Protein AF-0000000086680669 (afdb_homodimer)

Foldseek 3Di:
DPPDPDDPPPPPLDFPFQWEKFWEFDQFKIKIKIWHDDVPDPDTDIDIDMFTLDLVRLVVVLVVSVVRVHAEYEYEDDPCSCPSNCVSNVVPHNYFYFYPVQLVPDDDDDPPDDPGRSRRVCVRSVVTHGDDDDDDLLQVLLVLLVVLVVLVVVLVVLQVVLCVLCVVFQQQVVVLDVDLVPPLNVQLLVCLLVPDQQQQVSLVSDDDPSVVCSVVSSNNSHGRRDNVSSVSNVVSVVSSVVSVVVSVVSVVVSVVSCVVVVLLLVQLCLDQLQHSSLSSLLCSVQNLDLVSAVALVSVCLQQQLDQPPPDDPNDRPDSDTDDHDPSNVVSLLSSLVRNLPDPFFPSVLQQVVCCVPPRNVNSSSVSSSVSSNQSSCCSVVVDHDDTCTNCNVVVVVCVVVVVVVVCVVCVVVVDNDDDDDDPDD/DPPDPDDPPPPPLDFPFQWEKFWEFDQFKIKIKIWHDDPPDPDIDIDIDMFTLDLVRLVVVLVVSVVRVHAEYEYEDDPCSCVSNCVSNVVPHNYFYFYPVQLVPDDDDDPPDDPGRSRRVCVRSVVTHGDDDDDDLLQVLLVLLVVLVVLVVVLVVLQVVLCVLCVVFQQQVVVLDVDLVPPLNVQLLVCLLVPDQQQQVSLVSDDDPSVVCSVVSSNNSHGRRDNVSSVSNVVSVVSSVVSVVVSVVSVVVSVVSCVVVVLLLVQLCLDQLQDSSLSSLLCSVQNLDLVSAVALVSVCLQQQLDQPCPDDPNDSPDSDTDDHDPSNVVSLLRSLVRNLPDPFFPSVLQLVVCCVPPRNVNSSSVSSSVSSNQSSCCSVVVDHDDTCTNCNVVVVVCVVVVVVVVCVVVVVVVDNDDDDDDPDD

Sequence (850 aa):
MAACPRPREASRVDVIHERCAGIDIGKADLKACIRVPTASSRRRRKEVRTFATTTNALLQLRDWLMAEGITVVGMEATGSYWKPVFYLLEDAFDVQLLNARHMHAVPGRKTDVTDAAWIAELVEHGLVRPSFVPPPPIRRLRDLTRYRSELVHERTREAQRLEKLLEDAGIKLSVVASDILGVSGRAMLEALIAGERDPHQLADLAKRRMRVKIPQLVEALTGRFGDHHAFLARAMLNRIDAANATINDLSSRIEAECTPFRRQLERLHTIPGVSQRTAEVIIAETGVDPSQFTTAAHLASWAGVCPGNNESAGRHMSGRTRPGDTWLKAALGEAAMAASRTKNTYLAARYRRVAARRGNKRALVAVAHTILIATWHMLTHDLTYHDLGGDYFIQRQDHTRQTRRLTARLNQLGYQVILNPIPAAMAACPRPREASRVDVIHERCAGIDIGKADLKACIRVPTASSRRRRKEVRTFATTTNALLQLRDWLMAEGITVVGMEATGSYWKPVFYLLEDAFDVQLLNARHMHAVPGRKTDVTDAAWIAELVEHGLVRPSFVPPPPIRRLRDLTRYRSELVHERTREAQRLEKLLEDAGIKLSVVASDILGVSGRAMLEALIAGERDPHQLADLAKRRMRVKIPQLVEALTGRFGDHHAFLARAMLNRIDAANATINDLSSRIEAECTPFRRQLERLHTIPGVSQRTAEVIIAETGVDPSQFTTAAHLASWAGVCPGNNESAGRHMSGRTRPGDTWLKAALGEAAMAASRTKNTYLAARYRRVAARRGNKRALVAVAHTILIATWHMLTHDLTYHDLGGDYFIQRQDHTRQTRRLTARLNQLGYQVILNPIPAA

Solvent-accessible surface area (backbone atoms only — not comparable to full-atom values): 45223 Å² total; per-residue (Å²): 133,82,76,71,74,73,76,75,71,75,77,75,76,63,78,72,39,69,31,21,24,2,34,37,70,44,84,59,35,31,35,38,16,38,39,32,73,46,93,82,61,101,50,68,47,71,52,75,50,75,40,47,61,28,41,68,41,42,51,51,51,50,49,52,41,55,75,70,58,42,47,36,37,25,31,49,60,48,86,55,56,40,42,38,58,48,68,73,37,48,88,78,31,51,64,33,43,28,50,56,72,63,58,70,66,51,80,83,75,57,90,85,56,52,69,15,48,47,38,18,52,36,50,20,46,62,73,64,75,60,54,91,75,70,57,70,73,35,46,53,42,30,56,45,47,52,51,38,51,52,43,52,52,51,35,51,50,43,51,50,49,46,52,44,53,30,26,63,22,24,33,40,49,67,74,74,35,94,48,51,78,39,77,35,34,40,49,34,50,52,38,43,52,73,63,56,75,54,24,64,65,43,25,64,48,36,49,78,82,48,45,82,43,29,73,59,35,27,45,15,47,33,53,67,75,46,70,70,52,25,55,53,46,50,54,42,49,51,50,39,52,52,39,51,53,51,42,51,53,46,50,53,52,46,52,62,72,36,58,91,42,46,70,62,40,57,34,46,42,59,35,76,35,33,42,70,68,39,32,52,41,46,39,29,72,64,46,78,58,48,81,79,41,87,38,47,65,50,45,38,51,56,39,21,49,38,83,35,76,33,65,56,95,82,47,74,45,80,61,60,56,49,87,42,42,66,68,50,44,52,40,32,46,51,20,20,56,46,16,47,68,46,79,69,30,33,56,17,39,49,22,54,57,37,24,74,74,68,32,61,72,55,13,34,41,52,37,26,34,51,53,51,38,51,47,43,51,24,58,61,66,74,43,68,64,78,80,72,28,38,54,44,64,57,53,47,45,47,46,47,48,47,47,47,50,50,41,48,54,39,38,70,73,70,41,87,76,78,85,70,82,72,74,81,127,132,83,77,71,75,73,76,75,71,77,76,76,77,62,78,72,40,69,31,20,25,2,34,34,70,46,84,58,34,31,35,38,16,38,38,32,74,45,92,85,55,102,49,68,46,71,52,74,51,76,40,46,62,29,42,70,40,42,51,51,50,50,50,53,41,56,74,70,57,41,48,37,36,24,31,49,60,48,85,56,56,40,42,38,58,49,68,72,37,48,88,78,30,51,64,33,42,29,50,55,72,63,60,69,67,51,80,84,75,58,91,86,56,51,69,16,49,48,37,18,50,35,50,20,48,61,72,64,74,59,54,93,74,71,59,70,73,33,45,53,43,30,56,48,48,53,51,38,51,52,45,53,50,51,33,52,51,42,50,50,50,47,53,45,53,30,26,62,22,24,33,40,49,66,74,75,34,95,48,54,78,37,76,36,35,40,50,33,51,52,39,42,51,74,63,57,75,52,23,63,66,43,26,64,49,37,49,78,81,49,46,81,42,30,73,58,34,28,46,14,48,33,53,66,74,44,70,71,52,25,56,54,48,50,56,41,49,51,50,39,51,50,39,50,53,52,43,50,53,44,50,53,50,49,54,60,71,37,57,91,43,45,69,60,39,58,33,46,42,60,35,75,36,32,42,70,68,39,33,52,42,47,39,28,73,65,46,77,57,48,80,78,41,88,38,48,64,51,46,35,50,55,39,21,47,36,85,34,77,32,65,56,95,82,47,75,44,78,60,60,55,47,85,42,40,65,67,51,45,52,41,32,45,52,20,20,56,46,16,47,71,48,78,70,30,34,55,18,40,48,22,53,57,37,24,76,75,68,31,60,71,56,12,34,40,52,36,24,33,52,52,51,38,50,47,43,51,23,60,61,67,72,43,68,66,78,79,72,28,38,53,43,64,56,53,48,46,47,46,48,49,46,48,47,50,50,41,49,53,39,38,70,73,70,42,88,77,78,88,70,81,72,73,81,128

InterPro domains:
  IPR002525 Transposase IS110-like, N-terminal [PF01548] (21-168)
  IPR003346 Transposase IS116/IS110/IS902, C-terminal [PF02371] (266-351)
  IPR047650 Transposase IS110-like [NF033542] (20-382)
  IPR047650 Transposase IS110-like [PTHR33055] (17-387)

Organism: NCBI:txid175570

Nearest PDB structures (foldseek):
  7mq9-assembly1_SB  TM=3.312E-01  e=7.574E-03  Homo sapiens
  3vq6-assembly1_A  TM=3.584E-01  e=1.450E-01  Human immunodeficiency virus 1
  8fnm-assembly1_G  TM=3.221E-01  e=1.669E-01  Homo sapiens
  6puw-assembly1_A-2  TM=3.132E-01  e=1.749E-01  Saccharolobus solfataricus P2
  8fnd-assembly1_G  TM=3.115E-01  e=1.669E-01  Homo sapiens

Radius of gyration: 34.38 Å; Cα contacts (8 Å, |Δi|>4): 1251; chains: 2; bounding box: 107×89×101 Å

pLDDT: mean 89.44, std 15.27, range [24.66, 98.88]

Structure (mmCIF, N/CA/C/O backbone):
data_AF-0000000086680669-model_v1
#
loop_
_entity.id
_entity.type
_entity.pdbx_description
1 polymer 'IS110 family transposase'
#
loop_
_atom_site.group_PDB
_atom_site.id
_atom_site.type_symbol
_atom_site.label_atom_id
_atom_site.label_alt_id
_atom_site.label_comp_id
_atom_site.label_asym_id
_atom_site.label_entity_id
_atom_site.label_seq_id
_atom_site.pdbx_PDB_ins_code
_atom_site.Cartn_x
_atom_site.Cartn_y
_atom_site.Cartn_z
_atom_site.occupancy
_atom_site.B_iso_or_equiv
_atom_site.auth_seq_id
_atom_site.auth_comp_id
_atom_site.auth_asym_id
_atom_site.auth_atom_id
_atom_site.pdbx_PDB_model_num
ATOM 1 N N . MET A 1 1 ? 25.234 -54.719 36.531 1 24.66 1 MET A N 1
ATOM 2 C CA . MET A 1 1 ? 25.672 -53.906 35.375 1 24.66 1 MET A CA 1
ATOM 3 C C . MET A 1 1 ? 24.547 -53.781 34.375 1 24.66 1 MET A C 1
ATOM 5 O O . MET A 1 1 ? 24.266 -54.719 33.625 1 24.66 1 MET A O 1
ATOM 9 N N . ALA A 1 2 ? 23.422 -53.031 34.75 1 35.19 2 ALA A N 1
ATOM 10 C CA . ALA A 1 2 ? 22.156 -52.844 34.062 1 35.19 2 ALA A CA 1
ATOM 11 C C . ALA A 1 2 ? 22.391 -52.344 32.625 1 35.19 2 ALA A C 1
ATOM 13 O O . ALA A 1 2 ? 23.109 -51.344 32.438 1 35.19 2 ALA A O 1
ATOM 14 N N . ALA A 1 3 ? 22.328 -53.375 31.719 1 33.84 3 ALA A N 1
ATOM 15 C CA . ALA A 1 3 ? 22.531 -53.156 30.281 1 33.84 3 ALA A CA 1
ATOM 16 C C . ALA A 1 3 ? 21.766 -51.938 29.797 1 33.84 3 ALA A C 1
ATOM 18 O O . ALA A 1 3 ? 20.578 -51.781 30.078 1 33.84 3 ALA A O 1
ATOM 19 N N . CYS A 1 4 ? 22.438 -50.812 29.656 1 35.72 4 CYS A N 1
ATOM 20 C CA . CYS A 1 4 ? 21.906 -49.562 29.109 1 35.72 4 CYS A CA 1
ATOM 21 C C . CYS A 1 4 ? 21.172 -49.781 27.797 1 35.72 4 CYS A C 1
ATOM 23 O O . CYS A 1 4 ? 21.703 -50.469 26.906 1 35.72 4 CYS A O 1
ATOM 25 N N . PRO A 1 5 ? 19.828 -49.688 27.797 1 37.34 5 PRO A N 1
ATOM 26 C CA . PRO A 1 5 ? 19.094 -49.906 26.562 1 37.34 5 PRO A CA 1
ATOM 27 C C . PRO A 1 5 ? 19.734 -49.219 25.359 1 37.34 5 PRO A C 1
ATOM 29 O O . PRO A 1 5 ? 20.406 -48.188 25.531 1 37.34 5 PRO A O 1
ATOM 32 N N . ARG A 1 6 ? 20.094 -50.062 24.312 1 35.91 6 ARG A N 1
ATOM 33 C CA . ARG A 1 6 ? 20.641 -49.562 23.047 1 35.91 6 ARG A CA 1
ATOM 34 C C . ARG A 1 6 ? 19.891 -48.344 22.547 1 35.91 6 ARG A C 1
ATOM 36 O O . ARG A 1 6 ? 18.688 -48.219 22.812 1 35.91 6 ARG A O 1
ATOM 43 N N . PRO A 1 7 ? 20.594 -47.188 22.422 1 33.91 7 PRO A N 1
ATOM 44 C CA . PRO A 1 7 ? 19.938 -46 21.859 1 33.91 7 PRO A CA 1
ATOM 45 C C . PRO A 1 7 ? 18.922 -46.375 20.781 1 33.91 7 PRO A C 1
ATOM 47 O O . PRO A 1 7 ? 19.094 -47.344 20.062 1 33.91 7 PRO A O 1
ATOM 50 N N . ARG A 1 8 ? 17.641 -46.062 20.859 1 32.94 8 ARG A N 1
ATOM 51 C CA . ARG A 1 8 ? 16.594 -46.219 19.859 1 32.94 8 ARG A CA 1
ATOM 52 C C . ARG A 1 8 ? 17.141 -45.969 18.453 1 32.94 8 ARG A C 1
ATOM 54 O O . ARG A 1 8 ? 17.891 -45.031 18.234 1 32.94 8 ARG A O 1
ATOM 61 N N . GLU A 1 9 ? 17.406 -47.031 17.734 1 29.22 9 GLU A N 1
ATOM 62 C CA . GLU A 1 9 ? 17.719 -46.875 16.328 1 29.22 9 GLU A CA 1
ATOM 63 C C . GLU A 1 9 ? 17.062 -45.625 15.727 1 29.22 9 GLU A C 1
ATOM 65 O O . GLU A 1 9 ? 15.906 -45.344 16.031 1 29.22 9 GLU A O 1
ATOM 70 N N . ALA A 1 10 ? 17.734 -44.656 15.523 1 40.09 10 ALA A N 1
ATOM 71 C CA . ALA A 1 10 ? 17.234 -43.562 14.672 1 40.09 10 ALA A CA 1
ATOM 72 C C . ALA A 1 10 ? 16.203 -44.062 13.68 1 40.09 10 ALA A C 1
ATOM 74 O O . ALA A 1 10 ? 16.469 -45.031 12.93 1 40.09 10 ALA A O 1
ATOM 75 N N . SER A 1 11 ? 14.945 -44.094 13.898 1 41.5 11 SER A N 1
ATOM 76 C CA . SER A 1 11 ? 13.805 -44.406 13.047 1 41.5 11 SER A CA 1
ATOM 77 C C . SER A 1 11 ? 14.125 -44.156 11.578 1 41.5 11 SER A C 1
ATOM 79 O O . SER A 1 11 ? 14.477 -43.031 11.195 1 41.5 11 SER A O 1
ATOM 81 N N . ARG A 1 12 ? 14.719 -45 10.75 1 47.69 12 ARG A N 1
ATOM 82 C CA . ARG A 1 12 ? 15.016 -44.938 9.328 1 47.69 12 ARG A CA 1
ATOM 83 C C . ARG A 1 12 ? 13.859 -44.344 8.539 1 47.69 12 ARG A C 1
ATOM 85 O O . ARG A 1 12 ? 12.773 -44.938 8.484 1 47.69 12 ARG A O 1
ATOM 92 N N . VAL A 1 13 ? 13.672 -43.031 8.5 1 63.16 13 VAL A N 1
ATOM 93 C CA . VAL A 1 13 ? 12.648 -42.406 7.68 1 63.16 13 VAL A CA 1
ATOM 94 C C . VAL A 1 13 ? 12.586 -43.062 6.309 1 63.16 13 VAL A C 1
ATOM 96 O O . VAL A 1 13 ? 13.617 -43.219 5.637 1 63.16 13 VAL A O 1
ATOM 99 N N . ASP A 1 14 ? 11.555 -43.938 6.02 1 79.94 14 ASP A N 1
ATOM 100 C CA . ASP A 1 14 ? 11.297 -44.656 4.789 1 79.94 14 ASP A CA 1
ATOM 101 C C . ASP A 1 14 ? 11.445 -43.75 3.566 1 79.94 14 ASP A C 1
ATOM 103 O O . ASP A 1 14 ? 11.016 -42.594 3.582 1 79.94 14 ASP A O 1
ATOM 107 N N . VAL A 1 15 ? 12.258 -44.219 2.576 1 86.69 15 VAL A N 1
ATOM 108 C CA . VAL A 1 15 ? 12.422 -43.562 1.293 1 86.69 15 VAL A CA 1
ATOM 109 C C . VAL A 1 15 ? 11.133 -43.688 0.478 1 86.69 15 VAL A C 1
ATOM 111 O O . VAL A 1 15 ? 10.664 -44.781 0.21 1 86.69 15 VAL A O 1
ATOM 114 N N . ILE A 1 16 ? 10.539 -42.562 0.153 1 89.75 16 ILE A N 1
ATOM 115 C CA . ILE A 1 16 ? 9.305 -42.531 -0.616 1 89.75 16 ILE A CA 1
ATOM 116 C C . ILE A 1 16 ? 9.617 -42.344 -2.1 1 89.75 16 ILE A C 1
ATOM 118 O O . ILE A 1 16 ? 8.969 -42.969 -2.953 1 89.75 16 ILE A O 1
ATOM 122 N N . HIS A 1 17 ? 10.664 -41.625 -2.434 1 93.88 17 HIS A N 1
ATOM 123 C CA . HIS A 1 17 ? 11.08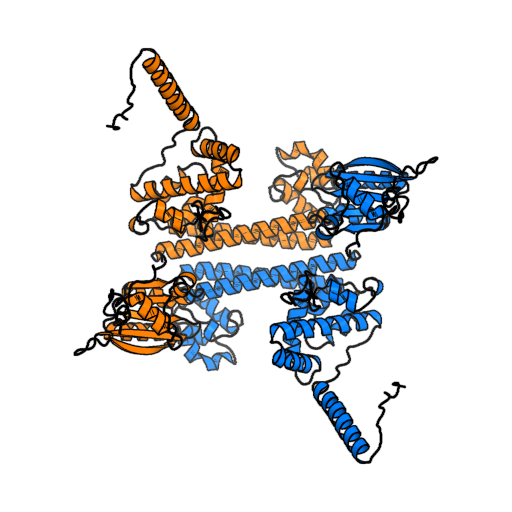6 -41.375 -3.811 1 93.88 17 HIS A CA 1
ATOM 124 C C . HIS A 1 17 ? 12.539 -41.812 -4.02 1 93.88 17 HIS A C 1
ATOM 126 O O . HIS A 1 17 ? 13.461 -41.219 -3.473 1 93.88 17 HIS A O 1
ATOM 132 N N . GLU A 1 18 ? 12.75 -42.75 -4.801 1 92.94 18 GLU A N 1
ATOM 133 C CA . GLU A 1 18 ? 14.062 -43.344 -4.996 1 92.94 18 GLU A CA 1
ATOM 134 C C . GLU A 1 18 ? 14.992 -42.406 -5.762 1 92.94 18 GLU A C 1
ATOM 136 O O . GLU A 1 18 ? 16.203 -42.375 -5.512 1 92.94 18 GLU A O 1
ATOM 141 N N . ARG A 1 19 ? 14.398 -41.719 -6.754 1 96.94 19 ARG A N 1
ATOM 142 C CA . ARG A 1 19 ? 15.164 -40.781 -7.574 1 96.94 19 ARG A CA 1
ATOM 143 C C . ARG A 1 19 ? 14.547 -39.375 -7.531 1 96.94 19 ARG A C 1
ATOM 145 O O . ARG A 1 19 ? 13.523 -39.125 -8.172 1 96.94 19 ARG A O 1
ATOM 152 N N . CYS A 1 20 ? 15.242 -38.5 -6.773 1 97.94 20 CYS A N 1
ATOM 153 C CA . CYS A 1 20 ? 14.664 -37.188 -6.543 1 97.94 20 CYS A CA 1
ATOM 154 C C . CYS A 1 20 ? 15.727 -36.094 -6.637 1 97.94 20 CYS A C 1
ATOM 156 O O . CYS A 1 20 ? 16.922 -36.406 -6.695 1 97.94 20 CYS A O 1
ATOM 158 N N . ALA A 1 21 ? 15.266 -34.875 -6.734 1 98.5 21 ALA A N 1
ATOM 159 C CA . ALA A 1 21 ? 16.141 -33.719 -6.77 1 98.5 21 ALA A CA 1
ATOM 160 C C . ALA A 1 21 ? 15.562 -32.562 -5.941 1 98.5 21 ALA A C 1
ATOM 162 O O . ALA A 1 21 ? 14.344 -32.438 -5.793 1 98.5 21 ALA A O 1
ATOM 163 N N . GLY A 1 22 ? 16.406 -31.859 -5.289 1 98.19 22 GLY A N 1
ATOM 164 C CA . GLY A 1 22 ? 16.078 -30.609 -4.621 1 98.19 22 GLY A CA 1
ATOM 165 C C . GLY A 1 22 ? 16.719 -29.391 -5.281 1 98.19 22 GLY A C 1
ATOM 166 O O . GLY A 1 22 ? 17.891 -29.438 -5.676 1 98.19 22 GLY A O 1
ATOM 167 N N . ILE A 1 23 ? 15.938 -28.312 -5.445 1 98 23 ILE A N 1
ATOM 168 C CA . ILE A 1 23 ? 16.438 -27.125 -6.109 1 98 23 ILE A CA 1
ATOM 169 C C . ILE A 1 23 ? 16.297 -25.922 -5.18 1 98 23 ILE A C 1
ATOM 171 O O . ILE A 1 23 ? 15.211 -25.625 -4.684 1 98 23 ILE A O 1
ATOM 175 N N . ASP A 1 24 ? 17.375 -25.25 -4.926 1 96.31 24 ASP A N 1
ATOM 176 C CA . ASP A 1 24 ? 17.438 -23.953 -4.246 1 96.31 24 ASP A CA 1
ATOM 177 C C . ASP A 1 24 ? 17.609 -22.812 -5.246 1 96.31 24 ASP A C 1
ATOM 179 O O . ASP A 1 24 ? 18.641 -22.703 -5.906 1 96.31 24 ASP A O 1
ATOM 183 N N . ILE A 1 25 ? 16.594 -21.969 -5.281 1 96.44 25 ILE A N 1
ATOM 184 C CA . ILE A 1 25 ? 16.5 -21.047 -6.41 1 96.44 25 ILE A CA 1
ATOM 185 C C . ILE A 1 25 ? 16.875 -19.625 -5.961 1 96.44 25 ILE A C 1
ATOM 187 O O . ILE A 1 25 ? 16.344 -19.125 -4.961 1 96.44 25 ILE A O 1
ATOM 191 N N . GLY A 1 26 ? 17.781 -18.969 -6.66 1 94.38 26 GLY A N 1
ATOM 192 C CA . GLY A 1 26 ? 18.062 -17.531 -6.582 1 94.38 26 GLY A CA 1
ATOM 193 C C . GLY A 1 26 ? 17.594 -16.766 -7.809 1 94.38 26 GLY A C 1
ATOM 194 O O . GLY A 1 26 ? 16.969 -17.344 -8.703 1 94.38 26 GLY A O 1
ATOM 195 N N . LYS A 1 27 ? 17.891 -15.531 -7.832 1 93.5 27 LYS A N 1
ATOM 196 C CA . LYS A 1 27 ? 17.484 -14.68 -8.953 1 93.5 27 LYS A CA 1
ATOM 197 C C . LYS A 1 27 ? 18.234 -15.055 -10.227 1 93.5 27 LYS A C 1
ATOM 199 O O . LYS A 1 27 ? 17.625 -15.281 -11.273 1 93.5 27 LYS A O 1
ATOM 204 N N . ALA A 1 28 ? 19.547 -15.227 -10.094 1 96.19 28 ALA A N 1
ATOM 205 C CA . ALA A 1 28 ? 20.391 -15.375 -11.281 1 96.19 28 ALA A CA 1
ATOM 206 C C . ALA A 1 28 ? 20.844 -16.828 -11.453 1 96.19 28 ALA A C 1
ATOM 208 O O . ALA A 1 28 ? 21.219 -17.234 -12.547 1 96.19 28 ALA A O 1
ATOM 209 N N . ASP A 1 29 ? 20.828 -17.531 -10.32 1 96.62 29 ASP A N 1
ATOM 210 C CA . ASP A 1 29 ? 21.281 -18.922 -10.398 1 96.62 29 ASP A CA 1
ATOM 211 C C . ASP A 1 29 ? 20.531 -19.797 -9.398 1 96.62 29 ASP A C 1
ATOM 213 O O . ASP A 1 29 ? 19.781 -19.297 -8.562 1 96.62 29 ASP A O 1
ATOM 217 N N . LEU A 1 30 ? 20.641 -21.094 -9.656 1 97.62 30 LEU A N 1
ATOM 218 C CA . LEU A 1 30 ? 20.047 -22.078 -8.75 1 97.62 30 LEU A CA 1
ATOM 219 C C . LEU A 1 30 ? 21 -23.25 -8.516 1 97.62 30 LEU A C 1
ATOM 221 O O . LEU A 1 30 ? 21.891 -23.5 -9.328 1 97.62 30 LEU A O 1
ATOM 225 N N . LYS A 1 31 ? 20.844 -23.859 -7.383 1 97.94 31 LYS A N 1
ATOM 226 C CA . LYS A 1 31 ? 21.578 -25.078 -7.047 1 97.94 31 LYS A CA 1
ATOM 227 C C . LYS A 1 31 ? 20.641 -26.281 -7.012 1 97.94 31 LYS A C 1
ATOM 229 O O . LYS A 1 31 ? 19.578 -26.25 -6.379 1 97.94 31 LYS A O 1
ATOM 234 N N . ALA A 1 32 ? 21.062 -27.312 -7.758 1 98.5 32 ALA A N 1
ATOM 235 C CA . ALA A 1 32 ? 20.266 -28.531 -7.809 1 98.5 32 ALA A CA 1
ATOM 236 C C . ALA A 1 32 ? 21.047 -29.703 -7.215 1 98.5 32 ALA A C 1
ATOM 238 O O . ALA A 1 32 ? 22.234 -29.906 -7.52 1 98.5 32 ALA A O 1
ATOM 239 N N . CYS A 1 33 ? 20.391 -30.438 -6.383 1 98.31 33 CYS A N 1
ATOM 240 C CA . CYS A 1 33 ? 20.969 -31.641 -5.789 1 98.31 33 CYS A CA 1
ATOM 241 C C . CYS A 1 33 ? 20.141 -32.875 -6.156 1 98.31 33 CYS A C 1
ATOM 243 O O . CYS A 1 33 ? 18.938 -32.906 -5.922 1 98.31 33 CYS A O 1
ATOM 245 N N . ILE A 1 34 ? 20.797 -33.906 -6.668 1 98 34 ILE A N 1
ATOM 246 C CA . ILE A 1 34 ? 20.094 -35.125 -6.957 1 98 34 ILE A CA 1
ATOM 247 C C . ILE A 1 34 ? 20.469 -36.188 -5.914 1 98 34 ILE A C 1
ATOM 249 O O . ILE A 1 34 ? 21.562 -36.156 -5.352 1 98 34 ILE A O 1
ATOM 253 N N . ARG A 1 35 ? 19.547 -37.031 -5.668 1 95.81 35 ARG A N 1
ATOM 254 C CA . ARG A 1 35 ? 19.734 -38.219 -4.855 1 95.81 35 ARG A CA 1
ATOM 255 C C . ARG A 1 35 ? 19.219 -39.469 -5.574 1 95.81 35 ARG A C 1
ATOM 257 O O . ARG A 1 35 ? 18.031 -39.562 -5.855 1 95.81 35 ARG A O 1
ATOM 264 N N . VAL A 1 36 ? 20.109 -40.344 -5.875 1 95.44 36 VAL A N 1
ATOM 265 C CA . VAL A 1 36 ? 19.766 -41.531 -6.637 1 95.44 36 VAL A CA 1
ATOM 266 C C . VAL A 1 36 ? 20.406 -42.75 -5.988 1 95.44 36 VAL A C 1
ATOM 268 O O . VAL A 1 36 ? 21.422 -42.656 -5.281 1 95.44 36 VAL A O 1
ATOM 271 N N . PRO A 1 37 ? 19.797 -43.938 -6.223 1 91.88 37 PRO A N 1
ATOM 272 C CA . PRO A 1 37 ? 20.391 -45.156 -5.664 1 91.88 37 PRO A CA 1
ATOM 273 C C . PRO A 1 37 ? 21.703 -45.531 -6.344 1 91.88 37 PRO A C 1
ATOM 275 O O . PRO A 1 37 ? 21.922 -45.156 -7.496 1 91.88 37 PRO A O 1
ATOM 278 N N . THR A 1 38 ? 22.562 -46.188 -5.617 1 85.81 38 THR A N 1
ATOM 279 C CA . THR A 1 38 ? 23.797 -46.75 -6.18 1 85.81 38 THR A CA 1
ATOM 280 C C . THR A 1 38 ? 23.625 -48.25 -6.43 1 85.81 38 THR A C 1
ATOM 282 O O . THR A 1 38 ? 22.672 -48.844 -5.934 1 85.81 38 THR A O 1
ATOM 285 N N . ALA A 1 39 ? 24.391 -48.875 -7.559 1 74.75 39 ALA A N 1
ATOM 286 C CA . ALA A 1 39 ? 24.328 -50.312 -7.895 1 74.75 39 ALA A CA 1
ATOM 287 C C . ALA A 1 39 ? 24.453 -51.156 -6.645 1 74.75 39 ALA A C 1
ATOM 289 O O . ALA A 1 39 ? 23.875 -52.25 -6.574 1 74.75 39 ALA A O 1
ATOM 290 N N . SER A 1 40 ? 25.453 -50.969 -6.008 1 63.22 40 SER A N 1
ATOM 291 C CA . SER A 1 40 ? 25.656 -51.875 -4.887 1 63.22 40 SER A CA 1
ATOM 292 C C . SER A 1 40 ? 24.703 -51.562 -3.736 1 63.22 40 SER A C 1
ATOM 294 O O . SER A 1 40 ? 23.922 -52.406 -3.322 1 63.22 40 SER A O 1
ATOM 296 N N . SER A 1 41 ? 25.203 -50.75 -2.623 1 55.53 41 SER A N 1
ATOM 297 C CA . SER A 1 41 ? 24.984 -50.625 -1.188 1 55.53 41 SER A CA 1
ATOM 298 C C . SER A 1 41 ? 23.781 -49.719 -0.903 1 55.53 41 SER A C 1
ATOM 300 O O . SER A 1 41 ? 23.266 -49.062 -1.808 1 55.53 41 SER A O 1
ATOM 302 N N . ARG A 1 42 ? 23.312 -49.719 0.36 1 63.94 42 ARG A N 1
ATOM 303 C CA . ARG A 1 42 ? 22.438 -48.938 1.23 1 63.94 42 ARG A CA 1
ATOM 304 C C . ARG A 1 42 ? 22.734 -47.438 1.113 1 63.94 42 ARG A C 1
ATOM 306 O O . ARG A 1 42 ? 22 -46.625 1.656 1 63.94 42 ARG A O 1
ATOM 313 N N . ARG A 1 43 ? 23.719 -47.125 0.117 1 74.44 43 ARG A N 1
ATOM 314 C CA . ARG A 1 43 ? 24.125 -45.719 0.124 1 74.44 43 ARG A CA 1
ATOM 315 C C . ARG A 1 43 ? 23.516 -44.969 -1.045 1 74.44 43 ARG A C 1
ATOM 317 O O . ARG A 1 43 ? 23.188 -45.562 -2.074 1 74.44 43 ARG A O 1
ATOM 324 N N . ARG A 1 44 ? 23.141 -43.75 -0.941 1 85 44 ARG A N 1
ATOM 325 C CA . ARG A 1 44 ? 22.594 -42.844 -1.944 1 85 44 ARG A CA 1
ATOM 326 C C . ARG A 1 44 ? 23.703 -41.969 -2.559 1 85 44 ARG A C 1
ATOM 328 O O . ARG A 1 44 ? 24.578 -41.5 -1.851 1 85 44 ARG A O 1
ATOM 335 N N . ARG A 1 45 ? 23.734 -41.938 -3.918 1 91.31 45 ARG A N 1
ATOM 336 C CA . ARG A 1 45 ? 24.609 -41 -4.594 1 91.31 45 ARG A CA 1
ATOM 337 C C . ARG A 1 45 ? 23.984 -39.594 -4.605 1 91.31 45 ARG A C 1
ATOM 339 O O . ARG A 1 45 ? 22.812 -39.438 -4.93 1 91.31 45 ARG A O 1
ATOM 346 N N . LYS A 1 46 ? 24.797 -38.656 -4.141 1 93.75 46 LYS A N 1
ATOM 347 C CA . LYS A 1 46 ? 24.422 -37.25 -4.145 1 93.75 46 LYS A CA 1
ATOM 348 C C . LYS A 1 46 ? 25.328 -36.438 -5.066 1 93.75 46 LYS A C 1
ATOM 350 O O . LYS A 1 46 ? 26.547 -36.656 -5.098 1 93.75 46 LYS A O 1
ATOM 355 N N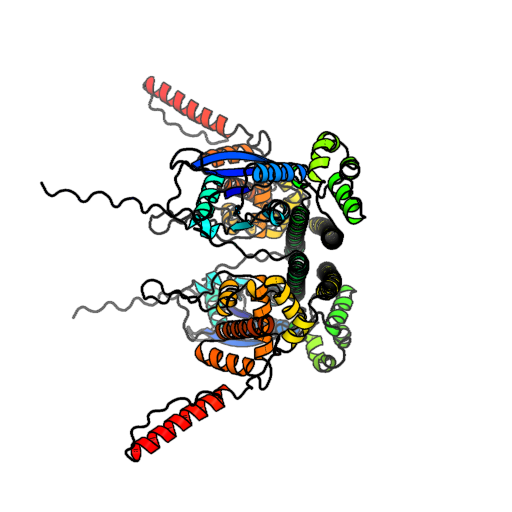 . GLU A 1 47 ? 24.766 -35.594 -5.922 1 96.5 47 GLU A N 1
ATOM 356 C CA . GLU A 1 47 ? 25.5 -34.656 -6.781 1 96.5 47 GLU A CA 1
ATOM 357 C C . GLU A 1 47 ? 24.828 -33.281 -6.832 1 96.5 47 GLU A C 1
ATOM 359 O O . GLU A 1 47 ? 23.609 -33.188 -6.93 1 96.5 47 GLU A O 1
ATOM 364 N N . VAL A 1 48 ? 25.609 -32.25 -6.672 1 97.31 48 VAL A N 1
ATOM 365 C CA . VAL A 1 48 ? 25.094 -30.891 -6.703 1 97.31 48 VAL A CA 1
ATOM 366 C C . VAL A 1 48 ? 25.688 -30.156 -7.902 1 97.31 48 VAL A C 1
ATOM 368 O O . VAL A 1 48 ? 26.891 -30.219 -8.164 1 97.31 48 VAL A O 1
ATOM 371 N N . ARG A 1 49 ? 24.859 -29.516 -8.695 1 98.06 49 ARG A N 1
ATOM 372 C CA . ARG A 1 49 ? 25.281 -28.672 -9.805 1 98.06 49 ARG A CA 1
ATOM 373 C C . ARG A 1 49 ? 24.609 -27.297 -9.727 1 98.06 49 ARG A C 1
ATOM 375 O O . ARG A 1 49 ? 23.531 -27.172 -9.141 1 98.06 49 ARG A O 1
ATOM 382 N N . THR A 1 50 ? 25.266 -26.312 -10.242 1 98.25 50 THR A N 1
ATOM 383 C CA . THR A 1 50 ? 24.734 -24.953 -10.305 1 98.25 50 THR A CA 1
ATOM 384 C C . THR A 1 50 ? 24.391 -24.578 -11.75 1 98.25 50 THR A C 1
ATOM 386 O O . THR A 1 50 ? 25.141 -24.891 -12.672 1 98.25 50 THR A O 1
ATOM 389 N N . PHE A 1 51 ? 23.25 -24.016 -11.953 1 98.38 51 PHE A N 1
ATOM 390 C CA . PHE A 1 51 ? 22.797 -23.562 -13.258 1 98.38 51 PHE A CA 1
ATOM 391 C C . PHE A 1 51 ? 22.344 -22.109 -13.203 1 98.38 51 PHE A C 1
ATOM 393 O O . PHE A 1 51 ? 21.906 -21.641 -12.148 1 98.38 51 PHE A O 1
ATOM 400 N N . ALA A 1 52 ? 22.453 -21.391 -14.344 1 97.94 52 ALA A N 1
ATOM 401 C CA . ALA A 1 52 ? 21.766 -20.094 -14.469 1 97.94 52 ALA A CA 1
ATOM 402 C C . ALA A 1 52 ? 20.266 -20.281 -14.57 1 97.94 52 ALA A C 1
ATOM 404 O O . ALA A 1 52 ? 19.781 -21.406 -14.773 1 97.94 52 ALA A O 1
ATOM 405 N N . THR A 1 53 ? 19.5 -19.203 -14.383 1 97.31 53 THR A N 1
ATOM 406 C CA . THR A 1 53 ? 18.047 -19.312 -14.367 1 97.31 53 THR A CA 1
ATOM 407 C C . THR A 1 53 ? 17.469 -18.938 -15.727 1 97.31 53 THR A C 1
ATOM 409 O O . THR A 1 53 ? 16.25 -18.766 -15.859 1 97.31 53 THR A O 1
ATOM 412 N N . THR A 1 54 ? 18.328 -18.766 -16.734 1 98.19 54 THR A N 1
ATOM 413 C CA . THR A 1 54 ? 17.859 -18.5 -18.078 1 98.19 54 THR A CA 1
ATOM 414 C C . THR A 1 54 ? 17.297 -19.766 -18.719 1 98.19 54 THR A C 1
ATOM 416 O O . THR A 1 54 ? 17.609 -20.891 -18.297 1 98.19 54 THR A O 1
ATOM 419 N N . THR A 1 55 ? 16.469 -19.578 -19.703 1 98.38 55 THR A N 1
ATOM 420 C CA . THR A 1 55 ? 15.742 -20.688 -20.328 1 98.38 55 THR A CA 1
ATOM 421 C C . THR A 1 55 ? 16.703 -21.766 -20.828 1 98.38 55 THR A C 1
ATOM 423 O O . THR A 1 55 ? 16.516 -22.938 -20.547 1 98.38 55 THR A O 1
ATOM 426 N N . ASN A 1 56 ? 17.734 -21.359 -21.516 1 98.31 56 ASN A N 1
ATOM 427 C CA . ASN A 1 56 ? 18.672 -22.328 -22.062 1 98.31 56 ASN A CA 1
ATOM 428 C C . ASN A 1 56 ? 19.375 -23.125 -20.953 1 98.31 56 ASN A C 1
ATOM 430 O O . ASN A 1 56 ? 19.531 -24.344 -21.062 1 98.31 56 ASN A O 1
ATOM 434 N N . ALA A 1 57 ? 19.75 -22.438 -19.953 1 98.5 57 ALA A N 1
ATOM 435 C CA . ALA A 1 57 ? 20.391 -23.094 -18.812 1 98.5 57 ALA A CA 1
ATOM 436 C C . ALA A 1 57 ? 19.438 -24.047 -18.125 1 98.5 57 ALA A C 1
ATOM 438 O O . ALA A 1 57 ? 19.828 -25.141 -17.688 1 98.5 57 ALA A O 1
ATOM 439 N N . LEU A 1 58 ? 18.234 -23.688 -18.016 1 98.5 58 LEU A N 1
ATOM 440 C CA . LEU A 1 58 ? 17.234 -24.516 -17.359 1 98.5 58 LEU A CA 1
ATOM 441 C C . LEU A 1 58 ? 16.938 -25.766 -18.203 1 98.5 58 LEU A C 1
ATOM 443 O O . LEU A 1 58 ? 16.641 -26.828 -17.656 1 98.5 58 LEU A O 1
ATOM 447 N N . LEU A 1 59 ? 17 -25.594 -19.484 1 98.5 59 LEU A N 1
ATOM 448 C CA . LEU A 1 59 ? 16.828 -26.75 -20.344 1 98.5 59 LEU A CA 1
ATOM 449 C C . LEU A 1 59 ? 17.984 -27.734 -20.172 1 98.5 59 LEU A C 1
ATOM 451 O O . LEU A 1 59 ? 17.797 -28.953 -20.234 1 98.5 59 LEU A O 1
ATOM 455 N N . GLN A 1 60 ? 19.188 -27.203 -19.922 1 98.69 60 GLN A N 1
ATOM 456 C CA . GLN A 1 60 ? 20.312 -28.062 -19.594 1 98.69 60 GLN A CA 1
ATOM 457 C C . GLN A 1 60 ? 20.094 -28.797 -18.281 1 98.69 60 GLN A C 1
ATOM 459 O O . GLN A 1 60 ? 20.438 -29.969 -18.156 1 98.69 60 GLN A O 1
ATOM 464 N N . LEU A 1 61 ? 19.609 -28.062 -17.344 1 98.69 61 LEU A N 1
ATOM 465 C CA . LEU A 1 61 ? 19.219 -28.688 -16.078 1 98.69 61 LEU A CA 1
ATOM 466 C C . LEU A 1 61 ? 18.234 -29.828 -16.312 1 98.69 61 LEU A C 1
ATOM 468 O O . LEU A 1 61 ? 18.422 -30.922 -15.766 1 98.69 61 LEU A O 1
ATOM 472 N N . ARG A 1 62 ? 17.172 -29.562 -17.062 1 98.69 62 ARG A N 1
ATOM 473 C CA . ARG A 1 62 ? 16.156 -30.547 -17.391 1 98.69 62 ARG A CA 1
ATOM 474 C C . ARG A 1 62 ? 16.781 -31.797 -18 1 98.69 62 ARG A C 1
ATOM 476 O O . ARG A 1 62 ? 16.453 -32.938 -17.609 1 98.69 62 ARG A O 1
ATOM 483 N N . ASP A 1 63 ? 17.734 -31.609 -18.922 1 98.56 63 ASP A N 1
ATOM 484 C CA . ASP A 1 63 ? 18.422 -32.719 -19.578 1 98.56 63 ASP A CA 1
ATOM 485 C C . ASP A 1 63 ? 19.203 -33.562 -18.578 1 98.56 63 ASP A C 1
ATOM 487 O O . ASP A 1 63 ? 19.188 -34.781 -18.641 1 98.56 63 ASP A O 1
ATOM 491 N N . TRP A 1 64 ? 19.875 -32.875 -17.719 1 98.69 64 TRP A N 1
ATOM 492 C CA . TRP A 1 64 ? 20.656 -33.562 -16.703 1 98.69 64 TRP A CA 1
ATOM 493 C C . TRP A 1 64 ? 19.75 -34.406 -15.805 1 98.69 64 TRP A C 1
ATOM 495 O O . TRP A 1 64 ? 20.047 -35.562 -15.539 1 98.69 64 TRP A O 1
ATOM 505 N N . LEU A 1 65 ? 18.672 -33.844 -15.344 1 98.69 65 LEU A N 1
ATOM 506 C CA . LEU A 1 65 ? 17.734 -34.562 -14.477 1 98.69 65 LEU A CA 1
ATOM 507 C C . LEU A 1 65 ? 17.141 -35.781 -15.188 1 98.69 65 LEU A C 1
ATOM 509 O O . LEU A 1 65 ? 16.984 -36.844 -14.594 1 98.69 65 LEU A O 1
ATOM 513 N N . MET A 1 66 ? 16.812 -35.594 -16.469 1 98.5 66 MET A N 1
ATOM 514 C CA . MET A 1 66 ? 16.281 -36.688 -17.266 1 98.5 66 MET A CA 1
ATOM 515 C C . MET A 1 66 ? 17.312 -37.812 -17.406 1 98.5 66 MET A C 1
ATOM 517 O O . MET A 1 66 ? 16.969 -38.969 -17.281 1 98.5 66 MET A O 1
ATOM 521 N N . ALA A 1 67 ? 18.547 -37.438 -17.641 1 98.19 67 ALA A N 1
ATOM 522 C CA . ALA A 1 67 ? 19.625 -38.406 -17.812 1 98.19 67 ALA A CA 1
ATOM 523 C C . ALA A 1 67 ? 19.828 -39.219 -16.547 1 98.19 67 ALA A C 1
ATOM 525 O O . ALA A 1 67 ? 20.172 -40.406 -16.609 1 98.19 67 ALA A O 1
ATOM 526 N N . GLU A 1 68 ? 19.594 -38.594 -15.438 1 97.5 68 GLU A N 1
ATOM 527 C CA . GLU A 1 68 ? 19.797 -39.25 -14.156 1 97.5 68 GLU A CA 1
ATOM 528 C C . GLU A 1 68 ? 18.547 -40 -13.719 1 97.5 68 GLU A C 1
ATOM 530 O O . GLU A 1 68 ? 18.516 -40.594 -12.641 1 97.5 68 GLU A O 1
ATOM 535 N N . GLY A 1 69 ? 17.453 -39.938 -14.484 1 97.44 69 GLY A N 1
ATOM 536 C CA . GLY A 1 69 ? 16.219 -40.688 -14.227 1 97.44 69 GLY A CA 1
ATOM 537 C C . GLY A 1 69 ? 15.414 -40.125 -13.078 1 97.44 69 GLY A C 1
ATOM 538 O O . GLY A 1 69 ? 14.672 -40.844 -12.414 1 97.44 69 GLY A O 1
ATOM 539 N N . ILE A 1 70 ? 15.57 -38.875 -12.828 1 98.25 70 ILE A N 1
ATOM 540 C CA . ILE A 1 70 ? 14.844 -38.219 -11.742 1 98.25 70 ILE A CA 1
ATOM 541 C C . ILE A 1 70 ? 13.344 -38.25 -12.047 1 98.25 70 ILE A C 1
ATOM 543 O O . ILE A 1 70 ? 12.93 -37.969 -13.18 1 98.25 70 ILE A O 1
ATOM 547 N N . THR A 1 71 ? 12.555 -38.469 -10.977 1 97.5 71 THR A N 1
ATOM 548 C CA . THR A 1 71 ? 11.117 -38.531 -11.164 1 97.5 71 THR A CA 1
ATOM 549 C C . THR A 1 71 ? 10.414 -37.406 -10.43 1 97.5 71 THR A C 1
ATOM 551 O O . THR A 1 71 ? 9.352 -36.938 -10.859 1 97.5 71 THR A O 1
ATOM 554 N N . VAL A 1 72 ? 10.992 -37 -9.297 1 98.19 72 VAL A N 1
ATOM 555 C CA . VAL A 1 72 ? 10.375 -35.938 -8.484 1 98.19 72 VAL A CA 1
ATOM 556 C C . VAL A 1 72 ? 11.398 -34.844 -8.203 1 98.19 72 VAL A C 1
ATOM 558 O O . VAL A 1 72 ? 12.555 -35.125 -7.879 1 98.19 72 VAL A O 1
ATOM 561 N N . VAL A 1 73 ? 10.977 -33.594 -8.398 1 98.56 73 VAL A N 1
ATOM 562 C CA . VAL A 1 73 ? 11.82 -32.438 -8.148 1 98.56 73 VAL A CA 1
ATOM 563 C C . VAL A 1 73 ? 11.141 -31.516 -7.145 1 98.56 73 VAL A C 1
ATOM 565 O O . VAL A 1 73 ? 10.008 -31.078 -7.359 1 98.56 73 VAL A O 1
ATOM 568 N N . GLY A 1 74 ? 11.812 -31.234 -6.023 1 98 74 GLY A N 1
ATOM 569 C CA . GLY A 1 74 ? 11.32 -30.266 -5.059 1 98 74 GLY A CA 1
ATOM 570 C C . GLY A 1 74 ? 12.016 -28.922 -5.156 1 98 74 GLY A C 1
ATOM 571 O O . GLY A 1 74 ? 13.227 -28.859 -5.395 1 98 74 GLY A O 1
ATOM 572 N N . MET A 1 75 ? 11.289 -27.844 -4.957 1 97.25 75 MET A N 1
ATOM 573 C CA . MET A 1 75 ? 11.898 -26.516 -4.922 1 97.25 75 MET A CA 1
ATOM 574 C C . MET A 1 75 ? 11.18 -25.609 -3.926 1 97.25 75 MET A C 1
ATOM 576 O O . MET A 1 75 ? 9.977 -25.75 -3.709 1 97.25 75 MET A O 1
ATOM 580 N N . GLU A 1 76 ? 11.906 -24.672 -3.416 1 93.12 76 GLU A N 1
ATOM 581 C CA . GLU A 1 76 ? 11.344 -23.703 -2.477 1 93.12 76 GLU A CA 1
ATOM 582 C C . GLU A 1 76 ? 10.727 -22.516 -3.209 1 93.12 76 GLU A C 1
ATOM 584 O O . GLU A 1 76 ? 11.297 -22.016 -4.176 1 93.12 76 GLU A O 1
ATOM 589 N N . ALA A 1 77 ? 9.531 -22.156 -2.705 1 87.88 77 ALA A N 1
ATOM 590 C CA . ALA A 1 77 ? 8.836 -21 -3.279 1 87.88 77 ALA A CA 1
ATOM 591 C C . ALA A 1 77 ? 9.477 -19.688 -2.834 1 87.88 77 ALA A C 1
ATOM 593 O O . ALA A 1 77 ? 9.195 -19.203 -1.739 1 87.88 77 ALA A O 1
ATOM 594 N N . THR A 1 78 ? 10.398 -19.125 -3.455 1 79.56 78 THR A N 1
ATOM 595 C CA . THR A 1 78 ? 11.039 -17.844 -3.18 1 79.56 78 THR A CA 1
ATOM 596 C C . THR A 1 78 ? 10.57 -16.781 -4.172 1 79.56 78 THR A C 1
ATOM 598 O O . THR A 1 78 ? 11 -16.781 -5.328 1 79.56 78 THR A O 1
ATOM 601 N N . GLY A 1 79 ? 9.758 -15.906 -3.693 1 82.88 79 GLY A N 1
ATOM 602 C CA . GLY A 1 79 ? 9.242 -14.898 -4.605 1 82.88 79 GLY A CA 1
ATOM 603 C C . GLY A 1 79 ? 8.648 -15.484 -5.875 1 82.88 79 GLY A C 1
ATOM 604 O O . GLY A 1 79 ? 7.871 -16.438 -5.82 1 82.88 79 GLY A O 1
ATOM 605 N N . SER A 1 80 ? 8.977 -14.859 -7.055 1 91.69 80 SER A N 1
ATOM 606 C CA . SER A 1 80 ? 8.492 -15.352 -8.344 1 91.69 80 SER A CA 1
ATOM 607 C C . SER A 1 80 ? 9.594 -16.078 -9.109 1 91.69 80 SER A C 1
ATOM 609 O O . SER A 1 80 ? 9.383 -16.5 -10.25 1 91.69 80 SER A O 1
ATOM 611 N N . TYR A 1 81 ? 10.688 -16.344 -8.461 1 94.38 81 TYR A N 1
ATOM 612 C CA . TYR A 1 81 ? 11.852 -16.875 -9.156 1 94.38 81 TYR A CA 1
ATOM 613 C C . TYR A 1 81 ? 11.672 -18.359 -9.438 1 94.38 81 TYR A C 1
ATOM 615 O O . TYR A 1 81 ? 12.383 -18.938 -10.266 1 94.38 81 TYR A O 1
ATOM 623 N N . TRP A 1 82 ? 10.719 -18.969 -8.781 1 96 82 TRP A N 1
ATOM 624 C CA . TRP A 1 82 ? 10.492 -20.391 -8.969 1 96 82 TRP A CA 1
ATOM 625 C C . TRP A 1 82 ? 9.766 -20.656 -10.289 1 96 82 TRP A C 1
ATOM 627 O O . TRP A 1 82 ? 9.852 -21.766 -10.836 1 96 82 TRP A O 1
ATOM 637 N N . LYS A 1 83 ? 9.047 -19.719 -10.867 1 96.75 83 LYS A N 1
ATOM 638 C CA . LYS A 1 83 ? 8.102 -19.922 -11.961 1 96.75 83 LYS A CA 1
ATOM 639 C C . LYS A 1 83 ? 8.805 -20.422 -13.211 1 96.75 83 LYS A C 1
ATOM 641 O O . LYS A 1 83 ? 8.422 -21.453 -13.773 1 96.75 83 LYS A O 1
ATOM 646 N N . PRO A 1 84 ? 9.914 -19.766 -13.594 1 96.62 84 PRO A N 1
ATOM 647 C CA . PRO A 1 84 ? 10.562 -20.281 -14.805 1 96.62 84 PRO A CA 1
ATOM 648 C C . PRO A 1 84 ? 11.055 -21.719 -14.641 1 96.62 84 PRO A C 1
ATOM 650 O O . PRO A 1 84 ? 10.953 -22.516 -15.578 1 96.62 84 PRO A O 1
ATOM 653 N N . VAL A 1 85 ? 11.547 -22.047 -13.484 1 97.81 85 VAL A N 1
ATOM 654 C CA . VAL A 1 85 ? 12.078 -23.391 -13.227 1 97.81 85 VAL A CA 1
ATOM 655 C C . VAL A 1 85 ? 10.938 -24.406 -13.234 1 97.81 85 VAL A C 1
ATOM 657 O O . VAL A 1 85 ? 10.992 -25.406 -13.945 1 97.81 85 VAL A O 1
ATOM 660 N N . PHE A 1 86 ? 9.922 -24.109 -12.531 1 98 86 PHE A N 1
ATOM 661 C CA . PHE A 1 86 ? 8.758 -24.984 -12.43 1 98 86 PHE A CA 1
ATOM 662 C C . PHE A 1 86 ? 8.141 -25.219 -13.805 1 98 86 PHE A C 1
ATOM 664 O O . PHE A 1 86 ? 7.871 -26.359 -14.18 1 98 86 PHE A O 1
ATOM 671 N N . TYR A 1 87 ? 7.945 -24.188 -14.586 1 97.5 87 TYR A N 1
ATOM 672 C CA . TYR A 1 87 ? 7.207 -24.234 -15.844 1 97.5 87 TYR A CA 1
ATOM 673 C C . TYR A 1 87 ? 7.973 -25.031 -16.891 1 97.5 87 TYR A C 1
ATOM 675 O O . TYR A 1 87 ? 7.371 -25.672 -17.75 1 97.5 87 TYR A O 1
ATOM 683 N N . LEU A 1 88 ? 9.281 -25.016 -16.812 1 97.62 88 LEU A N 1
ATOM 684 C CA . LEU A 1 88 ? 10.078 -25.734 -17.797 1 97.62 88 LEU A CA 1
ATOM 685 C C . LEU A 1 88 ? 10.234 -27.203 -17.406 1 97.62 88 LEU A C 1
ATOM 687 O O . LEU A 1 88 ? 10.562 -28.047 -18.234 1 97.62 88 LEU A O 1
ATOM 691 N N . LEU A 1 89 ? 9.953 -27.484 -16.125 1 98.25 89 LEU A N 1
ATOM 692 C CA . LEU A 1 89 ? 10.203 -28.844 -15.656 1 98.25 89 LEU A CA 1
ATOM 693 C C . LEU A 1 89 ? 8.898 -29.625 -15.5 1 98.25 89 LEU A C 1
ATOM 695 O O . LEU A 1 89 ? 8.898 -30.859 -15.484 1 98.25 89 LEU A O 1
ATOM 699 N N . GLU A 1 90 ? 7.758 -29 -15.422 1 97.12 90 GLU A N 1
ATOM 700 C CA . GLU A 1 90 ? 6.512 -29.594 -14.953 1 97.12 90 GLU A CA 1
ATOM 701 C C . GLU A 1 90 ? 5.996 -30.641 -15.945 1 97.12 90 GLU A C 1
ATOM 703 O O . GLU A 1 90 ? 5.234 -31.531 -15.57 1 97.12 90 GLU A O 1
ATOM 708 N N . ASP A 1 91 ? 6.363 -30.531 -17.203 1 95.81 91 ASP A N 1
ATOM 709 C CA . ASP A 1 91 ? 5.891 -31.5 -18.188 1 95.81 91 ASP A CA 1
ATOM 710 C C . ASP A 1 91 ? 6.695 -32.781 -18.109 1 95.81 91 ASP A C 1
ATOM 712 O O . ASP A 1 91 ? 6.242 -33.844 -18.578 1 95.81 91 ASP A O 1
ATOM 716 N N . ALA A 1 92 ? 7.891 -32.719 -17.5 1 97.06 92 ALA A N 1
ATOM 717 C CA . ALA A 1 92 ? 8.805 -33.875 -17.531 1 97.06 92 ALA A CA 1
ATOM 718 C C . ALA A 1 92 ? 8.875 -34.562 -16.172 1 97.06 92 ALA A C 1
ATOM 720 O O . ALA A 1 92 ? 9.211 -35.75 -16.078 1 97.06 92 ALA A O 1
ATOM 721 N N . PHE A 1 93 ? 8.609 -33.844 -15.164 1 98.19 93 PHE A N 1
ATOM 722 C CA . PHE A 1 93 ? 8.797 -34.344 -13.812 1 98.19 93 PHE A CA 1
ATOM 723 C C . PHE A 1 93 ? 7.582 -34.031 -12.945 1 98.19 93 PHE A C 1
ATOM 725 O O . PHE A 1 93 ? 6.754 -33.188 -13.305 1 98.19 93 PHE A O 1
ATOM 732 N N . ASP A 1 94 ? 7.465 -34.812 -11.828 1 97.62 94 ASP A N 1
ATOM 733 C CA . ASP A 1 94 ? 6.613 -34.375 -10.734 1 97.62 94 ASP A CA 1
ATOM 734 C C . ASP A 1 94 ? 7.293 -33.281 -9.93 1 97.62 94 ASP A C 1
ATOM 736 O O . ASP A 1 94 ? 8.156 -33.531 -9.094 1 97.62 94 ASP A O 1
ATOM 740 N N . VAL A 1 95 ? 6.895 -32.031 -10.219 1 98.12 95 VAL A N 1
ATOM 741 C CA . VAL A 1 95 ? 7.543 -30.906 -9.586 1 98.12 95 VAL A CA 1
ATOM 742 C C . VAL A 1 95 ? 6.73 -30.438 -8.383 1 98.12 95 VAL A C 1
ATOM 744 O O . VAL A 1 95 ? 5.531 -30.172 -8.5 1 98.12 95 VAL A O 1
ATOM 747 N N . GLN A 1 96 ? 7.402 -30.344 -7.27 1 97.19 96 GLN A N 1
ATOM 748 C CA . GLN A 1 96 ? 6.754 -29.969 -6.016 1 97.19 96 GLN A CA 1
ATOM 749 C C . GLN A 1 96 ? 7.258 -28.625 -5.52 1 97.19 96 GLN A C 1
ATOM 751 O O . GLN A 1 96 ? 8.438 -28.469 -5.191 1 97.19 96 GLN A O 1
ATOM 756 N N . LEU A 1 97 ? 6.363 -27.656 -5.547 1 96.75 97 LEU A N 1
ATOM 757 C CA . LEU A 1 97 ? 6.672 -26.359 -4.953 1 96.75 97 LEU A CA 1
ATOM 758 C C . LEU A 1 97 ? 6.441 -26.391 -3.445 1 96.75 97 LEU A C 1
ATOM 760 O O . LEU A 1 97 ? 5.32 -26.609 -2.988 1 96.75 97 LEU A O 1
ATOM 764 N N . LEU A 1 98 ? 7.5 -26.125 -2.709 1 94.44 98 LEU A N 1
ATOM 765 C CA . LEU A 1 98 ? 7.438 -26.281 -1.259 1 94.44 98 LEU A CA 1
ATOM 766 C C . LEU A 1 98 ? 7.398 -24.906 -0.569 1 94.44 98 LEU A C 1
ATOM 768 O O . LEU A 1 98 ? 8.117 -24 -0.963 1 94.44 98 LEU A O 1
ATOM 772 N N . ASN A 1 99 ? 6.566 -24.812 0.424 1 88.12 99 ASN A N 1
ATOM 773 C CA . ASN A 1 99 ? 6.449 -23.594 1.218 1 88.12 99 ASN A CA 1
ATOM 774 C C . ASN A 1 99 ? 7.625 -23.438 2.176 1 88.12 99 ASN A C 1
ATOM 776 O O . ASN A 1 99 ? 7.949 -24.359 2.926 1 88.12 99 ASN A O 1
ATOM 780 N N . ALA A 1 100 ? 8.172 -22.266 2.188 1 83.56 100 ALA A N 1
ATOM 781 C CA . ALA A 1 100 ? 9.367 -21.984 2.986 1 83.56 100 ALA A CA 1
ATOM 782 C C . ALA A 1 100 ? 9.094 -22.203 4.473 1 83.56 100 ALA A C 1
ATOM 784 O O . ALA A 1 100 ? 9.906 -22.812 5.176 1 83.56 100 ALA A O 1
ATOM 785 N N . ARG A 1 101 ? 8.016 -21.719 4.961 1 81.62 101 ARG A N 1
ATOM 786 C CA . ARG A 1 101 ? 7.676 -21.828 6.375 1 81.62 101 ARG A CA 1
ATOM 787 C C . ARG A 1 101 ? 7.574 -23.297 6.797 1 81.62 101 ARG A C 1
ATOM 789 O O . ARG A 1 101 ? 8.055 -23.672 7.867 1 81.62 101 ARG A O 1
ATOM 796 N N . HIS A 1 102 ? 7.004 -24.125 5.988 1 82.81 102 HIS A N 1
ATOM 797 C CA . HIS A 1 102 ? 6.84 -25.547 6.289 1 82.81 102 HIS A CA 1
ATOM 798 C C . HIS A 1 102 ? 8.18 -26.266 6.266 1 82.81 102 HIS A C 1
ATOM 800 O O . HIS A 1 102 ? 8.445 -27.125 7.109 1 82.81 102 HIS A O 1
ATOM 806 N N . MET A 1 103 ? 8.984 -25.875 5.379 1 86.19 103 MET A N 1
ATOM 807 C CA . MET A 1 103 ? 10.297 -26.5 5.242 1 86.19 103 MET A CA 1
ATOM 808 C C . MET A 1 103 ? 11.148 -26.25 6.484 1 86.19 103 MET A C 1
ATOM 810 O O . MET A 1 103 ? 11.828 -27.156 6.969 1 86.19 103 MET A O 1
ATOM 814 N N . HIS A 1 104 ? 11.023 -25.031 6.953 1 83.31 104 HIS A N 1
ATOM 815 C CA . HIS A 1 104 ? 11.852 -24.656 8.094 1 83.31 104 HIS A CA 1
ATOM 816 C C . HIS A 1 104 ? 11.336 -25.297 9.383 1 83.31 104 HIS A C 1
ATOM 818 O O . HIS A 1 104 ? 12.086 -25.438 10.352 1 83.31 104 HIS A O 1
ATOM 824 N N . ALA A 1 105 ? 10.164 -25.703 9.398 1 81.69 105 ALA A N 1
ATOM 825 C CA . ALA A 1 105 ? 9.555 -26.297 10.586 1 81.69 105 ALA A CA 1
ATOM 826 C C . ALA A 1 105 ? 9.906 -27.766 10.711 1 81.69 105 ALA A C 1
ATOM 828 O O . ALA A 1 105 ? 9.719 -28.375 11.773 1 81.69 105 ALA A O 1
ATOM 829 N N . VAL A 1 106 ? 10.477 -28.359 9.688 1 86 106 VAL A N 1
ATOM 830 C CA . VAL A 1 106 ? 10.82 -29.766 9.711 1 86 106 VAL A CA 1
ATOM 831 C C . VAL A 1 106 ? 12.125 -29.969 10.492 1 86 106 VAL A C 1
ATOM 833 O O . VAL A 1 106 ? 13.148 -29.391 10.148 1 86 106 VAL A O 1
ATOM 836 N N . PRO A 1 107 ? 12.062 -30.75 11.477 1 83.44 107 PRO A N 1
ATOM 837 C CA . PRO A 1 107 ? 13.281 -30.969 12.25 1 83.44 107 PRO A CA 1
ATOM 838 C C . PRO A 1 107 ? 14.281 -31.875 11.539 1 83.44 107 PRO A C 1
ATOM 840 O O . PRO A 1 107 ? 13.93 -32.531 10.547 1 83.44 107 PRO A O 1
ATOM 843 N N . GLY A 1 108 ? 15.578 -31.859 12.031 1 80.25 108 GLY A N 1
ATOM 844 C CA . GLY A 1 108 ? 16.562 -32.844 11.602 1 80.25 108 GLY A CA 1
ATOM 845 C C . GLY A 1 108 ? 17.562 -32.312 10.609 1 80.25 108 GLY A C 1
ATOM 846 O O . GLY A 1 108 ? 18.453 -33.031 10.164 1 80.25 108 GLY A O 1
ATOM 847 N N . ARG A 1 109 ? 17.328 -31.062 10.25 1 80.81 109 ARG A N 1
ATOM 848 C CA . ARG A 1 109 ? 18.281 -30.516 9.289 1 80.81 109 ARG A CA 1
ATOM 849 C C . ARG A 1 109 ? 19.672 -30.422 9.891 1 80.81 109 ARG A C 1
ATOM 851 O O . ARG A 1 109 ? 19.859 -29.781 10.93 1 80.81 109 ARG A O 1
ATOM 858 N N . LYS A 1 110 ? 20.547 -31 9.18 1 75.56 110 LYS A N 1
ATOM 859 C CA . LYS A 1 110 ? 21.938 -30.906 9.633 1 75.56 110 LYS A CA 1
ATOM 860 C C . LYS A 1 110 ? 22.531 -29.562 9.273 1 75.56 110 LYS A C 1
ATOM 862 O O . LYS A 1 110 ? 22.172 -28.953 8.258 1 75.56 110 LYS A O 1
ATOM 867 N N . THR A 1 111 ? 23.5 -29.141 10.031 1 76.25 111 THR A N 1
ATOM 868 C CA . THR A 1 111 ? 24.094 -27.812 9.891 1 76.25 111 THR A CA 1
ATOM 869 C C . THR A 1 111 ? 24.938 -27.719 8.617 1 76.25 111 THR A C 1
ATOM 871 O O . THR A 1 111 ? 25.109 -26.641 8.047 1 76.25 111 THR A O 1
ATOM 874 N N . ASP A 1 112 ? 25.453 -28.859 8.117 1 74.38 112 ASP A N 1
ATOM 875 C CA . ASP A 1 112 ? 26.406 -28.828 7.016 1 74.38 112 ASP A CA 1
ATOM 876 C C . ASP A 1 112 ? 25.719 -29.125 5.688 1 74.38 112 ASP A C 1
ATOM 878 O O . ASP A 1 112 ? 26.375 -29.188 4.641 1 74.38 112 ASP A O 1
ATOM 882 N N . VAL A 1 113 ? 24.484 -29.203 5.75 1 82.25 113 VAL A N 1
ATOM 883 C CA . VAL A 1 113 ? 23.766 -29.578 4.535 1 82.25 113 VAL A CA 1
ATOM 884 C C . VAL A 1 113 ? 23.359 -28.328 3.766 1 82.25 113 VAL A C 1
ATOM 886 O O . VAL A 1 113 ? 22.891 -27.344 4.355 1 82.25 113 VAL A O 1
ATOM 889 N N . THR A 1 114 ? 23.672 -28.359 2.441 1 88.69 114 THR A N 1
ATOM 890 C CA . THR A 1 114 ? 23.25 -27.25 1.6 1 88.69 114 THR A CA 1
ATOM 891 C C . THR A 1 114 ? 21.734 -27.172 1.506 1 88.69 114 THR A C 1
ATOM 893 O O . THR A 1 114 ? 21.047 -28.156 1.747 1 88.69 114 THR A O 1
ATOM 896 N N . ASP A 1 115 ? 21.172 -26.047 1.159 1 91.94 115 ASP A N 1
ATOM 897 C CA . ASP A 1 115 ? 19.734 -25.859 1.037 1 91.94 115 ASP A CA 1
ATOM 898 C C . ASP A 1 115 ? 19.141 -26.797 -0.013 1 91.94 115 ASP A C 1
ATOM 900 O O . ASP A 1 115 ? 18.125 -27.438 0.225 1 91.94 115 ASP A O 1
ATOM 904 N N . ALA A 1 116 ? 19.844 -26.984 -1.108 1 95.81 116 ALA A N 1
ATOM 905 C CA . ALA A 1 116 ? 19.375 -27.875 -2.17 1 95.81 116 ALA A CA 1
ATOM 906 C C . ALA A 1 116 ? 19.344 -29.312 -1.703 1 95.81 116 ALA A C 1
ATOM 908 O O . ALA A 1 116 ? 18.391 -30.047 -2.002 1 95.81 116 ALA A O 1
ATOM 909 N N . ALA A 1 117 ? 20.344 -29.703 -1 1 94.88 117 ALA A N 1
ATOM 910 C CA . ALA A 1 117 ? 20.406 -31.062 -0.488 1 94.88 117 ALA A CA 1
ATOM 911 C C . ALA A 1 117 ? 19.297 -31.328 0.534 1 94.88 117 ALA A C 1
ATOM 913 O O . ALA A 1 117 ? 18.703 -32.406 0.558 1 94.88 117 ALA A O 1
ATOM 914 N N . TRP A 1 118 ? 19.109 -30.344 1.294 1 94.19 118 TRP A N 1
ATOM 915 C CA . TRP A 1 118 ? 18.031 -30.469 2.283 1 94.19 118 TRP A CA 1
ATOM 916 C C . TRP A 1 118 ? 16.672 -30.609 1.605 1 94.19 118 TRP A C 1
ATOM 918 O O . TRP A 1 118 ? 15.875 -31.469 1.988 1 94.19 118 TRP A O 1
ATOM 928 N N . ILE A 1 119 ? 16.438 -29.828 0.584 1 95.94 119 ILE A N 1
ATOM 929 C CA . ILE A 1 119 ? 15.188 -29.906 -0.166 1 95.94 119 ILE A CA 1
ATOM 930 C C . ILE A 1 119 ? 15.031 -31.297 -0.78 1 95.94 119 ILE A C 1
ATOM 932 O O . ILE A 1 119 ? 13.953 -31.891 -0.724 1 95.94 119 ILE A O 1
ATOM 936 N N . ALA A 1 120 ? 16.094 -31.812 -1.29 1 95.94 120 ALA A N 1
ATOM 937 C CA . ALA A 1 120 ? 16.062 -33.156 -1.872 1 95.94 120 ALA A CA 1
ATOM 938 C C . ALA A 1 120 ? 15.695 -34.188 -0.825 1 95.94 120 ALA A C 1
ATOM 940 O O . ALA A 1 120 ? 14.906 -35.094 -1.1 1 95.94 120 ALA A O 1
ATOM 941 N N . GLU A 1 121 ? 16.234 -34.062 0.313 1 93.5 121 GLU A N 1
ATOM 942 C CA . GLU A 1 121 ? 15.945 -35 1.395 1 93.5 121 GLU A CA 1
ATOM 943 C C . GLU A 1 121 ? 14.477 -34.906 1.806 1 93.5 121 GLU A C 1
ATOM 945 O O . GLU A 1 121 ? 13.844 -35.938 2.053 1 93.5 121 GLU A O 1
ATOM 950 N N . LEU A 1 122 ? 14.008 -33.719 1.884 1 94.31 122 LEU A N 1
ATOM 951 C CA . LEU A 1 122 ? 12.609 -33.531 2.252 1 94.31 122 LEU A CA 1
ATOM 952 C C . LEU A 1 122 ? 11.688 -34.219 1.252 1 94.31 122 LEU A C 1
ATOM 954 O O . LEU A 1 122 ? 10.719 -34.875 1.643 1 94.31 122 LEU A O 1
ATOM 958 N N . VAL A 1 123 ? 12.008 -34.094 0.027 1 94.94 123 VAL A N 1
ATOM 959 C CA . VAL A 1 123 ? 11.203 -34.719 -1.036 1 94.94 123 VAL A CA 1
ATOM 960 C C . VAL A 1 123 ? 11.367 -36.219 -1.009 1 94.94 123 VAL A C 1
ATOM 962 O O . VAL A 1 123 ? 10.391 -36.969 -1.159 1 94.94 123 VAL A O 1
ATOM 965 N N . GLU A 1 124 ? 12.562 -36.625 -0.787 1 94.44 124 GLU A N 1
ATOM 966 C CA . GLU A 1 124 ? 12.883 -38.062 -0.752 1 94.44 124 GLU A CA 1
ATOM 967 C C . GLU A 1 124 ? 12.008 -38.781 0.257 1 94.44 124 GLU A C 1
ATOM 969 O O . GLU A 1 124 ? 11.531 -39.906 -0.017 1 94.44 124 GLU A O 1
ATOM 974 N N . HIS A 1 125 ? 11.781 -38.125 1.312 1 93.5 125 HIS A N 1
ATOM 975 C CA . HIS A 1 125 ? 11.086 -38.812 2.41 1 93.5 125 HIS A CA 1
ATOM 976 C C . HIS A 1 125 ? 9.656 -38.281 2.557 1 93.5 125 HIS A C 1
ATOM 978 O O . HIS A 1 125 ? 8.961 -38.625 3.51 1 93.5 125 HIS A O 1
ATOM 984 N N . GLY A 1 126 ? 9.211 -37.438 1.651 1 92 126 GLY A N 1
ATOM 985 C CA . GLY A 1 126 ? 7.844 -36.938 1.654 1 92 126 GLY A CA 1
ATOM 986 C C . GLY A 1 126 ? 7.484 -36.188 2.92 1 92 126 GLY A C 1
ATOM 987 O O . GLY A 1 126 ? 6.398 -36.375 3.473 1 92 126 GLY A O 1
ATOM 988 N N . LEU A 1 127 ? 8.352 -35.344 3.355 1 90.31 127 LEU A N 1
ATOM 989 C CA . LEU A 1 127 ? 8.211 -34.75 4.668 1 90.31 127 LEU A CA 1
ATOM 990 C C . LEU A 1 127 ? 7.453 -33.406 4.566 1 90.31 127 LEU A C 1
ATOM 992 O O . LEU A 1 127 ? 7.035 -32.844 5.582 1 90.31 127 LEU A O 1
ATOM 996 N N . VAL A 1 128 ? 7.277 -32.875 3.361 1 89.5 128 VAL A N 1
ATOM 997 C CA . VAL A 1 128 ? 6.59 -31.594 3.186 1 89.5 128 VAL A CA 1
ATOM 998 C C . VAL A 1 128 ? 5.523 -31.734 2.1 1 89.5 128 VAL A C 1
ATOM 1000 O O . VAL A 1 128 ? 5.758 -32.344 1.061 1 89.5 128 VAL A O 1
ATOM 1003 N N . ARG A 1 129 ? 4.391 -31.156 2.361 1 87.5 129 ARG A N 1
ATOM 1004 C CA . ARG A 1 129 ? 3.324 -31.156 1.367 1 87.5 129 ARG A CA 1
ATOM 1005 C C . ARG A 1 129 ? 3.545 -30.062 0.324 1 87.5 129 ARG A C 1
ATOM 1007 O O . ARG A 1 129 ? 3.842 -28.922 0.67 1 87.5 129 ARG A O 1
ATOM 1014 N N . PRO A 1 130 ? 3.385 -30.422 -0.937 1 92.81 130 PRO A N 1
ATOM 1015 C CA . PRO A 1 130 ? 3.588 -29.422 -1.992 1 92.81 130 PRO A CA 1
ATOM 1016 C C . PRO A 1 130 ? 2.467 -28.391 -2.051 1 92.81 130 PRO A C 1
ATOM 1018 O O . PRO A 1 130 ? 1.326 -28.688 -1.688 1 92.81 130 PRO A O 1
ATOM 1021 N N . SER A 1 131 ? 2.779 -27.234 -2.541 1 92.38 131 SER A N 1
ATOM 1022 C CA . SER A 1 131 ? 1.81 -26.172 -2.777 1 92.38 131 SER A CA 1
ATOM 1023 C C . SER A 1 131 ? 1.043 -26.391 -4.074 1 92.38 131 SER A C 1
ATOM 1025 O O . SER A 1 131 ? 1.553 -27.031 -5 1 92.38 131 SER A O 1
ATOM 1027 N N . PHE A 1 132 ? -0.155 -25.875 -4.082 1 92.31 132 PHE A N 1
ATOM 1028 C CA . PHE A 1 132 ? -0.989 -25.953 -5.277 1 92.31 132 PHE A CA 1
ATOM 1029 C C . PHE A 1 132 ? -0.492 -24.984 -6.352 1 92.31 132 PHE A C 1
ATOM 1031 O O . PHE A 1 132 ? -0.442 -23.781 -6.129 1 92.31 132 PHE A O 1
ATOM 1038 N N . VAL A 1 133 ? -0.082 -25.516 -7.508 1 94.94 133 VAL A N 1
ATOM 1039 C CA . VAL A 1 133 ? 0.246 -24.734 -8.695 1 94.94 133 VAL A CA 1
ATOM 1040 C C . VAL A 1 133 ? -0.759 -25.031 -9.805 1 94.94 133 VAL A C 1
ATOM 1042 O O . VAL A 1 133 ? -0.809 -26.141 -10.328 1 94.94 133 VAL A O 1
ATOM 1045 N N . PRO A 1 134 ? -1.512 -24.094 -10.172 1 94.94 134 PRO A N 1
ATOM 1046 C CA . PRO A 1 134 ? -2.572 -24.328 -11.156 1 94.94 134 PRO A CA 1
ATOM 1047 C C . PRO A 1 134 ? -2.029 -24.594 -12.555 1 94.94 134 PRO A C 1
ATOM 1049 O O . PRO A 1 134 ? -0.876 -24.266 -12.852 1 94.94 134 PRO A O 1
ATOM 1052 N N . PRO A 1 135 ? -2.9 -25.234 -13.391 1 95.5 135 PRO A N 1
ATOM 1053 C CA . PRO A 1 135 ? -2.518 -25.375 -14.797 1 95.5 135 PRO A CA 1
ATOM 1054 C C . PRO A 1 135 ? -2.463 -24.031 -15.531 1 95.5 135 PRO A C 1
ATOM 1056 O O . PRO A 1 135 ? -2.988 -23.031 -15.039 1 95.5 135 PRO A O 1
ATOM 1059 N N . PRO A 1 136 ? -1.914 -23.938 -16.734 1 95.88 136 PRO A N 1
ATOM 1060 C CA . PRO A 1 136 ? -1.582 -22.688 -17.422 1 95.88 136 PRO A CA 1
ATOM 1061 C C . PRO A 1 136 ? -2.799 -21.797 -17.641 1 95.88 136 PRO A C 1
ATOM 1063 O O . PRO A 1 136 ? -2.732 -20.594 -17.406 1 95.88 136 PRO A O 1
ATOM 1066 N N . PRO A 1 137 ? -3.979 -22.344 -18.031 1 96.5 137 PRO A N 1
ATOM 1067 C CA . PRO A 1 137 ? -5.105 -21.422 -18.234 1 96.5 137 PRO A CA 1
ATOM 1068 C C . PRO A 1 137 ? -5.523 -20.703 -16.953 1 96.5 137 PRO A C 1
ATOM 1070 O O . PRO A 1 137 ? -5.863 -19.516 -16.984 1 96.5 137 PRO A O 1
ATOM 1073 N N . ILE A 1 138 ? -5.449 -21.438 -15.836 1 97.25 138 ILE A N 1
ATOM 1074 C CA . ILE A 1 138 ? -5.836 -20.875 -14.547 1 97.25 138 ILE A CA 1
ATOM 1075 C C . ILE A 1 138 ? -4.77 -19.891 -14.078 1 97.25 138 ILE A C 1
ATOM 1077 O O . ILE A 1 138 ? -5.086 -18.859 -13.469 1 97.25 138 ILE A O 1
ATOM 1081 N N . ARG A 1 139 ? -3.482 -20.141 -14.398 1 97 139 ARG A N 1
ATOM 1082 C CA . ARG A 1 139 ? -2.396 -19.219 -14.07 1 97 139 ARG A CA 1
ATOM 1083 C C . ARG A 1 139 ? -2.602 -17.875 -14.734 1 97 139 ARG A C 1
ATOM 1085 O O . ARG A 1 139 ? -2.422 -16.828 -14.102 1 97 139 ARG A O 1
ATOM 1092 N N . ARG A 1 140 ? -2.996 -17.922 -15.984 1 97.56 140 ARG A N 1
ATOM 1093 C CA . ARG A 1 140 ? -3.23 -16.688 -16.719 1 97.56 140 ARG A CA 1
ATOM 1094 C C . ARG A 1 140 ? -4.383 -15.898 -16.109 1 97.56 140 ARG A C 1
ATOM 1096 O O . ARG A 1 140 ? -4.277 -14.68 -15.914 1 97.56 140 ARG A O 1
ATOM 1103 N N . LEU A 1 141 ? -5.418 -16.625 -15.82 1 98 141 LEU A N 1
ATOM 1104 C CA . LEU A 1 141 ? -6.57 -15.992 -15.203 1 98 141 LEU A CA 1
ATOM 1105 C C . LEU A 1 141 ? -6.195 -15.359 -13.867 1 98 141 LEU A C 1
ATOM 1107 O O . LEU A 1 141 ? -6.621 -14.25 -13.555 1 98 141 LEU A O 1
ATOM 1111 N N . ARG A 1 142 ? -5.375 -16.047 -13.109 1 97.56 142 ARG A N 1
ATOM 1112 C CA . ARG A 1 142 ? -4.91 -15.578 -11.805 1 97.56 142 ARG A CA 1
ATOM 1113 C C . ARG A 1 142 ? -4.109 -14.289 -11.938 1 97.56 142 ARG A C 1
ATOM 1115 O O . ARG A 1 142 ? -4.301 -13.352 -11.164 1 97.56 142 ARG A O 1
ATOM 1122 N N . ASP A 1 143 ? -3.244 -14.234 -12.922 1 98 143 ASP A N 1
ATOM 1123 C CA . ASP A 1 143 ? -2.479 -13.016 -13.172 1 98 143 ASP A CA 1
ATOM 1124 C C . ASP A 1 143 ? -3.404 -11.82 -13.398 1 98 143 ASP A C 1
ATOM 1126 O O . ASP A 1 143 ? -3.199 -10.75 -12.82 1 98 143 ASP A O 1
ATOM 1130 N N . LEU A 1 144 ? -4.422 -12.062 -14.156 1 98.75 144 LEU A N 1
ATOM 1131 C CA . LEU A 1 144 ? -5.34 -11 -14.555 1 98.75 144 LEU A CA 1
ATOM 1132 C C . LEU A 1 144 ? -6.207 -10.555 -13.383 1 98.75 144 LEU A C 1
ATOM 1134 O O . LEU A 1 144 ? -6.328 -9.359 -13.109 1 98.75 144 LEU A O 1
ATOM 1138 N N . THR A 1 145 ? -6.77 -11.492 -12.656 1 98.69 145 THR A N 1
ATOM 1139 C CA . THR A 1 145 ? -7.691 -11.156 -11.578 1 98.69 145 THR A CA 1
ATOM 1140 C C . THR A 1 145 ? -6.949 -10.516 -10.406 1 98.69 145 THR A C 1
ATOM 1142 O O . THR A 1 145 ? -7.465 -9.586 -9.773 1 98.69 145 THR A O 1
ATOM 1145 N N . ARG A 1 146 ? -5.762 -11.031 -10.109 1 98.12 146 ARG A N 1
ATOM 1146 C CA . ARG A 1 146 ? -4.973 -10.438 -9.039 1 98.12 146 ARG A CA 1
ATOM 1147 C C . ARG A 1 146 ? -4.559 -9.008 -9.391 1 98.12 146 ARG A C 1
ATOM 1149 O O . ARG A 1 146 ? -4.621 -8.117 -8.547 1 98.12 146 ARG A O 1
ATOM 1156 N N . TYR A 1 147 ? -4.148 -8.773 -10.633 1 98.69 147 TYR A N 1
ATOM 1157 C CA . TYR A 1 147 ? -3.773 -7.426 -11.039 1 98.69 147 TYR A CA 1
ATOM 1158 C C . TYR A 1 147 ? -4.973 -6.488 -11 1 98.69 147 TYR A C 1
ATOM 1160 O O . TYR A 1 147 ? -4.859 -5.344 -10.555 1 98.69 147 TYR A O 1
ATOM 1168 N N . ARG A 1 148 ? -6.141 -6.961 -11.453 1 98.62 148 ARG A N 1
ATOM 1169 C CA . ARG A 1 148 ? -7.352 -6.156 -11.359 1 98.62 148 ARG A CA 1
ATOM 1170 C C . ARG A 1 148 ? -7.652 -5.781 -9.914 1 98.62 148 ARG A C 1
ATOM 1172 O O . ARG A 1 148 ? -7.992 -4.633 -9.625 1 98.62 148 ARG A O 1
ATOM 1179 N N . SER A 1 149 ? -7.559 -6.766 -9.055 1 97.75 149 SER A N 1
ATOM 1180 C CA . SER A 1 149 ? -7.809 -6.52 -7.641 1 97.75 149 SER A CA 1
ATOM 1181 C C . SER A 1 149 ? -6.859 -5.461 -7.086 1 97.75 149 SER A C 1
ATOM 1183 O O . SER A 1 149 ? -7.273 -4.594 -6.312 1 97.75 149 SER A O 1
ATOM 1185 N N . GLU A 1 150 ? -5.586 -5.523 -7.477 1 97.19 150 GLU A N 1
ATOM 1186 C CA . GLU A 1 150 ? -4.602 -4.535 -7.059 1 97.19 150 GLU A CA 1
ATOM 1187 C C . GLU A 1 150 ? -5 -3.133 -7.512 1 97.19 150 GLU A C 1
ATOM 1189 O O . GLU A 1 150 ? -4.887 -2.172 -6.746 1 97.19 150 GLU A O 1
ATOM 1194 N N . LEU A 1 151 ? -5.441 -3.018 -8.695 1 98.25 151 LEU A N 1
ATOM 1195 C CA . LEU A 1 151 ? -5.789 -1.717 -9.258 1 98.25 151 LEU A CA 1
ATOM 1196 C C . LEU A 1 151 ? -7.047 -1.16 -8.602 1 98.25 151 LEU A C 1
ATOM 1198 O O . LEU A 1 151 ? -7.184 0.054 -8.438 1 98.25 151 LEU A O 1
ATOM 1202 N N . VAL A 1 152 ? -7.969 -2.045 -8.266 1 97.5 152 VAL A N 1
ATOM 1203 C CA . VAL A 1 152 ? -9.164 -1.61 -7.555 1 97.5 152 VAL A CA 1
ATOM 1204 C C . VAL A 1 152 ? -8.773 -1.019 -6.203 1 97.5 152 VAL A C 1
ATOM 1206 O O . VAL A 1 152 ? -9.289 0.028 -5.801 1 97.5 152 VAL A O 1
ATOM 1209 N N . HIS A 1 153 ? -7.871 -1.661 -5.582 1 96.12 153 HIS A N 1
ATOM 1210 C CA . HIS A 1 153 ? -7.383 -1.151 -4.305 1 96.12 153 HIS A CA 1
ATOM 1211 C C . HIS A 1 153 ? -6.688 0.195 -4.48 1 96.12 153 HIS A C 1
ATOM 1213 O O . HIS A 1 153 ? -6.879 1.108 -3.676 1 96.12 153 HIS A O 1
ATOM 1219 N N . GLU A 1 154 ? -5.879 0.278 -5.445 1 96.44 154 GLU A N 1
ATOM 1220 C CA . GLU A 1 154 ? -5.176 1.529 -5.711 1 96.44 154 GLU A CA 1
ATOM 1221 C C . GLU A 1 154 ? -6.156 2.662 -6.008 1 96.44 154 GLU A C 1
ATOM 1223 O O . GLU A 1 154 ? -5.965 3.789 -5.547 1 96.44 154 GLU A O 1
ATOM 1228 N N . ARG A 1 155 ? -7.164 2.375 -6.781 1 97.38 155 ARG A N 1
ATOM 1229 C CA . ARG A 1 155 ? -8.195 3.357 -7.102 1 97.38 155 ARG A CA 1
ATOM 1230 C C . ARG A 1 155 ? -8.906 3.832 -5.84 1 97.38 155 ARG A C 1
ATOM 1232 O O . ARG A 1 155 ? -9.18 5.027 -5.684 1 97.38 155 ARG A O 1
ATOM 1239 N N . THR A 1 156 ? -9.203 2.924 -5 1 96.94 156 THR A N 1
ATOM 1240 C CA . THR A 1 156 ? -9.859 3.25 -3.738 1 96.94 156 THR A CA 1
ATOM 1241 C C . THR A 1 156 ? -8.977 4.152 -2.885 1 96.94 156 THR A C 1
ATOM 1243 O O . THR A 1 156 ? -9.453 5.117 -2.289 1 96.94 156 THR A O 1
ATOM 1246 N N . ARG A 1 157 ? -7.73 3.867 -2.863 1 96.69 157 ARG A N 1
ATOM 1247 C CA . ARG A 1 157 ? -6.785 4.695 -2.121 1 96.69 157 ARG A CA 1
ATOM 1248 C C . ARG A 1 157 ? -6.738 6.113 -2.686 1 96.69 157 ARG A C 1
ATOM 1250 O O . ARG A 1 157 ? -6.684 7.086 -1.931 1 96.69 157 ARG A O 1
ATOM 1257 N N . GLU A 1 158 ? -6.723 6.176 -3.973 1 97.69 158 GLU A N 1
ATOM 1258 C CA . GLU A 1 158 ? -6.703 7.484 -4.621 1 97.69 158 GLU A CA 1
ATOM 1259 C C . GLU A 1 158 ? -7.973 8.273 -4.305 1 97.69 158 GLU A C 1
ATOM 1261 O O . GLU A 1 158 ? -7.914 9.484 -4.086 1 97.69 158 GLU A O 1
ATOM 1266 N N . ALA A 1 159 ? -9.094 7.637 -4.266 1 97.81 159 ALA A N 1
ATOM 1267 C CA . ALA A 1 159 ? -10.359 8.266 -3.906 1 97.81 159 ALA A CA 1
ATOM 1268 C C . ALA A 1 159 ? -10.32 8.789 -2.473 1 97.81 159 ALA A C 1
ATOM 1270 O O . ALA A 1 159 ? -10.805 9.891 -2.193 1 97.81 159 ALA A O 1
ATOM 1271 N N . GLN A 1 160 ? -9.766 8.039 -1.662 1 96.88 160 GLN A N 1
ATOM 1272 C CA . GLN A 1 160 ? -9.633 8.461 -0.271 1 96.88 160 GLN A CA 1
ATOM 1273 C C . GLN A 1 160 ? -8.727 9.68 -0.152 1 96.88 160 GLN A C 1
ATOM 1275 O O . GLN A 1 160 ? -8.977 10.57 0.665 1 96.88 160 GLN A O 1
ATOM 1280 N N . ARG A 1 161 ? -7.703 9.688 -0.915 1 97.31 161 ARG A N 1
ATOM 1281 C CA . ARG A 1 161 ? -6.809 10.844 -0.924 1 97.31 161 ARG A CA 1
ATOM 1282 C C . ARG A 1 161 ? -7.543 12.102 -1.372 1 97.31 161 ARG A C 1
ATOM 1284 O O . ARG A 1 161 ? -7.34 13.18 -0.809 1 97.31 161 ARG A O 1
ATOM 1291 N N . LEU A 1 162 ? -8.328 11.922 -2.373 1 98.38 162 LEU A N 1
ATOM 1292 C CA . LEU A 1 162 ? -9.125 13.039 -2.867 1 98.38 162 LEU A CA 1
ATOM 1293 C C . LEU A 1 162 ? -10.07 13.555 -1.783 1 98.38 162 LEU A C 1
ATOM 1295 O O . LEU A 1 162 ? -10.203 14.766 -1.595 1 98.38 162 LEU A O 1
ATOM 1299 N N . GLU A 1 163 ? -10.68 12.656 -1.099 1 97.25 163 GLU A N 1
ATOM 1300 C CA . GLU A 1 163 ? -11.578 13.055 -0.014 1 97.25 163 GLU A CA 1
ATOM 1301 C C . GLU A 1 163 ? -10.82 13.82 1.068 1 97.25 163 GLU A C 1
ATOM 1303 O O . GLU A 1 163 ? -11.312 14.828 1.577 1 97.25 163 GLU A O 1
ATOM 1308 N N . LYS A 1 164 ? -9.68 13.367 1.372 1 96.56 164 LYS A N 1
ATOM 1309 C CA . LYS A 1 164 ? -8.867 14.055 2.369 1 96.56 164 LYS A CA 1
ATOM 1310 C C . LYS A 1 164 ? -8.469 15.453 1.896 1 96.56 164 LYS A C 1
ATOM 1312 O O . LYS A 1 164 ? -8.422 16.391 2.693 1 96.56 164 LYS A O 1
ATOM 1317 N N . LEU A 1 165 ? -8.156 15.531 0.647 1 97.94 165 LEU A N 1
ATOM 1318 C CA . LEU A 1 165 ? -7.84 16.828 0.066 1 97.94 165 LEU A CA 1
ATOM 1319 C C . LEU A 1 165 ? -9.016 17.781 0.203 1 97.94 165 LEU A C 1
ATOM 1321 O O . LEU A 1 165 ? -8.836 18.969 0.512 1 97.94 165 LEU A O 1
ATOM 1325 N N . LEU A 1 166 ? -10.195 17.25 -0.033 1 98 166 LEU A N 1
ATOM 1326 C CA . LEU A 1 166 ? -11.391 18.078 0.086 1 98 166 LEU A CA 1
ATOM 1327 C C . LEU A 1 166 ? -11.586 18.547 1.523 1 98 166 LEU A C 1
ATOM 1329 O O . LEU A 1 166 ? -12 19.688 1.761 1 98 166 LEU A O 1
ATOM 1333 N N . GLU A 1 167 ? -11.273 17.703 2.463 1 95.44 167 GLU A N 1
ATOM 1334 C CA . GLU A 1 167 ? -11.305 18.094 3.867 1 95.44 167 GLU A CA 1
ATOM 1335 C C . GLU A 1 167 ? -10.375 19.281 4.133 1 95.44 167 GLU A C 1
ATOM 1337 O O . GLU A 1 167 ? -10.719 20.188 4.898 1 95.44 167 GLU A O 1
ATOM 1342 N N . ASP A 1 168 ? -9.266 19.234 3.494 1 96.5 168 ASP A N 1
ATOM 1343 C CA . ASP A 1 168 ? -8.281 20.297 3.641 1 96.5 168 ASP A CA 1
ATOM 1344 C C . ASP A 1 168 ? -8.867 21.641 3.215 1 96.5 168 ASP A C 1
ATOM 1346 O O . ASP A 1 168 ? -8.523 22.688 3.787 1 96.5 168 ASP A O 1
ATOM 1350 N N . ALA A 1 169 ? -9.766 21.641 2.293 1 97.75 169 ALA A N 1
ATOM 1351 C CA . ALA A 1 169 ? -10.352 22.844 1.738 1 97.75 169 ALA A CA 1
ATOM 1352 C C . ALA A 1 169 ? -11.672 23.188 2.424 1 97.75 169 ALA A C 1
ATOM 1354 O O . ALA A 1 169 ? -12.344 24.156 2.057 1 97.75 169 ALA A O 1
ATOM 1355 N N . GLY A 1 170 ? -12.102 22.359 3.342 1 97.44 170 GLY A N 1
ATOM 1356 C CA . GLY A 1 170 ? -13.375 22.562 4.004 1 97.44 170 GLY A CA 1
ATOM 1357 C C . GLY A 1 170 ? -14.562 22.172 3.145 1 97.44 170 GLY A C 1
ATOM 1358 O O . GLY A 1 170 ? -15.688 22.609 3.393 1 97.44 170 GLY A O 1
ATOM 1359 N N . ILE A 1 171 ? -14.32 21.406 2.045 1 98.38 171 ILE A N 1
ATOM 1360 C CA . ILE A 1 171 ? -15.383 20.891 1.192 1 98.38 171 ILE A CA 1
ATOM 1361 C C . ILE A 1 171 ? -15.875 19.562 1.74 1 98.38 171 ILE A C 1
ATOM 1363 O O . ILE A 1 171 ? -15.164 18.547 1.666 1 98.38 171 ILE A O 1
ATOM 1367 N N . LYS A 1 172 ? -17.078 19.516 2.232 1 98 172 LYS A N 1
ATOM 1368 C CA . LYS A 1 172 ? -17.609 18.359 2.949 1 98 172 LYS A CA 1
ATOM 1369 C C . LYS A 1 172 ? -18.594 17.578 2.084 1 98 172 LYS A C 1
ATOM 1371 O O . LYS A 1 172 ? -19.672 17.188 2.549 1 98 172 LYS A O 1
ATOM 1376 N N . LEU A 1 173 ? -18.234 17.391 0.886 1 97.38 173 LEU A N 1
ATOM 1377 C CA . LEU A 1 173 ? -19.109 16.734 -0.081 1 97.38 173 LEU A CA 1
ATOM 1378 C C . LEU A 1 173 ? -19.438 15.305 0.362 1 97.38 173 LEU A C 1
ATOM 1380 O O . LEU A 1 173 ? -20.562 14.836 0.172 1 97.38 173 LEU A O 1
ATOM 1384 N N . SER A 1 174 ? -18.5 14.617 1 1 96.25 174 SER A N 1
ATOM 1385 C CA . SER A 1 174 ? -18.656 13.203 1.349 1 96.25 174 SER A CA 1
ATOM 1386 C C . SER A 1 174 ? -19.641 13.016 2.496 1 96.25 174 SER A C 1
ATOM 1388 O O . SER A 1 174 ? -20.078 11.898 2.764 1 96.25 174 SER A O 1
ATOM 1390 N N . VAL A 1 175 ? -19.953 14.062 3.217 1 96 175 VAL A N 1
ATOM 1391 C CA . VAL A 1 175 ? -20.938 13.984 4.285 1 96 175 VAL A CA 1
ATOM 1392 C C . VAL A 1 175 ? -22.344 13.93 3.689 1 96 175 VAL A C 1
ATOM 1394 O O . VAL A 1 175 ? -23.266 13.406 4.312 1 96 175 VAL A O 1
ATOM 1397 N N . VAL A 1 176 ? -22.484 14.461 2.477 1 96 176 VAL A N 1
ATOM 1398 C CA . VAL A 1 176 ? -23.797 14.562 1.85 1 96 176 VAL A CA 1
ATOM 1399 C C . VAL A 1 176 ? -23.953 13.484 0.779 1 96 176 VAL A C 1
ATOM 1401 O O . VAL A 1 176 ? -24.969 12.797 0.721 1 96 176 VAL A O 1
ATOM 1404 N N . ALA A 1 177 ? -22.906 13.391 -0.036 1 94.06 177 ALA A N 1
ATOM 1405 C CA . ALA A 1 177 ? -22.938 12.414 -1.122 1 94.06 177 ALA A CA 1
ATOM 1406 C C . ALA A 1 177 ? -22.312 11.086 -0.685 1 94.06 177 ALA A C 1
ATOM 1408 O O . ALA A 1 177 ? -21.172 11.047 -0.222 1 94.06 177 ALA A O 1
ATOM 1409 N N . SER A 1 178 ? -23 9.992 -0.883 1 90.38 178 SER A N 1
ATOM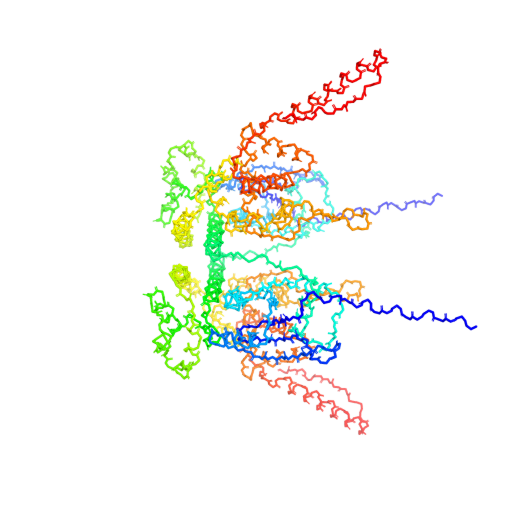 1410 C CA . SER A 1 178 ? -22.484 8.664 -0.55 1 90.38 178 SER A CA 1
ATOM 1411 C C . SER A 1 178 ? -21.312 8.289 -1.444 1 90.38 178 SER A C 1
ATOM 1413 O O . SER A 1 178 ? -20.453 7.496 -1.05 1 90.38 178 SER A O 1
ATOM 1415 N N . ASP A 1 179 ? -21.281 8.844 -2.629 1 93.12 179 ASP A N 1
ATOM 1416 C CA . ASP A 1 179 ? -20.203 8.641 -3.58 1 93.12 179 ASP A CA 1
ATOM 1417 C C . ASP A 1 179 ? -19.797 9.953 -4.242 1 93.12 179 ASP A C 1
ATOM 1419 O O . ASP A 1 179 ? -20.5 10.453 -5.125 1 93.12 179 ASP A O 1
ATOM 1423 N N . ILE A 1 180 ? -18.688 10.43 -3.889 1 95.62 180 ILE A N 1
ATOM 1424 C CA . ILE A 1 180 ? -18.281 11.734 -4.395 1 95.62 180 ILE A CA 1
ATOM 1425 C C . ILE A 1 180 ? -17.828 11.609 -5.848 1 95.62 180 ILE A C 1
ATOM 1427 O O . ILE A 1 180 ? -17.672 12.609 -6.543 1 95.62 180 ILE A O 1
ATOM 1431 N N . LEU A 1 181 ? -17.625 10.375 -6.309 1 96.94 181 LEU A N 1
ATOM 1432 C CA . LEU A 1 181 ? -17.172 10.156 -7.676 1 96.94 181 LEU A CA 1
ATOM 1433 C C . LEU A 1 181 ? -18.328 9.742 -8.578 1 96.94 181 LEU A C 1
ATOM 1435 O O . LEU A 1 181 ? -18.109 9.375 -9.734 1 96.94 181 LEU A O 1
ATOM 1439 N N . GLY A 1 182 ? -19.562 9.711 -7.996 1 95.69 182 GLY A N 1
ATOM 1440 C CA . GLY A 1 182 ? -20.719 9.508 -8.836 1 95.69 182 GLY A CA 1
ATOM 1441 C C . GLY A 1 182 ? -20.938 10.625 -9.844 1 95.69 182 GLY A C 1
ATOM 1442 O O . GLY A 1 182 ? -20.156 11.562 -9.906 1 95.69 182 GLY A O 1
ATOM 1443 N N . VAL A 1 183 ? -22 10.586 -10.562 1 96.31 183 VAL A N 1
ATOM 1444 C CA . VAL A 1 183 ? -22.266 11.516 -11.656 1 96.31 183 VAL A CA 1
ATOM 1445 C C . VAL A 1 183 ? -22.328 12.945 -11.109 1 96.31 183 VAL A C 1
ATOM 1447 O O . VAL A 1 183 ? -21.625 13.828 -11.602 1 96.31 183 VAL A O 1
ATOM 1450 N N . SER A 1 184 ? -23.109 13.195 -10.039 1 97.5 184 SER A N 1
ATOM 1451 C CA . SER A 1 184 ? -23.266 14.523 -9.453 1 97.5 184 SER A CA 1
ATOM 1452 C C . SER A 1 184 ? -21.969 15 -8.82 1 97.5 184 SER A C 1
ATOM 1454 O O . SER A 1 184 ? -21.531 16.141 -9.047 1 97.5 184 SER A O 1
ATOM 1456 N N . GLY A 1 185 ? -21.375 14.125 -7.973 1 97.69 185 GLY A N 1
ATOM 1457 C CA . GLY A 1 185 ? -20.125 14.484 -7.316 1 97.69 185 GLY A CA 1
ATOM 1458 C C . GLY A 1 185 ? -19.016 14.867 -8.289 1 97.69 185 GLY A C 1
ATOM 1459 O O . GLY A 1 185 ? -18.344 15.875 -8.102 1 97.69 185 GLY A O 1
ATOM 1460 N N . ARG A 1 186 ? -18.922 14.125 -9.375 1 97.94 186 ARG A N 1
ATOM 1461 C CA . ARG A 1 186 ? -17.906 14.375 -10.398 1 97.94 186 ARG A CA 1
ATOM 1462 C C . ARG A 1 186 ? -18.156 15.719 -11.086 1 97.94 186 ARG A C 1
ATOM 1464 O O . ARG A 1 186 ? -17.203 16.453 -11.375 1 97.94 186 ARG A O 1
ATOM 1471 N N . ALA A 1 187 ? -19.375 15.977 -11.367 1 98.31 187 ALA A N 1
ATOM 1472 C CA . ALA A 1 187 ? -19.703 17.25 -11.984 1 98.31 187 ALA A CA 1
ATOM 1473 C C . ALA A 1 187 ? -19.297 18.422 -11.086 1 98.31 187 ALA A C 1
ATOM 1475 O O . ALA A 1 187 ? -18.734 19.406 -11.562 1 98.31 187 ALA A O 1
ATOM 1476 N N . MET A 1 188 ? -19.547 18.328 -9.828 1 98.69 188 MET A N 1
ATOM 1477 C CA . MET A 1 188 ? -19.203 19.375 -8.875 1 98.69 188 MET A CA 1
ATOM 1478 C C . MET A 1 188 ? -17.688 19.531 -8.758 1 98.69 188 MET A C 1
ATOM 1480 O O . MET A 1 188 ? -17.172 20.641 -8.727 1 98.69 188 MET A O 1
ATOM 1484 N N . LEU A 1 189 ? -16.984 18.375 -8.695 1 98.75 189 LEU A N 1
ATOM 1485 C CA . LEU A 1 189 ? -15.539 18.406 -8.594 1 98.75 189 LEU A CA 1
ATOM 1486 C C . LEU A 1 189 ? -14.914 19.047 -9.828 1 98.75 189 LEU A C 1
ATOM 1488 O O . LEU A 1 189 ? -13.992 19.859 -9.711 1 98.75 189 LEU A O 1
ATOM 1492 N N . GLU A 1 190 ? -15.438 18.719 -11 1 98.75 190 GLU A N 1
ATOM 1493 C CA . GLU A 1 190 ? -14.945 19.297 -12.242 1 98.75 190 GLU A CA 1
ATOM 1494 C C . GLU A 1 190 ? -15.164 20.812 -12.266 1 98.75 190 GLU A C 1
ATOM 1496 O O . GLU A 1 190 ? -14.305 21.562 -12.727 1 98.75 190 GLU A O 1
ATOM 1501 N N . ALA A 1 191 ? -16.312 21.219 -11.773 1 98.81 191 ALA A N 1
ATOM 1502 C CA . ALA A 1 191 ? -16.594 22.656 -11.711 1 98.81 191 ALA A CA 1
ATOM 1503 C C . ALA A 1 191 ? -15.648 23.359 -10.75 1 98.81 191 ALA A C 1
ATOM 1505 O O . ALA A 1 191 ? -15.148 24.453 -11.047 1 98.81 191 ALA A O 1
ATOM 1506 N N . LEU A 1 192 ? -15.406 22.781 -9.602 1 98.75 192 LEU A N 1
ATOM 1507 C CA . LEU A 1 192 ? -14.445 23.328 -8.641 1 98.75 192 LEU A CA 1
ATOM 1508 C C . LEU A 1 192 ? -13.07 23.484 -9.273 1 98.75 192 LEU A C 1
ATOM 1510 O O . LEU A 1 192 ? -12.438 24.547 -9.141 1 98.75 192 LEU A O 1
ATOM 1514 N N . ILE A 1 193 ? -12.617 22.453 -9.953 1 98.81 193 ILE A N 1
ATOM 1515 C CA . ILE A 1 193 ? -11.312 22.453 -10.594 1 98.81 193 ILE A CA 1
ATOM 1516 C C . ILE A 1 193 ? -11.242 23.531 -11.656 1 98.81 193 ILE A C 1
ATOM 1518 O O . ILE A 1 193 ? -10.211 24.188 -11.836 1 98.81 193 ILE A O 1
ATOM 1522 N N . ALA A 1 194 ? -12.398 23.781 -12.273 1 98.56 194 ALA A N 1
ATOM 1523 C CA . ALA A 1 194 ? -12.477 24.766 -13.352 1 98.56 194 ALA A CA 1
ATOM 1524 C C . ALA A 1 194 ? -12.539 26.188 -12.797 1 98.56 194 ALA A C 1
ATOM 1526 O O . ALA A 1 194 ? -12.484 27.156 -13.555 1 98.56 194 ALA A O 1
ATOM 1527 N N . GLY A 1 195 ? -12.805 26.344 -11.5 1 98.31 195 GLY A N 1
ATOM 1528 C CA . GLY A 1 195 ? -12.703 27.672 -10.914 1 98.31 195 GLY A CA 1
ATOM 1529 C C . GLY A 1 195 ? -14.008 28.156 -10.312 1 98.31 195 GLY A C 1
ATOM 1530 O O . GLY A 1 195 ? -14.07 29.266 -9.766 1 98.31 195 GLY A O 1
ATOM 1531 N N . GLU A 1 196 ? -15.055 27.312 -10.383 1 98.38 196 GLU A N 1
ATOM 1532 C CA . GLU A 1 196 ? -16.312 27.703 -9.766 1 98.38 196 GLU A CA 1
ATOM 1533 C C . GLU A 1 196 ? -16.219 27.703 -8.242 1 98.38 196 GLU A C 1
ATOM 1535 O O . GLU A 1 196 ? -15.766 26.719 -7.648 1 98.38 196 GLU A O 1
ATOM 1540 N N . ARG A 1 197 ? -16.703 28.812 -7.629 1 97.88 197 ARG A N 1
ATOM 1541 C CA . ARG A 1 197 ? -16.547 28.906 -6.184 1 97.88 197 ARG A CA 1
ATOM 1542 C C . ARG A 1 197 ? -17.875 29.219 -5.504 1 97.88 197 ARG A C 1
ATOM 1544 O O . ARG A 1 197 ? -17.953 29.234 -4.273 1 97.88 197 ARG A O 1
ATOM 1551 N N . ASP A 1 198 ? -18.891 29.422 -6.305 1 98.44 198 ASP A N 1
ATOM 1552 C CA . ASP A 1 198 ? -20.203 29.688 -5.734 1 98.44 198 ASP A CA 1
ATOM 1553 C C . ASP A 1 198 ? -20.891 28.391 -5.305 1 98.44 198 ASP A C 1
ATOM 1555 O O . ASP A 1 198 ? -21.234 27.547 -6.145 1 98.44 198 ASP A O 1
ATOM 1559 N N . PRO A 1 199 ? -21.109 28.25 -4 1 98.44 199 PRO A N 1
ATOM 1560 C CA . PRO A 1 199 ? -21.672 27 -3.523 1 98.44 199 PRO A CA 1
ATOM 1561 C C . PRO A 1 199 ? -23.062 26.719 -4.117 1 98.44 199 PRO A C 1
ATOM 1563 O O . PRO A 1 199 ? -23.422 25.547 -4.301 1 98.44 199 PRO A O 1
ATOM 1566 N N . HIS A 1 200 ? -23.812 27.75 -4.422 1 98.44 200 HIS A N 1
ATOM 1567 C CA . HIS A 1 200 ? -25.141 27.562 -4.992 1 98.44 200 HIS A CA 1
ATOM 1568 C C . HIS A 1 200 ? -25.047 27 -6.406 1 98.44 200 HIS A C 1
ATOM 1570 O O . HIS A 1 200 ? -25.797 26.078 -6.766 1 98.44 200 HIS A O 1
ATOM 1576 N N . GLN A 1 201 ? -24.172 27.5 -7.207 1 98.5 201 GLN A N 1
ATOM 1577 C CA . GLN A 1 201 ? -23.969 27 -8.562 1 98.5 201 GLN A CA 1
ATOM 1578 C C . GLN A 1 201 ? -23.453 25.562 -8.547 1 98.5 201 GLN A C 1
ATOM 1580 O O . GLN A 1 201 ? -23.875 24.734 -9.359 1 98.5 201 GLN A O 1
ATOM 1585 N N . LEU A 1 202 ? -22.562 25.312 -7.648 1 98.69 202 LEU A N 1
ATOM 1586 C CA . LEU A 1 202 ? -22.016 23.969 -7.523 1 98.69 202 LEU A CA 1
ATOM 1587 C C . LEU A 1 202 ? -23.109 22.969 -7.133 1 98.69 202 LEU A C 1
ATOM 1589 O O . LEU A 1 202 ? -23.234 21.906 -7.738 1 98.69 202 LEU A O 1
ATOM 1593 N N . ALA A 1 203 ? -23.891 23.328 -6.133 1 98.56 203 ALA A N 1
ATOM 1594 C CA . ALA A 1 203 ? -24.953 22.469 -5.641 1 98.56 203 ALA A CA 1
ATOM 1595 C C . ALA A 1 203 ? -25.984 22.203 -6.73 1 98.56 203 ALA A C 1
ATOM 1597 O O . ALA A 1 203 ? -26.594 21.125 -6.781 1 98.56 203 ALA A O 1
ATOM 1598 N N . ASP A 1 204 ? -26.156 23.125 -7.621 1 98.19 204 ASP A N 1
ATOM 1599 C CA . ASP A 1 204 ? -27.156 23.031 -8.68 1 98.19 204 ASP A CA 1
ATOM 1600 C C . ASP A 1 204 ? -26.766 21.969 -9.711 1 98.19 204 ASP A C 1
ATOM 1602 O O . ASP A 1 204 ? -27.578 21.609 -10.57 1 98.19 204 ASP A O 1
ATOM 1606 N N . LEU A 1 205 ? -25.594 21.469 -9.625 1 98.31 205 LEU A N 1
ATOM 1607 C CA . LEU A 1 205 ? -25.141 20.422 -10.531 1 98.31 205 LEU A CA 1
ATOM 1608 C C . LEU A 1 205 ? -25.641 19.047 -10.078 1 98.31 205 LEU A C 1
ATOM 1610 O O . LEU A 1 205 ? -25.438 18.047 -10.773 1 98.31 205 LEU A O 1
ATOM 1614 N N . ALA A 1 206 ? -26.234 18.984 -8.922 1 97.81 206 ALA A N 1
ATOM 1615 C CA . ALA A 1 206 ? -26.844 17.75 -8.438 1 97.81 206 ALA A CA 1
ATOM 1616 C C . ALA A 1 206 ? -27.875 17.219 -9.422 1 97.81 206 ALA A C 1
ATOM 1618 O O . ALA A 1 206 ? -28.641 17.984 -10 1 97.81 206 ALA A O 1
ATOM 1619 N N . LYS A 1 207 ? -27.922 15.984 -9.625 1 96.06 207 LYS A N 1
ATOM 1620 C CA . LYS A 1 207 ? -28.859 15.344 -10.539 1 96.06 207 LYS A CA 1
ATOM 1621 C C . LYS A 1 207 ? -29.781 14.383 -9.805 1 96.06 207 LYS A C 1
ATOM 1623 O O . LYS A 1 207 ? -29.438 13.883 -8.734 1 96.06 207 LYS A O 1
ATOM 1628 N N . ARG A 1 208 ? -30.922 14.188 -10.336 1 93.44 208 ARG A N 1
ATOM 1629 C CA . ARG A 1 208 ? -31.906 13.188 -9.922 1 93.44 208 ARG A CA 1
ATOM 1630 C C . ARG A 1 208 ? -32.156 13.25 -8.414 1 93.44 208 ARG A C 1
ATOM 1632 O O . ARG A 1 208 ? -32.469 14.305 -7.875 1 93.44 208 ARG A O 1
ATOM 1639 N N . ARG A 1 209 ? -31.828 12.188 -7.715 1 91.44 209 ARG A N 1
ATOM 1640 C CA . ARG A 1 209 ? -32.188 12.055 -6.305 1 91.44 209 ARG A CA 1
ATOM 1641 C C . ARG A 1 209 ? -31.312 12.969 -5.438 1 91.44 209 ARG A C 1
ATOM 1643 O O . ARG A 1 209 ? -31.719 13.336 -4.332 1 91.44 209 ARG A O 1
ATOM 1650 N N . MET A 1 210 ? -30.234 13.445 -5.949 1 94.06 210 MET A N 1
ATOM 1651 C CA . MET A 1 210 ? -29.328 14.297 -5.199 1 94.06 210 MET A CA 1
ATOM 1652 C C . MET A 1 210 ? -29.859 15.719 -5.094 1 94.06 210 MET A C 1
ATOM 1654 O O . MET A 1 210 ? -29.438 16.484 -4.234 1 94.06 210 MET A O 1
ATOM 1658 N N . ARG A 1 211 ? -30.781 16.062 -5.918 1 95.94 211 ARG A N 1
ATOM 1659 C CA . ARG A 1 211 ? -31.281 17.438 -5.965 1 95.94 211 ARG A CA 1
ATOM 1660 C C . ARG A 1 211 ? -32.031 17.781 -4.688 1 95.94 211 ARG A C 1
ATOM 1662 O O . ARG A 1 211 ? -32.094 18.953 -4.289 1 95.94 211 ARG A O 1
ATOM 1669 N N . VAL A 1 212 ? -32.594 16.75 -4.051 1 96.44 212 VAL A N 1
ATOM 1670 C CA . VAL A 1 212 ? -33.312 16.969 -2.807 1 96.44 212 VAL A CA 1
ATOM 1671 C C . VAL A 1 212 ? -32.375 17.469 -1.726 1 96.44 212 V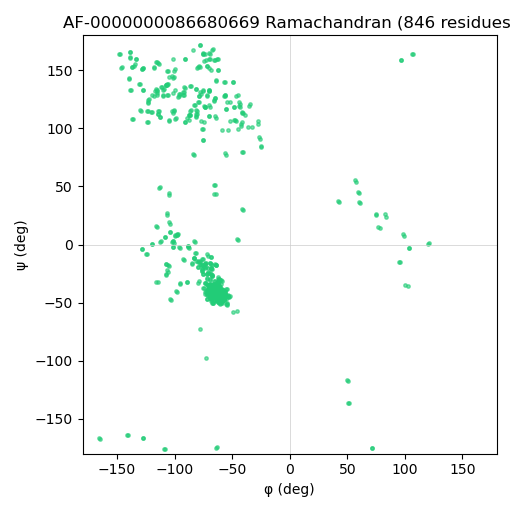AL A C 1
ATOM 1673 O O . VAL A 1 212 ? -32.781 18.156 -0.789 1 96.44 212 VAL A O 1
ATOM 1676 N N . LYS A 1 213 ? -31.094 17.281 -1.936 1 97.25 213 LYS A N 1
ATOM 1677 C CA . LYS A 1 213 ? -30.094 17.594 -0.913 1 97.25 213 LYS A CA 1
ATOM 1678 C C . LYS A 1 213 ? -29.375 18.891 -1.243 1 97.25 213 LYS A C 1
ATOM 1680 O O . LYS A 1 213 ? -28.297 19.156 -0.704 1 97.25 213 LYS A O 1
ATOM 1685 N N . ILE A 1 214 ? -29.891 19.703 -2.082 1 97.69 214 ILE A N 1
ATOM 1686 C CA . ILE A 1 214 ? -29.234 20.922 -2.555 1 97.69 214 ILE A CA 1
ATOM 1687 C C . ILE A 1 214 ? -28.938 21.828 -1.372 1 97.69 214 ILE A C 1
ATOM 1689 O O . ILE A 1 214 ? -27.828 22.375 -1.263 1 97.69 214 ILE A O 1
ATOM 1693 N N . PRO A 1 215 ? -29.875 22.031 -0.441 1 97.75 215 PRO A N 1
ATOM 1694 C CA . PRO A 1 215 ? -29.516 22.891 0.7 1 97.75 215 PRO A CA 1
ATOM 1695 C C . PRO A 1 215 ? -28.312 22.359 1.48 1 97.75 215 PRO A C 1
ATOM 1697 O O . PRO A 1 215 ? -27.453 23.141 1.875 1 97.75 215 PRO A O 1
ATOM 1700 N N . GLN A 1 216 ? -28.234 21.062 1.645 1 97.88 216 GLN A N 1
ATOM 1701 C CA . GLN A 1 216 ? -27.109 20.453 2.332 1 97.88 216 GLN A CA 1
ATOM 1702 C C . GLN A 1 216 ? -25.828 20.594 1.503 1 97.88 216 GLN A C 1
ATOM 1704 O O . GLN A 1 216 ? -24.75 20.766 2.053 1 97.88 216 GLN A O 1
ATOM 1709 N N . LEU A 1 217 ? -26 20.5 0.202 1 98.44 217 LEU A N 1
ATOM 1710 C CA . LEU A 1 217 ? -24.875 20.609 -0.706 1 98.44 217 LEU A CA 1
ATOM 1711 C C . LEU A 1 217 ? -24.266 22 -0.669 1 98.44 217 LEU A C 1
ATOM 1713 O O . LEU A 1 217 ? -23.047 22.156 -0.736 1 98.44 217 LEU A O 1
ATOM 1717 N N . VAL A 1 218 ? -25.141 22.969 -0.575 1 98.56 218 VAL A N 1
ATOM 1718 C CA . VAL A 1 218 ? -24.672 24.344 -0.497 1 98.56 218 VAL A CA 1
ATOM 1719 C C . VAL A 1 218 ? -23.766 24.5 0.722 1 98.56 218 VAL A C 1
ATOM 1721 O O . VAL A 1 218 ? -22.672 25.078 0.623 1 98.56 218 VAL A O 1
ATOM 1724 N N . GLU A 1 219 ? -24.156 23.969 1.829 1 98.19 219 GLU A N 1
ATOM 1725 C CA . GLU A 1 219 ? -23.359 24.016 3.043 1 98.19 219 GLU A CA 1
ATOM 1726 C C . GLU A 1 219 ? -22.047 23.25 2.863 1 98.19 219 GLU A C 1
ATOM 1728 O O . GLU A 1 219 ? -20.984 23.734 3.234 1 98.19 219 GLU A O 1
ATOM 1733 N N . ALA A 1 220 ? -22.141 22.078 2.227 1 98.38 220 ALA A N 1
ATOM 1734 C CA . ALA A 1 220 ? -21 21.172 2.094 1 98.38 220 ALA A CA 1
ATOM 1735 C C . ALA A 1 220 ? -19.969 21.719 1.12 1 98.38 220 ALA A C 1
ATOM 1737 O O . ALA A 1 220 ? -18.781 21.406 1.218 1 98.38 220 ALA A O 1
ATOM 1738 N N . LEU A 1 221 ? -20.438 22.594 0.208 1 98.56 221 LEU A N 1
ATOM 1739 C CA . LEU A 1 221 ? -19.562 23.062 -0.861 1 98.56 221 LEU A CA 1
ATOM 1740 C C . LEU A 1 221 ? -19.047 24.469 -0.553 1 98.56 221 LEU A C 1
ATOM 1742 O O . LEU A 1 221 ? -18.344 25.062 -1.368 1 98.56 221 LEU A O 1
ATOM 1746 N N . THR A 1 222 ? -19.422 25.016 0.616 1 98.56 222 THR A N 1
ATOM 1747 C CA . THR A 1 222 ? -18.828 26.25 1.114 1 98.56 222 THR A CA 1
ATOM 1748 C C . THR A 1 222 ? -17.484 25.984 1.795 1 98.56 222 THR A C 1
ATOM 1750 O O . THR A 1 222 ? -17.438 25.297 2.824 1 98.56 222 THR A O 1
ATOM 1753 N N . GLY A 1 223 ? -16.438 26.406 1.168 1 97.5 223 GLY A N 1
ATOM 1754 C CA . GLY A 1 223 ? -15.109 26.156 1.7 1 97.5 223 GLY A CA 1
ATOM 1755 C C . GLY A 1 223 ? -14.031 27.016 1.045 1 97.5 223 GLY A C 1
ATOM 1756 O O . GLY A 1 223 ? -14.336 28.047 0.435 1 97.5 223 GLY A O 1
ATOM 1757 N N . ARG A 1 224 ? -12.828 26.703 1.25 1 96.69 224 ARG A N 1
ATOM 1758 C CA . ARG A 1 224 ? -11.688 27.469 0.757 1 96.69 224 ARG A CA 1
ATOM 1759 C C . ARG A 1 224 ? -10.906 26.688 -0.29 1 96.69 224 ARG A C 1
ATOM 1761 O O . ARG A 1 224 ? -9.688 26.562 -0.198 1 96.69 224 ARG A O 1
ATOM 1768 N N . PHE A 1 225 ? -11.656 26.172 -1.247 1 98.25 225 PHE A N 1
ATOM 1769 C CA . PHE A 1 225 ? -11.055 25.438 -2.359 1 98.25 225 PHE A CA 1
ATOM 1770 C C . PHE A 1 225 ? -10.375 26.406 -3.324 1 98.25 225 PHE A C 1
ATOM 1772 O O . PHE A 1 225 ? -11.008 27.312 -3.857 1 98.25 225 PHE A O 1
ATOM 1779 N N . GLY A 1 226 ? -9.078 26.266 -3.5 1 97.69 226 GLY A N 1
ATOM 1780 C CA . GLY A 1 226 ? -8.32 27.172 -4.352 1 97.69 226 GLY A CA 1
ATOM 1781 C C . GLY A 1 226 ? -7.496 26.453 -5.402 1 97.69 226 GLY A C 1
ATOM 1782 O O . GLY A 1 226 ? -7.703 25.266 -5.656 1 97.69 226 GLY A O 1
ATOM 1783 N N . ASP A 1 227 ? -6.594 27.156 -6.02 1 97.75 227 ASP A N 1
ATOM 1784 C CA . ASP A 1 227 ? -5.805 26.641 -7.141 1 97.75 227 ASP A CA 1
ATOM 1785 C C . ASP A 1 227 ? -4.957 25.453 -6.715 1 97.75 227 ASP A C 1
ATOM 1787 O O . ASP A 1 227 ? -4.773 24.5 -7.488 1 97.75 227 ASP A O 1
ATOM 1791 N N . HIS A 1 228 ? -4.457 25.562 -5.547 1 98.25 228 HIS A N 1
ATOM 1792 C CA . HIS A 1 228 ? -3.668 24.453 -5 1 98.25 228 HIS A CA 1
ATOM 1793 C C . HIS A 1 228 ? -4.477 23.156 -4.969 1 98.25 228 HIS A C 1
ATOM 1795 O O . HIS A 1 228 ? -4.012 22.125 -5.449 1 98.25 228 HIS A O 1
ATOM 1801 N N . HIS A 1 229 ? -5.668 23.266 -4.48 1 98.62 229 HIS A N 1
ATOM 1802 C CA . HIS A 1 229 ? -6.559 22.109 -4.398 1 98.62 229 HIS A CA 1
ATOM 1803 C C . HIS A 1 229 ? -6.953 21.625 -5.789 1 98.62 229 HIS A C 1
ATOM 1805 O O . HIS A 1 229 ? -7.023 20.422 -6.027 1 98.62 229 HIS A O 1
ATOM 1811 N N . ALA A 1 230 ? -7.207 22.578 -6.648 1 98.81 230 ALA A N 1
ATOM 1812 C CA . ALA A 1 230 ? -7.598 22.25 -8.016 1 98.81 230 ALA A CA 1
ATOM 1813 C C . ALA A 1 230 ? -6.52 21.422 -8.711 1 98.81 230 ALA A C 1
ATOM 1815 O O . ALA A 1 230 ? -6.82 20.438 -9.383 1 98.81 230 ALA A O 1
ATOM 1816 N N . PHE A 1 231 ? -5.309 21.844 -8.547 1 98.75 231 PHE A N 1
ATOM 1817 C CA . PHE A 1 231 ? -4.176 21.156 -9.156 1 98.75 231 PHE A CA 1
ATOM 1818 C C . PHE A 1 231 ? -4.105 19.703 -8.68 1 98.75 231 PHE A C 1
ATOM 1820 O O . PHE A 1 231 ? -4.016 18.781 -9.5 1 98.75 231 PHE A O 1
ATOM 1827 N N . LEU A 1 232 ? -4.156 19.469 -7.375 1 98.81 232 LEU A N 1
ATOM 1828 C CA . LEU A 1 232 ? -4.047 18.125 -6.797 1 98.81 232 LEU A CA 1
ATOM 1829 C C . LEU A 1 232 ? -5.273 17.281 -7.141 1 98.81 232 LEU A C 1
ATOM 1831 O O . LEU A 1 232 ? -5.145 16.109 -7.48 1 98.81 232 LEU A O 1
ATOM 1835 N N . ALA A 1 233 ? -6.473 17.875 -7.039 1 98.88 233 ALA A N 1
ATOM 1836 C CA . ALA A 1 233 ? -7.703 17.156 -7.355 1 98.88 233 ALA A CA 1
ATOM 1837 C C . ALA A 1 233 ? -7.695 16.672 -8.805 1 98.88 233 ALA A C 1
ATOM 1839 O O . ALA A 1 233 ? -8.125 15.555 -9.094 1 98.88 233 ALA A O 1
ATOM 1840 N N . ARG A 1 234 ? -7.219 17.547 -9.695 1 98.75 234 ARG A N 1
ATOM 1841 C CA . ARG A 1 234 ? -7.121 17.172 -11.102 1 98.75 234 ARG A CA 1
ATOM 1842 C C . ARG A 1 234 ? -6.211 15.953 -11.281 1 98.75 234 ARG A C 1
ATOM 1844 O O . ARG A 1 234 ? -6.566 15 -11.977 1 98.75 234 ARG A O 1
ATOM 1851 N N . ALA A 1 235 ? -5.059 16.016 -10.68 1 98.69 235 ALA A N 1
ATOM 1852 C CA . ALA A 1 235 ? -4.117 14.891 -10.758 1 98.69 235 ALA A CA 1
ATOM 1853 C C . ALA A 1 235 ? -4.746 13.609 -10.219 1 98.69 235 ALA A C 1
ATOM 1855 O O . ALA A 1 235 ? -4.637 12.555 -10.844 1 98.69 235 ALA A O 1
ATOM 1856 N N . MET A 1 236 ? -5.422 13.695 -9.07 1 98.75 236 MET A N 1
ATOM 1857 C CA . MET A 1 236 ? -6.016 12.523 -8.43 1 98.75 236 MET A CA 1
ATOM 1858 C C . MET A 1 236 ? -7.148 11.953 -9.273 1 98.75 236 MET A C 1
ATOM 1860 O O . MET A 1 236 ? -7.246 10.734 -9.445 1 98.75 236 MET A O 1
ATOM 1864 N N . LEU A 1 237 ? -7.984 12.836 -9.828 1 98.69 237 LEU A N 1
ATOM 1865 C CA . LEU A 1 237 ? -9.086 12.383 -10.664 1 98.69 237 LEU A CA 1
ATOM 1866 C C . LEU A 1 237 ? -8.57 11.719 -11.938 1 98.69 237 LEU A C 1
ATOM 1868 O O . LEU A 1 237 ? -9.117 10.711 -12.383 1 98.69 237 LEU A O 1
ATOM 1872 N N . ASN A 1 238 ? -7.535 12.32 -12.555 1 98.44 238 ASN A N 1
ATOM 1873 C CA . ASN A 1 238 ? -6.926 11.695 -13.727 1 98.44 238 ASN A CA 1
ATOM 1874 C C . ASN A 1 238 ? -6.445 10.281 -13.422 1 98.44 238 ASN A C 1
ATOM 1876 O O . ASN A 1 238 ? -6.633 9.375 -14.234 1 98.44 238 ASN A O 1
ATOM 1880 N N . ARG A 1 239 ? -5.863 10.117 -12.336 1 98.19 239 ARG A N 1
ATOM 1881 C CA . ARG A 1 239 ? -5.348 8.805 -11.945 1 98.19 239 ARG A CA 1
ATOM 1882 C C . ARG A 1 239 ? -6.484 7.824 -11.688 1 98.19 239 ARG A C 1
ATOM 1884 O O . ARG A 1 239 ? -6.391 6.648 -12.039 1 98.19 239 ARG A O 1
ATOM 1891 N N . ILE A 1 240 ? -7.516 8.289 -11.008 1 98.44 240 ILE A N 1
ATOM 1892 C CA . ILE A 1 240 ? -8.695 7.457 -10.781 1 98.44 240 ILE A CA 1
ATOM 1893 C C . ILE A 1 240 ? -9.273 7 -12.117 1 98.44 240 ILE A C 1
ATOM 1895 O O . ILE A 1 240 ? -9.562 5.816 -12.305 1 98.44 240 ILE A O 1
ATOM 1899 N N . ASP A 1 241 ? -9.398 7.918 -13.055 1 98.25 241 ASP A N 1
ATOM 1900 C CA . ASP A 1 241 ? -9.953 7.605 -14.367 1 98.25 241 ASP A CA 1
ATOM 1901 C C . ASP A 1 241 ? -9.062 6.633 -15.125 1 98.25 241 ASP A C 1
ATOM 1903 O O . ASP A 1 241 ? -9.547 5.719 -15.789 1 98.25 241 ASP A O 1
ATOM 1907 N N . ALA A 1 242 ? -7.777 6.84 -15.062 1 97.81 242 ALA A N 1
ATOM 1908 C CA . ALA A 1 242 ? -6.832 5.93 -15.703 1 97.81 242 ALA A CA 1
ATOM 1909 C C . ALA A 1 242 ? -6.938 4.523 -15.117 1 97.81 242 ALA A C 1
ATOM 1911 O O . ALA A 1 242 ? -6.902 3.533 -15.844 1 97.81 242 ALA A O 1
ATOM 1912 N N . ALA A 1 243 ? -7.016 4.43 -13.812 1 98 243 ALA A N 1
ATOM 1913 C CA . ALA A 1 243 ? -7.191 3.135 -13.164 1 98 243 ALA A CA 1
ATOM 1914 C C . ALA A 1 243 ? -8.477 2.457 -13.625 1 98 243 ALA A C 1
ATOM 1916 O O . ALA A 1 243 ? -8.484 1.258 -13.914 1 98 243 ALA A O 1
ATOM 1917 N N . ASN A 1 244 ? -9.562 3.25 -13.711 1 98 244 ASN A N 1
ATOM 1918 C CA . ASN A 1 244 ? -10.836 2.715 -14.18 1 98 244 ASN A CA 1
ATOM 1919 C C . ASN A 1 244 ? -10.711 2.137 -15.594 1 98 244 ASN A C 1
ATOM 1921 O O . ASN A 1 244 ? -11.25 1.063 -15.875 1 98 244 ASN A O 1
ATOM 1925 N N . ALA A 1 245 ? -10.047 2.84 -16.422 1 98.38 245 ALA A N 1
ATOM 1926 C CA . ALA A 1 245 ? -9.867 2.379 -17.797 1 98.38 245 ALA A CA 1
ATOM 1927 C C . ALA A 1 245 ? -9.109 1.054 -17.844 1 98.38 245 ALA A C 1
ATOM 1929 O O . ALA A 1 245 ? -9.5 0.126 -18.547 1 98.38 245 ALA A O 1
ATOM 1930 N N . THR A 1 246 ? -8.008 0.966 -17.078 1 98.5 246 THR A N 1
ATOM 1931 C CA . THR A 1 246 ? -7.223 -0.262 -17.031 1 98.5 246 THR A CA 1
ATOM 1932 C C . THR A 1 246 ? -8.047 -1.408 -16.453 1 98.5 246 THR A C 1
ATOM 1934 O O . THR A 1 246 ? -7.992 -2.535 -16.953 1 98.5 246 THR A O 1
ATOM 1937 N N . ILE A 1 247 ? -8.789 -1.152 -15.383 1 98.5 247 ILE A N 1
ATOM 1938 C CA . ILE A 1 247 ? -9.648 -2.148 -14.758 1 98.5 247 ILE A CA 1
ATOM 1939 C C . ILE A 1 247 ? -10.641 -2.688 -15.781 1 98.5 247 ILE A C 1
ATOM 1941 O O . ILE A 1 247 ? -10.883 -3.895 -15.844 1 98.5 247 ILE A O 1
ATOM 1945 N N . ASN A 1 248 ? -11.227 -1.801 -16.594 1 98.56 248 ASN A N 1
ATOM 1946 C CA . ASN A 1 248 ? -12.172 -2.211 -17.641 1 98.56 248 ASN A CA 1
ATOM 1947 C C . ASN A 1 248 ? -11.5 -3.104 -18.672 1 98.56 248 ASN A C 1
ATOM 1949 O O . ASN A 1 248 ? -12.07 -4.109 -19.094 1 98.56 248 ASN A O 1
ATOM 1953 N N . ASP A 1 249 ? -10.32 -2.738 -19.094 1 98.62 249 ASP A N 1
ATOM 1954 C CA . ASP A 1 249 ? -9.57 -3.557 -20.031 1 98.62 249 ASP A CA 1
ATOM 1955 C C . ASP A 1 249 ? -9.305 -4.945 -19.469 1 98.62 249 ASP A C 1
ATOM 1957 O O 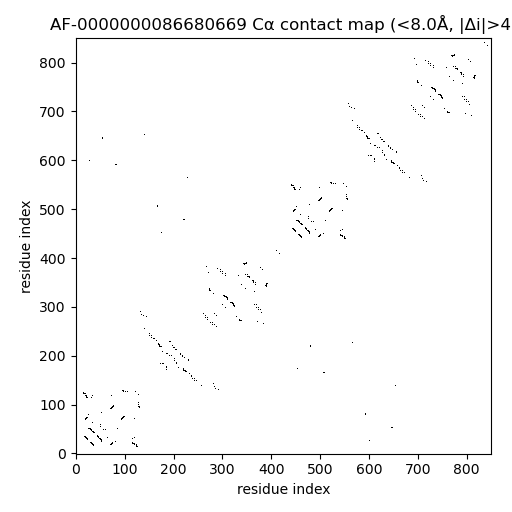. ASP A 1 249 ? -9.477 -5.953 -20.156 1 98.62 249 ASP A O 1
ATOM 1961 N N . LEU A 1 250 ? -8.828 -4.965 -18.234 1 98.81 250 LEU A N 1
ATOM 1962 C CA . LEU A 1 250 ? -8.562 -6.238 -17.562 1 98.81 250 LEU A CA 1
ATOM 1963 C C . LEU A 1 250 ? -9.844 -7.066 -17.453 1 98.81 250 LEU A C 1
ATOM 1965 O O . LEU A 1 250 ? -9.82 -8.281 -17.672 1 98.81 250 LEU A O 1
ATOM 1969 N N . SER A 1 251 ? -10.93 -6.414 -17.125 1 98.56 251 SER A N 1
ATOM 1970 C CA . SER A 1 251 ? -12.203 -7.117 -16.984 1 98.56 251 SER A CA 1
ATOM 1971 C C . SER A 1 251 ? -12.617 -7.77 -18.297 1 98.56 251 SER A C 1
ATOM 1973 O O . SER A 1 251 ? -13.086 -8.906 -18.312 1 98.56 251 SER A O 1
ATOM 1975 N N . SER A 1 252 ? -12.445 -7.07 -19.375 1 98.44 252 SER A N 1
ATOM 1976 C CA . SER A 1 252 ? -12.75 -7.617 -20.688 1 98.44 252 SER A CA 1
ATOM 1977 C C . SER A 1 252 ? -11.867 -8.82 -21 1 98.44 252 SER A C 1
ATOM 1979 O O . SER A 1 252 ? -12.352 -9.836 -21.5 1 98.44 252 SER A O 1
ATOM 1981 N N . ARG A 1 253 ? -10.594 -8.703 -20.734 1 98.56 253 ARG A N 1
ATOM 1982 C CA . ARG A 1 253 ? -9.664 -9.797 -20.969 1 98.56 253 ARG A CA 1
ATOM 1983 C C . ARG A 1 253 ? -10.008 -11.008 -20.094 1 98.56 253 ARG A C 1
ATOM 1985 O O . ARG A 1 253 ? -9.945 -12.148 -20.562 1 98.56 253 ARG A O 1
ATOM 1992 N N . ILE A 1 254 ? -10.352 -10.781 -18.844 1 98.62 254 ILE A N 1
ATOM 1993 C CA . ILE A 1 254 ? -10.742 -11.844 -17.922 1 98.62 254 ILE A CA 1
ATOM 1994 C C . ILE A 1 254 ? -11.969 -12.57 -18.453 1 98.62 254 ILE A C 1
ATOM 1996 O O . ILE A 1 254 ? -12.023 -13.805 -18.453 1 98.62 254 ILE A O 1
ATOM 2000 N N . GLU A 1 255 ? -12.93 -11.805 -18.953 1 97.31 255 GLU A N 1
ATOM 2001 C CA . GLU A 1 255 ? -14.125 -12.406 -19.531 1 97.31 255 GLU A CA 1
ATOM 2002 C C . GLU A 1 255 ? -13.773 -13.328 -20.688 1 97.31 255 GLU A C 1
ATOM 2004 O O . GLU A 1 255 ? -14.312 -14.438 -20.781 1 97.31 255 GLU A O 1
ATOM 2009 N N . ALA A 1 256 ? -12.898 -12.891 -21.5 1 97.62 256 ALA A N 1
ATOM 2010 C CA . ALA A 1 256 ? -12.469 -13.695 -22.641 1 97.62 256 ALA A CA 1
ATOM 2011 C C . ALA A 1 256 ? -11.781 -14.977 -22.172 1 97.62 256 ALA A C 1
ATOM 2013 O O . ALA A 1 256 ? -12.062 -16.062 -22.688 1 97.62 256 ALA A O 1
ATOM 2014 N N . GLU A 1 257 ? -10.891 -14.891 -21.188 1 97.25 257 GLU A N 1
ATOM 2015 C CA . GLU A 1 257 ? -10.148 -16.031 -20.672 1 97.25 257 GLU A CA 1
ATOM 2016 C C . GLU A 1 257 ? -11.062 -17 -19.922 1 97.25 257 GLU A C 1
ATOM 2018 O O . GLU A 1 257 ? -10.711 -18.156 -19.703 1 97.25 257 GLU A O 1
ATOM 2023 N N . CYS A 1 258 ? -12.234 -16.531 -19.484 1 97.25 258 CYS A N 1
ATOM 2024 C CA . CYS A 1 258 ? -13.156 -17.328 -18.688 1 97.25 258 CYS A CA 1
ATOM 2025 C C . CYS A 1 258 ? -14.102 -18.125 -19.578 1 97.25 258 CYS A C 1
ATOM 2027 O O . CYS A 1 258 ? -14.898 -18.922 -19.078 1 97.25 258 CYS A O 1
ATOM 2029 N N . THR A 1 259 ? -14.008 -17.984 -20.891 1 96.81 259 THR A N 1
ATOM 2030 C CA . THR A 1 259 ? -14.922 -18.641 -21.828 1 96.81 259 THR A CA 1
ATOM 2031 C C . THR A 1 259 ? -14.977 -20.141 -21.578 1 96.81 259 THR A C 1
ATOM 2033 O O . THR A 1 259 ? -16.062 -20.719 -21.5 1 96.81 259 THR A O 1
ATOM 2036 N N . PRO A 1 260 ? -13.805 -20.797 -21.344 1 96.25 260 PRO A N 1
ATOM 2037 C CA . PRO A 1 260 ? -13.852 -22.234 -21.094 1 96.25 260 PRO A CA 1
ATOM 2038 C C . PRO A 1 260 ? -14.508 -22.578 -19.766 1 96.25 260 PRO A C 1
ATOM 2040 O O . PRO A 1 260 ? -14.852 -23.75 -19.531 1 96.25 260 PRO A O 1
ATOM 2043 N N . PHE A 1 261 ? -14.742 -21.609 -18.953 1 96.12 261 PHE A N 1
ATOM 2044 C CA . PHE A 1 261 ? -15.242 -21.859 -17.609 1 96.12 261 PHE A CA 1
ATOM 2045 C C . PHE A 1 261 ? -16.641 -21.266 -17.438 1 96.12 261 PHE A C 1
ATOM 2047 O O . PHE A 1 261 ? -17.078 -21.047 -16.297 1 96.12 261 PHE A O 1
ATOM 2054 N N . ARG A 1 262 ? -17.312 -20.922 -18.453 1 95.19 262 ARG A N 1
ATOM 2055 C CA . ARG A 1 262 ? -18.578 -20.188 -18.422 1 95.19 262 ARG A CA 1
ATOM 2056 C C . ARG A 1 262 ? -19.609 -20.938 -17.594 1 95.19 262 ARG A C 1
ATOM 2058 O O . ARG A 1 262 ? -20.359 -20.344 -16.812 1 95.19 262 ARG A O 1
ATOM 2065 N N . ARG A 1 263 ? -19.641 -22.219 -17.75 1 94.38 263 ARG A N 1
ATOM 2066 C CA . ARG A 1 263 ? -20.625 -23.031 -17.031 1 94.38 263 ARG A CA 1
ATOM 2067 C C . ARG A 1 263 ? -20.406 -22.938 -15.531 1 94.38 263 ARG A C 1
ATOM 2069 O O . ARG A 1 263 ? -21.359 -22.734 -14.773 1 94.38 263 ARG A O 1
ATOM 2076 N N . GLN A 1 264 ? -19.172 -23.125 -15.117 1 95.31 264 GLN A N 1
ATOM 2077 C CA . GLN A 1 264 ? -18.828 -23.031 -13.703 1 95.31 264 GLN A CA 1
ATOM 2078 C C . GLN A 1 264 ? -19.141 -21.641 -13.156 1 95.31 264 GLN A C 1
ATOM 2080 O O . GLN A 1 264 ? -19.672 -21.5 -12.055 1 95.31 264 GLN A O 1
ATOM 2085 N N . LEU A 1 265 ? -18.875 -20.625 -13.914 1 96.25 265 LEU A N 1
ATOM 2086 C CA . LEU A 1 265 ? -19.094 -19.234 -13.508 1 96.25 265 LEU A CA 1
ATOM 2087 C C . LEU A 1 265 ? -20.594 -18.969 -13.305 1 96.25 265 LEU A C 1
ATOM 2089 O O . LEU A 1 265 ? -20.984 -18.344 -12.312 1 96.25 265 LEU A O 1
ATOM 2093 N N . GLU A 1 266 ? -21.375 -19.406 -14.188 1 94.81 266 GLU A N 1
ATOM 2094 C CA . GLU A 1 266 ? -22.812 -19.203 -14.102 1 94.81 266 GLU A CA 1
ATOM 2095 C C . GLU A 1 266 ? -23.391 -19.875 -12.859 1 94.81 266 GLU A C 1
ATOM 2097 O O . GLU A 1 266 ? -24.266 -19.312 -12.203 1 94.81 266 GLU A O 1
ATOM 2102 N N . ARG A 1 267 ? -22.891 -21 -12.594 1 95.06 267 ARG A N 1
ATOM 2103 C CA . ARG A 1 267 ? -23.359 -21.719 -11.414 1 95.06 267 ARG A CA 1
ATOM 2104 C C . ARG A 1 267 ? -22.953 -20.984 -10.133 1 95.06 267 ARG A C 1
ATOM 2106 O O . ARG A 1 267 ? -23.766 -20.828 -9.227 1 95.06 267 ARG A O 1
ATOM 2113 N N . LEU A 1 268 ? -21.719 -20.531 -10.07 1 96.31 268 LEU A N 1
ATOM 2114 C CA . LEU A 1 268 ? -21.234 -19.828 -8.883 1 96.31 268 LEU A CA 1
ATOM 2115 C C . LEU A 1 268 ? -22.031 -18.547 -8.664 1 96.31 268 LEU A C 1
ATOM 2117 O O . LEU A 1 268 ? -22.25 -18.141 -7.52 1 96.31 268 LEU A O 1
ATOM 2121 N N . HIS A 1 269 ? -22.469 -17.953 -9.734 1 94.12 269 HIS A N 1
ATOM 2122 C CA . HIS A 1 269 ? -23.172 -16.672 -9.672 1 94.12 269 HIS A CA 1
ATOM 2123 C C . HIS A 1 269 ? -24.547 -16.844 -9.023 1 94.12 269 HIS A C 1
ATOM 2125 O O . HIS A 1 269 ? -25.172 -15.859 -8.617 1 94.12 269 HIS A O 1
ATOM 2131 N N . THR A 1 270 ? -25.016 -18.078 -8.922 1 95.06 270 THR A N 1
ATOM 2132 C CA . THR A 1 270 ? -26.328 -18.344 -8.32 1 95.06 270 THR A CA 1
ATOM 2133 C C . THR A 1 270 ? -26.25 -18.234 -6.801 1 95.06 270 THR A C 1
ATOM 2135 O O . THR A 1 270 ? -27.281 -18.141 -6.129 1 95.06 270 THR A O 1
ATOM 2138 N N . ILE A 1 271 ? -25.078 -18.281 -6.262 1 97.06 271 ILE A N 1
ATOM 2139 C CA . ILE A 1 271 ? -24.938 -18.141 -4.816 1 97.06 271 ILE A CA 1
ATOM 2140 C C . ILE A 1 271 ? -25.219 -16.688 -4.418 1 97.06 271 ILE A C 1
ATOM 2142 O O . ILE A 1 271 ? -24.578 -15.766 -4.93 1 97.06 271 ILE A O 1
ATOM 2146 N N . PRO A 1 272 ? -26.094 -16.453 -3.459 1 96.88 272 PRO A N 1
ATOM 2147 C CA . PRO A 1 272 ? -26.312 -15.07 -3.014 1 96.88 272 PRO A CA 1
ATOM 2148 C C . PRO A 1 272 ? -25.031 -14.391 -2.547 1 96.88 272 PRO A C 1
ATOM 2150 O O . PRO A 1 272 ? -24.281 -14.961 -1.749 1 96.88 272 PRO A O 1
ATOM 2153 N N . GLY A 1 273 ? -24.812 -13.188 -3.115 1 96.88 273 GLY A N 1
ATOM 2154 C CA . GLY A 1 273 ? -23.656 -12.414 -2.686 1 96.88 273 GLY A CA 1
ATOM 2155 C C . GLY A 1 273 ? -22.438 -12.617 -3.57 1 96.88 273 GLY A C 1
ATOM 2156 O O . GLY A 1 273 ? -21.469 -11.859 -3.484 1 96.88 273 GLY A O 1
ATOM 2157 N N . VAL A 1 274 ? -22.422 -13.633 -4.398 1 97.69 274 VAL A N 1
ATOM 2158 C CA . VAL A 1 274 ? -21.281 -13.898 -5.281 1 97.69 274 VAL A CA 1
ATOM 2159 C C . VAL A 1 274 ? -21.5 -13.195 -6.621 1 97.69 274 VAL A C 1
ATOM 2161 O O . VAL A 1 274 ? -22.344 -13.617 -7.422 1 97.69 274 VAL A O 1
ATOM 2164 N N . SER A 1 275 ? -20.781 -12.148 -6.789 1 96.88 275 SER A N 1
ATOM 2165 C CA . SER A 1 275 ? -20.844 -11.414 -8.047 1 96.88 275 SER A CA 1
ATOM 2166 C C . SER A 1 275 ? -20.031 -12.117 -9.141 1 96.88 275 SER A C 1
ATOM 2168 O O . SER A 1 275 ? -19.328 -13.086 -8.867 1 96.88 275 SER A O 1
ATOM 2170 N N . GLN A 1 276 ? -20.172 -11.609 -10.328 1 95.56 276 GLN A N 1
ATOM 2171 C CA . GLN A 1 276 ? -19.359 -12.109 -11.43 1 95.56 276 GLN A CA 1
ATOM 2172 C C . GLN A 1 276 ? -17.875 -12 -11.109 1 95.56 276 GLN A C 1
ATOM 2174 O O . GLN A 1 276 ? -17.109 -12.938 -11.344 1 95.56 276 GLN A O 1
ATOM 2179 N N . ARG A 1 277 ? -17.484 -10.867 -10.586 1 95.81 277 ARG A N 1
ATOM 2180 C CA . ARG A 1 277 ? -16.094 -10.641 -10.242 1 95.81 277 ARG A CA 1
ATOM 2181 C C . ARG A 1 277 ? -15.609 -11.633 -9.188 1 95.81 277 ARG A C 1
ATOM 2183 O O . ARG A 1 277 ? -14.516 -12.18 -9.297 1 95.81 277 ARG A O 1
ATOM 2190 N N . THR A 1 278 ? -16.422 -11.844 -8.211 1 97.31 278 THR A N 1
ATOM 2191 C CA . THR A 1 278 ? -16.078 -12.781 -7.156 1 97.31 278 THR A CA 1
ATOM 2192 C C . THR A 1 278 ? -15.93 -14.195 -7.711 1 97.31 278 THR A C 1
ATOM 2194 O O . THR A 1 278 ? -14.984 -14.914 -7.367 1 97.31 278 THR A O 1
ATOM 2197 N N . ALA A 1 279 ? -16.844 -14.609 -8.555 1 97.75 279 ALA A N 1
ATOM 2198 C CA . ALA A 1 279 ? -16.797 -15.93 -9.172 1 97.75 279 ALA A CA 1
ATOM 2199 C C . ALA A 1 279 ? -15.508 -16.109 -9.977 1 97.75 279 ALA A C 1
ATOM 2201 O O . ALA A 1 279 ? -14.883 -17.156 -9.93 1 97.75 279 ALA A O 1
ATOM 2202 N N . GLU A 1 280 ? -15.156 -15.062 -10.727 1 98.19 280 GLU A N 1
ATOM 2203 C CA . GLU A 1 280 ? -13.922 -15.086 -11.508 1 98.19 280 GLU A CA 1
ATOM 2204 C C . GLU A 1 280 ? -12.703 -15.32 -10.617 1 98.19 280 GLU A C 1
ATOM 2206 O O . GLU A 1 280 ? -11.828 -16.109 -10.953 1 98.19 280 GLU A O 1
ATOM 2211 N N . VAL A 1 281 ? -12.641 -14.656 -9.461 1 98.25 281 VAL A N 1
ATOM 2212 C CA . VAL A 1 281 ? -11.531 -14.789 -8.531 1 98.25 281 VAL A CA 1
ATOM 2213 C C . VAL A 1 281 ? -11.531 -16.188 -7.926 1 98.25 281 VAL A C 1
ATOM 2215 O O . VAL A 1 281 ? -10.469 -16.797 -7.766 1 98.25 281 VAL A O 1
ATOM 2218 N N . ILE A 1 282 ? -12.695 -16.75 -7.629 1 97.44 282 ILE A N 1
ATOM 2219 C CA . ILE A 1 282 ? -12.781 -18.094 -7.074 1 97.44 282 ILE A CA 1
ATOM 2220 C C . ILE A 1 282 ? -12.172 -19.109 -8.047 1 97.44 282 ILE A C 1
ATOM 2222 O O . ILE A 1 282 ? -11.32 -19.906 -7.668 1 97.44 282 ILE A O 1
ATOM 2226 N N . ILE A 1 283 ? -12.562 -19.031 -9.281 1 97.5 283 ILE A N 1
ATOM 2227 C CA . ILE A 1 283 ? -12.055 -19.953 -10.289 1 97.5 283 ILE A CA 1
ATOM 2228 C C . ILE A 1 283 ? -10.555 -19.75 -10.477 1 97.5 283 ILE A C 1
ATOM 2230 O O . ILE A 1 283 ? -9.789 -20.703 -10.555 1 97.5 283 ILE A O 1
ATOM 2234 N N . ALA A 1 284 ? -10.125 -18.469 -10.531 1 98.12 284 ALA A N 1
ATOM 2235 C CA . ALA A 1 284 ? -8.711 -18.156 -10.75 1 98.12 284 ALA A CA 1
ATOM 2236 C C . ALA A 1 284 ? -7.844 -18.703 -9.617 1 98.12 284 ALA A C 1
ATOM 2238 O O . ALA A 1 284 ? -6.711 -19.125 -9.852 1 98.12 284 ALA A O 1
ATOM 2239 N N . GLU A 1 285 ? -8.375 -18.703 -8.398 1 97.25 285 GLU A N 1
ATOM 2240 C CA . GLU A 1 285 ? -7.57 -19.094 -7.246 1 97.25 285 GLU A CA 1
ATOM 2241 C C . GLU A 1 285 ? -7.656 -20.609 -6.996 1 97.25 285 GLU A C 1
ATOM 2243 O O . GLU A 1 285 ? -6.672 -21.234 -6.609 1 97.25 285 GLU A O 1
ATOM 2248 N N . THR A 1 286 ? -8.781 -21.234 -7.289 1 95.88 286 THR A N 1
ATOM 2249 C CA . THR A 1 286 ? -8.984 -22.625 -6.871 1 95.88 286 THR A CA 1
ATOM 2250 C C . THR A 1 286 ? -8.898 -23.562 -8.07 1 95.88 286 THR A C 1
ATOM 2252 O O . THR A 1 286 ? -8.727 -24.781 -7.902 1 95.88 286 THR A O 1
ATOM 2255 N N . GLY A 1 287 ? -9.008 -23.016 -9.25 1 95.38 287 GLY A N 1
ATOM 2256 C CA . GLY A 1 287 ? -9.211 -23.875 -10.398 1 95.38 287 GLY A CA 1
ATOM 2257 C C . GLY A 1 287 ? -10.602 -24.5 -10.438 1 95.38 287 GLY A C 1
ATOM 2258 O O . GLY A 1 287 ? -11.469 -24.141 -9.641 1 95.38 287 GLY A O 1
ATOM 2259 N N . VAL A 1 288 ? -10.805 -25.391 -11.438 1 93.25 288 VAL A N 1
ATOM 2260 C CA . VAL A 1 288 ? -12.117 -26 -11.602 1 93.25 288 VAL A CA 1
ATOM 2261 C C . VAL A 1 288 ? -12.008 -27.531 -11.461 1 93.25 288 VAL A C 1
ATOM 2263 O O . VAL A 1 288 ? -13.008 -28.234 -11.531 1 93.25 288 VAL A O 1
ATOM 2266 N N . ASP A 1 289 ? -10.781 -27.984 -11.211 1 90.12 289 ASP A N 1
ATOM 2267 C CA . ASP A 1 289 ? -10.539 -29.406 -11.055 1 90.12 289 ASP A CA 1
ATOM 2268 C C . ASP A 1 289 ? -10.781 -29.844 -9.609 1 90.12 289 ASP A C 1
ATOM 2270 O O . ASP A 1 289 ? -10.031 -29.469 -8.711 1 90.12 289 ASP A O 1
ATOM 2274 N N . PRO A 1 290 ? -11.734 -30.641 -9.367 1 81.19 290 PRO A N 1
ATOM 2275 C CA . PRO A 1 290 ? -12.078 -31.047 -8.008 1 81.19 290 PRO A CA 1
ATOM 2276 C C . PRO A 1 290 ? -10.992 -31.922 -7.359 1 81.19 290 PRO A C 1
ATOM 2278 O O . PRO A 1 290 ? -10.961 -32.062 -6.137 1 81.19 290 PRO A O 1
ATOM 2281 N N . SER A 1 291 ? -10.172 -32.531 -8.172 1 85.44 291 SER A N 1
ATOM 2282 C CA . SER A 1 291 ? -9.156 -33.438 -7.641 1 85.44 291 SER A CA 1
ATOM 2283 C C . SER A 1 291 ? -8.102 -32.688 -6.844 1 85.44 291 SER A C 1
ATOM 2285 O O . SER A 1 291 ? -7.348 -33.281 -6.074 1 85.44 291 SER A O 1
ATOM 2287 N N . GLN A 1 292 ? -8.07 -31.406 -7.062 1 88.62 292 GLN A N 1
ATOM 2288 C CA . GLN A 1 292 ? -7.055 -30.609 -6.387 1 88.62 292 GLN A CA 1
ATOM 2289 C C . GLN A 1 292 ? -7.324 -30.531 -4.887 1 88.62 292 GLN A C 1
ATOM 2291 O O . GLN A 1 292 ? -6.391 -30.547 -4.078 1 88.62 292 GLN A O 1
ATOM 2296 N N . PHE A 1 293 ? -8.57 -30.438 -4.598 1 93.06 293 PHE A N 1
ATOM 2297 C CA . PHE A 1 293 ? -9.008 -30.438 -3.207 1 93.06 293 PHE A CA 1
ATOM 2298 C C . PHE A 1 293 ? -9.945 -31.609 -2.938 1 93.06 293 PHE A C 1
ATOM 2300 O O . PHE A 1 293 ? -11.117 -31.578 -3.336 1 93.06 293 PHE A O 1
ATOM 2307 N N . THR A 1 294 ? -9.5 -32.531 -2.109 1 91.5 294 THR A N 1
ATOM 2308 C CA . THR A 1 294 ? -10.18 -33.812 -1.954 1 91.5 294 THR A CA 1
ATOM 2309 C C . THR A 1 294 ? -11.492 -33.625 -1.193 1 91.5 294 THR A C 1
ATOM 2311 O O . THR A 1 294 ? -12.43 -34.406 -1.38 1 91.5 294 THR A O 1
ATOM 2314 N N . THR A 1 295 ? -11.492 -32.625 -0.336 1 94.56 295 THR A N 1
ATOM 2315 C CA . THR A 1 295 ? -12.703 -32.344 0.431 1 94.56 295 THR A CA 1
ATOM 2316 C C . THR A 1 295 ? -12.961 -30.844 0.517 1 94.56 295 THR A C 1
ATOM 2318 O O . THR A 1 295 ? -12.055 -30.031 0.303 1 94.56 295 THR A O 1
ATOM 2321 N N . ALA A 1 296 ? -14.203 -30.578 0.824 1 94.44 296 ALA A N 1
ATOM 2322 C CA . ALA A 1 296 ? -14.562 -29.172 1.044 1 94.44 296 ALA A CA 1
ATOM 2323 C C . ALA A 1 296 ? -13.789 -28.594 2.219 1 94.44 296 ALA A C 1
ATOM 2325 O O . ALA A 1 296 ? -13.375 -27.422 2.18 1 94.44 296 ALA A O 1
ATOM 2326 N N . ALA A 1 297 ? -13.609 -29.375 3.143 1 93.25 297 ALA A N 1
ATOM 2327 C CA . ALA A 1 297 ? -12.867 -28.953 4.328 1 93.25 297 ALA A CA 1
ATOM 2328 C C . ALA A 1 297 ? -11.422 -28.625 3.982 1 93.25 297 ALA A C 1
ATOM 2330 O O . ALA A 1 297 ? -10.844 -27.672 4.523 1 93.25 297 ALA A O 1
ATOM 2331 N N . HIS A 1 298 ? -10.898 -29.391 3.135 1 93.06 298 HIS A N 1
ATOM 2332 C CA . HIS A 1 298 ? -9.531 -29.141 2.688 1 93.06 298 HIS A CA 1
ATOM 2333 C C . HIS A 1 298 ? -9.422 -27.797 1.978 1 93.06 298 HIS A C 1
ATOM 2335 O O . HIS A 1 298 ? -8.492 -27.031 2.24 1 93.06 298 HIS A O 1
ATOM 2341 N N . LEU A 1 299 ? -10.367 -27.547 1.124 1 94.38 299 LEU A N 1
ATOM 2342 C CA . LEU A 1 299 ? -10.391 -26.266 0.413 1 94.38 299 LEU A CA 1
ATOM 2343 C C . LEU A 1 299 ? -10.523 -25.109 1.388 1 94.38 299 LEU A C 1
ATOM 2345 O O . LEU A 1 299 ? -9.797 -24.109 1.276 1 94.38 299 LEU A O 1
ATOM 2349 N N . ALA A 1 300 ? -11.398 -25.234 2.336 1 93.94 300 ALA A N 1
ATOM 2350 C CA . ALA A 1 300 ? -11.625 -24.172 3.318 1 93.94 300 ALA A CA 1
ATOM 2351 C C . ALA A 1 300 ? -10.375 -23.922 4.152 1 93.94 300 ALA A C 1
ATOM 2353 O O . ALA A 1 300 ? -10.039 -22.781 4.441 1 93.94 300 ALA A O 1
ATOM 2354 N N . SER A 1 301 ? -9.719 -24.969 4.527 1 90.62 301 SER A N 1
ATOM 2355 C CA . SER A 1 301 ? -8.484 -24.859 5.301 1 90.62 301 SER A CA 1
ATOM 2356 C C . SER A 1 301 ? -7.387 -24.172 4.488 1 90.62 301 SER A C 1
ATOM 2358 O O . SER A 1 301 ? -6.676 -23.312 4.996 1 90.62 301 SER A O 1
ATOM 2360 N N . TRP A 1 302 ? -7.305 -24.578 3.262 1 91.44 302 TRP A N 1
ATOM 2361 C CA . TRP A 1 302 ? -6.312 -24 2.363 1 91.44 302 TRP A CA 1
ATOM 2362 C C . TRP A 1 302 ? -6.551 -22.516 2.182 1 91.44 302 TRP A C 1
ATOM 2364 O O . TRP A 1 302 ? -5.602 -21.719 2.182 1 91.44 302 TRP A O 1
ATOM 2374 N N . ALA A 1 303 ? -7.809 -22.109 2.092 1 93.62 303 ALA A N 1
ATOM 2375 C CA . ALA A 1 303 ? -8.18 -20.719 1.873 1 93.62 303 ALA A CA 1
ATOM 2376 C C . ALA A 1 303 ? -8.016 -19.891 3.15 1 93.62 303 ALA A C 1
ATOM 2378 O O . ALA A 1 303 ? -7.953 -18.672 3.104 1 93.62 303 ALA A O 1
ATOM 2379 N N . GLY A 1 304 ? -8.008 -20.547 4.262 1 90.94 304 GLY A N 1
ATOM 2380 C CA . GLY A 1 304 ? -7.848 -19.891 5.543 1 90.94 304 GLY A CA 1
ATOM 2381 C C . GLY A 1 304 ? -9.141 -19.312 6.09 1 90.94 304 GLY A C 1
ATOM 2382 O O . GLY A 1 304 ? -9.141 -18.266 6.738 1 90.94 304 GLY A O 1
ATOM 2383 N N . VAL A 1 305 ? -10.273 -19.797 5.754 1 88.94 305 VAL A N 1
ATOM 2384 C CA . VAL A 1 305 ? -11.547 -19.281 6.246 1 88.94 305 VAL A CA 1
ATOM 2385 C C . VAL A 1 305 ? -12.148 -20.25 7.258 1 88.94 305 VAL A C 1
ATOM 2387 O O . VAL A 1 305 ? -13.359 -20.266 7.473 1 88.94 305 VAL A O 1
ATOM 2390 N N . CYS A 1 306 ? -11.281 -21 7.871 1 82.44 306 CYS A N 1
ATOM 2391 C CA . CYS A 1 306 ? -11.719 -21.922 8.914 1 82.44 306 CYS A CA 1
ATOM 2392 C C . CYS A 1 306 ? -11.32 -21.422 10.297 1 82.44 306 CYS A C 1
ATOM 2394 O O . CYS A 1 306 ? -10.336 -20.688 10.43 1 82.44 306 CYS A O 1
ATOM 2396 N N . PRO A 1 307 ? -12.273 -21.547 11.273 1 67.94 307 PRO A N 1
ATOM 2397 C CA . PRO A 1 307 ? -11.891 -21.141 12.625 1 67.94 307 PRO A CA 1
ATOM 2398 C C . PRO A 1 307 ? -10.555 -21.734 13.07 1 67.94 307 PRO A C 1
ATOM 2400 O O . PRO A 1 307 ? -10.195 -22.844 12.648 1 67.94 307 PRO A O 1
ATOM 2403 N N . GLY A 1 308 ? -9.477 -20.859 13.383 1 59.56 308 GLY A N 1
ATOM 2404 C CA . GLY A 1 308 ? -8.203 -21.359 13.859 1 59.56 308 GLY A CA 1
ATOM 2405 C C . GLY A 1 308 ? -8.328 -22.234 15.094 1 59.56 308 GLY A C 1
ATOM 2406 O O . GLY A 1 308 ? -9.266 -22.078 15.875 1 59.56 308 GLY A O 1
ATOM 2407 N N . ASN A 1 309 ? -7.957 -23.5 14.977 1 51.38 309 ASN A N 1
ATOM 2408 C CA . ASN A 1 309 ? -7.883 -24.328 16.172 1 51.38 309 ASN A CA 1
ATOM 2409 C C . ASN A 1 309 ? -6.797 -23.828 17.125 1 51.38 309 ASN A C 1
ATOM 2411 O O . ASN A 1 309 ? -5.621 -24.172 16.969 1 51.38 309 ASN A O 1
ATOM 2415 N N . ASN A 1 310 ? -6.82 -22.656 17.406 1 47.22 310 ASN A N 1
ATOM 2416 C CA . ASN A 1 310 ? -5.715 -22.281 18.281 1 47.22 310 ASN A CA 1
ATOM 2417 C C . ASN A 1 310 ? -5.844 -22.953 19.641 1 47.22 310 ASN A C 1
ATOM 2419 O O . ASN A 1 310 ? -6.32 -22.328 20.594 1 47.22 310 ASN A O 1
ATOM 2423 N N . GLU A 1 311 ? -6.184 -24.188 19.562 1 43.28 311 GLU A N 1
ATOM 2424 C CA . GLU A 1 311 ? -6.129 -24.812 20.891 1 43.28 311 GLU A CA 1
ATOM 2425 C C . GLU A 1 311 ? -4.711 -25.25 21.234 1 43.28 311 GLU A C 1
ATOM 2427 O O . GLU A 1 311 ? -4.035 -25.875 20.406 1 43.28 311 GLU A O 1
ATOM 2432 N N . SER A 1 312 ? -3.842 -24.344 21.609 1 40.5 312 SER A N 1
ATOM 2433 C CA . SER A 1 312 ? -2.67 -24.938 22.25 1 40.5 312 SER A CA 1
ATOM 2434 C C . SER A 1 312 ? -2.85 -25.047 23.75 1 40.5 312 SER A C 1
ATOM 2436 O O . SER A 1 312 ? -3.205 -24.078 24.422 1 40.5 312 SER A O 1
ATOM 2438 N N . ALA A 1 313 ? -2.471 -26.266 24.344 1 45.78 313 ALA A N 1
ATOM 2439 C CA . ALA A 1 313 ? -2.414 -26.703 25.734 1 45.78 313 ALA A CA 1
ATOM 2440 C C . ALA A 1 313 ? -3.641 -26.234 26.5 1 45.78 313 ALA A C 1
ATOM 2442 O O . ALA A 1 313 ? -3.527 -25.781 27.641 1 45.78 313 ALA A O 1
ATOM 2443 N N . GLY A 1 314 ? -4.84 -26.141 26.109 1 41.16 314 GLY A N 1
ATOM 2444 C CA . GLY A 1 314 ? -6.059 -25.844 26.844 1 41.16 314 GLY A CA 1
ATOM 2445 C C . GLY A 1 314 ? -6.523 -24.406 26.641 1 41.16 314 GLY A C 1
ATOM 2446 O O . GLY A 1 314 ? -7.602 -24.031 27.109 1 41.16 314 GLY A O 1
ATOM 2447 N N . ARG A 1 315 ? -5.484 -23.484 26.531 1 43.75 315 ARG A N 1
ATOM 2448 C CA . ARG A 1 315 ? -5.922 -22.109 26.438 1 43.75 315 ARG A CA 1
ATOM 2449 C C . ARG A 1 315 ? -6.336 -21.766 25 1 43.75 315 ARG A C 1
ATOM 2451 O O . ARG A 1 315 ? -5.664 -22.172 24.047 1 43.7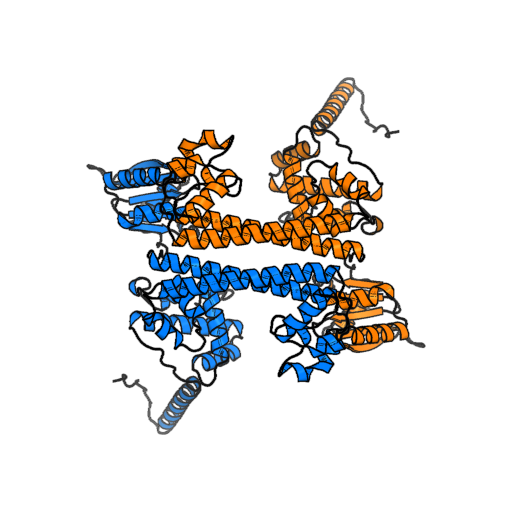5 315 ARG A O 1
ATOM 2458 N N . HIS A 1 316 ? -7.625 -21.531 24.797 1 36.91 316 HIS A N 1
ATOM 2459 C CA . HIS A 1 316 ? -8.18 -21.062 23.531 1 36.91 316 HIS A CA 1
ATOM 2460 C C . HIS A 1 316 ? -7.516 -19.766 23.078 1 36.91 316 HIS A C 1
ATOM 2462 O O . HIS A 1 316 ? -7.59 -18.75 23.766 1 36.91 316 HIS A O 1
ATOM 2468 N N . MET A 1 317 ? -6.367 -19.875 22.531 1 41.34 317 MET A N 1
ATOM 2469 C CA . MET A 1 317 ? -5.73 -18.641 22.062 1 41.34 317 MET A CA 1
ATOM 2470 C C . MET A 1 317 ? -6.555 -18 20.953 1 41.34 317 MET A C 1
ATOM 2472 O O . MET A 1 317 ? -7.418 -18.641 20.359 1 41.34 317 MET A O 1
ATOM 2476 N N . SER A 1 318 ? -6.348 -16.688 20.719 1 46.25 318 SER A N 1
ATOM 2477 C CA . SER A 1 318 ? -7.09 -15.812 19.828 1 46.25 318 SER A CA 1
ATOM 2478 C C . SER A 1 318 ? -7.309 -16.469 18.469 1 46.25 318 SER A C 1
ATOM 2480 O O . SER A 1 318 ? -6.414 -17.125 17.938 1 46.25 318 SER A O 1
ATOM 2482 N N . GLY A 1 319 ? -8.516 -16.906 18.188 1 43.31 319 GLY A N 1
ATOM 2483 C CA . GLY A 1 319 ? -9.133 -17.453 17 1 43.31 319 GLY A CA 1
ATOM 2484 C C . GLY A 1 319 ? -8.719 -16.75 15.727 1 43.31 319 GLY A C 1
ATOM 2485 O O . GLY A 1 319 ? -9.531 -16.547 14.828 1 43.31 319 GLY A O 1
ATOM 2486 N N . ARG A 1 320 ? -7.465 -16.188 15.703 1 51.19 320 ARG A N 1
ATOM 2487 C CA . ARG A 1 320 ? -7.082 -15.516 14.469 1 51.19 320 ARG A CA 1
ATOM 2488 C C . ARG A 1 320 ? -6.977 -16.516 13.32 1 51.19 320 ARG A C 1
ATOM 2490 O O . ARG A 1 320 ? -6.422 -17.594 13.477 1 51.19 320 ARG A O 1
ATOM 2497 N N . THR A 1 321 ? -7.723 -16.297 12.164 1 51.81 321 THR A N 1
ATOM 2498 C CA . THR A 1 321 ? -7.73 -17.141 10.977 1 51.81 321 THR A CA 1
ATOM 2499 C C . THR A 1 321 ? -6.305 -17.453 10.523 1 51.81 321 THR A C 1
ATOM 2501 O O . THR A 1 321 ? -5.402 -16.625 10.695 1 51.81 321 THR A O 1
ATOM 2504 N N . ARG A 1 322 ? -5.965 -18.609 10.094 1 59.59 322 ARG A N 1
ATOM 2505 C CA . ARG A 1 322 ? -4.688 -19.078 9.562 1 59.59 322 ARG A CA 1
ATOM 2506 C C . ARG A 1 322 ? -4.312 -18.328 8.297 1 59.59 322 ARG A C 1
ATOM 2508 O O . ARG A 1 322 ? -5.184 -17.812 7.594 1 59.59 322 ARG A O 1
ATOM 2515 N N . PRO A 1 323 ? -3.07 -18.203 8.094 1 73.19 323 PRO A N 1
ATOM 2516 C CA . PRO A 1 323 ? -2.676 -17.625 6.805 1 73.19 323 PRO A CA 1
ATOM 2517 C C . PRO A 1 323 ? -3.219 -18.422 5.617 1 73.19 323 PRO A C 1
ATOM 2519 O O . PRO A 1 323 ? -3.354 -19.641 5.695 1 73.19 323 PRO A O 1
ATOM 2522 N N . GLY A 1 324 ? -3.867 -17.875 4.68 1 84.06 324 GLY A N 1
ATOM 2523 C CA . GLY A 1 324 ? -4.41 -18.484 3.475 1 84.06 324 GLY A CA 1
ATOM 2524 C C . GLY A 1 324 ? -4.262 -17.609 2.246 1 84.06 324 GLY A C 1
ATOM 2525 O O . GLY A 1 324 ? -3.361 -16.766 2.182 1 84.06 324 GLY A O 1
ATOM 2526 N N . ASP A 1 325 ? -5.02 -17.984 1.286 1 91.62 325 ASP A N 1
ATOM 2527 C CA . ASP A 1 325 ? -4.973 -17.234 0.031 1 91.62 325 ASP A CA 1
ATOM 2528 C C . ASP A 1 325 ? -5.594 -15.859 0.192 1 91.62 325 ASP A C 1
ATOM 2530 O O . ASP A 1 325 ? -6.816 -15.727 0.284 1 91.62 325 ASP A O 1
ATOM 2534 N N . THR A 1 326 ? -4.789 -14.867 0.138 1 93.06 326 THR A N 1
ATOM 2535 C CA . THR A 1 326 ? -5.219 -13.508 0.454 1 93.06 326 THR A CA 1
ATOM 2536 C C . THR A 1 326 ? -6.227 -13.008 -0.575 1 93.06 326 THR A C 1
ATOM 2538 O O . THR A 1 326 ? -7.156 -12.273 -0.236 1 93.06 326 THR A O 1
ATOM 2541 N N . TRP A 1 327 ? -6.086 -13.383 -1.783 1 95.62 327 TRP A N 1
ATOM 2542 C CA . TRP A 1 327 ? -6.973 -12.914 -2.846 1 95.62 327 TRP A CA 1
ATOM 2543 C C . TRP A 1 327 ? -8.359 -13.547 -2.717 1 95.62 327 TRP A C 1
ATOM 2545 O O . TRP A 1 327 ? -9.375 -12.852 -2.809 1 95.62 327 TRP A O 1
ATOM 2555 N N . LEU A 1 328 ? -8.328 -14.805 -2.438 1 96.75 328 LEU A N 1
ATOM 2556 C CA . LEU A 1 328 ? -9.594 -15.523 -2.275 1 96.75 328 LEU A CA 1
ATOM 2557 C C . LEU A 1 328 ? -10.32 -15.055 -1.021 1 96.75 328 LEU A C 1
ATOM 2559 O O . LEU A 1 328 ? -11.539 -14.852 -1.045 1 96.75 328 LEU A O 1
ATOM 2563 N N . LYS A 1 329 ? -9.625 -14.867 0.021 1 95.69 329 LYS A N 1
ATOM 2564 C CA . LYS A 1 329 ? -10.219 -14.398 1.271 1 95.69 329 LYS A CA 1
ATOM 2565 C C . LYS A 1 329 ? -10.891 -13.039 1.087 1 95.69 329 LYS A C 1
ATOM 2567 O O . LYS A 1 329 ? -12.008 -12.828 1.565 1 95.69 329 LYS A O 1
ATOM 2572 N N . ALA A 1 330 ? -10.203 -12.227 0.416 1 95.88 330 ALA A N 1
ATOM 2573 C CA . ALA A 1 330 ? -10.758 -10.898 0.173 1 95.88 330 ALA A CA 1
ATOM 2574 C C . ALA A 1 330 ? -12.039 -10.984 -0.648 1 95.88 330 ALA A C 1
ATOM 2576 O O . ALA A 1 330 ? -13.039 -10.352 -0.313 1 95.88 330 ALA A O 1
ATOM 2577 N N . ALA A 1 331 ? -12.016 -11.727 -1.645 1 96.94 331 ALA A N 1
ATOM 2578 C CA . ALA A 1 331 ? -13.18 -11.891 -2.506 1 96.94 331 ALA A CA 1
ATOM 2579 C C . ALA A 1 331 ? -14.352 -12.508 -1.74 1 96.94 331 ALA A C 1
ATOM 2581 O O . ALA A 1 331 ? -15.492 -12.062 -1.873 1 96.94 331 ALA A O 1
ATOM 2582 N N . LEU A 1 332 ? -14.047 -13.492 -0.943 1 97.25 332 LEU A N 1
ATOM 2583 C CA . LEU A 1 332 ? -15.078 -14.156 -0.157 1 97.25 332 LEU A CA 1
ATOM 2584 C C . LEU A 1 332 ? -15.648 -13.219 0.904 1 97.25 332 LEU A C 1
ATOM 2586 O O . LEU A 1 332 ? -16.828 -13.289 1.233 1 97.25 332 LEU A O 1
ATOM 2590 N N . GLY A 1 333 ? -14.797 -12.422 1.467 1 96.38 333 GLY A N 1
ATOM 2591 C CA . GLY A 1 333 ? -15.273 -11.414 2.402 1 96.38 333 GLY A CA 1
ATOM 2592 C C . GLY A 1 333 ? -16.297 -10.477 1.796 1 96.38 333 GLY A C 1
ATOM 2593 O O . GLY A 1 333 ? -17.312 -10.172 2.418 1 96.38 333 GLY A O 1
ATOM 2594 N N . GLU A 1 334 ? -16.016 -10.07 0.628 1 96.5 334 GLU A N 1
ATOM 2595 C CA . GLU A 1 334 ? -16.938 -9.203 -0.083 1 96.5 334 GLU A CA 1
ATOM 2596 C C . GLU A 1 334 ? -18.25 -9.922 -0.375 1 96.5 334 GLU A C 1
ATOM 2598 O O . GLU A 1 334 ? -19.328 -9.336 -0.236 1 96.5 334 GLU A O 1
ATOM 2603 N N . ALA A 1 335 ? -18.109 -11.094 -0.781 1 97.88 335 ALA A N 1
ATOM 2604 C CA . ALA A 1 335 ? -19.297 -11.898 -1.059 1 97.88 335 ALA A CA 1
ATOM 2605 C C . ALA A 1 335 ? -20.125 -12.094 0.203 1 97.88 335 ALA A C 1
ATOM 2607 O O . ALA A 1 335 ? -21.359 -12.008 0.159 1 97.88 335 ALA A O 1
ATOM 2608 N N . ALA A 1 336 ? -19.453 -12.359 1.256 1 97.81 336 ALA A N 1
ATOM 2609 C CA . ALA A 1 336 ? -20.141 -12.555 2.529 1 97.81 336 ALA A CA 1
ATOM 2610 C C . ALA A 1 336 ? -20.891 -11.297 2.951 1 97.81 336 ALA A C 1
ATOM 2612 O O . ALA A 1 336 ? -22.031 -11.367 3.416 1 97.81 336 ALA A O 1
ATOM 2613 N N . MET A 1 337 ? -20.266 -10.18 2.805 1 97.56 337 MET A N 1
ATOM 2614 C CA . MET A 1 337 ? -20.891 -8.906 3.127 1 97.56 337 MET A CA 1
ATOM 2615 C C . MET A 1 337 ? -22.141 -8.695 2.279 1 97.56 337 MET A C 1
ATOM 2617 O O . MET A 1 337 ? -23.188 -8.305 2.795 1 97.56 337 MET A O 1
ATOM 2621 N N . ALA A 1 338 ? -22.031 -8.953 1.066 1 97.62 338 ALA A N 1
ATOM 2622 C CA . ALA A 1 338 ? -23.172 -8.805 0.163 1 97.62 338 ALA A CA 1
ATOM 2623 C C . ALA A 1 338 ? -24.281 -9.797 0.51 1 97.62 338 ALA A C 1
ATOM 2625 O O . ALA A 1 338 ? -25.453 -9.438 0.533 1 97.62 338 ALA A O 1
ATOM 2626 N N . ALA A 1 339 ? -23.922 -10.977 0.756 1 97.69 339 ALA A N 1
ATOM 2627 C CA . ALA A 1 339 ? -24.875 -12.023 1.106 1 97.69 339 ALA A CA 1
ATOM 2628 C C . ALA A 1 339 ? -25.625 -11.664 2.385 1 97.69 339 ALA A C 1
ATOM 2630 O O . ALA A 1 339 ? -26.812 -11.969 2.516 1 97.69 339 ALA A O 1
ATOM 2631 N N . SER A 1 340 ? -24.938 -11.055 3.301 1 96.44 340 SER A N 1
ATOM 2632 C CA . SER A 1 340 ? -25.516 -10.703 4.59 1 96.44 340 SER A CA 1
ATOM 2633 C C . SER A 1 340 ? -26.641 -9.688 4.43 1 96.44 340 SER A C 1
ATOM 2635 O O . SER A 1 340 ? -27.484 -9.547 5.312 1 96.44 340 SER A O 1
ATOM 2637 N N . ARG A 1 341 ? -26.672 -9.055 3.309 1 95.69 341 ARG A N 1
ATOM 2638 C CA . ARG A 1 341 ? -27.625 -7.98 3.094 1 95.69 341 ARG A CA 1
ATOM 2639 C C . ARG A 1 341 ? -28.812 -8.453 2.246 1 95.69 341 ARG A C 1
ATOM 2641 O O . ARG A 1 341 ? -29.734 -7.688 1.971 1 95.69 341 ARG A O 1
ATOM 2648 N N . THR A 1 342 ? -28.719 -9.656 1.854 1 94.62 342 THR A N 1
ATOM 2649 C CA . THR A 1 342 ? -29.828 -10.203 1.062 1 94.62 342 THR A CA 1
ATOM 2650 C C . THR A 1 342 ? -31.031 -10.516 1.947 1 94.62 342 THR A C 1
ATOM 2652 O O . THR A 1 342 ? -30.906 -10.523 3.176 1 94.62 342 THR A O 1
ATOM 2655 N N . LYS A 1 343 ? -32.156 -10.688 1.229 1 91.62 343 LYS A N 1
ATOM 2656 C CA . LYS A 1 343 ? -33.375 -10.961 1.972 1 91.62 343 LYS A CA 1
ATOM 2657 C C . LYS A 1 343 ? -33.812 -12.422 1.82 1 91.62 343 LYS A C 1
ATOM 2659 O O . LYS A 1 343 ? -33.719 -12.984 0.73 1 91.62 343 LYS A O 1
ATOM 2664 N N . ASN A 1 344 ? -34.219 -12.992 2.893 1 92 344 ASN A N 1
ATOM 2665 C CA . ASN A 1 344 ? -34.844 -14.312 2.943 1 92 344 ASN A CA 1
ATOM 2666 C C . ASN A 1 344 ? -33.906 -15.398 2.4 1 92 344 ASN A C 1
ATOM 2668 O O . ASN A 1 344 ? -34.344 -16.281 1.66 1 92 344 ASN A O 1
ATOM 2672 N N . THR A 1 345 ? -32.656 -15.289 2.639 1 96 345 THR A N 1
ATOM 2673 C CA . THR A 1 345 ? -31.688 -16.297 2.219 1 96 345 THR A CA 1
ATOM 2674 C C . THR A 1 345 ? -31.062 -16.984 3.428 1 96 345 THR A C 1
ATOM 2676 O O . THR A 1 345 ? -31.016 -16.422 4.52 1 96 345 THR A O 1
ATOM 2679 N N . TYR A 1 346 ? -30.594 -18.156 3.205 1 96.12 346 TYR A N 1
ATOM 2680 C CA . TYR A 1 346 ? -29.922 -18.922 4.246 1 96.12 346 TYR A CA 1
ATOM 2681 C C . TYR A 1 346 ? -28.672 -18.188 4.734 1 96.12 346 TYR A C 1
ATOM 2683 O O . TYR A 1 346 ? -28.422 -18.109 5.941 1 96.12 346 TYR A O 1
ATOM 2691 N N . LEU A 1 347 ? -27.922 -17.656 3.834 1 97.56 347 LEU A N 1
ATOM 2692 C CA . LEU A 1 347 ? -26.656 -17 4.164 1 97.56 347 LEU A CA 1
ATOM 2693 C C . LEU A 1 347 ? -26.891 -15.766 5.023 1 97.56 347 LEU A C 1
ATOM 2695 O O . LEU A 1 347 ? -26.141 -15.508 5.965 1 97.56 347 LEU A O 1
ATOM 2699 N N . ALA A 1 348 ? -27.891 -15 4.707 1 96.88 348 ALA A N 1
ATOM 2700 C CA . ALA A 1 348 ? -28.25 -13.844 5.527 1 96.88 348 ALA A CA 1
ATOM 2701 C C . ALA A 1 348 ? -28.672 -14.273 6.926 1 96.88 348 ALA A C 1
ATOM 2703 O O . ALA A 1 348 ? -28.281 -13.648 7.918 1 96.88 348 ALA A O 1
ATOM 2704 N N . ALA A 1 349 ? -29.531 -15.305 6.973 1 94.81 349 ALA A N 1
ATOM 2705 C CA . ALA A 1 349 ? -29.984 -15.836 8.258 1 94.81 349 ALA A CA 1
ATOM 2706 C C . ALA A 1 349 ? -28.797 -16.328 9.086 1 94.81 349 ALA A C 1
ATOM 2708 O O . ALA A 1 349 ? -28.75 -16.094 10.297 1 94.81 349 ALA A O 1
ATOM 2709 N N . ARG A 1 350 ? -27.891 -16.953 8.398 1 94.94 350 ARG A N 1
ATOM 2710 C CA . ARG A 1 350 ? -26.703 -17.469 9.078 1 94.94 350 ARG A CA 1
ATOM 2711 C C . ARG A 1 350 ? -25.859 -16.328 9.633 1 94.94 350 ARG A C 1
ATOM 2713 O O . ARG A 1 350 ? -25.375 -16.391 10.766 1 94.94 350 ARG A O 1
ATOM 2720 N N . TYR A 1 351 ? -25.656 -15.281 8.883 1 96.25 351 TYR A N 1
ATOM 2721 C CA . TYR A 1 351 ? -24.922 -14.102 9.336 1 96.25 351 TYR A CA 1
ATOM 2722 C C . TYR A 1 351 ? -25.516 -13.539 10.617 1 96.25 351 TYR A C 1
ATOM 2724 O O . TYR A 1 351 ? -24.812 -13.32 11.602 1 96.25 351 TYR A O 1
ATOM 2732 N N . ARG A 1 352 ? -26.797 -13.312 10.586 1 94.88 352 ARG A N 1
ATOM 2733 C CA . ARG A 1 352 ? -27.469 -12.711 11.727 1 94.88 352 ARG A CA 1
ATOM 2734 C C . ARG A 1 352 ? -27.328 -13.578 12.969 1 94.88 352 ARG A C 1
ATOM 2736 O O . ARG A 1 352 ? -27.094 -13.07 14.07 1 94.88 352 ARG A O 1
ATOM 2743 N N . ARG A 1 353 ? -27.484 -14.805 12.773 1 91.62 353 ARG A N 1
ATOM 2744 C CA . ARG A 1 353 ? -27.391 -15.742 13.883 1 91.62 353 ARG A CA 1
ATOM 2745 C C . ARG A 1 353 ? -26.016 -15.703 14.531 1 91.62 353 ARG A C 1
ATOM 2747 O O . ARG A 1 353 ? -25.906 -15.578 15.75 1 91.62 353 ARG A O 1
ATOM 2754 N N . VAL A 1 354 ? -25.016 -15.766 13.703 1 93.44 354 VAL A N 1
ATOM 2755 C CA . VAL A 1 354 ? -23.641 -15.797 14.219 1 93.44 354 VAL A CA 1
ATOM 2756 C C . VAL A 1 354 ? -23.266 -14.422 14.758 1 93.44 354 VAL A C 1
ATOM 2758 O O . VAL A 1 354 ? -22.594 -14.312 15.789 1 93.44 354 VAL A O 1
ATOM 2761 N N . ALA A 1 355 ? -23.688 -13.383 14.039 1 94.5 355 ALA A N 1
ATOM 2762 C CA . ALA A 1 355 ? -23.375 -12.016 14.461 1 94.5 355 ALA A CA 1
ATOM 2763 C C . ALA A 1 355 ? -23.922 -11.734 15.859 1 94.5 355 ALA A C 1
ATOM 2765 O O . ALA A 1 355 ? -23.266 -11.062 16.656 1 94.5 355 ALA A O 1
ATOM 2766 N N . ALA A 1 356 ? -25.094 -12.156 16.172 1 91.94 356 ALA A N 1
ATOM 2767 C CA . ALA A 1 356 ? -25.734 -11.953 17.469 1 91.94 356 ALA A CA 1
ATOM 2768 C C . ALA A 1 356 ? -24.938 -12.617 18.594 1 91.94 356 ALA A C 1
ATOM 2770 O O . ALA A 1 356 ? -24.891 -12.094 19.703 1 91.94 356 ALA A O 1
ATOM 2771 N N . ARG A 1 357 ? -24.281 -13.656 18.266 1 88.94 357 ARG A N 1
ATOM 2772 C CA . ARG A 1 357 ? -23.609 -14.453 19.281 1 88.94 357 ARG A CA 1
ATOM 2773 C C . ARG A 1 357 ? -22.125 -14.094 19.375 1 88.94 357 ARG A C 1
ATOM 2775 O O . ARG A 1 357 ? -21.547 -14.102 20.453 1 88.94 357 ARG A O 1
ATOM 2782 N N . ARG A 1 358 ? -21.547 -13.898 18.203 1 91.56 358 ARG A N 1
ATOM 2783 C CA . ARG A 1 358 ? -20.094 -13.867 18.188 1 91.56 358 ARG A CA 1
ATOM 2784 C C . ARG A 1 358 ? -19.578 -12.57 17.562 1 91.56 358 ARG A C 1
ATOM 2786 O O . ARG A 1 358 ? -18.359 -12.344 17.484 1 91.56 358 ARG A O 1
ATOM 2793 N N . GLY A 1 359 ? -20.484 -11.789 17 1 92.25 359 GLY A N 1
ATOM 2794 C CA . GLY A 1 359 ? -20.047 -10.523 16.438 1 92.25 359 GLY A CA 1
ATOM 2795 C C . GLY A 1 359 ? -20.031 -10.531 14.914 1 92.25 359 GLY A C 1
ATOM 2796 O O . GLY A 1 359 ? -20 -11.594 14.297 1 92.25 359 GLY A O 1
ATOM 2797 N N . ASN A 1 360 ? -19.969 -9.438 14.312 1 93.88 360 ASN A N 1
ATOM 2798 C CA . ASN A 1 360 ? -20.141 -9.234 12.875 1 93.88 360 ASN A CA 1
ATOM 2799 C C . ASN A 1 360 ? -18.953 -9.812 12.094 1 93.88 360 ASN A C 1
ATOM 2801 O O . ASN A 1 360 ? -19.156 -10.469 11.07 1 93.88 360 ASN A O 1
ATOM 2805 N N . LYS A 1 361 ? -17.703 -9.562 12.57 1 92.56 361 LYS A N 1
ATOM 2806 C CA . LYS A 1 361 ? -16.531 -10.008 11.844 1 92.56 361 LYS A CA 1
ATOM 2807 C C . LYS A 1 361 ? -16.5 -11.531 11.727 1 92.56 361 LYS A C 1
ATOM 2809 O O . LYS A 1 361 ? -16.234 -12.07 10.648 1 92.56 361 LYS A O 1
ATOM 2814 N N . ARG A 1 362 ? -16.766 -12.203 12.797 1 92.75 362 ARG A N 1
ATOM 2815 C CA . ARG A 1 362 ? -16.781 -13.656 12.789 1 92.75 362 ARG A CA 1
ATOM 2816 C C . ARG A 1 362 ? -17.938 -14.188 11.945 1 92.75 362 ARG A C 1
ATOM 2818 O O . ARG A 1 362 ? -17.812 -15.242 11.312 1 92.75 362 ARG A O 1
ATOM 2825 N N . ALA A 1 363 ? -19.031 -13.477 11.969 1 95.19 363 ALA A N 1
ATOM 2826 C CA . ALA A 1 363 ? -20.188 -13.859 11.164 1 95.19 363 ALA A CA 1
ATOM 2827 C C . ALA A 1 363 ? -19.844 -13.82 9.672 1 95.19 363 ALA A C 1
ATOM 2829 O O . ALA A 1 363 ? -20.234 -14.719 8.922 1 95.19 363 ALA A O 1
ATOM 2830 N N . LEU A 1 364 ? -19.094 -12.836 9.289 1 96.5 364 LEU A N 1
ATOM 2831 C CA . LEU A 1 364 ? -18.703 -12.719 7.891 1 96.5 364 LEU A CA 1
ATOM 2832 C C . LEU A 1 364 ? -17.781 -13.867 7.484 1 96.5 364 LEU A C 1
ATOM 2834 O O . LEU A 1 364 ? -17.922 -14.414 6.387 1 96.5 364 LEU A O 1
ATOM 2838 N N . VAL A 1 365 ? -16.875 -14.234 8.352 1 94.75 365 VAL A N 1
ATOM 2839 C CA . VAL A 1 365 ? -15.969 -15.344 8.07 1 94.75 365 VAL A CA 1
ATOM 2840 C C . VAL A 1 365 ? -16.766 -16.641 7.941 1 94.75 365 VAL A C 1
ATOM 2842 O O . VAL A 1 365 ? -16.5 -17.469 7.062 1 94.75 365 VAL A O 1
ATOM 2845 N N . ALA A 1 366 ? -17.734 -16.828 8.805 1 95.5 366 ALA A N 1
ATOM 2846 C CA . ALA A 1 366 ? -18.594 -18.016 8.766 1 95.5 366 ALA A CA 1
ATOM 2847 C C . ALA A 1 366 ? -19.359 -18.094 7.449 1 95.5 366 ALA A C 1
ATOM 2849 O O . ALA A 1 366 ? -19.469 -19.172 6.855 1 95.5 366 ALA A O 1
ATOM 2850 N N . VAL A 1 367 ? -19.906 -16.984 7.047 1 97.19 367 VAL A N 1
ATOM 2851 C CA . VAL A 1 367 ? -20.641 -16.953 5.785 1 97.19 367 VAL A CA 1
ATOM 2852 C C . VAL A 1 367 ? -19.688 -17.219 4.625 1 97.19 367 VAL A C 1
ATOM 2854 O O . VAL A 1 367 ? -20.016 -17.969 3.707 1 97.19 367 VAL A O 1
ATOM 2857 N N . ALA A 1 368 ? -18.484 -16.625 4.645 1 97.44 368 ALA A N 1
ATOM 2858 C CA . ALA A 1 368 ? -17.469 -16.875 3.627 1 97.44 368 ALA A CA 1
ATOM 2859 C C . ALA A 1 368 ? -17.141 -18.375 3.551 1 97.44 368 ALA A C 1
ATOM 2861 O O . ALA A 1 368 ? -17.031 -18.938 2.459 1 97.44 368 ALA A O 1
ATOM 2862 N N . HIS A 1 369 ? -17 -18.953 4.676 1 96.75 369 HIS A N 1
ATOM 2863 C CA . HIS A 1 369 ? -16.75 -20.391 4.77 1 96.75 369 HIS A CA 1
ATOM 2864 C C . HIS A 1 369 ? -17.875 -21.188 4.109 1 96.75 369 HIS A C 1
ATOM 2866 O O . HIS A 1 369 ? -17.609 -22.109 3.332 1 96.75 369 HIS A O 1
ATOM 2872 N N . THR A 1 370 ? -19.047 -20.859 4.43 1 96.69 370 THR A N 1
ATOM 2873 C CA . THR A 1 370 ? -20.203 -21.562 3.881 1 96.69 370 THR A CA 1
ATOM 2874 C C . THR A 1 370 ? -20.25 -21.422 2.361 1 96.69 370 THR A C 1
ATOM 2876 O O . THR A 1 370 ? -20.531 -22.375 1.652 1 96.69 370 THR A O 1
ATOM 2879 N N . ILE A 1 371 ? -19.953 -20.234 1.901 1 97.69 371 ILE A N 1
ATOM 2880 C CA . ILE A 1 371 ? -19.938 -19.984 0.464 1 97.69 371 ILE A CA 1
ATOM 2881 C C . ILE A 1 371 ? -18.891 -20.891 -0.196 1 97.69 371 ILE A C 1
ATOM 2883 O O . ILE A 1 371 ? -19.156 -21.484 -1.239 1 97.69 371 ILE A O 1
ATOM 2887 N N . LEU A 1 372 ? -17.75 -21.031 0.4 1 96.69 372 LEU A N 1
ATOM 2888 C CA . LEU A 1 372 ? -16.656 -21.828 -0.18 1 96.69 372 LEU A CA 1
ATOM 2889 C C . LEU A 1 372 ? -17 -23.312 -0.161 1 96.69 372 LEU A C 1
ATOM 2891 O O . LEU A 1 372 ? -16.688 -24.031 -1.113 1 96.69 372 LEU A O 1
ATOM 2895 N N . ILE A 1 373 ? -17.625 -23.766 0.875 1 96.12 373 ILE A N 1
ATOM 2896 C CA . ILE A 1 373 ? -18.062 -25.156 0.958 1 96.12 373 ILE A CA 1
ATOM 2897 C C . ILE A 1 373 ? -19.062 -25.438 -0.157 1 96.12 373 ILE A C 1
ATOM 2899 O O . ILE A 1 373 ? -18.953 -26.453 -0.859 1 96.12 373 ILE A O 1
ATOM 2903 N N . ALA A 1 374 ? -20.031 -24.578 -0.261 1 96.38 374 ALA A N 1
ATOM 2904 C CA . ALA A 1 374 ? -21 -24.734 -1.341 1 96.38 374 ALA A CA 1
ATOM 2905 C C . ALA A 1 374 ? -20.312 -24.75 -2.701 1 96.38 374 ALA A C 1
ATOM 2907 O O . ALA A 1 374 ? -20.656 -25.562 -3.568 1 96.38 374 ALA A O 1
ATOM 2908 N N . THR A 1 375 ? -19.328 -23.859 -2.867 1 96.31 375 THR A N 1
ATOM 2909 C CA . THR A 1 375 ? -18.578 -23.781 -4.109 1 96.31 375 THR A CA 1
ATOM 2910 C C . THR A 1 375 ? -17.922 -25.109 -4.434 1 96.31 375 THR A C 1
ATOM 2912 O O . THR A 1 375 ? -18 -25.594 -5.566 1 96.31 375 THR A O 1
ATOM 2915 N N . TRP A 1 376 ? -17.281 -25.734 -3.459 1 96.19 376 TRP A N 1
ATOM 2916 C CA . TRP A 1 376 ? -16.625 -27.031 -3.662 1 96.19 376 TRP A CA 1
ATOM 2917 C C . TRP A 1 376 ? -17.625 -28.078 -4.152 1 96.19 376 TRP A C 1
ATOM 2919 O O . TRP A 1 376 ? -17.359 -28.781 -5.129 1 96.19 376 TRP A O 1
ATOM 2929 N N . HIS A 1 377 ? -18.766 -28.172 -3.562 1 95.31 377 HIS A N 1
ATOM 2930 C CA . HIS A 1 377 ? -19.781 -29.156 -3.92 1 95.31 377 HIS A CA 1
ATOM 2931 C C . HIS A 1 377 ? -20.328 -28.891 -5.32 1 95.31 377 HIS A C 1
ATOM 2933 O O . HIS A 1 377 ? -20.547 -29.828 -6.086 1 95.31 377 HIS A O 1
ATOM 2939 N N . MET A 1 378 ? -20.516 -27.641 -5.562 1 95.19 378 MET A N 1
ATOM 2940 C CA . MET A 1 378 ? -21.062 -27.281 -6.859 1 95.19 378 MET A CA 1
ATOM 2941 C C . MET A 1 378 ? -20.094 -27.625 -7.988 1 95.19 378 MET A C 1
ATOM 2943 O O . MET A 1 378 ? -20.5 -28.141 -9.023 1 95.19 378 MET A O 1
ATOM 2947 N N . LEU A 1 379 ? -18.812 -27.328 -7.789 1 93.56 379 LEU A N 1
ATOM 2948 C CA . LEU A 1 379 ? -17.812 -27.609 -8.82 1 93.56 379 LEU A CA 1
ATOM 2949 C C . LEU A 1 379 ? -17.562 -29.094 -8.945 1 93.56 379 LEU A C 1
ATOM 2951 O O . LEU A 1 379 ? -17.312 -29.594 -10.047 1 93.56 379 LEU A O 1
ATOM 2955 N N . THR A 1 380 ? -17.625 -29.797 -7.848 1 93.75 380 THR A N 1
ATOM 2956 C CA . THR A 1 380 ? -17.344 -31.234 -7.824 1 93.75 380 THR A CA 1
ATOM 2957 C C . THR A 1 380 ? -18.484 -32.031 -8.438 1 93.75 380 THR A C 1
ATOM 2959 O O . THR A 1 380 ? -18.266 -33 -9.164 1 93.75 380 THR A O 1
ATOM 2962 N N . HIS A 1 381 ? -19.734 -31.594 -8.195 1 91.81 381 HIS A N 1
ATOM 2963 C CA . HIS A 1 381 ? -20.891 -32.375 -8.594 1 91.81 381 HIS A CA 1
ATOM 2964 C C . HIS A 1 381 ? -21.672 -31.703 -9.703 1 91.81 381 HIS A C 1
ATOM 2966 O O . HIS A 1 381 ? -22.734 -32.188 -10.102 1 91.81 381 HIS A O 1
ATOM 2972 N N . ASP A 1 382 ? -21.188 -30.625 -10.141 1 88.94 382 ASP A N 1
ATOM 2973 C CA . ASP A 1 382 ? -21.812 -29.891 -11.227 1 88.94 382 ASP A CA 1
ATOM 2974 C C . ASP A 1 382 ? -23.266 -29.531 -10.891 1 88.94 382 ASP A C 1
ATOM 2976 O O . ASP A 1 382 ? -24.172 -29.828 -11.664 1 88.94 382 ASP A O 1
ATOM 2980 N N . LEU A 1 383 ? -23.438 -28.891 -9.742 1 90 383 LEU A N 1
ATOM 2981 C CA . LEU A 1 383 ? -24.75 -28.531 -9.211 1 90 383 LEU A CA 1
ATOM 2982 C C . LEU A 1 383 ? -24.922 -27.016 -9.148 1 90 383 LEU A C 1
ATOM 2984 O O . LEU A 1 383 ? -23.922 -26.281 -9.156 1 90 383 LEU A O 1
ATOM 2988 N N . THR A 1 384 ? -26.188 -26.609 -9.141 1 91.88 384 THR A N 1
ATOM 2989 C CA . THR A 1 384 ? -26.516 -25.234 -8.844 1 91.88 384 THR A CA 1
ATOM 2990 C C . THR A 1 384 ? -26.766 -25.047 -7.348 1 91.88 384 THR A C 1
ATOM 2992 O O . THR A 1 384 ? -27.031 -26.016 -6.633 1 91.88 384 THR A O 1
ATOM 2995 N N . TYR A 1 385 ? -26.641 -23.844 -7.004 1 94.75 385 TYR A N 1
ATOM 2996 C CA . TYR A 1 385 ? -26.828 -23.531 -5.59 1 94.75 385 TYR A CA 1
ATOM 2997 C C . TYR A 1 385 ? -28.297 -23.688 -5.191 1 94.75 385 TYR A C 1
ATOM 2999 O O . TYR A 1 385 ? -29.188 -23.203 -5.887 1 94.75 385 TYR A O 1
ATOM 3007 N N . HIS A 1 386 ? -28.516 -24.344 -4.105 1 93.62 386 HIS A N 1
ATOM 3008 C CA . HIS A 1 386 ? -29.844 -24.5 -3.523 1 93.62 386 HIS A CA 1
ATOM 3009 C C . HIS A 1 386 ? -29.953 -23.766 -2.195 1 93.62 386 HIS A C 1
ATOM 3011 O O . HIS A 1 386 ? -29.375 -24.188 -1.191 1 93.62 386 HIS A O 1
ATOM 3017 N N . ASP A 1 387 ? -30.703 -22.703 -2.199 1 94.06 387 ASP A N 1
ATOM 3018 C CA . ASP A 1 387 ? -30.828 -21.891 -0.995 1 94.06 387 ASP A CA 1
ATOM 3019 C C . ASP A 1 387 ? -31.781 -22.547 0.006 1 94.06 387 ASP A C 1
ATOM 3021 O O . ASP A 1 387 ? -32.906 -22.891 -0.336 1 94.06 387 ASP A O 1
ATOM 3025 N N . LEU A 1 388 ? -31.391 -22.656 1.229 1 90.75 388 LEU A N 1
ATOM 3026 C CA . LEU A 1 388 ? -32.188 -23.328 2.271 1 90.75 388 LEU A CA 1
ATOM 3027 C C . LEU A 1 388 ? -33.219 -22.375 2.848 1 90.75 388 LEU A C 1
ATOM 3029 O O . LEU A 1 388 ? -34.125 -22.812 3.574 1 90.75 388 LEU A O 1
ATOM 3033 N N . GLY A 1 389 ? -33.094 -21.109 2.541 1 90.5 389 GLY A N 1
ATOM 3034 C CA . GLY A 1 389 ? -34.094 -20.141 2.936 1 90.5 389 GLY A CA 1
ATOM 3035 C C . GLY A 1 389 ? -33.75 -19.391 4.211 1 90.5 389 GLY A C 1
ATOM 3036 O O . GLY A 1 389 ? -32.969 -19.891 5.027 1 90.5 389 GLY A O 1
ATOM 3037 N N . GLY A 1 390 ? -34.344 -18.234 4.414 1 89.81 390 GLY A N 1
ATOM 3038 C CA . GLY A 1 390 ? -34.094 -17.375 5.566 1 89.81 390 GLY A CA 1
ATOM 3039 C C . GLY A 1 390 ? -34.656 -17.938 6.859 1 89.81 390 GLY A C 1
ATOM 3040 O O . GLY A 1 390 ? -34.219 -17.547 7.949 1 89.81 390 GLY A O 1
ATOM 3041 N N . ASP A 1 391 ? -35.594 -18.828 6.75 1 87.19 391 ASP A N 1
ATOM 3042 C CA . ASP A 1 391 ? -36.25 -19.359 7.93 1 87.19 391 ASP A CA 1
ATOM 3043 C C . ASP A 1 391 ? -35.656 -20.703 8.336 1 87.19 391 ASP A C 1
ATOM 3045 O O . ASP A 1 391 ? -36.219 -21.406 9.188 1 87.19 391 ASP A O 1
ATOM 3049 N N . TYR A 1 392 ? -34.656 -21.016 7.719 1 87.06 392 TYR A N 1
ATOM 3050 C CA . TYR A 1 392 ? -34.031 -22.328 7.914 1 87.06 392 TYR A CA 1
ATOM 3051 C C . TYR A 1 392 ? -33.781 -22.594 9.398 1 87.06 392 TYR A C 1
ATOM 3053 O O . TYR A 1 392 ? -34.156 -23.672 9.906 1 87.06 392 TYR A O 1
ATOM 3061 N N . PHE A 1 393 ? -33.281 -21.656 10.125 1 83.88 393 PHE A N 1
ATOM 3062 C CA . PHE A 1 393 ? -32.875 -21.859 11.523 1 83.88 393 PHE A CA 1
ATOM 3063 C C . PHE A 1 393 ? -34.125 -21.812 12.43 1 83.88 393 PHE A C 1
ATOM 3065 O O . PHE A 1 393 ? -34.125 -22.453 13.477 1 83.88 393 PHE A O 1
ATOM 3072 N N . ILE A 1 394 ? -35.062 -21 12.031 1 76.88 394 ILE A N 1
ATOM 3073 C CA . ILE A 1 394 ? -36.312 -20.953 12.781 1 76.88 394 ILE A CA 1
ATOM 3074 C C . ILE A 1 394 ? -37.031 -22.281 12.656 1 76.88 394 ILE A C 1
ATOM 3076 O O . ILE A 1 394 ? -37.5 -22.844 13.656 1 76.88 394 ILE A O 1
ATOM 3080 N N . GLN A 1 395 ? -37.125 -22.703 11.5 1 75.19 395 GLN A N 1
ATOM 3081 C CA . GLN A 1 395 ? -37.812 -23.953 11.242 1 75.19 395 GLN A CA 1
ATOM 3082 C C . GLN A 1 395 ? -37.094 -25.125 11.914 1 75.19 395 GLN A C 1
ATOM 3084 O O . GLN A 1 395 ? -37.719 -26.016 12.469 1 75.19 395 GLN A O 1
ATOM 3089 N N . ARG A 1 396 ? -35.812 -25 11.93 1 72.69 396 ARG A N 1
ATOM 3090 C CA . ARG A 1 396 ? -35.031 -26.078 12.531 1 72.69 396 ARG A CA 1
ATOM 3091 C C . ARG A 1 396 ? -35.156 -26.062 14.047 1 72.69 396 ARG A C 1
ATOM 3093 O O . ARG A 1 396 ? -35.219 -27.109 14.688 1 72.69 396 ARG A O 1
ATOM 3100 N N . GLN A 1 397 ? -35.094 -24.906 14.555 1 68.81 397 GLN A N 1
ATOM 3101 C CA . GLN A 1 397 ? -35.281 -24.766 16 1 68.81 397 GLN A CA 1
ATOM 3102 C C . GLN A 1 397 ? -36.688 -25.219 16.406 1 68.81 397 GLN A C 1
ATOM 3104 O O . GLN A 1 397 ? -36.844 -25.891 17.422 1 68.81 397 GLN A O 1
ATOM 3109 N N . ASP A 1 398 ? -37.688 -24.688 15.609 1 66.5 398 ASP A N 1
ATOM 3110 C CA . ASP A 1 398 ? -39.062 -25.094 15.883 1 66.5 398 ASP A CA 1
ATOM 3111 C C . ASP A 1 398 ? -39.188 -26.609 15.812 1 66.5 398 ASP A C 1
ATOM 3113 O O . ASP A 1 398 ? -39.875 -27.203 16.641 1 66.5 398 ASP A O 1
ATOM 3117 N N . HIS A 1 399 ? -38.5 -27.141 14.836 1 67.31 399 HIS A N 1
ATOM 3118 C CA . HIS A 1 399 ? -38.531 -28.594 14.727 1 67.31 399 HIS A CA 1
ATOM 3119 C C . HIS A 1 399 ? -37.875 -29.25 15.938 1 67.31 399 HIS A C 1
ATOM 3121 O O . HIS A 1 399 ? -38.406 -30.219 16.484 1 67.31 399 HIS A O 1
ATOM 3127 N N . THR A 1 400 ? -36.844 -28.672 16.297 1 69.38 400 THR A N 1
ATOM 3128 C CA . THR A 1 400 ? -36.156 -29.203 17.453 1 69.38 400 THR A CA 1
ATOM 3129 C C . THR A 1 400 ? -36.969 -28.969 18.719 1 69.38 400 THR A C 1
ATOM 3131 O O . THR A 1 400 ? -37.094 -29.859 19.562 1 69.38 400 THR A O 1
ATOM 3134 N N . ARG A 1 401 ? -37.438 -27.734 18.781 1 68.12 401 ARG A N 1
ATOM 3135 C CA . ARG A 1 401 ? -38.281 -27.438 19.922 1 68.12 401 ARG A CA 1
ATOM 3136 C C . ARG A 1 401 ? -39.531 -28.312 19.938 1 68.12 401 ARG A C 1
ATOM 3138 O O . ARG A 1 401 ? -39.906 -28.828 20.984 1 68.12 401 ARG A O 1
ATOM 3145 N N . GLN A 1 402 ? -40.125 -28.375 18.766 1 68.81 402 GLN A N 1
ATOM 3146 C CA . GLN A 1 402 ? -41.312 -29.234 18.641 1 68.81 402 GLN A CA 1
ATOM 3147 C C . GLN A 1 402 ? -40.969 -30.688 18.938 1 68.81 402 GLN A C 1
ATOM 3149 O O . GLN A 1 402 ? -41.719 -31.391 19.625 1 68.81 402 GLN A O 1
ATOM 3154 N N . THR A 1 403 ? -39.812 -31.078 18.438 1 70.31 403 THR A N 1
ATOM 3155 C CA . THR A 1 403 ? -39.375 -32.438 18.719 1 70.31 403 THR A CA 1
ATOM 3156 C C . THR A 1 403 ? -39.125 -32.625 20.219 1 70.31 403 THR A C 1
ATOM 3158 O O . THR A 1 403 ? -39.562 -33.625 20.797 1 70.31 403 THR A O 1
ATOM 3161 N N . ARG A 1 404 ? -38.562 -31.641 20.734 1 73.88 404 ARG A N 1
ATOM 3162 C CA . ARG A 1 404 ? -38.344 -31.688 22.188 1 73.88 404 ARG A CA 1
ATOM 3163 C C . ARG A 1 404 ? -39.688 -31.672 22.938 1 73.88 404 ARG A C 1
ATOM 3165 O O . ARG A 1 404 ? -39.875 -32.406 23.906 1 73.88 404 ARG A O 1
ATOM 3172 N N . ARG A 1 405 ? -40.531 -30.75 22.531 1 72.56 405 ARG A N 1
ATOM 3173 C CA . ARG A 1 405 ? -41.844 -30.641 23.156 1 72.56 405 ARG A CA 1
ATOM 3174 C C . ARG A 1 405 ? -42.625 -31.938 23.016 1 72.56 405 ARG A C 1
ATOM 3176 O O . ARG A 1 405 ? -43.219 -32.438 23.984 1 72.56 405 ARG A O 1
ATOM 3183 N N . LEU A 1 406 ? -42.594 -32.469 21.844 1 73.62 406 LEU A N 1
ATOM 3184 C CA . LEU A 1 406 ? -43.281 -33.75 21.578 1 73.62 406 LEU A CA 1
ATOM 3185 C C . LEU A 1 406 ? -42.656 -34.875 22.344 1 73.62 406 LEU A C 1
ATOM 3187 O O . LEU A 1 406 ? -43.344 -35.75 22.891 1 73.62 406 LEU A O 1
ATOM 3191 N N . THR A 1 407 ? -41.375 -34.875 22.391 1 79.31 407 THR A N 1
ATOM 3192 C CA . THR A 1 407 ? -40.656 -35.875 23.172 1 79.31 407 THR A CA 1
ATOM 3193 C C . THR A 1 407 ? -41 -35.75 24.656 1 79.31 407 THR A C 1
ATOM 3195 O O . THR A 1 407 ? -41.25 -36.75 25.344 1 79.31 407 THR A O 1
ATOM 3198 N N . ALA A 1 408 ? -41.062 -34.562 25.094 1 81.75 408 ALA A N 1
ATOM 3199 C CA . ALA A 1 408 ? -41.406 -34.312 26.484 1 81.75 408 ALA A CA 1
ATOM 3200 C C . ALA A 1 408 ? -42.844 -34.75 26.766 1 81.75 408 ALA A C 1
ATOM 3202 O O . ALA A 1 408 ? -43.125 -35.344 27.812 1 81.75 408 ALA A O 1
ATOM 3203 N N . ARG A 1 409 ? -43.719 -34.406 25.891 1 78.62 409 ARG A N 1
ATOM 3204 C CA . ARG A 1 409 ? -45.125 -34.812 26.031 1 78.62 409 ARG A CA 1
ATOM 3205 C C . ARG A 1 409 ? -45.25 -36.344 26.016 1 78.62 409 ARG A C 1
ATOM 3207 O O . ARG A 1 409 ? -46.031 -36.906 26.797 1 78.62 409 ARG A O 1
ATOM 3214 N N . LEU A 1 410 ? -44.438 -36.969 25.219 1 79.88 410 LEU A N 1
ATOM 3215 C CA . LEU A 1 410 ? -44.438 -38.438 25.156 1 79.88 410 LEU A CA 1
ATOM 3216 C C . LEU A 1 410 ? -43.844 -39.031 26.438 1 79.88 410 LEU A C 1
ATOM 3218 O O . LEU A 1 410 ? -44.344 -40 26.953 1 79.88 410 LEU A O 1
ATOM 3222 N N . ASN A 1 411 ? -42.938 -38.344 26.906 1 83 411 ASN A N 1
ATOM 3223 C CA . ASN A 1 411 ? -42.344 -38.75 28.188 1 83 411 ASN A CA 1
ATOM 3224 C C . ASN A 1 411 ? -43.344 -38.594 29.328 1 83 411 ASN A C 1
ATOM 3226 O O . ASN A 1 411 ? -43.406 -39.438 30.203 1 83 411 ASN A O 1
ATOM 3230 N N . GLN A 1 412 ? -44.062 -37.594 29.219 1 83.5 412 GLN A N 1
ATOM 3231 C CA . GLN A 1 412 ? -45.094 -37.344 30.234 1 83.5 412 GLN A CA 1
ATOM 3232 C C . GLN A 1 412 ? -46.156 -38.438 30.188 1 83.5 412 GLN A C 1
ATOM 3234 O O . GLN A 1 412 ? -46.75 -38.781 31.219 1 83.5 412 GLN A O 1
ATOM 3239 N N . LEU A 1 413 ? -46.344 -38.906 29.078 1 80.88 413 LEU A N 1
ATOM 3240 C CA . LEU A 1 413 ? -47.344 -39.969 28.906 1 80.88 413 LEU A CA 1
ATOM 3241 C C . LEU A 1 413 ? -46.719 -41.312 29.25 1 80.88 413 LEU A C 1
ATOM 3243 O O . LEU A 1 413 ? -47.438 -42.344 29.188 1 80.88 413 LEU A O 1
ATOM 3247 N N . GLY A 1 414 ? -45.438 -41.281 29.703 1 81.5 414 GLY A N 1
ATOM 3248 C CA . GLY A 1 414 ? -44.844 -42.5 30.25 1 81.5 414 GLY A CA 1
ATOM 3249 C C . GLY A 1 414 ? -43.969 -43.25 29.234 1 81.5 414 GLY A C 1
ATOM 3250 O O . GLY A 1 414 ? -43.656 -44.406 29.438 1 81.5 414 GLY A O 1
ATOM 3251 N N . TYR A 1 415 ? -43.75 -42.594 28.125 1 81.69 415 TYR A N 1
ATOM 3252 C CA . TYR A 1 415 ? -43 -43.281 27.109 1 81.69 415 TYR A CA 1
ATOM 3253 C C . TYR A 1 415 ? -41.531 -42.812 27.094 1 81.69 415 TYR A C 1
ATOM 3255 O O . TYR A 1 415 ? -41.25 -41.656 27.344 1 81.69 415 TYR A O 1
ATOM 3263 N N . GLN A 1 416 ? -40.5 -43.656 27.094 1 83 416 GLN A N 1
ATOM 3264 C CA . GLN A 1 416 ? -39.125 -43.312 26.781 1 83 416 GLN A CA 1
ATOM 3265 C C . GLN A 1 416 ? -38.938 -43.094 25.281 1 83 416 GLN A C 1
ATOM 3267 O O . GLN A 1 416 ? -39.094 -44.031 24.5 1 83 416 GLN A O 1
ATOM 3272 N N . VAL A 1 417 ? -38.812 -41.844 24.906 1 77.94 417 VAL A N 1
ATOM 3273 C CA . VAL A 1 417 ? -38.781 -41.531 23.484 1 77.94 417 VAL A CA 1
ATOM 3274 C C . VAL A 1 417 ? -37.344 -41.656 22.953 1 77.94 417 VAL A C 1
ATOM 3276 O O . VAL A 1 417 ? -36.406 -41.062 23.531 1 77.94 417 VAL A O 1
ATOM 3279 N N . ILE A 1 418 ? -37.031 -42.594 22.141 1 79.94 418 ILE A N 1
ATOM 3280 C CA . ILE A 1 418 ? -35.781 -42.719 21.391 1 79.94 418 ILE A CA 1
ATOM 3281 C C . ILE A 1 418 ? -36 -42.219 19.953 1 79.94 418 ILE A C 1
ATOM 3283 O O . ILE A 1 418 ? -36.875 -42.75 19.234 1 79.94 418 ILE A O 1
ATOM 3287 N N . LEU A 1 419 ? -35.438 -41.094 19.688 1 73.38 419 LEU A N 1
ATOM 3288 C CA . LEU A 1 419 ? -35.594 -40.531 18.359 1 73.38 419 LEU A CA 1
ATOM 3289 C C . LEU A 1 419 ? -34.531 -41.031 17.406 1 73.38 419 LEU A C 1
ATOM 3291 O O . LEU A 1 419 ? -33.344 -40.875 17.672 1 73.38 419 LEU A O 1
ATOM 3295 N N . ASN A 1 420 ? -34.938 -41.906 16.484 1 71.88 420 ASN A N 1
ATOM 3296 C CA . ASN A 1 420 ? -34.031 -42.344 15.43 1 71.88 420 ASN A CA 1
ATOM 3297 C C . ASN A 1 420 ? -34.312 -41.625 14.117 1 71.88 420 ASN A C 1
ATOM 3299 O O . ASN A 1 420 ? -35.438 -41.594 13.648 1 71.88 420 ASN A O 1
ATOM 3303 N N . PRO A 1 421 ? -33.375 -40.812 13.695 1 63.44 421 PRO A N 1
ATOM 3304 C CA . PRO A 1 421 ? -33.625 -40.094 12.445 1 63.44 421 PRO A CA 1
ATOM 3305 C C . PRO A 1 421 ? -34.031 -41.031 11.305 1 63.44 421 PRO A C 1
ATOM 3307 O O . PRO A 1 421 ? -33.531 -42.156 11.203 1 63.44 421 PRO A O 1
ATOM 3310 N N . ILE A 1 422 ? -35.156 -40.781 10.766 1 62.75 422 ILE A N 1
ATOM 3311 C CA . ILE A 1 422 ? -35.531 -41.562 9.602 1 62.75 422 ILE A CA 1
ATOM 3312 C C . ILE A 1 422 ? -34.562 -41.281 8.453 1 62.75 422 ILE A C 1
ATOM 3314 O O . ILE A 1 422 ? -34.312 -40.125 8.094 1 62.75 422 ILE A O 1
ATOM 3318 N N . PRO A 1 423 ? -33.719 -42.25 8.117 1 50.41 423 PRO A N 1
ATOM 3319 C CA . PRO A 1 423 ? -32.844 -42.062 6.957 1 50.41 423 PRO A CA 1
ATOM 3320 C C . PRO A 1 423 ? -33.562 -41.406 5.777 1 50.41 423 PRO A C 1
ATOM 3322 O O . PRO A 1 423 ? -34.781 -41.625 5.586 1 50.41 423 PRO A O 1
ATOM 3325 N N . ALA A 1 424 ? -33.156 -40.219 5.473 1 47.91 424 ALA A N 1
ATOM 3326 C CA . ALA A 1 424 ? -33.688 -39.688 4.234 1 47.91 424 ALA A CA 1
ATOM 3327 C C . ALA A 1 424 ? -33.781 -40.75 3.156 1 47.91 424 ALA A C 1
ATOM 3329 O O . ALA A 1 424 ? -32.812 -41.469 2.883 1 47.91 424 ALA A O 1
ATOM 3330 N N . ALA A 1 425 ? -34.875 -41.219 2.693 1 40.91 425 ALA A N 1
ATOM 3331 C CA . ALA A 1 425 ? -34.969 -41.969 1.461 1 40.91 425 ALA A CA 1
ATOM 3332 C C . ALA A 1 425 ? -34.344 -41.219 0.291 1 40.91 425 ALA A C 1
ATOM 3334 O O . ALA A 1 425 ? -34.531 -40 0.159 1 40.91 425 ALA A O 1
ATOM 3335 N N . MET B 1 1 ? -5.098 5.129 69.438 1 25.05 1 MET B N 1
ATOM 3336 C CA . MET B 1 1 ? -5.961 5.375 68.312 1 25.05 1 MET B CA 1
ATOM 3337 C C . MET B 1 1 ? -5.258 6.258 67.25 1 25.05 1 MET B C 1
ATOM 3339 O O . MET B 1 1 ? -5.148 7.473 67.438 1 25.05 1 MET B O 1
ATOM 3343 N N . ALA B 1 2 ? -4.18 5.684 66.562 1 34.94 2 ALA B N 1
ATOM 3344 C CA . ALA B 1 2 ? -3.24 6.332 65.688 1 34.94 2 ALA B CA 1
ATOM 3345 C C . ALA B 1 2 ? -3.977 7.004 64.5 1 34.94 2 ALA B C 1
ATOM 3347 O O . ALA B 1 2 ? -4.801 6.379 63.844 1 34.94 2 ALA B O 1
ATOM 3348 N N . ALA B 1 3 ? -4.113 8.344 64.812 1 35.56 3 ALA B N 1
ATOM 3349 C CA . ALA B 1 3 ? -4.777 9.242 63.875 1 35.56 3 ALA B CA 1
ATOM 3350 C C . ALA B 1 3 ? -4.344 8.961 62.438 1 35.56 3 ALA B C 1
ATOM 3352 O O . ALA B 1 3 ? -3.146 8.875 62.156 1 35.56 3 ALA B O 1
ATOM 3353 N N . CYS B 1 4 ? -5.148 8.281 61.656 1 35 4 CYS B N 1
ATOM 3354 C CA . CYS B 1 4 ? -4.965 7.969 60.25 1 35 4 CYS B CA 1
ATOM 3355 C C . CYS B 1 4 ? -4.668 9.227 59.438 1 35 4 CYS B C 1
ATOM 3357 O O . CYS B 1 4 ? -5.383 10.227 59.562 1 35 4 CYS B O 1
ATOM 3359 N N . PRO B 1 5 ? -3.395 9.414 59 1 36.97 5 PRO B N 1
ATOM 3360 C CA . PRO B 1 5 ? -3.072 10.617 58.219 1 36.97 5 PRO B CA 1
ATOM 3361 C C . PRO B 1 5 ? -4.109 10.914 57.156 1 36.97 5 PRO B C 1
ATOM 3363 O O . PRO B 1 5 ? -4.793 10.008 56.656 1 36.97 5 PRO B O 1
ATOM 3366 N N . ARG B 1 6 ? -4.703 12.18 57.25 1 35.62 6 ARG B N 1
ATOM 3367 C CA . ARG B 1 6 ? -5.676 12.68 56.281 1 35.62 6 ARG B CA 1
ATOM 3368 C C . ARG B 1 6 ? -5.234 12.375 54.844 1 35.62 6 ARG B C 1
ATOM 3370 O O . ARG B 1 6 ? -4.039 12.312 54.562 1 35.62 6 ARG B O 1
ATOM 3377 N N . PRO B 1 7 ? -6.055 11.594 54.125 1 33.81 7 PRO B N 1
ATOM 3378 C CA . PRO B 1 7 ? -5.738 11.328 52.719 1 33.81 7 PRO B CA 1
ATOM 3379 C C . PRO B 1 7 ? -5.094 12.531 52.031 1 33.81 7 PRO B C 1
ATOM 3381 O O . PRO B 1 7 ? -5.383 13.68 52.375 1 33.81 7 PRO B O 1
ATOM 3384 N N . ARG B 1 8 ? -3.889 12.5 51.5 1 33.09 8 ARG B N 1
ATOM 3385 C CA . ARG B 1 8 ? -3.191 13.508 50.688 1 33.09 8 ARG B CA 1
ATOM 3386 C C . ARG B 1 8 ? -4.164 14.297 49.812 1 33.09 8 ARG B C 1
ATOM 3388 O O . ARG B 1 8 ? -5.07 13.719 49.219 1 33.09 8 ARG B O 1
ATOM 3395 N N . GLU B 1 9 ? -4.516 15.484 50.219 1 29.58 9 GLU B N 1
ATOM 3396 C CA . GLU B 1 9 ? -5.266 16.391 49.375 1 29.58 9 GLU B CA 1
ATOM 3397 C C . GLU B 1 9 ? -4.973 16.109 47.906 1 29.58 9 GLU B C 1
ATOM 3399 O O . GLU B 1 9 ? -3.82 15.875 47.531 1 29.58 9 GLU B O 1
ATOM 3404 N N . ALA B 1 10 ? -5.789 15.547 47.188 1 39.56 10 ALA B N 1
ATOM 3405 C CA . ALA B 1 10 ? -5.703 15.508 45.719 1 39.56 10 ALA B CA 1
ATOM 3406 C C . ALA B 1 10 ? -4.945 16.719 45.188 1 39.56 10 ALA B C 1
ATOM 3408 O O . ALA B 1 10 ? -5.285 17.859 45.5 1 39.56 10 ALA B O 1
ATOM 3409 N N . SER B 1 11 ? -3.699 16.719 44.969 1 41.25 11 SER B N 1
ATOM 3410 C CA . SER B 1 11 ? -2.824 17.688 44.312 1 41.25 11 SER B CA 1
ATOM 3411 C C . SER B 1 11 ? -3.594 18.547 43.312 1 41.25 11 SER B C 1
ATOM 3413 O O . SER B 1 11 ? -4.188 18.031 42.375 1 41.25 11 SER B O 1
ATOM 3415 N N . ARG B 1 12 ? -4.285 19.625 43.594 1 47.75 12 ARG B N 1
ATOM 3416 C CA . ARG B 1 12 ? -4.996 20.594 42.75 1 47.75 12 ARG B CA 1
ATOM 3417 C C . ARG B 1 12 ? -4.207 20.922 41.5 1 47.75 12 ARG B C 1
ATOM 3419 O O . ARG B 1 12 ? -3.105 21.469 41.562 1 47.75 12 ARG B O 1
ATOM 3426 N N . VAL B 1 13 ? -4.211 20.109 40.469 1 63.34 13 VAL B N 1
ATOM 3427 C CA . VAL B 1 13 ? -3.564 20.406 39.188 1 63.34 13 VAL B CA 1
ATOM 3428 C C . VAL B 1 13 ? -3.812 21.859 38.812 1 63.34 13 VAL B C 1
ATOM 3430 O O . VAL B 1 13 ? -4.957 22.328 38.812 1 63.34 13 VAL B O 1
ATOM 3433 N N . ASP B 1 14 ? -2.795 22.781 38.938 1 80.19 14 ASP B N 1
ATOM 3434 C CA . ASP B 1 14 ? -2.803 24.203 38.625 1 80.19 14 ASP B CA 1
ATOM 3435 C C . ASP B 1 14 ? -3.43 24.484 37.25 1 80.19 14 ASP B C 1
ATOM 3437 O O . ASP B 1 14 ? -3.188 23.75 36.312 1 80.19 14 ASP B O 1
ATOM 3441 N N . VAL B 1 15 ? -4.418 25.422 37.25 1 86.69 15 VAL B N 1
ATOM 3442 C CA . VAL B 1 15 ? -5.043 25.891 36 1 86.69 15 VAL B CA 1
ATOM 3443 C C . VAL B 1 15 ? -4.051 26.734 35.219 1 86.69 15 VAL B C 1
ATOM 3445 O O . VAL B 1 15 ? -3.533 27.734 35.719 1 86.69 15 VAL B O 1
ATOM 3448 N N . ILE B 1 16 ? -3.744 26.297 34 1 89.75 16 ILE B N 1
ATOM 3449 C CA . ILE B 1 16 ? -2.805 27 33.156 1 89.75 16 ILE B CA 1
ATOM 3450 C C . ILE B 1 16 ? -3.568 27.938 32.219 1 89.75 16 ILE B C 1
ATOM 3452 O O . ILE B 1 16 ? -3.127 29.062 31.938 1 89.75 16 ILE B O 1
ATOM 3456 N N . HIS B 1 17 ? -4.754 27.547 31.781 1 93.81 17 HIS B N 1
ATOM 3457 C CA . HIS B 1 17 ? -5.598 28.344 30.891 1 93.81 17 HIS B CA 1
ATOM 3458 C C . HIS B 1 17 ? -6.969 28.594 31.5 1 93.81 17 HIS B C 1
ATOM 3460 O O . HIS B 1 17 ? -7.762 27.656 31.672 1 93.81 17 HIS B O 1
ATOM 3466 N N . GLU B 1 18 ? -7.277 29.766 31.781 1 92.94 18 GLU B N 1
ATOM 3467 C CA . GLU B 1 18 ? -8.5 30.141 32.5 1 92.94 18 GLU B CA 1
ATOM 3468 C C . GLU B 1 18 ? -9.727 29.938 31.609 1 92.94 18 GLU B C 1
ATOM 3470 O O . GLU B 1 18 ? -10.797 29.578 32.094 1 92.94 18 GLU B O 1
ATOM 3475 N N . ARG B 1 19 ? -9.57 30.266 30.297 1 96.94 19 ARG B N 1
ATOM 3476 C CA . ARG B 1 19 ? -10.656 30.141 29.344 1 96.94 19 ARG B CA 1
ATOM 3477 C C . ARG B 1 19 ? -10.25 29.266 28.172 1 96.94 19 ARG B C 1
ATOM 3479 O O . ARG B 1 19 ? -9.508 29.703 27.281 1 96.94 19 ARG B O 1
ATOM 3486 N N . CYS B 1 20 ? -10.805 28.031 28.203 1 97.94 20 CYS B N 1
ATOM 3487 C CA . CYS B 1 20 ? -10.359 27.062 27.203 1 97.94 20 CYS B CA 1
ATOM 3488 C C . CYS B 1 20 ? -11.539 26.266 26.656 1 97.94 20 CYS B C 1
ATOM 3490 O O . CYS B 1 20 ? -12.648 26.344 27.203 1 97.94 20 CYS B O 1
ATOM 3492 N N . ALA B 1 21 ? -11.289 25.594 25.578 1 98.5 21 ALA B N 1
ATOM 3493 C CA . ALA B 1 21 ? -12.289 24.719 24.969 1 98.5 21 ALA B CA 1
ATOM 3494 C C . ALA B 1 21 ? -11.648 23.422 24.469 1 98.5 21 ALA B C 1
ATOM 3496 O O . ALA B 1 21 ? -10.469 23.406 24.109 1 98.5 21 ALA B O 1
ATOM 3497 N N . GLY B 1 22 ? -12.352 22.359 24.594 1 98.19 22 GLY B N 1
ATOM 3498 C CA . GLY B 1 22 ? -12.016 21.078 23.984 1 98.19 22 GLY B CA 1
ATOM 3499 C C . GLY B 1 22 ? -12.984 20.672 22.891 1 98.19 22 GLY B C 1
ATOM 3500 O O . GLY B 1 22 ? -14.195 20.828 23.031 1 98.19 22 GLY B O 1
ATOM 3501 N N . ILE B 1 23 ? -12.422 20.188 21.781 1 98.06 23 ILE B N 1
ATOM 3502 C CA . ILE B 1 23 ? -13.258 19.797 20.641 1 98.06 23 ILE B CA 1
ATOM 3503 C C . ILE B 1 23 ? -13.016 18.328 20.297 1 98.06 23 ILE B C 1
ATOM 3505 O O . ILE B 1 23 ? -11.875 17.922 20.062 1 98.06 23 ILE B O 1
ATOM 3509 N N . ASP B 1 24 ? -14.055 17.562 20.266 1 96.38 24 ASP B N 1
ATOM 3510 C CA . ASP B 1 24 ? -14.086 16.188 19.766 1 96.38 24 ASP B CA 1
ATOM 3511 C C . ASP B 1 24 ? -14.695 16.125 18.359 1 96.38 24 ASP B C 1
ATOM 3513 O O . ASP B 1 24 ? -15.891 16.391 18.188 1 96.38 24 ASP B O 1
ATOM 3517 N N . ILE B 1 25 ? -13.859 15.734 17.422 1 96.5 25 ILE B N 1
ATOM 3518 C CA . ILE B 1 25 ? -14.227 15.953 16.031 1 96.5 25 ILE B CA 1
ATOM 3519 C C . ILE B 1 25 ? -14.641 14.633 15.383 1 96.5 25 ILE B C 1
ATOM 3521 O O . ILE B 1 25 ? -13.914 13.641 15.469 1 96.5 25 ILE B O 1
ATOM 3525 N N . GLY B 1 26 ? -15.789 14.578 14.734 1 94.44 26 GLY B N 1
ATOM 3526 C CA . GLY B 1 26 ? -16.219 13.531 13.82 1 94.44 26 GLY B CA 1
ATOM 3527 C C . GLY B 1 26 ? -16.25 13.977 12.375 1 94.44 26 GLY B C 1
ATOM 3528 O O . GLY B 1 26 ? -15.836 15.094 12.055 1 94.44 26 GLY B O 1
ATOM 3529 N N . LYS B 1 27 ? -16.703 13.125 11.531 1 93.62 27 LYS B N 1
ATOM 3530 C CA . LYS B 1 27 ? -16.766 13.438 10.102 1 93.62 27 LYS B CA 1
ATOM 3531 C C . LYS B 1 27 ? -17.797 14.516 9.82 1 93.62 27 LYS B C 1
ATOM 3533 O O . LYS B 1 27 ? -17.5 15.516 9.164 1 93.62 27 LYS B O 1
ATOM 3538 N N . ALA B 1 28 ? -18.984 14.359 10.406 1 96.19 28 ALA B N 1
ATOM 3539 C CA . ALA B 1 28 ? -20.094 15.219 10.031 1 96.19 28 ALA B CA 1
ATOM 3540 C C . ALA B 1 28 ? -20.391 16.25 11.125 1 96.19 28 ALA B C 1
ATOM 3542 O O . ALA B 1 28 ? -21.016 17.281 10.859 1 96.19 28 ALA B O 1
ATOM 3543 N N . ASP B 1 29 ? -19.938 15.891 12.336 1 96.69 29 ASP B N 1
ATOM 3544 C CA . ASP B 1 29 ? -20.203 16.812 13.438 1 96.69 29 ASP B CA 1
ATOM 3545 C C . ASP B 1 29 ? -19.094 16.766 14.477 1 96.69 29 ASP B C 1
ATOM 3547 O O . ASP B 1 29 ? -18.188 15.922 14.391 1 96.69 29 ASP B O 1
ATOM 3551 N N . LEU B 1 30 ? -19.094 17.797 15.305 1 97.69 30 LEU B N 1
ATOM 3552 C CA . LEU B 1 30 ? -18.125 17.875 16.406 1 97.69 30 LEU B CA 1
ATOM 3553 C C . LEU B 1 30 ? -18.797 18.359 17.688 1 97.69 30 LEU B C 1
ATOM 3555 O O . LEU B 1 30 ? -19.844 19.016 17.641 1 97.69 30 LEU B O 1
ATOM 3559 N N . LYS B 1 31 ? -18.25 17.969 18.781 1 97.94 31 LYS B N 1
ATOM 3560 C CA . LYS B 1 31 ? -18.672 18.438 20.094 1 97.94 31 LYS B CA 1
ATOM 3561 C C . LYS B 1 31 ? -17.609 19.344 20.719 1 97.94 31 LYS B C 1
ATOM 3563 O O . LYS B 1 31 ? -16.422 19 20.766 1 97.94 31 LYS B O 1
ATOM 3568 N N . ALA B 1 32 ? -18.094 20.5 21.141 1 98.5 32 ALA B N 1
ATOM 3569 C CA . ALA B 1 32 ? -17.188 21.469 21.766 1 98.5 32 ALA B CA 1
ATOM 3570 C C . ALA B 1 32 ? -17.594 21.719 23.219 1 98.5 32 ALA B C 1
ATOM 3572 O O . ALA B 1 32 ? -18.781 21.906 23.531 1 98.5 32 ALA B O 1
ATOM 3573 N N . CYS B 1 33 ? -16.641 21.672 24.062 1 98.38 33 CYS B N 1
ATOM 3574 C CA . CYS B 1 33 ? -16.828 21.969 25.484 1 98.38 33 CYS B CA 1
ATOM 3575 C C . CYS B 1 33 ? -16 23.172 25.922 1 98.38 33 CYS B C 1
ATOM 3577 O O . CYS B 1 33 ? -14.781 23.188 25.719 1 98.38 33 CYS B O 1
ATOM 3579 N N . ILE B 1 34 ? -16.625 24.125 26.547 1 98 34 ILE B N 1
ATOM 3580 C CA . ILE B 1 34 ? -15.883 25.266 27.078 1 98 34 ILE B CA 1
ATOM 3581 C C . ILE B 1 34 ? -15.781 25.156 28.594 1 98 34 ILE B C 1
ATOM 3583 O O . ILE B 1 34 ? -16.656 24.578 29.25 1 98 34 ILE B O 1
ATOM 3587 N N . ARG B 1 35 ? -14.742 25.656 29.094 1 95.75 35 ARG B N 1
ATOM 3588 C CA . ARG B 1 35 ? -14.516 25.828 30.516 1 95.75 35 ARG B CA 1
ATOM 3589 C C . ARG B 1 35 ? -14.07 27.25 30.828 1 95.75 35 ARG B C 1
ATOM 3591 O O . ARG B 1 35 ? -13.008 27.688 30.375 1 95.75 35 ARG B O 1
ATOM 3598 N N . VAL B 1 36 ? -14.883 27.938 31.562 1 95.38 36 VAL B N 1
ATOM 3599 C CA . VAL B 1 36 ? -14.625 29.344 31.859 1 95.38 36 VAL B CA 1
ATOM 3600 C C . VAL B 1 36 ? -14.875 29.594 33.344 1 95.38 36 VAL B C 1
ATOM 3602 O O . VAL B 1 36 ? -15.633 28.875 34 1 95.38 36 VAL B O 1
ATOM 3605 N N . PRO B 1 37 ? -14.188 30.625 33.906 1 91.75 37 PRO B N 1
ATOM 3606 C CA . PRO B 1 37 ? -14.414 30.953 35.312 1 91.75 37 PRO B CA 1
ATOM 3607 C C . PRO B 1 37 ? -15.805 31.531 35.562 1 91.75 37 PRO B C 1
ATOM 3609 O O . PRO B 1 37 ? -16.422 32.094 34.656 1 91.75 37 PRO B O 1
ATOM 3612 N N . THR B 1 38 ? -16.328 31.297 36.75 1 85.88 38 THR B N 1
ATOM 3613 C CA . THR B 1 38 ? -17.562 31.922 37.188 1 85.88 38 THR B CA 1
ATOM 3614 C C . THR B 1 38 ? -17.266 33.125 38.094 1 85.88 38 THR B C 1
ATOM 3616 O O . THR B 1 38 ? -16.141 33.281 38.562 1 85.88 38 THR B O 1
ATOM 3619 N N . ALA B 1 39 ? -18.234 34.25 38.125 1 74.88 39 ALA B N 1
ATOM 3620 C CA . ALA B 1 39 ? -18.062 35.469 38.938 1 74.88 39 ALA B CA 1
ATOM 3621 C C . ALA B 1 39 ? -17.719 35.125 40.375 1 74.88 39 ALA B C 1
ATOM 3623 O O . ALA B 1 39 ? -16.969 35.844 41.062 1 74.88 39 ALA B O 1
ATOM 3624 N N . SER B 1 40 ? -18.516 34.438 40.969 1 62.34 40 SER B N 1
ATOM 3625 C CA . SER B 1 40 ? -18.344 34.25 42.406 1 62.34 40 SER B CA 1
ATOM 3626 C C . SER B 1 40 ? -17.234 33.219 42.688 1 62.34 40 SER B C 1
ATOM 3628 O O . SER B 1 40 ? -16.547 33.344 43.719 1 62.34 40 SER B O 1
ATOM 3630 N N . SER B 1 41 ? -17.406 31.828 42.469 1 56.53 41 SER B N 1
ATOM 3631 C CA . SER B 1 41 ? -16.859 30.672 43.156 1 56.53 41 SER B CA 1
ATOM 3632 C C . SER B 1 41 ? -15.695 30.062 42.375 1 56.53 41 SER B C 1
ATOM 3634 O O . SER B 1 41 ? -15.453 30.438 41.25 1 56.53 41 SER B O 1
ATOM 3636 N N . ARG B 1 42 ? -14.852 29.281 43.094 1 64 42 ARG B N 1
ATOM 3637 C CA . ARG B 1 42 ? -13.836 28.281 42.781 1 64 42 ARG B CA 1
ATOM 3638 C C . ARG B 1 42 ? -14.336 27.312 41.719 1 64 42 ARG B C 1
ATOM 3640 O O . ARG B 1 42 ? -13.57 26.469 41.219 1 64 42 ARG B O 1
ATOM 3647 N N . ARG B 1 43 ? -15.617 27.656 41.219 1 74.19 43 ARG B N 1
ATOM 3648 C CA . ARG B 1 43 ? -16.188 26.656 40.344 1 74.19 43 ARG B CA 1
ATOM 3649 C C . ARG B 1 43 ? -16.047 27.078 38.875 1 74.19 43 ARG B C 1
ATOM 3651 O O . ARG B 1 43 ? -15.969 28.266 38.562 1 74.19 43 ARG B O 1
ATOM 3658 N N . ARG B 1 44 ? -15.836 26.219 37.969 1 84.75 44 ARG B N 1
ATOM 3659 C CA . ARG B 1 44 ? -15.734 26.422 36.531 1 84.75 44 ARG B CA 1
ATOM 3660 C C . ARG B 1 44 ? -17.078 26.141 35.844 1 84.75 44 ARG B C 1
ATOM 3662 O O . ARG B 1 44 ? -17.766 25.188 36.188 1 84.75 44 ARG B O 1
ATOM 3669 N N . ARG B 1 45 ? -17.516 27.109 35 1 91.25 45 ARG B N 1
ATOM 3670 C CA . ARG B 1 45 ? -18.672 26.859 34.156 1 91.25 45 ARG B CA 1
ATOM 3671 C C . ARG B 1 45 ? -18.281 26.016 32.938 1 91.25 45 ARG B C 1
ATOM 3673 O O . ARG B 1 45 ? -17.281 26.297 32.281 1 91.25 45 ARG B O 1
ATOM 3680 N N . LYS B 1 46 ? -19.047 24.938 32.781 1 93.75 46 LYS B N 1
ATOM 3681 C CA . LYS B 1 46 ? -18.875 24.047 31.641 1 93.75 46 LYS B CA 1
ATOM 3682 C C . LYS B 1 46 ? -20.109 24.062 30.75 1 93.75 46 LYS B C 1
ATOM 3684 O O . LYS B 1 46 ? -21.234 24.062 31.234 1 93.75 46 LYS B O 1
ATOM 3689 N N . GLU B 1 47 ? -19.938 24.188 29.422 1 96.5 47 GLU B N 1
ATOM 3690 C CA . GLU B 1 47 ? -21.016 24.109 28.438 1 96.5 47 GLU B CA 1
ATOM 3691 C C . GLU B 1 47 ? -20.578 23.312 27.203 1 96.5 47 GLU B C 1
ATOM 3693 O O . GLU B 1 47 ? -19.453 23.484 26.719 1 96.5 47 GLU B O 1
ATOM 3698 N N . VAL B 1 48 ? -21.406 22.406 26.766 1 97.38 48 VAL B N 1
ATOM 3699 C CA . VAL B 1 48 ? -21.125 21.594 25.594 1 97.38 48 VAL B CA 1
ATOM 3700 C C . VAL B 1 48 ? -22.125 21.891 24.484 1 97.38 48 VAL B C 1
ATOM 3702 O O . VAL B 1 48 ? -23.328 21.969 24.75 1 97.38 48 VAL B O 1
ATOM 3705 N N . ARG B 1 49 ? -21.672 22.172 23.312 1 98.06 49 ARG B N 1
ATOM 3706 C CA . ARG B 1 49 ? -22.5 22.344 22.125 1 98.06 49 ARG B CA 1
ATOM 3707 C C . ARG B 1 49 ? -22.031 21.469 20.969 1 98.06 49 ARG B C 1
ATOM 3709 O O . ARG B 1 49 ? -20.859 21.094 20.922 1 98.06 49 ARG B O 1
ATOM 3716 N N . THR B 1 50 ? -22.938 21.109 20.125 1 98.25 50 THR B N 1
ATOM 3717 C CA . THR B 1 50 ? -22.641 20.312 18.938 1 98.25 50 THR B CA 1
ATOM 3718 C C . THR B 1 50 ? -22.797 21.156 17.672 1 98.25 50 THR B C 1
ATOM 3720 O O . THR B 1 50 ? -23.734 21.938 17.562 1 98.25 50 THR B O 1
ATOM 3723 N N . PHE B 1 51 ? -21.859 21.094 16.797 1 98.38 51 PHE B N 1
ATOM 3724 C CA . PHE B 1 51 ? -21.875 21.812 15.531 1 98.38 51 PHE B CA 1
ATOM 3725 C C . PHE B 1 51 ? -21.609 20.859 14.367 1 98.38 51 PHE B C 1
ATOM 3727 O O . PHE B 1 51 ? -20.969 19.828 14.539 1 98.38 51 PHE B O 1
ATOM 3734 N N . ALA B 1 52 ? -22.156 21.188 13.18 1 97.94 52 ALA B N 1
ATOM 3735 C CA . ALA B 1 52 ? -21.719 20.516 11.953 1 97.94 52 ALA B CA 1
ATOM 3736 C C . ALA B 1 52 ? -20.297 20.922 11.578 1 97.94 52 ALA B C 1
ATOM 3738 O O . ALA B 1 52 ? -19.75 21.875 12.125 1 97.94 52 ALA B O 1
ATOM 3739 N N . THR B 1 53 ? -19.672 20.156 10.688 1 97.31 53 THR B N 1
ATOM 3740 C CA . THR B 1 53 ? -18.281 20.422 10.336 1 97.31 53 THR B CA 1
ATOM 3741 C C . THR B 1 53 ? -18.188 21.234 9.055 1 97.31 53 THR B C 1
ATOM 3743 O O . THR B 1 53 ? -17.094 21.406 8.492 1 97.31 53 THR B O 1
ATOM 3746 N N . THR B 1 54 ? -19.312 21.734 8.57 1 98.19 54 THR B N 1
ATOM 3747 C CA . THR B 1 54 ? -19.312 22.625 7.41 1 98.19 54 THR B CA 1
ATOM 3748 C C . THR B 1 54 ? -18.781 24 7.777 1 98.19 54 THR B C 1
ATOM 3750 O O . THR B 1 54 ? -18.812 24.391 8.945 1 98.19 54 THR B O 1
ATOM 3753 N N . THR B 1 55 ? -18.344 24.719 6.789 1 98.38 55 THR B N 1
ATOM 3754 C CA . THR B 1 55 ? -17.688 26.016 6.992 1 98.38 55 THR B CA 1
ATOM 3755 C C . THR B 1 55 ? -18.594 26.969 7.766 1 98.38 55 THR B C 1
ATOM 3757 O O . THR B 1 55 ? -18.172 27.562 8.758 1 98.38 55 THR B O 1
ATOM 3760 N N . ASN B 1 56 ? -19.828 27.062 7.359 1 98.31 56 ASN B N 1
ATOM 3761 C CA . ASN B 1 56 ? -20.734 27.984 8.023 1 98.31 56 ASN B CA 1
ATOM 3762 C C . ASN B 1 56 ? -20.969 27.609 9.484 1 98.31 56 ASN B C 1
ATOM 3764 O O . ASN B 1 56 ? -20.984 28.469 10.359 1 98.31 56 ASN B O 1
ATOM 3768 N N . ALA B 1 57 ? -21.109 26.359 9.703 1 98.5 57 ALA B N 1
ATOM 3769 C CA . ALA B 1 57 ? -21.297 25.875 11.07 1 98.5 57 ALA B CA 1
ATOM 3770 C C . ALA B 1 57 ? -20.047 26.141 11.914 1 98.5 57 ALA B C 1
ATOM 3772 O O . ALA B 1 57 ? -20.156 26.5 13.094 1 98.5 57 ALA B O 1
ATOM 3773 N N . LEU B 1 58 ? -18.953 25.984 11.352 1 98.5 58 LEU B N 1
ATOM 3774 C CA . LEU B 1 58 ? -17.703 26.203 12.07 1 98.5 58 LEU B CA 1
ATOM 3775 C C . LEU B 1 58 ? -17.5 27.688 12.375 1 98.5 58 LEU B C 1
ATOM 3777 O O . LEU B 1 58 ? -16.906 28.031 13.398 1 98.5 58 LEU B O 1
ATOM 3781 N N . LEU B 1 59 ? -17.953 28.5 11.484 1 98.5 59 LEU B N 1
ATOM 3782 C CA . LEU B 1 59 ? -17.891 29.922 11.758 1 98.5 59 LEU B CA 1
ATOM 3783 C C . LEU B 1 59 ? -18.797 30.297 12.922 1 98.5 59 LEU B C 1
ATOM 3785 O O . LEU B 1 59 ? -18.469 31.172 13.719 1 98.5 59 LEU B O 1
ATOM 3789 N N . GLN B 1 60 ? -19.938 29.594 13.039 1 98.69 60 GLN B N 1
ATOM 3790 C CA . GLN B 1 60 ? -20.797 29.781 14.203 1 98.69 60 GLN B CA 1
ATOM 3791 C C . GLN B 1 60 ? -20.094 29.328 15.484 1 98.69 60 GLN B C 1
ATOM 3793 O O . GLN B 1 60 ? -20.219 29.984 16.531 1 98.69 60 GLN B O 1
ATOM 3798 N N . LEU B 1 61 ? -19.453 28.219 15.375 1 98.69 61 LEU B N 1
ATOM 3799 C CA . LEU B 1 61 ? -18.625 27.766 16.484 1 98.69 61 LEU B CA 1
ATOM 3800 C C . LEU B 1 61 ? -17.609 28.828 16.891 1 98.69 61 LEU B C 1
ATOM 3802 O O . LEU B 1 61 ? -17.469 29.141 18.078 1 98.69 61 LEU B O 1
ATOM 3806 N N . ARG B 1 62 ? -16.875 29.344 15.922 1 98.69 62 ARG B N 1
ATOM 3807 C CA . ARG B 1 62 ? -15.875 30.391 16.141 1 98.69 62 ARG B CA 1
ATOM 3808 C C . ARG B 1 62 ? -16.484 31.578 16.875 1 98.69 62 ARG B C 1
ATOM 3810 O O . ARG B 1 62 ? -15.914 32.094 17.828 1 98.69 62 ARG B O 1
ATOM 3817 N N . ASP B 1 63 ? -17.672 32 16.453 1 98.56 63 ASP B N 1
ATOM 3818 C CA . ASP B 1 63 ? -18.375 33.125 17.062 1 98.56 63 ASP B CA 1
ATOM 3819 C C . ASP B 1 63 ? -18.703 32.844 18.516 1 98.56 63 ASP B C 1
ATOM 3821 O O . ASP B 1 63 ? -18.547 33.719 19.375 1 98.56 63 ASP B O 1
ATOM 3825 N N . TRP B 1 64 ? -19.172 31.672 18.734 1 98.69 64 TRP B N 1
ATOM 3826 C CA . TRP B 1 64 ? -19.516 31.266 20.109 1 98.69 64 TRP B CA 1
ATOM 3827 C C . TRP B 1 64 ? -18.281 31.297 21 1 98.69 64 TRP B C 1
ATOM 3829 O O . TRP B 1 64 ? -18.344 31.844 22.109 1 98.69 64 TRP B O 1
ATOM 3839 N N . LEU B 1 65 ? -17.203 30.75 20.562 1 98.69 65 LEU B N 1
ATOM 3840 C CA . LEU B 1 65 ? -15.969 30.719 21.344 1 98.69 65 LEU B CA 1
ATOM 3841 C C . LEU B 1 65 ? -15.461 32.125 21.625 1 98.69 65 LEU B C 1
ATOM 3843 O O . LEU B 1 65 ? -15 32.438 22.719 1 98.69 65 LEU B O 1
ATOM 3847 N N . MET B 1 66 ? -15.555 32.969 20.594 1 98.5 66 MET B N 1
ATOM 3848 C CA . MET B 1 66 ? -15.133 34.375 20.766 1 98.5 66 MET B CA 1
ATOM 3849 C C . MET B 1 66 ? -15.992 35.094 21.797 1 98.5 66 MET B C 1
ATOM 3851 O O . MET B 1 66 ? -15.477 35.812 22.641 1 98.5 66 MET B O 1
ATOM 3855 N N . ALA B 1 67 ? -17.281 34.844 21.75 1 98.19 67 ALA B N 1
ATOM 3856 C CA . ALA B 1 67 ? -18.219 35.469 22.688 1 98.19 67 ALA B CA 1
ATOM 3857 C C . ALA B 1 67 ? -17.922 35.062 24.125 1 98.19 67 ALA B C 1
ATOM 3859 O O . ALA B 1 67 ? -18.109 35.844 25.047 1 98.19 67 ALA B O 1
ATOM 3860 N N . GLU B 1 68 ? -17.453 33.844 24.25 1 97.5 68 GLU B N 1
ATOM 3861 C CA . GLU B 1 68 ? -17.188 33.312 25.578 1 97.5 68 GLU B CA 1
ATOM 3862 C C . GLU B 1 68 ? -15.766 33.688 26.031 1 97.5 68 GLU B C 1
ATOM 3864 O O . GLU B 1 68 ? -15.344 33.281 27.125 1 97.5 68 GLU B O 1
ATOM 3869 N N . GLY B 1 69 ? -14.977 34.344 25.203 1 97.44 69 GLY B N 1
ATOM 3870 C CA . GLY B 1 69 ? -13.641 34.812 25.531 1 97.44 69 GLY B CA 1
ATOM 3871 C C . GLY B 1 69 ? -12.609 33.719 25.578 1 97.44 69 GLY B C 1
ATOM 3872 O O . GLY B 1 69 ? -11.609 33.812 26.297 1 97.44 69 GLY B O 1
ATOM 3873 N N . ILE B 1 70 ? -12.859 32.656 24.859 1 98.25 70 ILE B N 1
ATOM 3874 C CA . ILE B 1 70 ? -11.93 31.531 24.828 1 98.25 70 ILE B CA 1
ATOM 3875 C C . ILE B 1 70 ? -10.602 31.969 24.219 1 98.25 70 ILE B C 1
ATOM 3877 O O . ILE B 1 70 ? -10.586 32.688 23.219 1 98.25 70 ILE B O 1
ATOM 3881 N N . THR B 1 71 ? -9.508 31.453 24.812 1 97.5 71 THR B N 1
ATOM 3882 C CA . THR B 1 71 ? -8.188 31.828 24.312 1 97.5 71 THR B CA 1
ATOM 3883 C C . THR B 1 71 ? -7.461 30.625 23.719 1 97.5 71 THR B C 1
ATOM 3885 O O . THR B 1 71 ? -6.645 30.781 22.812 1 97.5 71 THR B O 1
ATOM 3888 N N . VAL B 1 72 ? -7.73 29.453 24.297 1 98.19 72 VAL B N 1
ATOM 3889 C CA . VAL B 1 72 ? -7.047 28.25 23.844 1 98.19 72 VAL B CA 1
ATOM 3890 C C . VAL B 1 72 ? -8.07 27.172 23.516 1 98.19 72 VAL B C 1
ATOM 3892 O O . VAL B 1 72 ? -9.039 26.969 24.25 1 98.19 72 VAL B O 1
ATOM 3895 N N . VAL B 1 73 ? -7.898 26.531 22.359 1 98.56 73 VAL B N 1
ATOM 3896 C CA . VAL B 1 73 ? -8.781 25.469 21.906 1 98.56 73 VAL B CA 1
ATOM 3897 C C . VAL B 1 73 ? -7.969 24.203 21.641 1 98.56 73 VAL B C 1
ATOM 3899 O O . VAL B 1 73 ? -7.02 24.219 20.859 1 98.56 73 VAL B O 1
ATOM 3902 N N . GLY B 1 74 ? -8.305 23.109 22.328 1 98 74 GLY B N 1
ATOM 3903 C CA . GLY B 1 74 ? -7.688 21.828 22.062 1 98 74 GLY B CA 1
ATOM 3904 C C . GLY B 1 74 ? -8.555 20.906 21.219 1 98 74 GLY B C 1
ATOM 3905 O O . GLY B 1 74 ? -9.773 20.875 21.391 1 98 74 GLY B O 1
ATOM 3906 N N . MET B 1 75 ? -7.957 20.125 20.344 1 97.19 75 MET B N 1
ATOM 3907 C CA . MET B 1 75 ? -8.695 19.125 19.562 1 97.19 75 MET B CA 1
ATOM 3908 C C . MET B 1 75 ? -7.844 17.891 19.297 1 97.19 75 MET B C 1
ATOM 3910 O O . MET B 1 75 ? -6.617 17.984 19.188 1 97.19 75 MET B O 1
ATOM 3914 N N . GLU B 1 76 ? -8.508 16.797 19.156 1 93.12 76 GLU B N 1
ATOM 3915 C CA . GLU B 1 76 ? -7.824 15.539 18.844 1 93.12 76 GLU B CA 1
ATOM 3916 C C . GLU B 1 76 ? -7.613 15.375 17.344 1 93.12 76 GLU B C 1
ATOM 3918 O O . GLU B 1 76 ? -8.508 15.672 16.547 1 93.12 76 GLU B O 1
ATOM 3923 N N . ALA B 1 77 ? -6.379 14.922 17.031 1 87.94 77 ALA B N 1
ATOM 3924 C CA . ALA B 1 77 ? -6.043 14.672 15.633 1 87.94 77 ALA B CA 1
ATOM 3925 C C . ALA B 1 77 ? -6.688 13.383 15.141 1 87.94 77 ALA B C 1
ATOM 3927 O O . ALA B 1 77 ? -6.164 12.289 15.359 1 87.94 77 ALA B O 1
ATOM 3928 N N . THR B 1 78 ? -7.824 13.336 14.617 1 79.75 78 THR B N 1
ATOM 3929 C CA . THR B 1 78 ? -8.516 12.195 14.031 1 79.75 78 THR B CA 1
ATOM 3930 C C . THR B 1 78 ? -8.516 12.281 12.508 1 79.75 78 THR B C 1
ATOM 3932 O O . THR B 1 78 ? -9.273 13.055 11.93 1 79.75 78 THR B O 1
ATOM 3935 N N . GLY B 1 79 ? -7.723 11.453 11.914 1 83.12 79 GLY B N 1
ATOM 3936 C CA . GLY B 1 79 ? -7.648 11.516 10.461 1 83.12 79 GLY B CA 1
ATOM 3937 C C . GLY B 1 79 ? -7.395 12.922 9.938 1 83.12 79 GLY B C 1
ATOM 3938 O O . GLY B 1 79 ? -6.516 13.625 10.445 1 83.12 79 GLY B O 1
ATOM 3939 N N . SER B 1 80 ? -8.133 13.328 8.852 1 91.69 80 SER B N 1
ATOM 3940 C CA . SER B 1 80 ? -7.988 14.664 8.273 1 91.69 80 SER B CA 1
ATOM 3941 C C . SER B 1 80 ? -9.156 15.555 8.664 1 91.69 80 SER B C 1
ATOM 3943 O O . SER B 1 80 ? -9.242 16.703 8.219 1 91.69 80 SER B O 1
ATOM 3945 N N . TYR B 1 81 ? -9.969 15.094 9.594 1 94.38 81 TYR B N 1
ATOM 3946 C CA . TYR B 1 81 ? -11.195 15.812 9.906 1 94.38 81 TYR B CA 1
ATOM 3947 C C . TYR B 1 81 ? -10.914 17.031 10.773 1 94.38 81 TYR B C 1
ATOM 3949 O O . TYR B 1 81 ? -11.766 17.922 10.898 1 94.38 81 TYR B O 1
ATOM 3957 N N . TRP B 1 82 ? -9.742 17.078 11.328 1 96 82 TRP B N 1
ATOM 3958 C CA . TRP B 1 82 ? -9.383 18.203 12.195 1 96 82 TRP B CA 1
ATOM 3959 C C . TRP B 1 82 ? -9.055 19.453 11.367 1 96 82 TRP B C 1
ATOM 3961 O O . TRP B 1 82 ? -9.156 20.578 11.859 1 96 82 TRP B O 1
ATOM 3971 N N . LYS B 1 83 ? -8.672 19.328 10.102 1 96.75 83 LYS B N 1
ATOM 3972 C CA . LYS B 1 83 ? -8.07 20.391 9.305 1 96.75 83 LYS B CA 1
ATOM 3973 C C . LYS B 1 83 ? -9.039 21.562 9.117 1 96.75 83 LYS B C 1
ATOM 3975 O O . LYS B 1 83 ? -8.703 22.703 9.414 1 96.75 83 LYS B O 1
ATOM 3980 N N . PRO B 1 84 ? -10.297 21.25 8.734 1 96.69 84 PRO B N 1
ATOM 3981 C CA . PRO B 1 84 ? -11.195 22.391 8.562 1 96.69 84 PRO B CA 1
ATOM 3982 C C . PRO B 1 84 ? -11.414 23.172 9.859 1 96.69 84 PRO B C 1
ATOM 3984 O O . PRO B 1 84 ? -11.5 24.406 9.844 1 96.69 84 PRO B O 1
ATOM 3987 N N . VAL B 1 85 ? -11.5 22.469 10.953 1 97.81 85 VAL B N 1
ATOM 3988 C CA . VAL B 1 85 ? -11.742 23.094 12.25 1 97.81 85 VAL B CA 1
ATOM 3989 C C . VAL B 1 85 ? -10.531 23.938 12.648 1 97.81 85 VAL B C 1
ATOM 3991 O O . VAL B 1 85 ? -10.664 25.109 12.977 1 97.81 85 VAL B O 1
ATOM 3994 N N . PHE B 1 86 ? -9.406 23.359 12.57 1 98 86 PHE B N 1
ATOM 3995 C CA . PHE B 1 86 ? -8.156 24.031 12.93 1 98 86 PHE B CA 1
ATOM 3996 C C . PHE B 1 86 ? -7.949 25.281 12.07 1 98 86 PHE B C 1
ATOM 3998 O O . PHE B 1 86 ? -7.652 26.359 12.594 1 98 86 PHE B O 1
ATOM 4005 N N . TYR B 1 87 ? -8.141 25.188 10.773 1 97.5 87 TYR B N 1
ATOM 4006 C CA . TYR B 1 87 ? -7.805 26.25 9.828 1 97.5 87 TYR B CA 1
ATOM 4007 C C . TYR B 1 87 ? -8.734 27.438 10 1 97.5 87 TYR B C 1
ATOM 4009 O O . TYR B 1 87 ? -8.336 28.594 9.766 1 97.5 87 TYR B O 1
ATOM 4017 N N . LEU B 1 88 ? -9.945 27.188 10.422 1 97.69 88 LEU B N 1
ATOM 4018 C CA . LEU B 1 88 ? -10.891 28.297 10.586 1 97.69 88 LEU B CA 1
ATOM 4019 C C . LEU B 1 88 ? -10.727 28.953 11.945 1 97.69 88 LEU B C 1
ATOM 4021 O O . LEU B 1 88 ? -11.18 30.094 12.148 1 97.69 88 LEU B O 1
ATOM 4025 N N . LEU B 1 89 ? -10.039 28.25 12.852 1 98.25 89 LEU B N 1
ATOM 4026 C CA . LEU B 1 89 ? -9.945 28.781 14.211 1 98.25 89 LEU B CA 1
ATOM 4027 C C . LEU B 1 89 ? -8.562 29.359 14.484 1 98.25 89 LEU B C 1
ATOM 4029 O O . LEU B 1 89 ? -8.391 30.172 15.398 1 98.25 89 LEU B O 1
ATOM 4033 N N . GLU B 1 90 ? -7.559 29.047 13.727 1 97.06 90 GLU B N 1
ATOM 4034 C CA . GLU B 1 90 ? -6.16 29.266 14.078 1 97.06 90 GLU B CA 1
ATOM 4035 C C . GLU B 1 90 ? -5.824 30.75 14.086 1 97.06 90 GLU B C 1
ATOM 4037 O O . GLU B 1 90 ? -4.875 31.172 14.758 1 97.06 90 GLU B O 1
ATOM 4042 N N . ASP B 1 91 ? -6.551 31.562 13.367 1 95.81 91 ASP B N 1
ATOM 4043 C CA . ASP B 1 91 ? -6.266 33 13.328 1 95.81 91 ASP B CA 1
ATOM 4044 C C . ASP B 1 91 ? -6.832 33.688 14.562 1 95.81 91 ASP B C 1
ATOM 4046 O O . ASP B 1 91 ? -6.395 34.781 14.914 1 95.81 91 ASP B O 1
ATOM 4050 N N . ALA B 1 92 ? -7.789 33.031 15.234 1 97 92 ALA B N 1
ATOM 4051 C CA . ALA B 1 92 ? -8.508 33.688 16.312 1 97 92 ALA B CA 1
ATOM 4052 C C . ALA B 1 92 ? -8.086 33.156 17.672 1 97 92 ALA B C 1
ATOM 4054 O O . ALA B 1 92 ? -8.211 33.812 18.703 1 97 92 ALA B O 1
ATOM 4055 N N . PHE B 1 93 ? -7.633 31.969 17.688 1 98.19 93 PHE B N 1
ATOM 4056 C CA . PHE B 1 93 ? -7.34 31.297 18.953 1 98.19 93 PHE B CA 1
ATOM 4057 C C . PHE B 1 93 ? -5.973 30.609 18.891 1 98.19 93 PHE B C 1
ATOM 4059 O O . PHE B 1 93 ? -5.402 30.438 17.828 1 98.19 93 PHE B O 1
ATOM 4066 N N . ASP B 1 94 ? -5.426 30.344 20.125 1 97.62 94 ASP B N 1
ATOM 4067 C CA . ASP B 1 94 ? -4.352 29.359 20.219 1 97.62 94 ASP B CA 1
ATOM 4068 C C . ASP B 1 94 ? -4.902 27.938 20.094 1 97.62 94 ASP B C 1
ATOM 4070 O O . ASP B 1 94 ? -5.434 27.391 21.062 1 97.62 94 ASP B O 1
ATOM 4074 N N . VAL B 1 95 ? -4.781 27.391 18.906 1 98.12 95 VAL B N 1
ATOM 4075 C CA . VAL B 1 95 ? -5.363 26.078 18.641 1 98.12 95 VAL B CA 1
ATOM 4076 C C . VAL B 1 95 ? -4.297 25 18.812 1 98.12 95 VAL B C 1
ATOM 4078 O O . VAL B 1 95 ? -3.236 25.062 18.188 1 98.12 95 VAL B O 1
ATOM 4081 N N . GLN B 1 96 ? -4.621 24.016 19.609 1 97.19 96 GLN B N 1
ATOM 4082 C CA . GLN B 1 96 ? -3.688 22.938 19.922 1 97.19 96 GLN B CA 1
ATOM 4083 C C . GLN B 1 96 ? -4.195 21.609 19.375 1 97.19 96 GLN B C 1
ATOM 4085 O O . GLN B 1 96 ? -5.234 21.109 19.812 1 97.19 96 GLN B O 1
ATOM 4090 N N . LEU B 1 97 ? -3.482 21.109 18.391 1 96.69 97 LEU B N 1
ATOM 4091 C CA . LEU B 1 97 ? -3.775 19.766 17.906 1 96.69 97 LEU B CA 1
ATOM 4092 C C . LEU B 1 97 ? -3.109 18.703 18.766 1 96.69 97 LEU B C 1
ATOM 4094 O O . LEU B 1 97 ? -1.882 18.672 18.891 1 96.69 97 LEU B O 1
ATOM 4098 N N . LEU B 1 98 ? -3.928 17.844 19.344 1 94.44 98 LEU B N 1
ATOM 4099 C CA . LEU B 1 98 ? -3.422 16.891 20.328 1 94.44 98 LEU B CA 1
ATOM 4100 C C . LEU B 1 98 ? -3.359 15.484 19.734 1 94.44 98 LEU B C 1
ATOM 4102 O O . LEU B 1 98 ? -4.277 15.062 19.031 1 94.44 98 LEU B O 1
ATOM 4106 N N . ASN B 1 99 ? -2.285 14.805 20.031 1 88.06 99 ASN B N 1
ATOM 4107 C CA . ASN B 1 99 ? -2.1 13.43 19.594 1 88.06 99 ASN B CA 1
ATOM 4108 C C . ASN B 1 99 ? -2.949 12.461 20.406 1 88.06 99 ASN B C 1
ATOM 4110 O O . ASN B 1 99 ? -2.912 12.477 21.641 1 88.06 99 ASN B O 1
ATOM 4114 N N . ALA B 1 100 ? -3.627 11.594 19.703 1 83.62 100 ALA B N 1
ATOM 4115 C CA . ALA B 1 100 ? -4.555 10.672 20.359 1 83.62 100 ALA B CA 1
ATOM 4116 C C . ALA B 1 100 ? -3.826 9.766 21.344 1 83.62 100 ALA B C 1
ATOM 4118 O O . ALA B 1 100 ? -4.309 9.539 22.453 1 83.62 100 ALA B O 1
ATOM 4119 N N . ARG B 1 101 ? -2.732 9.227 20.969 1 81.75 101 ARG B N 1
ATOM 4120 C CA . ARG B 1 101 ? -1.975 8.312 21.828 1 81.75 101 ARG B CA 1
ATOM 4121 C C . ARG B 1 101 ? -1.56 8.984 23.125 1 81.75 101 ARG B C 1
ATOM 4123 O O . ARG B 1 101 ? -1.646 8.391 24.203 1 81.75 101 ARG B O 1
ATOM 4130 N N . HIS B 1 102 ? -1.142 10.211 23.062 1 82.81 102 HIS B N 1
ATOM 4131 C CA . HIS B 1 102 ? -0.71 10.953 24.25 1 82.81 102 HIS B CA 1
ATOM 4132 C C . HIS B 1 102 ? -1.889 11.273 25.156 1 82.81 102 HIS B C 1
ATOM 4134 O O . HIS B 1 102 ? -1.769 11.188 26.391 1 82.81 102 HIS B O 1
ATOM 4140 N N . MET B 1 103 ? -2.969 11.547 24.547 1 86.12 103 MET B N 1
ATOM 4141 C CA . MET B 1 103 ? -4.168 11.883 25.312 1 86.12 103 MET B CA 1
ATOM 4142 C C . MET B 1 103 ? -4.637 10.688 26.141 1 86.12 103 MET B C 1
ATOM 4144 O O . MET B 1 103 ? -5.016 10.852 27.297 1 86.12 103 MET B O 1
ATOM 4148 N N . HIS B 1 104 ? -4.547 9.555 25.5 1 83.38 104 HIS B N 1
ATOM 4149 C CA . HIS B 1 104 ? -5.035 8.352 26.172 1 83.38 104 HIS B CA 1
ATOM 4150 C C . HIS B 1 104 ? -4.082 7.91 27.281 1 83.38 104 HIS B C 1
ATOM 4152 O O . HIS B 1 104 ? -4.484 7.195 28.203 1 83.38 104 HIS B O 1
ATOM 4158 N N . ALA B 1 105 ? -2.91 8.32 27.25 1 81.62 105 ALA B N 1
ATOM 4159 C CA . ALA B 1 105 ? -1.897 7.934 28.219 1 81.62 105 ALA B CA 1
ATOM 4160 C C . ALA B 1 105 ? -1.997 8.781 29.484 1 81.62 105 ALA B C 1
ATOM 4162 O O . ALA B 1 105 ? -1.425 8.438 30.516 1 81.62 105 ALA B O 1
ATOM 4163 N N . VAL B 1 106 ? -2.756 9.844 29.453 1 85.88 106 VAL B N 1
ATOM 4164 C CA . VAL B 1 106 ? -2.891 10.719 30.609 1 85.88 106 VAL B CA 1
ATOM 4165 C C . VAL B 1 106 ? -3.859 10.102 31.625 1 85.88 106 VAL B C 1
ATOM 4167 O O . VAL B 1 106 ? -5.012 9.82 31.297 1 85.88 106 VAL B O 1
ATOM 4170 N N . PRO B 1 107 ? -3.398 9.906 32.781 1 83.38 107 PRO B N 1
ATOM 4171 C CA . PRO B 1 107 ? -4.289 9.328 33.781 1 83.38 107 PRO B CA 1
ATOM 4172 C C . PRO B 1 107 ? -5.328 10.32 34.281 1 83.38 107 PRO B C 1
ATOM 4174 O O . PRO B 1 107 ? -5.199 11.523 34.062 1 83.38 107 PRO B O 1
ATOM 4177 N N . GLY B 1 108 ? -6.422 9.766 34.969 1 80.06 108 GLY B N 1
ATOM 4178 C CA . GLY B 1 108 ? -7.34 10.609 35.719 1 80.06 108 GLY B CA 1
ATOM 4179 C C . GLY B 1 108 ? -8.656 10.836 35 1 80.06 108 GLY B C 1
ATOM 4180 O O . GLY B 1 108 ? -9.539 11.523 35.531 1 80.06 108 GLY B O 1
ATOM 4181 N N . ARG B 1 109 ? -8.711 10.297 33.812 1 80.81 109 ARG B N 1
ATOM 4182 C CA . ARG B 1 109 ? -9.969 10.508 33.094 1 80.81 109 ARG B CA 1
ATOM 4183 C C . ARG B 1 109 ? -11.125 9.812 33.812 1 80.81 109 ARG B C 1
ATOM 4185 O O . ARG B 1 109 ? -11.078 8.609 34.031 1 80.81 109 ARG B O 1
ATOM 4192 N N . LYS B 1 110 ? -12.078 10.609 34.062 1 76 110 LYS B N 1
ATOM 4193 C CA . LYS B 1 110 ? -13.266 10.031 34.656 1 76 110 LYS B CA 1
ATOM 4194 C C . LYS B 1 110 ? -14.133 9.312 33.625 1 76 110 LYS B C 1
ATOM 4196 O O . LYS B 1 110 ? -14.172 9.711 32.469 1 76 110 LYS B O 1
ATOM 4201 N N . THR B 1 111 ? -14.875 8.336 34.094 1 76.56 111 THR B N 1
ATOM 4202 C CA . THR B 1 111 ? -15.656 7.48 33.188 1 76.56 111 THR B CA 1
ATOM 4203 C C . THR B 1 111 ? -16.844 8.242 32.594 1 76.56 111 THR B C 1
ATOM 4205 O O . THR B 1 111 ? -17.312 7.918 31.516 1 76.56 111 THR B O 1
ATOM 4208 N N . ASP B 1 112 ? -17.312 9.289 33.281 1 74.62 112 ASP B N 1
ATOM 4209 C CA . ASP B 1 112 ? -18.547 9.953 32.875 1 74.62 112 ASP B CA 1
ATOM 4210 C C . ASP B 1 112 ? -18.25 11.227 32.094 1 74.62 112 ASP B C 1
ATOM 4212 O O . ASP B 1 112 ? -19.172 11.945 31.703 1 74.62 112 ASP B O 1
ATOM 4216 N N . VAL B 1 113 ? -17.078 11.398 31.812 1 82.25 113 VAL B N 1
ATOM 4217 C CA . VAL B 1 113 ? -16.703 12.641 31.125 1 82.25 113 VAL B CA 1
ATOM 4218 C C . VAL B 1 113 ? -16.719 12.422 29.609 1 82.25 113 VAL B C 1
ATOM 4220 O O . VAL B 1 113 ? -16.234 11.398 29.125 1 82.25 113 VAL B O 1
ATOM 4223 N N . THR B 1 114 ? -17.391 13.375 28.922 1 88.75 114 THR B N 1
ATOM 4224 C CA . THR B 1 114 ? -17.391 13.305 27.469 1 88.75 114 THR B CA 1
ATOM 4225 C C . THR B 1 114 ? -15.992 13.531 26.906 1 88.75 114 THR B C 1
ATOM 4227 O O . THR B 1 114 ? -15.133 14.109 27.578 1 88.75 114 THR B O 1
ATOM 4230 N N . ASP B 1 115 ? -15.719 13.102 25.688 1 91.88 115 ASP B N 1
ATOM 4231 C CA . ASP B 1 115 ? -14.422 13.266 25.062 1 91.88 115 ASP B CA 1
ATOM 4232 C C . ASP B 1 115 ? -14.055 14.742 24.938 1 91.88 115 ASP B C 1
ATOM 4234 O O . ASP B 1 115 ? -12.93 15.141 25.25 1 91.88 115 ASP B O 1
ATOM 4238 N N . ALA B 1 116 ? -15.023 15.57 24.609 1 95.88 116 ALA B N 1
ATOM 4239 C CA . ALA B 1 116 ? -14.766 17 24.469 1 95.88 116 ALA B CA 1
ATOM 4240 C C . ALA B 1 116 ? -14.398 17.641 25.812 1 95.88 116 ALA B C 1
ATOM 4242 O O . ALA B 1 116 ? -13.492 18.469 25.875 1 95.88 116 ALA B O 1
ATOM 4243 N N . ALA B 1 117 ? -15.094 17.234 26.812 1 94.81 117 ALA B N 1
ATOM 4244 C CA . ALA B 1 117 ? -14.812 17.766 28.156 1 94.81 117 ALA B CA 1
ATOM 4245 C C . ALA B 1 117 ? -13.43 17.344 28.625 1 94.81 117 ALA B C 1
ATOM 4247 O O . ALA B 1 117 ? -12.711 18.109 29.266 1 94.81 117 ALA B O 1
ATOM 4248 N N . TRP B 1 118 ? -13.148 16.156 28.328 1 94.12 118 TRP B N 1
ATOM 4249 C CA . TRP B 1 118 ? -11.828 15.656 28.703 1 94.12 118 TRP B CA 1
ATOM 4250 C C . TRP B 1 118 ? -10.727 16.438 28 1 94.12 118 TRP B C 1
ATOM 4252 O O . TRP B 1 118 ? -9.742 16.828 28.625 1 94.12 118 TRP B O 1
ATOM 4262 N N . ILE B 1 119 ? -10.906 16.688 26.719 1 95.94 119 ILE B N 1
ATOM 4263 C CA . ILE B 1 119 ? -9.938 17.469 25.938 1 95.94 119 ILE B CA 1
ATOM 4264 C C . ILE B 1 119 ? -9.789 18.859 26.531 1 95.94 119 ILE B C 1
ATOM 4266 O O . ILE B 1 119 ? -8.672 19.359 26.688 1 95.94 119 ILE B O 1
ATOM 4270 N N . ALA B 1 120 ? -10.883 19.438 26.922 1 95.88 120 ALA B N 1
ATOM 4271 C CA . ALA B 1 120 ? -10.852 20.766 27.547 1 95.88 120 ALA B CA 1
ATOM 4272 C C . ALA B 1 120 ? -10.039 20.75 28.828 1 95.88 120 ALA B C 1
ATOM 4274 O O . ALA B 1 120 ? -9.258 21.672 29.094 1 95.88 120 ALA B O 1
ATOM 4275 N N . GLU B 1 121 ? -10.234 19.734 29.578 1 93.5 121 GLU B N 1
ATOM 4276 C CA . GLU B 1 121 ? -9.508 19.609 30.844 1 93.5 121 GLU B CA 1
ATOM 4277 C C . GLU B 1 121 ? -8.008 19.453 30.609 1 93.5 121 GLU B C 1
ATOM 4279 O O . GLU B 1 121 ? -7.199 20.047 31.328 1 93.5 121 GLU B O 1
ATOM 4284 N N . LEU B 1 122 ? -7.703 18.672 29.656 1 94.31 122 LEU B N 1
ATOM 4285 C CA . LEU B 1 122 ? -6.297 18.469 29.328 1 94.31 122 LEU B CA 1
ATOM 4286 C C . LEU B 1 122 ? -5.629 19.781 28.938 1 94.31 122 LEU B C 1
ATOM 4288 O O . LEU B 1 122 ? -4.508 20.062 29.375 1 94.31 122 LEU B O 1
ATOM 4292 N N . VAL B 1 123 ? -6.312 20.547 28.188 1 94.88 123 VAL B N 1
ATOM 4293 C CA . VAL B 1 123 ? -5.793 21.844 27.75 1 94.88 123 VAL B CA 1
ATOM 4294 C C . VAL B 1 123 ? -5.734 22.812 28.922 1 94.88 123 VAL B C 1
ATOM 4296 O O . VAL B 1 123 ? -4.758 23.547 29.078 1 94.88 123 VAL B O 1
ATOM 4299 N N . GLU B 1 124 ? -6.742 22.766 29.703 1 94.38 124 GLU B N 1
ATOM 4300 C CA . GLU B 1 124 ? -6.844 23.641 30.875 1 94.38 124 GLU B CA 1
ATOM 4301 C C . GLU B 1 124 ? -5.617 23.516 31.766 1 94.38 124 GLU B C 1
ATOM 4303 O O . GLU B 1 124 ? -5.102 24.516 32.281 1 94.38 124 GLU B O 1
ATOM 4308 N N . HIS B 1 125 ? -5.172 22.328 31.859 1 93.44 125 HIS B N 1
ATOM 4309 C CA . HIS B 1 125 ? -4.102 22.062 32.812 1 93.44 125 HIS B CA 1
ATOM 4310 C C . HIS B 1 125 ? -2.781 21.797 32.094 1 93.44 125 HIS B C 1
ATOM 4312 O O . HIS B 1 125 ? -1.788 21.422 32.719 1 93.44 125 HIS B O 1
ATOM 4318 N N . GLY B 1 126 ? -2.738 21.969 30.797 1 91.94 126 GLY B N 1
ATOM 4319 C CA . GLY B 1 126 ? -1.51 21.812 30.031 1 91.94 126 GLY B CA 1
ATOM 4320 C C . GLY B 1 126 ? -0.896 20.438 30.156 1 91.94 126 GLY B C 1
ATOM 4321 O O . GLY B 1 126 ? 0.32 20.297 30.312 1 91.94 126 GLY B O 1
ATOM 4322 N N . LEU B 1 127 ? -1.702 19.438 30.062 1 90.25 127 LEU B N 1
ATOM 4323 C CA . LEU B 1 127 ? -1.258 18.094 30.375 1 90.25 127 LEU B CA 1
ATOM 4324 C C . LEU B 1 127 ? -0.749 17.391 29.109 1 90.25 127 LEU B C 1
ATOM 4326 O O . LEU B 1 127 ? -0.124 16.328 29.203 1 90.25 127 LEU B O 1
ATOM 4330 N N . VAL B 1 128 ? -1.013 17.922 27.938 1 89.38 128 VAL B N 1
ATOM 4331 C CA . VAL B 1 128 ? -0.582 17.297 26.688 1 89.38 128 VAL B CA 1
ATOM 4332 C C . VAL B 1 128 ? 0.124 18.328 25.812 1 89.38 128 VAL B C 1
ATOM 4334 O O . VAL B 1 128 ? -0.318 19.469 25.703 1 89.38 128 VAL B O 1
ATOM 4337 N N . ARG B 1 129 ? 1.196 17.906 25.203 1 87.38 129 ARG B N 1
ATOM 4338 C CA . ARG B 1 129 ? 1.912 18.781 24.281 1 87.38 129 ARG B CA 1
ATOM 4339 C C . ARG B 1 129 ? 1.245 18.797 22.906 1 87.38 129 ARG B C 1
ATOM 4341 O O . ARG B 1 129 ? 0.912 17.734 22.375 1 87.38 129 ARG B O 1
ATOM 4348 N N . PRO B 1 130 ? 1.07 19.984 22.359 1 92.81 130 PRO B N 1
ATOM 4349 C CA . PRO B 1 130 ? 0.431 20.062 21.047 1 92.81 130 PRO B CA 1
ATOM 4350 C C . PRO B 1 130 ? 1.333 19.562 19.922 1 92.81 130 PRO B C 1
ATOM 4352 O O . PRO B 1 130 ? 2.559 19.656 20.016 1 92.81 130 PRO B O 1
ATOM 4355 N N . SER B 1 131 ? 0.728 19.094 18.859 1 92.38 131 SER B N 1
ATOM 4356 C CA . SER B 1 131 ? 1.431 18.688 17.656 1 92.38 131 SER B CA 1
ATOM 4357 C C . SER B 1 131 ? 1.798 19.891 16.797 1 92.38 131 SER B C 1
ATOM 4359 O O . SER B 1 131 ? 1.126 20.922 16.844 1 92.38 131 SER B O 1
ATOM 4361 N N . PHE B 1 132 ? 2.863 19.719 16.047 1 92.19 132 PHE B N 1
ATOM 4362 C CA . PHE B 1 132 ? 3.309 20.75 15.125 1 92.19 132 PHE B CA 1
ATOM 4363 C C . PHE B 1 132 ? 2.389 20.828 13.906 1 92.19 132 PHE B C 1
ATOM 4365 O O . PHE B 1 132 ? 2.238 19.859 13.172 1 92.19 132 PHE B O 1
ATOM 4372 N N . VAL B 1 133 ? 1.734 21.984 13.703 1 94.88 133 VAL B N 1
ATOM 4373 C CA . VAL B 1 133 ? 0.966 22.281 12.5 1 94.88 133 VAL B CA 1
ATOM 4374 C C . VAL B 1 133 ? 1.627 23.438 11.742 1 94.88 133 VAL B C 1
ATOM 4376 O O . VAL B 1 133 ? 1.672 24.562 12.227 1 94.88 133 VAL B O 1
ATOM 4379 N N . PRO B 1 134 ? 2.098 23.188 10.609 1 94.88 134 PRO B N 1
ATOM 4380 C CA . PRO B 1 134 ? 2.84 24.203 9.867 1 94.88 134 PRO B CA 1
ATOM 4381 C C . PRO B 1 134 ? 1.948 25.344 9.375 1 94.88 134 PRO B C 1
ATOM 4383 O O . PRO B 1 134 ? 0.727 25.188 9.297 1 94.88 134 PRO B O 1
ATOM 4386 N N . PRO B 1 135 ? 2.609 26.484 9.07 1 95.44 135 PRO B N 1
ATOM 4387 C CA . PRO B 1 135 ? 1.85 27.562 8.422 1 95.44 135 PRO B CA 1
ATOM 4388 C C . PRO B 1 135 ? 1.399 27.203 7.008 1 95.44 135 PRO B C 1
ATOM 4390 O O . PRO B 1 135 ? 1.903 26.234 6.422 1 95.44 135 PRO B O 1
ATOM 4393 N N . PRO B 1 136 ? 0.508 27.938 6.371 1 95.81 136 PRO B N 1
ATOM 4394 C CA . PRO B 1 136 ? -0.177 27.562 5.133 1 95.81 136 PRO B CA 1
ATOM 4395 C C . PRO B 1 136 ? 0.789 27.297 3.982 1 95.81 136 PRO B C 1
ATOM 4397 O O . PRO B 1 136 ? 0.637 26.297 3.264 1 95.81 136 PRO B O 1
ATOM 4400 N N . PRO B 1 137 ? 1.858 28.109 3.781 1 96.44 137 PRO B N 1
ATOM 4401 C CA . PRO B 1 137 ? 2.742 27.797 2.654 1 96.44 137 PRO B CA 1
ATOM 4402 C C . PRO B 1 137 ? 3.422 26.438 2.793 1 96.44 137 PRO B C 1
ATOM 4404 O O . PRO B 1 137 ? 3.574 25.719 1.804 1 96.44 137 PRO B O 1
ATOM 4407 N N . ILE B 1 138 ? 3.781 26.094 4.035 1 97.25 138 ILE B N 1
ATOM 4408 C CA . ILE B 1 138 ? 4.453 24.828 4.293 1 97.25 138 ILE B CA 1
ATOM 4409 C C . ILE B 1 138 ? 3.451 23.688 4.18 1 97.25 138 ILE B C 1
ATOM 4411 O O . ILE B 1 138 ? 3.793 22.594 3.711 1 97.25 138 ILE B O 1
ATOM 4415 N N . ARG B 1 139 ? 2.18 23.906 4.547 1 96.94 139 ARG B N 1
ATOM 4416 C CA . ARG B 1 139 ? 1.13 22.906 4.402 1 96.94 139 ARG B CA 1
ATOM 4417 C C . ARG B 1 139 ? 0.945 22.516 2.939 1 96.94 139 ARG B C 1
ATOM 4419 O O . ARG B 1 139 ? 0.825 21.328 2.619 1 96.94 139 ARG B O 1
ATOM 4426 N N . ARG B 1 140 ? 0.95 23.516 2.098 1 97.5 140 ARG B N 1
ATOM 4427 C CA . ARG B 1 140 ? 0.789 23.266 0.67 1 97.5 140 ARG B CA 1
ATOM 4428 C C . ARG B 1 140 ? 1.955 22.453 0.127 1 97.5 140 ARG B C 1
ATOM 4430 O O . ARG B 1 140 ? 1.752 21.469 -0.607 1 97.5 140 ARG B O 1
ATOM 4437 N N . LEU B 1 141 ? 3.117 22.875 0.535 1 98 141 LEU B N 1
ATOM 4438 C CA . LEU B 1 141 ? 4.305 22.141 0.1 1 98 141 LEU B CA 1
ATOM 4439 C C . LEU B 1 141 ? 4.262 20.688 0.574 1 98 141 LEU B C 1
ATOM 4441 O O . LEU B 1 141 ? 4.605 19.781 -0.179 1 98 141 LEU B O 1
ATOM 4445 N N . ARG B 1 142 ? 3.801 20.484 1.786 1 97.56 142 ARG B N 1
ATOM 4446 C CA . ARG B 1 142 ? 3.686 19.156 2.375 1 97.56 142 ARG B CA 1
ATOM 4447 C C . ARG B 1 142 ? 2.717 18.281 1.58 1 97.56 142 ARG B C 1
ATOM 4449 O O . ARG B 1 142 ? 3 17.125 1.312 1 97.56 142 ARG B O 1
ATOM 4456 N N . ASP B 1 143 ? 1.598 18.844 1.195 1 98 143 ASP B N 1
ATOM 4457 C CA . ASP B 1 143 ? 0.638 18.109 0.372 1 98 143 ASP B CA 1
ATOM 4458 C C . ASP B 1 143 ? 1.289 17.609 -0.914 1 98 143 ASP B C 1
ATOM 4460 O O . ASP B 1 143 ? 1.123 16.438 -1.284 1 98 143 ASP B O 1
ATOM 4464 N N . LEU B 1 144 ? 2.055 18.469 -1.502 1 98.75 144 LEU B N 1
ATOM 4465 C CA . LEU B 1 144 ? 2.662 18.172 -2.795 1 98.75 144 LEU B CA 1
ATOM 4466 C C . LEU B 1 144 ? 3.771 17.141 -2.652 1 98.75 144 LEU B C 1
ATOM 4468 O O . LEU B 1 144 ? 3.807 16.156 -3.395 1 98.75 144 LEU B O 1
ATOM 4472 N N . THR B 1 145 ? 4.656 17.312 -1.687 1 98.62 145 THR B N 1
ATOM 4473 C CA . THR B 1 145 ? 5.801 16.422 -1.544 1 98.62 145 THR B CA 1
ATOM 4474 C C . THR B 1 145 ? 5.359 15.031 -1.084 1 98.62 145 THR B C 1
ATOM 4476 O O . THR B 1 145 ? 5.91 14.023 -1.523 1 98.62 145 THR B O 1
ATOM 4479 N N . ARG B 1 146 ? 4.398 15 -0.17 1 98.12 146 ARG B N 1
ATOM 4480 C CA . ARG B 1 146 ? 3.891 13.711 0.284 1 98.12 146 ARG B CA 1
ATOM 4481 C C . ARG B 1 146 ? 3.207 12.961 -0.853 1 98.12 146 ARG B C 1
ATOM 4483 O O . ARG B 1 146 ? 3.398 11.75 -1.01 1 98.12 146 ARG B O 1
ATOM 4490 N N . TYR B 1 147 ? 2.414 13.641 -1.663 1 98.69 147 TYR B N 1
ATOM 4491 C CA . TYR B 1 147 ? 1.758 12.984 -2.789 1 98.69 147 TYR B CA 1
ATOM 4492 C C . TYR B 1 147 ? 2.781 12.492 -3.807 1 98.69 147 TYR B C 1
ATOM 4494 O O . TYR B 1 147 ? 2.654 11.391 -4.336 1 98.69 147 TYR B O 1
ATOM 4502 N N . ARG B 1 148 ? 3.805 13.305 -4.09 1 98.62 148 ARG B N 1
ATOM 4503 C CA . ARG B 1 148 ? 4.871 12.867 -4.98 1 98.62 148 ARG B CA 1
ATOM 4504 C C . ARG B 1 148 ? 5.535 11.602 -4.457 1 98.62 148 ARG B C 1
ATOM 4506 O O . ARG B 1 148 ? 5.785 10.664 -5.223 1 98.62 148 ARG B O 1
ATOM 4513 N N . SER B 1 149 ? 5.828 11.617 -3.18 1 97.75 149 SER B N 1
ATOM 4514 C CA . SER B 1 149 ? 6.453 10.453 -2.568 1 97.75 149 SER B CA 1
ATOM 4515 C C . SER B 1 149 ? 5.578 9.211 -2.721 1 97.75 149 SER B C 1
ATOM 4517 O O . SER B 1 149 ? 6.082 8.125 -3.002 1 97.75 149 SER B O 1
ATOM 4519 N N . GLU B 1 150 ? 4.273 9.367 -2.533 1 97.25 150 GLU B N 1
ATOM 4520 C CA . GLU B 1 150 ? 3.334 8.258 -2.707 1 97.25 150 GLU B CA 1
ATOM 4521 C C . GLU B 1 150 ? 3.387 7.711 -4.129 1 97.25 150 GLU B C 1
ATOM 4523 O O . GLU B 1 150 ? 3.381 6.492 -4.328 1 97.25 150 GLU B O 1
ATOM 4528 N N . LEU B 1 151 ? 3.434 8.57 -5.074 1 98.25 151 LEU B N 1
ATOM 4529 C CA . LEU B 1 151 ? 3.422 8.156 -6.473 1 98.25 151 LEU B CA 1
ATOM 4530 C C . LEU B 1 151 ? 4.734 7.48 -6.852 1 98.25 151 LEU B C 1
ATOM 4532 O O . LEU B 1 151 ? 4.746 6.562 -7.676 1 98.25 151 LEU B O 1
ATOM 4536 N N . VAL B 1 152 ? 5.828 7.941 -6.273 1 97.56 152 VAL B N 1
ATOM 4537 C CA . VAL B 1 152 ? 7.109 7.285 -6.508 1 97.56 152 VAL B CA 1
ATOM 4538 C C . VAL B 1 152 ? 7.059 5.848 -5.996 1 97.56 152 VAL B C 1
ATOM 4540 O O . VAL B 1 152 ? 7.52 4.926 -6.672 1 97.56 152 VAL B O 1
ATOM 4543 N N . HIS B 1 153 ? 6.473 5.703 -4.875 1 96.19 153 HIS B N 1
ATOM 4544 C CA . HIS B 1 153 ? 6.316 4.363 -4.32 1 96.19 153 HIS B CA 1
ATOM 4545 C C . HIS B 1 153 ? 5.43 3.5 -5.211 1 96.19 153 HIS B C 1
ATOM 4547 O O . HIS B 1 153 ? 5.727 2.326 -5.441 1 96.19 153 HIS B O 1
ATOM 4553 N N . GLU B 1 154 ? 4.371 4.039 -5.621 1 96.44 154 GLU B N 1
ATOM 4554 C CA . GLU B 1 154 ? 3.461 3.303 -6.492 1 96.44 154 GLU B CA 1
ATOM 4555 C C . GLU B 1 154 ? 4.148 2.896 -7.793 1 96.44 154 GLU B C 1
ATOM 4557 O O . GLU B 1 154 ? 3.957 1.78 -8.281 1 96.44 154 GLU B O 1
ATOM 4562 N N . ARG B 1 155 ? 4.91 3.801 -8.367 1 97.38 155 ARG B N 1
ATOM 4563 C CA . ARG B 1 155 ? 5.664 3.518 -9.586 1 97.38 155 ARG B CA 1
ATOM 4564 C C . ARG B 1 155 ? 6.645 2.371 -9.367 1 97.38 155 ARG B C 1
ATOM 4566 O O . ARG B 1 155 ? 6.777 1.492 -10.227 1 97.38 155 ARG B O 1
ATOM 4573 N N . THR B 1 156 ? 7.305 2.404 -8.273 1 96.94 156 THR B N 1
ATOM 4574 C CA . THR B 1 156 ? 8.25 1.351 -7.93 1 96.94 156 THR B CA 1
ATOM 4575 C C . THR B 1 156 ? 7.543 0.005 -7.801 1 96.94 156 THR B C 1
ATOM 4577 O O . THR B 1 156 ? 8.039 -1.013 -8.289 1 96.94 156 THR B O 1
ATOM 4580 N N . ARG B 1 157 ? 6.406 0.004 -7.211 1 96.69 157 ARG B N 1
ATOM 4581 C CA . ARG B 1 157 ? 5.625 -1.222 -7.082 1 96.69 157 ARG B CA 1
ATOM 4582 C C . ARG B 1 157 ? 5.223 -1.762 -8.453 1 96.69 157 ARG B C 1
ATOM 4584 O O . ARG B 1 157 ? 5.262 -2.971 -8.688 1 96.69 157 ARG B O 1
ATOM 4591 N N . GLU B 1 158 ? 4.816 -0.858 -9.281 1 97.75 158 GLU B N 1
ATOM 4592 C CA . GLU B 1 158 ? 4.43 -1.265 -10.633 1 97.75 158 GLU B CA 1
ATOM 4593 C C . GLU B 1 158 ? 5.617 -1.853 -11.391 1 97.75 158 GLU B C 1
ATOM 4595 O O . GLU B 1 158 ? 5.469 -2.834 -12.125 1 97.75 158 GLU B O 1
ATOM 4600 N N . ALA B 1 159 ? 6.777 -1.297 -11.234 1 97.81 159 ALA B N 1
ATOM 4601 C CA . ALA B 1 159 ? 7.992 -1.815 -11.852 1 97.81 159 ALA B CA 1
ATOM 4602 C C . ALA B 1 159 ? 8.312 -3.219 -11.344 1 97.81 159 ALA B C 1
ATOM 4604 O O . ALA B 1 159 ? 8.703 -4.094 -12.125 1 97.81 159 ALA B O 1
ATOM 4605 N N . GLN B 1 160 ? 8.133 -3.389 -10.125 1 96.94 160 GLN B N 1
ATOM 4606 C CA . GLN B 1 160 ? 8.359 -4.707 -9.547 1 96.94 160 GLN B CA 1
ATOM 4607 C C . GLN B 1 160 ? 7.375 -5.734 -10.094 1 96.94 160 GLN B C 1
ATOM 4609 O O . GLN B 1 160 ? 7.738 -6.887 -10.32 1 96.94 160 GLN B O 1
ATOM 4614 N N . ARG B 1 161 ? 6.176 -5.316 -10.258 1 97.38 161 ARG B N 1
ATOM 4615 C CA . ARG B 1 161 ? 5.172 -6.203 -10.844 1 97.38 161 ARG B CA 1
ATOM 4616 C C . ARG B 1 161 ? 5.566 -6.617 -12.258 1 97.38 161 ARG B C 1
ATOM 4618 O O . ARG B 1 161 ? 5.398 -7.777 -12.641 1 97.38 161 ARG B O 1
ATOM 4625 N N . LEU B 1 162 ? 6.027 -5.66 -12.984 1 98.38 162 LEU B N 1
ATOM 4626 C CA . LEU B 1 162 ? 6.484 -5.934 -14.336 1 98.38 162 LEU B CA 1
ATOM 4627 C C . LEU B 1 162 ? 7.629 -6.941 -14.336 1 98.38 162 LEU B C 1
ATOM 4629 O O . LEU B 1 162 ? 7.645 -7.875 -15.141 1 98.38 162 LEU B O 1
ATOM 4633 N N . GLU B 1 163 ? 8.539 -6.758 -13.445 1 97.25 163 GLU B N 1
ATOM 4634 C CA . GLU B 1 163 ? 9.656 -7.695 -13.336 1 97.25 163 GLU B CA 1
ATOM 4635 C C . GLU B 1 163 ? 9.156 -9.102 -13.008 1 97.25 163 GLU B C 1
ATOM 4637 O O . GLU B 1 163 ? 9.641 -10.086 -13.586 1 97.25 163 GLU B O 1
ATOM 4642 N N . LYS B 1 164 ? 8.227 -9.18 -12.148 1 96.56 164 LYS B N 1
ATOM 4643 C CA . LYS B 1 164 ? 7.664 -10.477 -11.797 1 96.56 164 LYS B CA 1
ATOM 4644 C C . LYS B 1 164 ? 6.965 -11.117 -12.992 1 96.56 164 LYS B C 1
ATOM 4646 O O . LYS B 1 164 ? 7.027 -12.336 -13.18 1 96.56 164 LYS B O 1
ATOM 4651 N N . LEU B 1 165 ? 6.273 -10.305 -13.727 1 97.94 165 LEU B N 1
ATOM 4652 C CA . LEU B 1 165 ? 5.629 -10.797 -14.938 1 97.94 165 LEU B CA 1
ATOM 4653 C C . LEU B 1 165 ? 6.656 -11.375 -15.906 1 97.94 165 LEU B C 1
ATOM 4655 O O . LEU B 1 165 ? 6.418 -12.414 -16.516 1 97.94 165 LEU B O 1
ATOM 4659 N N . LEU B 1 166 ? 7.766 -10.688 -16.016 1 98 166 LEU B N 1
ATOM 4660 C CA . LEU B 1 166 ? 8.82 -11.172 -16.906 1 98 166 LEU B CA 1
ATOM 4661 C C . LEU B 1 166 ? 9.367 -12.508 -16.422 1 98 166 LEU B C 1
ATOM 4663 O O . LEU B 1 166 ? 9.672 -13.383 -17.234 1 98 166 LEU B O 1
ATOM 4667 N N . GLU B 1 167 ? 9.469 -12.672 -15.125 1 95.44 167 GLU B N 1
ATOM 4668 C CA . GLU B 1 167 ? 9.867 -13.961 -14.57 1 95.44 167 GLU B CA 1
ATOM 4669 C C . GLU B 1 167 ? 8.906 -15.062 -14.992 1 95.44 167 GLU B C 1
ATOM 4671 O O . GLU B 1 167 ? 9.328 -16.188 -15.297 1 95.44 167 GLU B O 1
ATOM 4676 N N . ASP B 1 168 ? 7.672 -14.719 -15.016 1 96.56 168 ASP B N 1
ATOM 4677 C CA . ASP B 1 168 ? 6.637 -15.664 -15.414 1 96.56 168 ASP B CA 1
ATOM 4678 C C . ASP B 1 168 ? 6.879 -16.172 -16.828 1 96.56 168 ASP B C 1
ATOM 4680 O O . ASP B 1 168 ? 6.594 -17.344 -17.141 1 96.56 168 ASP B O 1
ATOM 4684 N N . ALA B 1 169 ? 7.449 -15.367 -17.656 1 97.75 169 ALA B N 1
ATOM 4685 C CA . ALA B 1 169 ? 7.672 -15.695 -19.062 1 97.75 169 ALA B CA 1
ATOM 4686 C C . ALA B 1 169 ? 9.078 -16.25 -19.281 1 97.75 169 ALA B C 1
ATOM 4688 O O . ALA B 1 169 ? 9.469 -16.547 -20.422 1 97.75 169 ALA B O 1
ATOM 4689 N N . GLY B 1 170 ? 9.875 -16.297 -18.25 1 97.5 170 GLY B N 1
ATOM 4690 C CA . GLY B 1 170 ? 11.25 -16.766 -18.375 1 97.5 170 GLY B CA 1
ATOM 4691 C C . GLY B 1 170 ? 12.172 -15.711 -18.969 1 97.5 170 GLY B C 1
ATOM 4692 O O . GLY B 1 170 ? 13.242 -16.031 -19.469 1 97.5 170 GLY B O 1
ATOM 4693 N N . ILE B 1 171 ? 11.719 -14.43 -19.016 1 98.44 171 ILE B N 1
ATOM 4694 C CA . ILE B 1 171 ? 12.539 -13.32 -19.469 1 98.44 171 ILE B CA 1
ATOM 4695 C C . ILE B 1 171 ? 13.344 -12.758 -18.297 1 98.44 171 ILE B C 1
ATOM 4697 O O . ILE B 1 171 ? 12.789 -12.125 -17.391 1 98.44 171 ILE B O 1
ATOM 4701 N N . LYS B 1 172 ? 14.641 -12.938 -18.328 1 98 172 LYS B N 1
ATOM 4702 C CA . LYS B 1 172 ? 15.508 -12.625 -17.188 1 98 172 LYS B CA 1
ATOM 4703 C C . LYS B 1 172 ? 16.281 -11.336 -17.438 1 98 172 LYS B C 1
ATOM 4705 O O . LYS B 1 172 ? 17.5 -11.273 -17.188 1 98 172 LYS B O 1
ATOM 4710 N N . LEU B 1 173 ? 15.625 -10.375 -17.953 1 97.38 173 LEU B N 1
ATOM 4711 C CA . LEU B 1 173 ? 16.25 -9.109 -18.312 1 97.38 173 LEU B CA 1
ATOM 4712 C C . LEU B 1 173 ? 16.875 -8.438 -17.094 1 97.38 173 LEU B C 1
ATOM 4714 O O . LEU B 1 173 ? 17.953 -7.832 -17.188 1 97.38 173 LEU B O 1
ATOM 4718 N N . SER B 1 174 ? 16.297 -8.57 -15.914 1 96.25 174 SER B N 1
ATOM 4719 C CA . SER B 1 174 ? 16.719 -7.867 -14.711 1 96.25 174 SER B CA 1
ATOM 4720 C C . SER B 1 174 ? 18.016 -8.453 -14.164 1 96.25 174 SER B C 1
ATOM 4722 O O . SER B 1 174 ? 18.672 -7.84 -13.312 1 96.25 174 SER B O 1
ATOM 4724 N N . VAL B 1 175 ? 18.391 -9.633 -14.578 1 95.94 175 VAL B N 1
ATOM 4725 C CA . VAL B 1 175 ? 19.641 -10.234 -14.156 1 95.94 175 VAL B CA 1
ATOM 4726 C C . VAL B 1 175 ? 20.812 -9.57 -14.898 1 95.94 175 VAL B C 1
ATOM 4728 O O . VAL B 1 175 ? 21.938 -9.555 -14.406 1 95.94 175 VAL B O 1
ATOM 4731 N N . VAL B 1 176 ? 20.516 -9.016 -16.078 1 96 176 VAL B N 1
ATOM 4732 C CA . VAL B 1 176 ? 21.547 -8.445 -16.922 1 96 176 VAL B CA 1
ATOM 4733 C C . VAL B 1 176 ? 21.531 -6.922 -16.828 1 96 176 VAL B C 1
ATOM 4735 O O . VAL B 1 176 ? 22.562 -6.285 -16.672 1 96 176 VAL B O 1
ATOM 4738 N N . ALA B 1 177 ? 20.312 -6.398 -16.953 1 94.06 177 ALA B N 1
ATOM 4739 C CA . ALA B 1 177 ? 20.141 -4.945 -16.906 1 94.06 177 ALA B CA 1
ATOM 4740 C C . ALA B 1 177 ? 19.859 -4.465 -15.484 1 94.06 177 ALA B C 1
ATOM 4742 O O . ALA B 1 177 ? 18.922 -4.93 -14.844 1 94.06 177 ALA B O 1
ATOM 4743 N N . SER B 1 178 ? 20.594 -3.5 -15.008 1 90.31 178 SER B N 1
ATOM 4744 C CA . SER B 1 178 ? 20.375 -2.93 -13.68 1 90.31 178 SER B CA 1
ATOM 4745 C C . SER B 1 178 ? 19.062 -2.18 -13.609 1 90.31 178 SER B C 1
ATOM 4747 O O . SER B 1 178 ? 18.469 -2.053 -12.531 1 90.31 178 SER B O 1
ATOM 4749 N N . ASP B 1 179 ? 18.609 -1.688 -14.727 1 93.19 179 ASP B N 1
ATOM 4750 C CA . ASP B 1 179 ? 17.328 -0.998 -14.844 1 93.19 179 ASP B CA 1
ATOM 4751 C C . ASP B 1 179 ? 16.578 -1.442 -16.094 1 93.19 179 ASP B C 1
ATOM 4753 O O . ASP B 1 179 ? 16.922 -1.035 -17.203 1 93.19 179 ASP B O 1
ATOM 4757 N N . ILE B 1 180 ? 15.578 -2.16 -15.898 1 95.75 180 ILE B N 1
ATOM 4758 C CA . ILE B 1 180 ? 14.867 -2.715 -17.047 1 95.75 180 ILE B CA 1
ATOM 4759 C C . ILE B 1 180 ? 14.023 -1.626 -17.703 1 95.75 180 ILE B C 1
ATOM 4761 O O . ILE B 1 180 ? 13.531 -1.806 -18.828 1 95.75 180 ILE B O 1
ATOM 4765 N N . LEU B 1 181 ? 13.867 -0.497 -17.031 1 97 181 LEU B N 1
ATOM 4766 C CA . LEU B 1 181 ? 13.055 0.591 -17.578 1 97 181 LEU B CA 1
ATOM 4767 C C . LEU B 1 181 ? 13.945 1.682 -18.172 1 97 181 LEU B C 1
ATOM 4769 O O . LEU B 1 181 ? 13.453 2.746 -18.547 1 97 181 LEU B O 1
ATOM 4773 N N . GLY B 1 182 ? 15.273 1.446 -18.156 1 95.69 182 GLY B N 1
ATOM 4774 C CA . GLY B 1 182 ? 16.156 2.354 -18.859 1 95.69 182 GLY B CA 1
ATOM 4775 C C . GLY B 1 182 ? 15.922 2.371 -20.359 1 95.69 182 GLY B C 1
ATOM 4776 O O . GLY B 1 182 ? 15.023 1.686 -20.859 1 95.69 182 GLY B O 1
ATOM 4777 N N . VAL B 1 183 ? 16.703 3.062 -21.078 1 96.31 183 VAL B N 1
ATOM 4778 C CA . VAL B 1 183 ? 16.516 3.273 -22.516 1 96.31 183 VAL B CA 1
ATOM 4779 C C . VAL B 1 183 ? 16.547 1.932 -23.234 1 96.31 183 VAL B C 1
ATOM 4781 O O . VAL B 1 183 ? 15.625 1.604 -23.984 1 96.31 183 VAL B O 1
ATOM 4784 N N . SER B 1 184 ? 17.578 1.081 -23.016 1 97.5 184 SER B N 1
ATOM 4785 C CA . SER B 1 184 ? 17.719 -0.213 -23.672 1 97.5 184 SER B CA 1
ATOM 4786 C C . SER B 1 184 ? 16.609 -1.172 -23.234 1 97.5 184 SER B C 1
ATOM 4788 O O . SER B 1 184 ? 15.977 -1.815 -24.078 1 97.5 184 SER B O 1
ATOM 4790 N N . GLY B 1 185 ? 16.406 -1.292 -21.906 1 97.69 185 GLY B N 1
ATOM 4791 C CA . GLY B 1 185 ? 15.375 -2.178 -21.391 1 97.69 185 GLY B CA 1
ATOM 4792 C C . GLY B 1 185 ? 13.992 -1.867 -21.938 1 97.69 185 GLY B C 1
ATOM 4793 O O . GLY B 1 185 ? 13.273 -2.771 -22.359 1 97.69 185 GLY B O 1
ATOM 4794 N N . ARG B 1 186 ? 13.68 -0.587 -22.031 1 97.94 186 ARG B N 1
ATOM 4795 C CA . ARG B 1 186 ? 12.383 -0.147 -22.547 1 97.94 186 ARG B CA 1
ATOM 4796 C C . ARG B 1 186 ? 12.227 -0.503 -24.016 1 97.94 186 ARG B C 1
ATOM 4798 O O . ARG B 1 186 ? 11.148 -0.921 -24.453 1 97.94 186 ARG B O 1
ATOM 4805 N N . ALA B 1 187 ? 13.258 -0.305 -24.75 1 98.31 187 ALA B N 1
ATOM 4806 C CA . ALA B 1 187 ? 13.211 -0.666 -26.156 1 98.31 187 ALA B CA 1
ATOM 4807 C C . ALA B 1 187 ? 12.93 -2.154 -26.344 1 98.31 187 ALA B C 1
ATOM 4809 O O . ALA B 1 187 ? 12.133 -2.543 -27.188 1 98.31 187 ALA B O 1
ATOM 4810 N N . MET B 1 188 ? 13.562 -2.98 -25.578 1 98.69 188 MET B N 1
ATOM 4811 C CA . MET B 1 188 ? 13.375 -4.426 -25.656 1 98.69 188 MET B CA 1
ATOM 4812 C C . MET B 1 188 ? 11.953 -4.812 -25.25 1 98.69 188 MET B C 1
ATOM 4814 O O . MET B 1 188 ? 11.328 -5.652 -25.891 1 98.69 188 MET B O 1
ATOM 4818 N N . LEU B 1 189 ? 11.469 -4.184 -24.172 1 98.75 189 LEU B N 1
ATOM 4819 C CA . LEU B 1 189 ? 10.117 -4.465 -23.688 1 98.75 189 LEU B CA 1
ATOM 4820 C C . LEU B 1 189 ? 9.078 -4.074 -24.734 1 98.75 189 LEU B C 1
ATOM 4822 O O . LEU B 1 189 ? 8.133 -4.82 -24.984 1 98.75 189 LEU B O 1
ATOM 4826 N N . GLU B 1 190 ? 9.281 -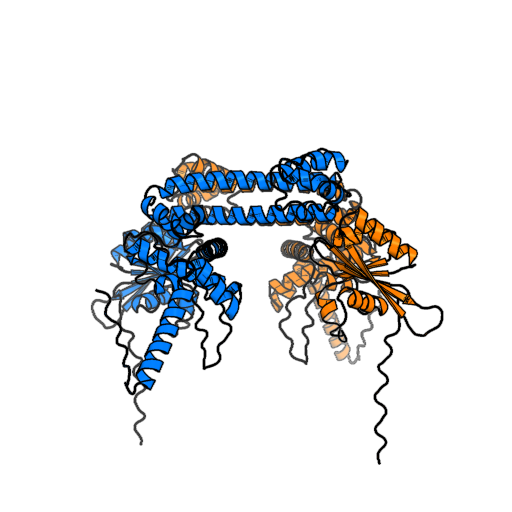2.922 -25.359 1 98.75 190 GLU B N 1
ATOM 4827 C CA . GLU B 1 190 ? 8.367 -2.469 -26.406 1 98.75 190 GLU B CA 1
ATOM 4828 C C . GLU B 1 190 ? 8.367 -3.428 -27.594 1 98.75 190 GLU B C 1
ATOM 4830 O O . GLU B 1 190 ? 7.312 -3.707 -28.172 1 98.75 190 GLU B O 1
ATOM 4835 N N . ALA B 1 191 ? 9.523 -3.914 -27.938 1 98.81 191 ALA B N 1
ATOM 4836 C CA . ALA B 1 191 ? 9.633 -4.879 -29.016 1 98.81 191 ALA B CA 1
ATOM 4837 C C . ALA B 1 191 ? 8.922 -6.184 -28.672 1 98.81 191 ALA B C 1
ATOM 4839 O O . ALA B 1 191 ? 8.211 -6.754 -29.5 1 98.81 191 ALA B O 1
ATOM 4840 N N . LEU B 1 192 ? 9.109 -6.68 -27.469 1 98.75 192 LEU B N 1
ATOM 4841 C CA . LEU B 1 192 ? 8.414 -7.875 -27 1 98.75 192 LEU B CA 1
ATOM 4842 C C . LEU B 1 192 ? 6.902 -7.699 -27.094 1 98.75 192 LEU B C 1
ATOM 4844 O O . LEU B 1 192 ? 6.199 -8.578 -27.594 1 98.75 192 LEU B O 1
ATOM 4848 N N . ILE B 1 193 ? 6.41 -6.574 -26.625 1 98.81 193 ILE B N 1
ATOM 4849 C CA . ILE B 1 193 ? 4.98 -6.273 -26.609 1 98.81 193 ILE B CA 1
ATOM 4850 C C . ILE B 1 193 ? 4.461 -6.227 -28.047 1 98.81 193 ILE B C 1
ATOM 4852 O O . ILE B 1 193 ? 3.344 -6.672 -28.328 1 98.81 193 ILE B O 1
ATOM 4856 N N . ALA B 1 194 ? 5.336 -5.781 -28.953 1 98.56 194 ALA B N 1
ATOM 4857 C CA . ALA B 1 194 ? 4.949 -5.633 -30.359 1 98.56 194 ALA B CA 1
ATOM 4858 C C . ALA B 1 194 ? 4.98 -6.98 -31.078 1 98.56 194 ALA B C 1
ATOM 4860 O O . ALA B 1 194 ? 4.559 -7.082 -32.219 1 98.56 194 ALA B O 1
ATOM 4861 N N . GLY B 1 195 ? 5.609 -8 -30.484 1 98.31 195 GLY B N 1
ATOM 4862 C CA . GLY B 1 195 ? 5.508 -9.336 -31.062 1 98.31 195 GLY B CA 1
ATOM 4863 C C . GLY B 1 195 ? 6.852 -9.922 -31.438 1 98.31 195 GLY B C 1
ATOM 4864 O O . GLY B 1 195 ? 6.926 -11.055 -31.922 1 98.31 195 GLY B O 1
ATOM 4865 N N . GLU B 1 196 ? 7.938 -9.164 -31.172 1 98.38 196 GLU B N 1
ATOM 4866 C CA . GLU B 1 196 ? 9.266 -9.711 -31.453 1 98.38 196 GLU B CA 1
ATOM 4867 C C . GLU B 1 196 ? 9.609 -10.836 -30.484 1 98.38 196 GLU B C 1
ATOM 4869 O O . GLU B 1 196 ? 9.492 -10.68 -29.266 1 98.38 196 GLU B O 1
ATOM 4874 N N . ARG B 1 197 ? 10.109 -11.969 -31.062 1 97.88 197 ARG B N 1
ATOM 4875 C CA . ARG B 1 197 ? 10.375 -13.117 -30.203 1 97.88 197 ARG B CA 1
ATOM 4876 C C . ARG B 1 197 ? 11.789 -13.641 -30.391 1 97.88 197 ARG B C 1
ATOM 4878 O O . ARG B 1 197 ? 12.234 -14.531 -29.672 1 97.88 197 ARG B O 1
ATOM 4885 N N . ASP B 1 198 ? 12.484 -13.047 -31.328 1 98.44 198 ASP B N 1
ATOM 4886 C CA . ASP B 1 198 ? 13.867 -13.469 -31.562 1 98.44 198 ASP B CA 1
ATOM 4887 C C . ASP B 1 198 ? 14.812 -12.82 -30.562 1 98.44 198 ASP B C 1
ATOM 4889 O O . ASP B 1 198 ? 15.008 -11.602 -30.562 1 98.44 198 ASP B O 1
ATOM 4893 N N . PRO B 1 199 ? 15.422 -13.664 -29.734 1 98.44 199 PRO B N 1
ATOM 4894 C CA . PRO B 1 199 ? 16.281 -13.094 -28.688 1 98.44 199 PRO B CA 1
ATOM 4895 C C . PRO B 1 199 ? 17.438 -12.281 -29.25 1 98.44 199 PRO B C 1
ATOM 4897 O O . PRO B 1 199 ? 17.891 -11.32 -28.625 1 98.44 199 PRO B O 1
ATOM 4900 N N . HIS B 1 200 ? 17.922 -12.648 -30.438 1 98.44 200 HIS B N 1
ATOM 4901 C CA . HIS B 1 200 ? 19.031 -11.914 -31.031 1 98.44 200 HIS B CA 1
ATOM 4902 C C . HIS B 1 200 ? 18.594 -10.516 -31.453 1 98.44 200 HIS B C 1
ATOM 4904 O O . HIS B 1 200 ? 19.328 -9.547 -31.234 1 98.44 200 HIS B O 1
ATOM 4910 N N . GLN B 1 201 ? 17.469 -10.398 -32.062 1 98.5 201 GLN B N 1
ATOM 4911 C CA . GLN B 1 201 ? 16.938 -9.094 -32.469 1 98.5 201 GLN B CA 1
ATOM 4912 C C . GLN B 1 201 ? 16.656 -8.219 -31.25 1 98.5 201 GLN B C 1
ATOM 4914 O O . GLN B 1 201 ? 16.922 -7.016 -31.281 1 98.5 201 GLN B O 1
ATOM 4919 N N . LEU B 1 202 ? 16.109 -8.836 -30.25 1 98.69 202 LEU B N 1
ATOM 4920 C CA . LEU B 1 202 ? 15.82 -8.102 -29.031 1 98.69 202 LEU B CA 1
ATOM 4921 C C . LEU B 1 202 ? 17.094 -7.578 -28.391 1 98.69 202 LEU B C 1
ATOM 4923 O O . LEU B 1 202 ? 17.172 -6.406 -28.016 1 98.69 202 LEU B O 1
ATOM 4927 N N . ALA B 1 203 ? 18.094 -8.445 -28.266 1 98.56 203 ALA B N 1
ATOM 4928 C CA . ALA B 1 203 ? 19.359 -8.078 -27.641 1 98.56 203 ALA B CA 1
ATOM 4929 C C . ALA B 1 203 ? 20.047 -6.965 -28.438 1 98.56 203 ALA B C 1
ATOM 4931 O O . ALA B 1 203 ? 20.75 -6.125 -27.844 1 98.56 203 ALA B O 1
ATOM 4932 N N . ASP B 1 204 ? 19.812 -6.895 -29.703 1 98.19 204 ASP B N 1
ATOM 4933 C CA . ASP B 1 204 ? 20.453 -5.922 -30.578 1 98.19 204 ASP B CA 1
ATOM 4934 C C . ASP B 1 204 ? 19.922 -4.516 -30.328 1 98.19 204 ASP B C 1
ATOM 4936 O O . ASP B 1 204 ? 20.484 -3.535 -30.828 1 98.19 204 ASP B O 1
ATOM 4940 N N . LEU B 1 205 ? 18.922 -4.402 -29.547 1 98.31 205 LEU B N 1
ATOM 4941 C CA . LEU B 1 205 ? 18.359 -3.104 -29.203 1 98.31 205 LEU B CA 1
ATOM 4942 C C . LEU B 1 205 ? 19.141 -2.453 -28.078 1 98.31 205 LEU B C 1
ATOM 4944 O O . LEU B 1 205 ? 18.875 -1.307 -27.703 1 98.31 205 LEU B O 1
ATOM 4948 N N . ALA B 1 206 ? 20.062 -3.18 -27.5 1 97.81 206 ALA B N 1
ATOM 4949 C CA . ALA B 1 206 ? 20.938 -2.627 -26.469 1 97.81 206 ALA B CA 1
ATOM 4950 C C . ALA B 1 206 ? 21.688 -1.407 -26.984 1 97.81 206 ALA B C 1
ATOM 4952 O O . ALA B 1 206 ? 22.141 -1.395 -28.141 1 97.81 206 ALA B O 1
ATOM 4953 N N . LYS B 1 207 ? 21.828 -0.432 -26.219 1 96.19 207 LYS B N 1
ATOM 4954 C CA . LYS B 1 207 ? 22.516 0.795 -26.594 1 96.19 207 LYS B CA 1
ATOM 4955 C C . LYS B 1 207 ? 23.75 1.023 -25.719 1 96.19 207 LYS B C 1
ATOM 4957 O O . LYS B 1 207 ? 23.812 0.522 -24.594 1 96.19 207 LYS B O 1
ATOM 4962 N N . ARG B 1 208 ? 24.703 1.687 -26.25 1 93.5 208 ARG B N 1
ATOM 4963 C CA . ARG B 1 208 ? 25.891 2.18 -25.547 1 93.5 208 ARG B CA 1
ATOM 4964 C C . ARG B 1 208 ? 26.562 1.069 -24.75 1 93.5 208 ARG B C 1
ATOM 4966 O O . ARG B 1 208 ? 26.875 0.01 -25.281 1 93.5 208 ARG B O 1
ATOM 4973 N N . ARG B 1 209 ? 26.609 1.216 -23.453 1 91.38 209 ARG B N 1
ATOM 4974 C CA . ARG B 1 209 ? 27.391 0.317 -22.594 1 91.38 209 ARG B CA 1
ATOM 4975 C C . ARG B 1 209 ? 26.703 -1.042 -22.469 1 91.38 209 ARG B C 1
ATOM 4977 O O . ARG B 1 209 ? 27.359 -2.049 -22.203 1 91.38 209 ARG B O 1
ATOM 4984 N N . MET B 1 210 ? 25.469 -1.126 -22.812 1 94 210 MET B N 1
ATOM 4985 C CA . MET B 1 210 ? 24.719 -2.371 -22.688 1 94 210 MET B CA 1
ATOM 4986 C C . MET B 1 210 ? 25.062 -3.324 -23.828 1 94 210 MET B C 1
ATOM 4988 O O . MET B 1 210 ? 24.812 -4.527 -23.734 1 94 210 MET B O 1
ATOM 4992 N N . ARG B 1 211 ? 25.641 -2.826 -24.859 1 95.94 211 ARG B N 1
ATOM 4993 C CA . ARG B 1 211 ? 25.906 -3.643 -26.047 1 95.94 211 ARG B CA 1
ATOM 4994 C C . ARG B 1 211 ? 26.953 -4.707 -25.75 1 95.94 211 ARG B C 1
ATOM 4996 O O . ARG B 1 211 ? 26.969 -5.77 -26.375 1 95.94 211 ARG B O 1
ATOM 5003 N N . VAL B 1 212 ? 27.812 -4.402 -24.766 1 96.38 212 VAL B N 1
ATOM 5004 C CA . VAL B 1 212 ? 28.844 -5.363 -24.375 1 96.38 212 VAL B CA 1
ATOM 5005 C C . VAL B 1 212 ? 28.203 -6.613 -23.797 1 96.38 212 VAL B C 1
ATOM 5007 O O . VAL B 1 212 ? 28.781 -7.703 -23.844 1 96.38 212 VAL B O 1
ATOM 5010 N N . LYS B 1 213 ? 26.953 -6.508 -23.422 1 97.25 213 LYS B N 1
ATOM 5011 C CA . LYS B 1 213 ? 26.281 -7.605 -22.734 1 97.25 213 LYS B CA 1
ATOM 5012 C C . LYS B 1 213 ? 25.312 -8.328 -23.656 1 97.25 213 LYS B C 1
ATOM 5014 O O . LYS B 1 213 ? 24.422 -9.055 -23.203 1 97.25 213 LYS B O 1
ATOM 5019 N N . ILE B 1 214 ? 25.453 -8.188 -24.922 1 97.69 214 ILE B N 1
ATOM 5020 C CA . ILE B 1 214 ? 24.516 -8.734 -25.906 1 97.69 214 ILE B CA 1
ATOM 5021 C C . ILE B 1 214 ? 24.453 -10.258 -25.75 1 97.69 214 ILE B C 1
ATOM 5023 O O . ILE B 1 214 ? 23.375 -10.844 -25.75 1 97.69 214 ILE B O 1
ATOM 5027 N N . PRO B 1 215 ? 25.594 -10.945 -25.609 1 97.75 215 PRO B N 1
ATOM 5028 C CA . PRO B 1 215 ? 25.484 -12.398 -25.438 1 97.75 215 PRO B CA 1
ATOM 5029 C C . PRO B 1 215 ? 24.656 -12.781 -24.219 1 97.75 215 PRO B C 1
ATOM 5031 O O . PRO B 1 215 ? 23.844 -13.711 -24.297 1 97.75 215 PRO B O 1
ATOM 5034 N N . GLN B 1 216 ? 24.797 -12.047 -23.141 1 97.88 216 GLN B N 1
ATOM 5035 C CA . GLN B 1 216 ? 24.016 -12.297 -21.938 1 97.88 216 GLN B CA 1
ATOM 5036 C C . GLN B 1 216 ? 22.547 -11.945 -22.156 1 97.88 216 GLN B C 1
ATOM 5038 O O . GLN B 1 216 ? 21.656 -12.617 -21.625 1 97.88 216 GLN B O 1
ATOM 5043 N N . LEU B 1 217 ? 22.344 -10.914 -22.953 1 98.44 217 LEU B N 1
ATOM 5044 C CA . LEU B 1 217 ? 20.984 -10.469 -23.234 1 98.44 217 LEU B CA 1
ATOM 5045 C C . LEU B 1 217 ? 20.234 -11.516 -24.062 1 98.44 217 LEU B C 1
ATOM 5047 O O . LEU B 1 217 ? 19.047 -11.734 -23.859 1 98.44 217 LEU B O 1
ATOM 5051 N N . VAL B 1 218 ? 20.969 -12.109 -24.969 1 98.56 218 VAL B N 1
ATOM 5052 C CA . VAL B 1 218 ? 20.344 -13.148 -25.781 1 98.56 218 VAL B CA 1
ATOM 5053 C C . VAL B 1 218 ? 19.828 -14.273 -24.891 1 98.56 218 VAL B C 1
ATOM 5055 O O . VAL B 1 218 ? 18.688 -14.727 -25.031 1 98.56 218 VAL B O 1
ATOM 5058 N N . GLU B 1 219 ? 20.609 -14.664 -23.938 1 98.19 219 GLU B N 1
ATOM 5059 C CA . GLU B 1 219 ? 20.203 -15.688 -22.984 1 98.19 219 GLU B CA 1
ATOM 5060 C C . GLU B 1 219 ? 19.016 -15.219 -22.141 1 98.19 219 GLU B C 1
ATOM 5062 O O . GLU B 1 219 ? 18.047 -15.961 -21.953 1 98.19 219 GLU B O 1
ATOM 5067 N N . ALA B 1 220 ? 19.062 -13.969 -21.719 1 98.44 220 ALA B N 1
ATOM 5068 C CA . ALA B 1 220 ? 18.078 -13.414 -20.797 1 98.44 220 ALA B CA 1
ATOM 5069 C C . ALA B 1 220 ? 16.734 -13.211 -21.484 1 98.44 220 ALA B C 1
ATOM 5071 O O . ALA B 1 220 ? 15.688 -13.219 -20.828 1 98.44 220 ALA B O 1
ATOM 5072 N N . LEU B 1 221 ? 16.797 -13.055 -22.812 1 98.62 221 LEU B N 1
ATOM 5073 C CA . LEU B 1 221 ? 15.586 -12.711 -23.562 1 98.62 221 LEU B CA 1
ATOM 5074 C C . LEU B 1 221 ? 14.992 -13.938 -24.234 1 98.62 221 LEU B C 1
ATOM 5076 O O . LEU B 1 221 ? 14.008 -13.836 -24.969 1 98.62 221 LEU B O 1
ATOM 5080 N N . THR B 1 222 ? 15.625 -15.109 -24.031 1 98.56 222 THR B N 1
ATOM 5081 C CA . THR B 1 222 ? 15.047 -16.375 -24.469 1 98.56 222 THR B CA 1
ATOM 5082 C C . THR B 1 222 ? 14.023 -16.875 -23.453 1 98.56 222 THR B C 1
ATOM 5084 O O . THR B 1 222 ? 14.375 -17.188 -22.312 1 98.56 222 THR B O 1
ATOM 5087 N N . GLY B 1 223 ? 12.781 -16.844 -23.844 1 97.5 223 GLY B N 1
ATOM 5088 C CA . GLY B 1 223 ? 11.711 -17.25 -22.938 1 97.5 223 GLY B CA 1
ATOM 5089 C C . GLY B 1 223 ? 10.391 -17.484 -23.641 1 97.5 223 GLY B C 1
ATOM 5090 O O . GLY B 1 223 ? 10.352 -17.672 -24.859 1 97.5 223 GLY B O 1
ATOM 5091 N N . ARG B 1 224 ? 9.352 -17.578 -22.922 1 96.69 224 ARG B N 1
ATOM 5092 C CA . ARG B 1 224 ? 8.023 -17.891 -23.438 1 96.69 224 ARG B CA 1
ATOM 5093 C C . ARG B 1 224 ? 7.086 -16.703 -23.281 1 96.69 224 ARG B C 1
ATOM 5095 O O . ARG B 1 224 ? 5.969 -16.859 -22.781 1 96.69 224 ARG B O 1
ATOM 5102 N N . PHE B 1 225 ? 7.578 -15.555 -23.703 1 98.25 225 PHE B N 1
ATOM 5103 C CA . PHE B 1 225 ? 6.777 -14.336 -23.672 1 98.25 225 PHE B CA 1
ATOM 5104 C C . PHE B 1 225 ? 5.715 -14.359 -24.766 1 98.25 225 PHE B C 1
ATOM 5106 O O . PHE B 1 225 ? 6.035 -14.5 -25.953 1 98.25 225 PHE B O 1
ATOM 5113 N N . GLY B 1 226 ? 4.453 -14.312 -24.391 1 97.69 226 GLY B N 1
ATOM 5114 C CA . GLY B 1 226 ? 3.363 -14.391 -25.359 1 97.69 226 GLY B CA 1
ATOM 5115 C C . GLY B 1 226 ? 2.371 -13.258 -25.219 1 97.69 226 GLY B C 1
ATOM 5116 O O . GLY B 1 226 ? 2.652 -12.25 -24.578 1 97.69 226 GLY B O 1
ATOM 5117 N N . ASP B 1 227 ? 1.236 -13.391 -25.844 1 97.75 227 ASP B N 1
ATOM 5118 C CA . ASP B 1 227 ? 0.229 -12.336 -25.938 1 97.75 227 ASP B CA 1
ATOM 5119 C C . ASP B 1 227 ? -0.285 -11.961 -24.547 1 97.75 227 ASP B C 1
ATOM 5121 O O . ASP B 1 227 ? -0.557 -10.789 -24.281 1 97.75 227 ASP B O 1
ATOM 5125 N N . HIS B 1 228 ? -0.424 -12.953 -23.75 1 98.25 228 HIS B N 1
ATOM 5126 C CA . HIS B 1 228 ? -0.857 -12.719 -22.391 1 98.25 228 HIS B CA 1
ATOM 5127 C C . HIS B 1 228 ? 0.09 -11.766 -21.656 1 98.25 228 HIS B C 1
ATOM 5129 O O . HIS B 1 228 ? -0.35 -10.789 -21.062 1 98.25 228 HIS B O 1
ATOM 5135 N N . HIS B 1 229 ? 1.355 -12.039 -21.797 1 98.62 229 HIS B N 1
ATOM 5136 C CA . HIS B 1 229 ? 2.377 -11.211 -21.156 1 98.62 229 HIS B CA 1
ATOM 5137 C C . HIS B 1 229 ? 2.408 -9.812 -21.781 1 98.62 229 HIS B C 1
ATOM 5139 O O . HIS B 1 229 ? 2.564 -8.82 -21.062 1 98.62 229 HIS B O 1
ATOM 5145 N N . ALA B 1 230 ? 2.256 -9.789 -23.078 1 98.81 230 ALA B N 1
ATOM 5146 C CA . ALA B 1 230 ? 2.266 -8.516 -23.781 1 98.81 230 ALA B CA 1
ATOM 5147 C C . ALA B 1 230 ? 1.15 -7.598 -23.297 1 98.81 230 ALA B C 1
ATOM 5149 O O . ALA B 1 230 ? 1.368 -6.402 -23.078 1 98.81 230 ALA B O 1
ATOM 5150 N N . PHE B 1 231 ? 0.002 -8.164 -23.141 1 98.81 231 PHE B N 1
ATOM 5151 C CA . PHE B 1 231 ? -1.155 -7.406 -22.672 1 98.81 231 PHE B CA 1
ATOM 5152 C C . PHE B 1 231 ? -0.886 -6.797 -21.297 1 98.81 231 PHE B C 1
ATOM 5154 O O . PHE B 1 231 ? -1.085 -5.594 -21.094 1 98.81 231 PHE B O 1
ATOM 5161 N N . LEU B 1 232 ? -0.417 -7.586 -20.328 1 98.81 232 LEU B N 1
ATOM 5162 C CA . LEU B 1 232 ? -0.168 -7.133 -18.969 1 98.81 232 LEU B CA 1
ATOM 5163 C C . LEU B 1 232 ? 1.001 -6.156 -18.922 1 98.81 232 LEU B C 1
ATOM 5165 O O . LEU B 1 232 ? 0.937 -5.137 -18.234 1 98.81 232 LEU B O 1
ATOM 5169 N N . ALA B 1 233 ? 2.08 -6.453 -19.656 1 98.88 233 ALA B N 1
ATOM 5170 C CA . ALA B 1 233 ? 3.25 -5.578 -19.688 1 98.88 233 ALA B CA 1
ATOM 5171 C C . ALA B 1 233 ? 2.883 -4.195 -20.219 1 98.88 233 ALA B C 1
ATOM 5173 O O . ALA B 1 233 ? 3.357 -3.182 -19.703 1 98.88 233 ALA B O 1
ATOM 5174 N N . ARG B 1 234 ? 2.049 -4.191 -21.266 1 98.75 234 ARG B N 1
ATOM 5175 C CA . ARG B 1 234 ? 1.595 -2.92 -21.812 1 98.75 234 ARG B CA 1
ATOM 5176 C C . ARG B 1 234 ? 0.844 -2.104 -20.781 1 98.75 234 ARG B C 1
ATOM 5178 O O . ARG B 1 234 ? 1.102 -0.91 -20.609 1 98.75 234 ARG B O 1
ATOM 5185 N N . ALA B 1 235 ? -0.07 -2.73 -20.094 1 98.69 235 ALA B N 1
ATOM 5186 C CA . ALA B 1 235 ? -0.831 -2.055 -19.047 1 98.69 235 ALA B CA 1
ATOM 5187 C C . ALA B 1 235 ? 0.095 -1.508 -17.969 1 98.69 235 ALA B C 1
ATOM 5189 O O . ALA B 1 235 ? -0.05 -0.36 -17.547 1 98.69 235 ALA B O 1
ATOM 5190 N N . MET B 1 236 ? 1.063 -2.32 -17.531 1 98.75 236 MET B N 1
ATOM 5191 C CA . MET B 1 236 ? 1.978 -1.936 -16.453 1 98.75 236 MET B CA 1
ATOM 5192 C C . MET B 1 236 ? 2.873 -0.782 -16.891 1 98.75 236 MET B C 1
ATOM 5194 O O . MET B 1 236 ? 3.084 0.168 -16.125 1 98.75 236 MET B O 1
ATOM 5198 N N . LEU B 1 237 ? 3.373 -0.848 -18.125 1 98.69 237 LEU B N 1
ATOM 5199 C CA . LEU B 1 237 ? 4.23 0.216 -18.641 1 98.69 237 LEU B CA 1
ATOM 5200 C C . LEU B 1 237 ? 3.453 1.521 -18.781 1 98.69 237 LEU B C 1
ATOM 5202 O O . LEU B 1 237 ? 3.977 2.596 -18.469 1 98.69 237 LEU B O 1
ATOM 5206 N N . ASN B 1 238 ? 2.209 1.429 -19.281 1 98.44 238 ASN B N 1
ATOM 5207 C CA . ASN B 1 238 ? 1.369 2.619 -19.359 1 98.44 238 ASN B CA 1
ATOM 5208 C C . ASN B 1 238 ? 1.193 3.279 -18 1 98.44 238 ASN B C 1
ATOM 5210 O O . ASN B 1 238 ? 1.258 4.504 -17.891 1 98.44 238 ASN B O 1
ATOM 5214 N N . ARG B 1 239 ? 0.993 2.521 -17.031 1 98.19 239 ARG B N 1
ATOM 5215 C CA . ARG B 1 239 ? 0.798 3.037 -15.688 1 98.19 239 ARG B CA 1
ATOM 5216 C C . ARG B 1 239 ? 2.084 3.654 -15.148 1 98.19 239 ARG B C 1
ATOM 5218 O O . ARG B 1 239 ? 2.047 4.684 -14.469 1 98.19 239 ARG B O 1
ATOM 5225 N N . ILE B 1 240 ? 3.197 2.994 -15.383 1 98.44 240 ILE B N 1
ATOM 5226 C CA . ILE B 1 240 ? 4.492 3.537 -14.984 1 98.44 240 ILE B CA 1
ATOM 5227 C C . ILE B 1 240 ? 4.703 4.902 -15.641 1 98.44 240 ILE B C 1
ATOM 5229 O O . ILE B 1 240 ? 5.082 5.867 -14.977 1 98.44 240 ILE B O 1
ATOM 5233 N N . ASP B 1 241 ? 4.418 4.988 -16.922 1 98.25 241 ASP B N 1
ATOM 5234 C CA . ASP B 1 241 ? 4.598 6.234 -17.656 1 98.25 241 ASP B CA 1
ATOM 5235 C C . ASP B 1 241 ? 3.654 7.32 -17.141 1 98.25 241 ASP B C 1
ATOM 5237 O O . ASP B 1 241 ? 4.043 8.484 -17.031 1 98.25 241 ASP B O 1
ATOM 5241 N N . ALA B 1 242 ? 2.436 6.961 -16.875 1 97.81 242 ALA B N 1
ATOM 5242 C CA . ALA B 1 242 ? 1.477 7.914 -16.312 1 97.81 242 ALA B CA 1
ATOM 5243 C C . ALA B 1 242 ? 1.939 8.43 -14.961 1 97.81 242 ALA B C 1
ATOM 5245 O O . ALA B 1 242 ? 1.821 9.625 -14.672 1 97.81 242 ALA B O 1
ATOM 5246 N N . ALA B 1 243 ? 2.412 7.555 -14.117 1 98 243 ALA B N 1
ATOM 5247 C CA . ALA B 1 243 ? 2.947 7.965 -12.828 1 98 243 ALA B CA 1
ATOM 5248 C C . ALA B 1 243 ? 4.117 8.93 -12.992 1 98 243 ALA B C 1
ATOM 5250 O O . ALA B 1 243 ? 4.207 9.938 -12.297 1 98 243 ALA B O 1
ATOM 5251 N N . ASN B 1 244 ? 5.008 8.617 -13.953 1 98 244 ASN B N 1
ATOM 5252 C CA . ASN B 1 244 ? 6.141 9.492 -14.234 1 98 244 ASN B CA 1
ATOM 5253 C C . ASN B 1 244 ? 5.684 10.891 -14.633 1 98 244 ASN B C 1
ATOM 5255 O O . ASN B 1 244 ? 6.246 11.883 -14.18 1 98 244 ASN B O 1
ATOM 5259 N N . ALA B 1 245 ? 4.707 10.938 -15.453 1 98.38 245 ALA B N 1
ATOM 5260 C CA . ALA B 1 245 ? 4.188 12.227 -15.906 1 98.38 245 ALA B CA 1
ATOM 5261 C C . ALA B 1 245 ? 3.639 13.039 -14.742 1 98.38 245 ALA B C 1
ATOM 5263 O O . ALA B 1 245 ? 3.924 14.234 -14.617 1 98.38 245 ALA B O 1
ATOM 5264 N N . THR B 1 246 ? 2.848 12.391 -13.883 1 98.5 246 THR B N 1
ATOM 5265 C CA . THR B 1 246 ? 2.281 13.078 -12.727 1 98.5 246 THR B CA 1
ATOM 5266 C C . THR B 1 246 ? 3.383 13.523 -11.773 1 98.5 246 THR B C 1
ATOM 5268 O O . THR B 1 246 ? 3.334 14.633 -11.242 1 98.5 246 THR B O 1
ATOM 5271 N N . ILE B 1 247 ? 4.367 12.672 -11.531 1 98.56 247 ILE B N 1
ATOM 5272 C CA . ILE B 1 247 ? 5.504 13 -10.672 1 98.56 247 ILE B CA 1
ATOM 5273 C C . ILE B 1 247 ? 6.211 14.242 -11.203 1 98.56 247 ILE B C 1
ATOM 5275 O O . ILE B 1 247 ? 6.586 15.125 -10.43 1 98.56 247 ILE B O 1
ATOM 5279 N N . ASN B 1 248 ? 6.395 14.328 -12.523 1 98.5 248 ASN B N 1
ATOM 5280 C CA . ASN B 1 248 ? 7.031 15.492 -13.141 1 98.5 248 ASN B CA 1
ATOM 5281 C C . ASN B 1 248 ? 6.211 16.75 -12.922 1 98.5 248 ASN B C 1
ATOM 5283 O O . ASN B 1 248 ? 6.762 17.812 -12.617 1 98.5 248 ASN B O 1
ATOM 5287 N N . ASP B 1 249 ? 4.93 16.656 -13.094 1 98.62 249 ASP B N 1
ATOM 5288 C CA . ASP B 1 249 ? 4.047 17.797 -12.852 1 98.62 249 ASP B CA 1
ATOM 5289 C C . ASP B 1 249 ? 4.145 18.266 -11.406 1 98.62 249 ASP B C 1
ATOM 5291 O O . ASP B 1 249 ? 4.242 19.469 -11.141 1 98.62 249 ASP B O 1
ATOM 5295 N N . LEU B 1 250 ? 4.07 17.312 -10.5 1 98.81 250 LEU B N 1
ATOM 5296 C CA . LEU B 1 250 ? 4.191 17.641 -9.086 1 98.81 250 LEU B CA 1
ATOM 5297 C C . LEU B 1 250 ? 5.539 18.281 -8.781 1 98.81 250 LEU B C 1
ATOM 5299 O O . LEU B 1 250 ? 5.613 19.25 -8.031 1 98.81 250 LEU B O 1
ATOM 5303 N N . SER B 1 251 ? 6.582 17.75 -9.375 1 98.56 251 SER B N 1
ATOM 5304 C CA . SER B 1 251 ? 7.918 18.297 -9.156 1 98.56 251 SER B CA 1
ATOM 5305 C C . SER B 1 251 ? 8.008 19.75 -9.609 1 98.56 251 SER B C 1
ATOM 5307 O O . SER B 1 251 ? 8.602 20.578 -8.922 1 98.56 251 SER B O 1
ATOM 5309 N N . SER B 1 252 ? 7.438 20.047 -10.719 1 98.44 252 SER B N 1
ATOM 5310 C CA . SER B 1 252 ? 7.414 21.406 -11.219 1 98.44 252 SER B CA 1
ATOM 5311 C C . SER B 1 252 ? 6.645 22.328 -10.273 1 98.44 252 SER B C 1
ATOM 5313 O O . SER B 1 252 ? 7.09 23.438 -9.984 1 98.44 252 SER B O 1
ATOM 5315 N N . ARG B 1 253 ? 5.504 21.875 -9.812 1 98.56 253 ARG B N 1
ATOM 5316 C CA . ARG B 1 253 ? 4.703 22.656 -8.883 1 98.56 253 ARG B CA 1
ATOM 5317 C C . ARG B 1 253 ? 5.445 22.875 -7.566 1 98.56 253 ARG B C 1
ATOM 5319 O O . ARG B 1 253 ? 5.398 23.969 -6.992 1 98.56 253 ARG B O 1
ATOM 5326 N N . ILE B 1 254 ? 6.109 21.844 -7.059 1 98.62 254 ILE B N 1
ATOM 5327 C CA . ILE B 1 254 ? 6.895 21.938 -5.832 1 98.62 254 ILE B CA 1
ATOM 5328 C C . ILE B 1 254 ? 7.992 22.984 -5.996 1 98.62 254 ILE B C 1
ATOM 5330 O O . ILE B 1 254 ? 8.211 23.812 -5.105 1 98.62 254 ILE B O 1
ATOM 5334 N N . GLU B 1 255 ? 8.656 22.953 -7.141 1 97.25 255 GLU B N 1
ATOM 5335 C CA . GLU B 1 255 ? 9.695 23.938 -7.41 1 97.25 255 GLU B CA 1
ATOM 5336 C C . GLU B 1 255 ? 9.148 25.359 -7.344 1 97.25 255 GLU B C 1
ATOM 5338 O O . GLU B 1 255 ? 9.773 26.25 -6.754 1 97.25 255 GLU B O 1
ATOM 5343 N N . ALA B 1 256 ? 8.023 25.547 -7.902 1 97.62 256 ALA B N 1
ATOM 5344 C CA . ALA B 1 256 ? 7.383 26.859 -7.883 1 97.62 256 ALA B CA 1
ATOM 5345 C C . ALA B 1 256 ? 7.043 27.281 -6.457 1 97.62 256 ALA B C 1
ATOM 5347 O O . ALA B 1 256 ? 7.301 28.422 -6.059 1 97.62 256 ALA B O 1
ATOM 5348 N N . GLU B 1 257 ? 6.477 26.375 -5.652 1 97.19 257 GLU B N 1
ATOM 5349 C CA . GLU B 1 257 ? 6.078 26.656 -4.277 1 97.19 257 GLU B CA 1
ATOM 5350 C C . GLU B 1 257 ? 7.293 26.875 -3.381 1 97.19 257 GLU B C 1
ATOM 5352 O O . GLU B 1 257 ? 7.18 27.453 -2.299 1 97.19 257 GLU B O 1
ATOM 5357 N N . CYS B 1 258 ? 8.469 26.406 -3.803 1 97.25 258 CYS B N 1
ATOM 5358 C CA . CYS B 1 258 ? 9.68 26.484 -2.998 1 97.25 258 CYS B CA 1
ATOM 5359 C C . CYS B 1 258 ? 10.422 27.797 -3.246 1 97.25 258 CYS B C 1
ATOM 5361 O O . CYS B 1 258 ? 11.43 28.078 -2.596 1 97.25 258 CYS B O 1
ATOM 5363 N N . THR B 1 259 ? 9.922 28.656 -4.125 1 96.81 259 THR B N 1
ATOM 5364 C CA . THR B 1 259 ? 10.594 29.906 -4.492 1 96.81 259 THR B CA 1
ATOM 5365 C C . THR B 1 259 ? 10.922 30.719 -3.248 1 96.81 259 THR B C 1
ATOM 5367 O O . THR B 1 259 ? 12.047 31.219 -3.1 1 96.81 259 THR B O 1
ATOM 5370 N N . PRO B 1 260 ? 9.961 30.828 -2.287 1 96.19 260 PRO B N 1
ATOM 5371 C CA . PRO B 1 260 ? 10.273 31.609 -1.091 1 96.19 260 PRO B CA 1
ATOM 5372 C C . PRO B 1 260 ? 11.336 30.953 -0.211 1 96.19 260 PRO B C 1
ATOM 5374 O O . PRO B 1 260 ? 11.883 31.609 0.684 1 96.19 260 PRO B O 1
ATOM 5377 N N . PHE B 1 261 ? 11.664 29.734 -0.5 1 96.06 261 PHE B N 1
ATOM 5378 C CA . PHE B 1 261 ? 12.578 28.984 0.36 1 96.06 261 PHE B CA 1
ATOM 5379 C C . PHE B 1 261 ? 13.859 28.641 -0.382 1 96.06 261 PHE B C 1
ATOM 5381 O O . PHE B 1 261 ? 14.594 27.734 0.014 1 96.06 261 PHE B O 1
ATOM 5388 N N . ARG B 1 262 ? 14.148 29.25 -1.457 1 95.12 262 ARG B N 1
ATOM 5389 C CA . ARG B 1 262 ? 15.258 28.922 -2.344 1 95.12 262 ARG B CA 1
ATOM 5390 C C . ARG B 1 262 ? 16.594 28.953 -1.596 1 95.12 262 ARG B C 1
ATOM 5392 O O . ARG B 1 262 ? 17.438 28.094 -1.782 1 95.12 262 ARG B O 1
ATOM 5399 N N . ARG B 1 263 ? 16.75 29.938 -0.768 1 94.25 263 ARG B N 1
ATOM 5400 C CA . ARG B 1 263 ? 18 30.078 -0.017 1 94.25 263 ARG B CA 1
ATOM 5401 C C . ARG B 1 263 ? 18.234 28.891 0.904 1 94.25 263 ARG B C 1
ATOM 5403 O O . ARG B 1 263 ? 19.328 28.328 0.93 1 94.25 263 ARG B O 1
ATOM 5410 N N . GLN B 1 264 ? 17.203 28.547 1.655 1 95.19 264 GLN B N 1
ATOM 5411 C CA . GLN B 1 264 ? 17.281 27.391 2.551 1 95.19 264 GLN B CA 1
ATOM 5412 C C . GLN B 1 264 ? 17.547 26.109 1.771 1 95.19 264 GLN B C 1
ATOM 5414 O O . GLN B 1 264 ? 18.359 25.281 2.188 1 95.19 264 GLN B O 1
ATOM 5419 N N . LEU B 1 265 ? 16.938 25.953 0.636 1 96.12 265 LEU B N 1
ATOM 5420 C CA . LEU B 1 265 ? 17.094 24.766 -0.194 1 96.12 265 LEU B CA 1
ATOM 5421 C C . LEU B 1 265 ? 18.516 24.625 -0.71 1 96.12 265 LEU B C 1
ATOM 5423 O O . LEU B 1 265 ? 19.094 23.547 -0.672 1 96.12 265 LEU B O 1
ATOM 5427 N N . GLU B 1 266 ? 19.062 25.672 -1.162 1 94.62 266 GLU B N 1
ATOM 5428 C CA . GLU B 1 266 ? 20.422 25.672 -1.688 1 94.62 266 GLU B CA 1
ATOM 5429 C C . GLU B 1 266 ? 21.438 25.297 -0.609 1 94.62 266 GLU B C 1
ATOM 5431 O O . GLU B 1 266 ? 22.391 24.562 -0.877 1 94.62 266 GLU B O 1
ATOM 5436 N N . ARG B 1 267 ? 21.172 25.781 0.536 1 95 267 ARG B N 1
ATOM 5437 C CA . ARG B 1 267 ? 22.062 25.453 1.646 1 95 267 ARG B CA 1
ATOM 5438 C C . ARG B 1 267 ? 21.969 23.984 2.018 1 95 267 ARG B C 1
ATOM 5440 O O . ARG B 1 267 ? 22.984 23.312 2.211 1 95 267 ARG B O 1
ATOM 5447 N N . LEU B 1 268 ? 20.766 23.453 2.076 1 96.25 268 LEU B N 1
ATOM 5448 C CA . LEU B 1 268 ? 20.562 22.047 2.43 1 96.25 268 LEU B CA 1
ATOM 5449 C C . LEU B 1 268 ? 21.203 21.141 1.391 1 96.25 268 LEU B C 1
ATOM 5451 O O . LEU B 1 268 ? 21.703 20.062 1.729 1 96.25 268 LEU B O 1
ATOM 5455 N N . HIS B 1 269 ? 21.219 21.594 0.169 1 94 269 HIS B N 1
ATOM 5456 C CA . HIS B 1 269 ? 21.734 20.797 -0.937 1 94 269 HIS B CA 1
ATOM 5457 C C . HIS B 1 269 ? 23.25 20.625 -0.819 1 94 269 HIS B C 1
ATOM 5459 O O . HIS B 1 269 ? 23.828 19.75 -1.471 1 94 269 HIS B O 1
ATOM 5465 N N . THR B 1 270 ? 23.906 21.438 0.009 1 94.88 270 THR B N 1
ATOM 5466 C CA . THR B 1 270 ? 25.344 21.344 0.187 1 94.88 270 THR B CA 1
ATOM 5467 C C . THR B 1 270 ? 25.719 20.141 1.059 1 94.88 270 THR B C 1
ATOM 5469 O O . THR B 1 270 ? 26.875 19.734 1.103 1 94.88 270 THR B O 1
ATOM 5472 N N . ILE B 1 271 ? 24.766 19.625 1.77 1 96.94 271 ILE B N 1
ATOM 5473 C CA . ILE B 1 271 ? 25.031 18.453 2.59 1 96.94 271 ILE B CA 1
ATOM 5474 C C . ILE B 1 271 ? 25.219 17.219 1.694 1 96.94 271 ILE B C 1
ATOM 5476 O O . ILE B 1 271 ? 24.344 16.891 0.889 1 96.94 271 ILE B O 1
ATOM 5480 N N . PRO B 1 272 ? 26.297 16.484 1.847 1 96.75 272 PRO B N 1
ATOM 5481 C CA . PRO B 1 272 ? 26.453 15.266 1.047 1 96.75 272 PRO B CA 1
ATOM 5482 C C . PRO B 1 272 ? 25.297 14.297 1.214 1 96.75 272 PRO B C 1
ATOM 5484 O O . PRO B 1 272 ? 24.891 13.992 2.342 1 96.75 272 PRO B O 1
ATOM 5487 N N . GLY B 1 273 ? 24.75 13.891 0.048 1 96.81 273 GLY B N 1
ATOM 5488 C CA . GLY B 1 273 ? 23.672 12.906 0.086 1 96.81 273 GLY B CA 1
ATOM 5489 C C . GLY B 1 273 ? 22.297 13.523 0.05 1 96.81 273 GLY B C 1
ATOM 5490 O O . GLY B 1 273 ? 21.297 12.82 -0.166 1 96.81 273 GLY B O 1
ATOM 5491 N N . VAL B 1 274 ? 22.156 14.797 0.293 1 97.69 274 VAL B N 1
ATOM 5492 C CA . VAL B 1 274 ? 20.875 15.469 0.277 1 97.69 274 VAL B CA 1
ATOM 5493 C C . VAL B 1 274 ? 20.594 16.016 -1.122 1 97.69 274 VAL B C 1
ATOM 5495 O O . VAL B 1 274 ? 21.188 17 -1.548 1 97.69 274 VAL B O 1
ATOM 5498 N N . SER B 1 275 ? 19.719 15.352 -1.769 1 96.81 275 SER B N 1
ATOM 5499 C CA . SER B 1 275 ? 19.297 15.797 -3.096 1 96.81 275 SER B CA 1
ATOM 5500 C C . SER B 1 275 ? 18.312 16.953 -3.01 1 96.81 275 SER B C 1
ATOM 5502 O O . SER B 1 275 ? 17.844 17.297 -1.921 1 96.81 275 SER B O 1
ATOM 5504 N N . GLN B 1 276 ? 18.031 17.5 -4.156 1 95.56 276 GLN B N 1
ATOM 5505 C CA . GLN B 1 276 ? 17 18.531 -4.223 1 95.56 276 GLN B CA 1
ATOM 5506 C C . GLN B 1 276 ? 15.672 18.016 -3.672 1 95.56 276 GLN B C 1
ATOM 5508 O O . GLN B 1 276 ? 15.008 18.719 -2.895 1 95.56 276 GLN B O 1
ATOM 5513 N N . ARG B 1 277 ? 15.312 16.828 -4.055 1 95.81 277 ARG B N 1
ATOM 5514 C CA . ARG B 1 277 ? 14.062 16.234 -3.6 1 95.81 277 ARG B CA 1
ATOM 5515 C C . ARG B 1 277 ? 14.055 16.062 -2.084 1 95.81 277 ARG B C 1
ATOM 5517 O O . ARG B 1 277 ? 13.055 16.359 -1.424 1 95.81 277 ARG B O 1
ATOM 5524 N N . THR B 1 278 ? 15.141 15.602 -1.574 1 97.25 278 THR B N 1
ATOM 5525 C CA . THR B 1 278 ? 15.242 15.406 -0.132 1 97.25 278 THR B CA 1
ATOM 5526 C C . THR B 1 278 ? 15.125 16.734 0.605 1 97.25 278 THR B C 1
ATOM 5528 O O . THR B 1 278 ? 14.43 16.828 1.619 1 97.25 278 THR B O 1
ATOM 5531 N N . ALA B 1 279 ? 15.812 17.75 0.113 1 97.75 279 ALA B N 1
ATOM 5532 C CA . ALA B 1 279 ? 15.758 19.078 0.719 1 97.75 279 ALA B CA 1
ATOM 5533 C C . ALA B 1 279 ? 14.328 19.609 0.736 1 97.75 279 ALA B C 1
ATOM 5535 O O . ALA B 1 279 ? 13.891 20.203 1.727 1 97.75 279 ALA B O 1
ATOM 5536 N N . GLU B 1 280 ? 13.617 19.406 -0.375 1 98.19 280 GLU B N 1
ATOM 5537 C CA . GLU B 1 280 ? 12.227 19.844 -0.47 1 98.19 280 GLU B CA 1
ATOM 5538 C C . GLU B 1 280 ? 11.375 19.172 0.604 1 98.19 280 GLU B C 1
ATOM 5540 O O . GLU B 1 280 ? 10.547 19.828 1.243 1 98.19 280 GLU B O 1
ATOM 5545 N N . VAL B 1 281 ? 11.57 17.875 0.836 1 98.25 281 VAL B N 1
ATOM 5546 C CA . VAL B 1 281 ? 10.805 17.125 1.836 1 98.25 281 VAL B CA 1
ATOM 5547 C C . VAL B 1 281 ? 11.172 17.625 3.234 1 98.25 281 VAL B C 1
ATOM 5549 O O . VAL B 1 281 ? 10.305 17.766 4.094 1 98.25 281 VAL B O 1
ATOM 5552 N N . ILE B 1 282 ? 12.438 17.938 3.486 1 97.38 282 ILE B N 1
ATOM 5553 C CA . ILE B 1 282 ? 12.875 18.453 4.785 1 97.38 282 ILE B CA 1
ATOM 5554 C C . ILE B 1 282 ? 12.141 19.75 5.102 1 97.38 282 ILE B C 1
ATOM 5556 O O . ILE B 1 282 ? 11.547 19.891 6.176 1 97.38 282 ILE B O 1
ATOM 5560 N N . ILE B 1 283 ? 12.133 20.656 4.18 1 97.44 283 ILE B N 1
ATOM 5561 C CA . ILE B 1 283 ? 11.477 21.938 4.391 1 97.44 283 ILE B CA 1
ATOM 5562 C C . ILE B 1 283 ? 9.977 21.734 4.562 1 97.44 283 ILE B C 1
ATOM 5564 O O . ILE B 1 283 ? 9.359 22.328 5.449 1 97.44 283 ILE B O 1
ATOM 5568 N N . ALA B 1 284 ? 9.383 20.859 3.732 1 98.12 284 ALA B N 1
ATOM 5569 C CA . ALA B 1 284 ? 7.941 20.609 3.781 1 98.12 284 ALA B CA 1
ATOM 5570 C C . ALA B 1 284 ? 7.531 20.031 5.133 1 98.12 284 ALA B C 1
ATOM 5572 O O . ALA B 1 284 ? 6.441 20.328 5.633 1 98.12 284 ALA B O 1
ATOM 5573 N N . GLU B 1 285 ? 8.391 19.219 5.727 1 97.25 285 GLU B N 1
ATOM 5574 C CA . GLU B 1 285 ? 8.031 18.531 6.957 1 97.25 285 GLU B CA 1
ATOM 5575 C C . GLU B 1 285 ? 8.383 19.359 8.188 1 97.25 285 GLU B C 1
ATOM 5577 O O . GLU B 1 285 ? 7.652 19.359 9.18 1 97.25 285 GLU B O 1
ATOM 5582 N N . THR B 1 286 ? 9.453 20.156 8.141 1 95.88 286 THR B N 1
ATOM 5583 C CA . THR B 1 286 ? 9.953 20.797 9.352 1 95.88 286 THR B CA 1
ATOM 5584 C C . THR B 1 286 ? 9.633 22.297 9.336 1 95.88 286 THR B C 1
ATOM 5586 O O . THR B 1 286 ? 9.68 22.953 10.375 1 95.88 286 THR B O 1
ATOM 5589 N N . GLY B 1 287 ? 9.312 22.797 8.164 1 95.31 287 GLY B N 1
ATOM 5590 C CA . GLY B 1 287 ? 9.281 24.25 8.039 1 95.31 287 GLY B CA 1
ATOM 5591 C C . GLY B 1 287 ? 10.656 24.891 8.062 1 95.31 287 GLY B C 1
ATOM 5592 O O . GLY B 1 287 ? 11.672 24.172 8.039 1 95.31 287 GLY B O 1
ATOM 5593 N N . VAL B 1 288 ? 10.68 26.234 8.047 1 93.12 288 VAL B N 1
ATOM 5594 C CA . VAL B 1 288 ? 11.953 26.938 8.008 1 93.12 288 VAL B CA 1
ATOM 5595 C C . VAL B 1 288 ? 12.102 27.828 9.242 1 93.12 288 VAL B C 1
ATOM 5597 O O . VAL B 1 288 ? 13.125 28.484 9.422 1 93.12 288 VAL B O 1
ATOM 5600 N N . ASP B 1 289 ? 11.07 27.781 10.086 1 89.94 289 ASP B N 1
ATOM 5601 C CA . ASP B 1 289 ? 11.086 28.594 11.305 1 89.94 289 ASP B CA 1
ATOM 5602 C C . ASP B 1 289 ? 11.805 27.859 12.438 1 89.94 289 ASP B C 1
ATOM 5604 O O . ASP B 1 289 ? 11.32 26.844 12.938 1 89.94 289 ASP B O 1
ATOM 5608 N N . PRO B 1 290 ? 12.875 28.359 12.891 1 80.94 290 PRO B N 1
ATOM 5609 C CA . PRO B 1 290 ? 13.664 27.672 13.922 1 80.94 290 PRO B CA 1
ATOM 5610 C C . PRO B 1 290 ? 12.945 27.625 15.273 1 80.94 290 PRO B C 1
ATOM 5612 O O . PRO B 1 290 ? 13.305 26.828 16.141 1 80.94 290 PRO B O 1
ATOM 5615 N N . SER B 1 291 ? 12.016 28.5 15.461 1 85.25 291 SER B N 1
ATOM 5616 C CA . SER B 1 291 ? 11.336 28.578 16.75 1 85.25 291 SER B CA 1
ATOM 5617 C C . SER B 1 291 ? 10.469 27.359 17 1 85.25 291 SER B C 1
ATOM 5619 O O . SER B 1 291 ? 10.062 27.094 18.125 1 85.25 291 SER B O 1
ATOM 5621 N N . GLN B 1 292 ? 10.203 26.656 15.938 1 88.5 292 GLN B N 1
ATOM 5622 C CA . GLN B 1 292 ? 9.344 25.5 16.062 1 88.5 292 GLN B CA 1
ATOM 5623 C C . GLN B 1 292 ? 10.031 24.375 16.859 1 88.5 292 GLN B C 1
ATOM 5625 O O . GLN B 1 292 ? 9.391 23.672 17.625 1 88.5 292 GLN B O 1
ATOM 5630 N N . PHE B 1 293 ? 11.281 24.281 16.594 1 92.94 293 PHE B N 1
ATOM 5631 C CA . PHE B 1 293 ? 12.102 23.312 17.312 1 92.94 293 PHE B CA 1
ATOM 5632 C C . PHE B 1 293 ? 13.227 24.031 18.062 1 92.94 293 PHE B C 1
ATOM 5634 O O . PHE B 1 293 ? 14.211 24.453 17.453 1 92.94 293 PHE B O 1
ATOM 5641 N N . THR B 1 294 ? 13.172 23.969 19.375 1 91.44 294 THR B N 1
ATOM 5642 C CA . THR B 1 294 ? 14.031 24.797 20.203 1 91.44 294 THR B CA 1
ATOM 5643 C C . THR B 1 294 ? 15.477 24.312 20.156 1 91.44 294 THR B C 1
ATOM 5645 O O . THR B 1 294 ? 16.422 25.094 20.328 1 91.44 294 THR B O 1
ATOM 5648 N N . THR B 1 295 ? 15.594 23.016 19.938 1 94.44 295 THR B N 1
ATOM 5649 C CA . THR B 1 295 ? 16.938 22.438 19.844 1 94.44 295 THR B CA 1
ATOM 5650 C C . THR B 1 295 ? 17 21.406 18.719 1 94.44 295 THR B C 1
ATOM 5652 O O . THR B 1 295 ? 15.977 20.906 18.266 1 94.44 295 THR B O 1
ATOM 5655 N N . ALA B 1 296 ? 18.234 21.156 18.344 1 94.38 296 ALA B N 1
ATOM 5656 C CA . ALA B 1 296 ? 18.438 20.109 17.344 1 94.38 296 ALA B CA 1
ATOM 5657 C C . ALA B 1 296 ? 17.984 18.75 17.859 1 94.38 296 ALA B C 1
ATOM 5659 O O . ALA B 1 296 ? 17.422 17.953 17.109 1 94.38 296 ALA B O 1
ATOM 5660 N N . ALA B 1 297 ? 18.188 18.578 19.062 1 93.12 297 ALA B N 1
ATOM 5661 C CA . ALA B 1 297 ? 17.781 17.328 19.688 1 93.12 297 ALA B CA 1
ATOM 5662 C C . ALA B 1 297 ? 16.266 17.172 19.672 1 93.12 297 ALA B C 1
ATOM 5664 O O . ALA B 1 297 ? 15.75 16.062 19.469 1 93.12 297 ALA B O 1
ATOM 5665 N N . HIS B 1 298 ? 15.625 18.234 19.859 1 93 298 HIS B N 1
ATOM 5666 C CA . HIS B 1 298 ? 14.172 18.219 19.812 1 93 298 HIS B CA 1
ATOM 5667 C C . HIS B 1 298 ? 13.672 17.828 18.422 1 93 298 HIS B C 1
ATOM 5669 O O . HIS B 1 298 ? 12.766 17 18.297 1 93 298 HIS B O 1
ATOM 5675 N N . LEU B 1 299 ? 14.281 18.406 17.438 1 94.31 299 LEU B N 1
ATOM 5676 C CA . LEU B 1 299 ? 13.922 18.078 16.062 1 94.31 299 LEU B CA 1
ATOM 5677 C C . LEU B 1 299 ? 14.18 16.594 15.766 1 94.31 299 LEU B C 1
ATOM 5679 O O . LEU B 1 299 ? 13.328 15.922 15.18 1 94.31 299 LEU B O 1
ATOM 5683 N N . ALA B 1 300 ? 15.305 16.125 16.188 1 93.81 300 ALA B N 1
ATOM 5684 C CA . ALA B 1 300 ? 15.664 14.727 15.945 1 93.81 300 ALA B CA 1
ATOM 5685 C C . ALA B 1 300 ? 14.695 13.773 16.641 1 93.81 300 ALA B C 1
ATOM 5687 O O . ALA B 1 300 ? 14.305 12.75 16.078 1 93.81 300 ALA B O 1
ATOM 5688 N N . SER B 1 301 ? 14.336 14.102 17.828 1 90.62 301 SER B N 1
ATOM 5689 C CA . SER B 1 301 ? 13.383 13.297 18.578 1 90.62 301 SER B CA 1
ATOM 5690 C C . SER B 1 301 ? 12.008 13.289 17.922 1 90.62 301 SER B C 1
ATOM 5692 O O . SER B 1 301 ? 11.367 12.242 17.797 1 90.62 301 SER B O 1
ATOM 5694 N N . TRP B 1 302 ? 11.625 14.445 17.484 1 91.5 302 TRP B N 1
ATOM 5695 C CA . TRP B 1 302 ? 10.344 14.586 16.797 1 91.5 302 TRP B CA 1
ATOM 5696 C C . TRP B 1 302 ? 10.312 13.758 15.523 1 91.5 302 TRP B C 1
ATOM 5698 O O . TRP B 1 302 ? 9.312 13.102 15.227 1 91.5 302 TRP B O 1
ATOM 5708 N N . ALA B 1 303 ? 11.422 13.719 14.805 1 93.56 303 ALA B N 1
ATOM 5709 C CA . ALA B 1 303 ? 11.516 13 13.539 1 93.56 303 ALA B CA 1
ATOM 5710 C C . ALA B 1 303 ? 11.633 11.492 13.766 1 93.56 303 ALA B C 1
ATOM 5712 O O . ALA B 1 303 ? 11.391 10.695 12.852 1 93.56 303 ALA B O 1
ATOM 5713 N N . GLY B 1 304 ? 12.055 11.117 14.938 1 90.94 304 GLY B N 1
ATOM 5714 C CA . GLY B 1 304 ? 12.188 9.711 15.273 1 90.94 304 GLY B CA 1
ATOM 5715 C C . GLY B 1 304 ? 13.5 9.109 14.812 1 90.94 304 GLY B C 1
ATOM 5716 O O . GLY B 1 304 ? 13.555 7.934 14.453 1 90.94 304 GLY B O 1
ATOM 5717 N N . VAL B 1 305 ? 14.531 9.836 14.617 1 88.88 305 VAL B N 1
ATOM 5718 C CA . VAL B 1 305 ? 15.812 9.305 14.164 1 88.88 305 VAL B CA 1
ATOM 5719 C C . VAL B 1 305 ? 16.812 9.312 15.32 1 88.88 305 VAL B C 1
ATOM 5721 O O . VAL B 1 305 ? 18.016 9.359 15.102 1 88.88 305 VAL B O 1
ATOM 5724 N N . CYS B 1 306 ? 16.281 9.234 16.5 1 82.19 306 CYS B N 1
ATOM 5725 C CA . CYS B 1 306 ? 17.125 9.164 17.688 1 82.19 306 CYS B CA 1
ATOM 5726 C C . CYS B 1 306 ? 17.094 7.766 18.297 1 82.19 306 CYS B C 1
ATOM 5728 O O . CYS B 1 306 ? 16.125 7.035 18.141 1 82.19 306 CYS B O 1
ATOM 5730 N N . PRO B 1 307 ? 18.297 7.262 18.703 1 67.75 307 PRO B N 1
ATOM 5731 C CA . PRO B 1 307 ? 18.297 5.953 19.359 1 67.75 307 PRO B CA 1
ATOM 5732 C C . PRO B 1 307 ? 17.25 5.84 20.453 1 67.75 307 PRO B C 1
ATOM 5734 O O . PRO B 1 307 ? 16.922 6.836 21.109 1 67.75 307 PRO B O 1
ATOM 5737 N N . GLY B 1 308 ? 16.219 4.879 20.328 1 59.56 308 GLY B N 1
ATOM 5738 C CA . GLY B 1 308 ? 15.219 4.684 21.359 1 59.56 308 GLY B CA 1
ATOM 5739 C C . GLY B 1 308 ? 15.828 4.398 22.719 1 59.56 308 GLY B C 1
ATOM 5740 O O . GLY B 1 308 ? 16.938 3.867 22.812 1 59.56 308 GLY B O 1
ATOM 5741 N N . ASN B 1 309 ? 15.594 5.297 23.688 1 51.34 309 ASN B N 1
ATOM 5742 C CA . ASN B 1 309 ? 16 4.969 25.047 1 51.34 309 ASN B CA 1
ATOM 5743 C C . ASN B 1 309 ? 15.203 3.791 25.609 1 51.34 309 ASN B C 1
ATOM 5745 O O . ASN B 1 309 ? 14.086 3.965 26.094 1 51.34 309 ASN B O 1
ATOM 5749 N N . ASN B 1 310 ? 15.172 2.807 24.906 1 47 310 ASN B N 1
ATOM 5750 C CA . ASN B 1 310 ? 14.352 1.761 25.516 1 47 310 ASN B CA 1
ATOM 5751 C C . ASN B 1 310 ? 14.945 1.261 26.828 1 47 310 ASN B C 1
ATOM 5753 O O . ASN B 1 310 ? 15.633 0.239 26.844 1 47 310 ASN B O 1
ATOM 5757 N N . GLU B 1 311 ? 15.367 2.225 27.578 1 42.69 311 GLU B N 1
ATOM 5758 C CA . GLU B 1 311 ? 15.773 1.688 28.875 1 42.69 311 GLU B CA 1
ATOM 5759 C C . GLU B 1 311 ? 14.578 1.537 29.797 1 42.69 311 GLU B C 1
ATOM 5761 O O . GLU B 1 311 ? 13.766 2.457 29.938 1 42.69 311 GLU B O 1
ATOM 5766 N N . SER B 1 312 ? 13.766 0.512 29.625 1 40.31 312 SER B N 1
ATOM 5767 C CA . SER B 1 312 ? 12.914 0.296 30.781 1 40.31 312 SER B CA 1
ATOM 5768 C C . SER B 1 312 ? 13.547 -0.691 31.766 1 40.31 312 SER B C 1
ATOM 5770 O O . SER B 1 312 ? 13.961 -1.781 31.359 1 40.31 312 SER B O 1
ATOM 5772 N N . ALA B 1 313 ? 13.492 -0.353 33.094 1 45.34 313 ALA B N 1
ATOM 5773 C CA . ALA B 1 313 ? 13.906 -1.073 34.281 1 45.34 313 ALA B CA 1
ATOM 5774 C C . ALA B 1 313 ? 15.242 -1.779 34.094 1 45.34 313 ALA B C 1
ATOM 5776 O O . ALA B 1 313 ? 15.422 -2.924 34.5 1 45.34 313 ALA B O 1
ATOM 5777 N N . GLY B 1 314 ? 16.266 -1.36 33.438 1 40.91 314 GLY B N 1
ATOM 5778 C CA . GLY B 1 314 ? 17.594 -1.924 33.312 1 40.91 314 GLY B CA 1
ATOM 5779 C C . GLY B 1 314 ? 17.812 -2.686 32.031 1 40.91 314 GLY B C 1
ATOM 5780 O O . GLY B 1 314 ? 18.922 -3.127 31.719 1 40.91 314 GLY B O 1
ATOM 5781 N N . ARG B 1 315 ? 16.656 -3.383 31.594 1 43.31 315 ARG B N 1
ATOM 5782 C CA . ARG B 1 315 ? 16.875 -4.176 30.391 1 43.31 315 ARG B CA 1
ATOM 5783 C C . ARG B 1 315 ? 16.812 -3.309 29.141 1 43.31 315 ARG B C 1
ATOM 5785 O O . ARG B 1 315 ? 15.945 -2.434 29.031 1 43.31 315 ARG B O 1
ATOM 5792 N N . HIS B 1 316 ? 17.938 -3.133 28.469 1 36.66 316 HIS B N 1
ATOM 5793 C CA . HIS B 1 316 ? 18.047 -2.451 27.172 1 36.66 316 HIS B CA 1
ATOM 5794 C C . HIS B 1 316 ? 17.125 -3.09 26.141 1 36.66 316 HIS B C 1
ATOM 5796 O O . HIS B 1 316 ? 17.281 -4.266 25.812 1 36.66 316 HIS B O 1
ATOM 5802 N N . MET B 1 317 ? 15.883 -2.818 26.203 1 40.72 317 MET B N 1
ATOM 5803 C CA . MET B 1 317 ? 14.992 -3.398 25.203 1 40.72 317 MET B CA 1
ATOM 5804 C C . MET B 1 317 ? 15.359 -2.914 23.812 1 40.72 317 MET B C 1
ATOM 5806 O O . MET B 1 317 ? 16.062 -1.912 23.656 1 40.72 317 MET B O 1
ATOM 5810 N N . SER B 1 318 ? 14.938 -3.643 22.781 1 46.12 318 SER B N 1
ATOM 5811 C CA . SER B 1 318 ? 15.266 -3.492 21.359 1 46.12 318 SER B CA 1
ATOM 5812 C C . SER B 1 318 ? 15.133 -2.041 20.922 1 46.12 318 SER B C 1
ATOM 5814 O O . SER B 1 318 ? 14.211 -1.338 21.344 1 46.12 318 SER B O 1
ATOM 5816 N N . GLY B 1 319 ? 16.25 -1.366 20.688 1 43.41 319 GLY B N 1
ATOM 5817 C CA . GLY B 1 319 ? 16.531 -0.044 20.156 1 43.41 319 GLY B CA 1
ATOM 5818 C C . GLY B 1 319 ? 15.656 0.327 18.969 1 43.41 319 GLY B C 1
ATOM 5819 O O . GLY B 1 319 ? 16.141 0.929 18 1 43.41 319 GLY B O 1
ATOM 5820 N N . ARG B 1 320 ? 14.391 -0.208 18.938 1 51.12 320 ARG B N 1
ATOM 5821 C CA . ARG B 1 320 ? 13.562 0.181 17.797 1 51.12 320 ARG B CA 1
ATOM 5822 C C . ARG B 1 320 ? 13.242 1.673 17.844 1 51.12 320 ARG B C 1
ATOM 5824 O O . ARG B 1 320 ? 12.93 2.219 18.906 1 51.12 320 ARG B O 1
ATOM 5831 N N . THR B 1 321 ? 13.586 2.469 16.75 1 51.62 321 THR B N 1
ATOM 5832 C CA . THR B 1 321 ? 13.344 3.904 16.641 1 51.62 321 THR B CA 1
ATOM 5833 C C . THR B 1 321 ? 11.906 4.242 17 1 51.62 321 THR B C 1
ATOM 5835 O O . THR B 1 321 ? 11 3.439 16.781 1 51.62 321 THR B O 1
ATOM 5838 N N . ARG B 1 322 ? 11.609 5.293 17.688 1 59.31 322 ARG B N 1
ATOM 5839 C CA . ARG B 1 322 ? 10.305 5.82 18.078 1 59.31 322 ARG B CA 1
ATOM 5840 C C . ARG B 1 322 ? 9.469 6.191 16.875 1 59.31 322 ARG B C 1
ATOM 5842 O O . ARG B 1 322 ? 10.008 6.477 15.797 1 59.31 322 ARG B O 1
ATOM 5849 N N . PRO B 1 323 ? 8.211 6.082 17.031 1 72.94 323 PRO B N 1
ATOM 5850 C CA . PRO B 1 323 ? 7.371 6.594 15.938 1 72.94 323 PRO B CA 1
ATOM 5851 C C . PRO B 1 323 ? 7.645 8.062 15.625 1 72.94 323 PRO B C 1
ATOM 5853 O O . PRO B 1 323 ? 7.977 8.836 16.531 1 72.94 323 PRO B O 1
ATOM 5856 N N . GLY B 1 324 ? 7.891 8.477 14.461 1 83.94 324 GLY B N 1
ATOM 5857 C CA . GLY B 1 324 ? 8.133 9.836 14.008 1 83.94 324 GLY B CA 1
ATOM 5858 C C . GLY B 1 324 ? 7.508 10.125 12.656 1 83.94 324 GLY B C 1
ATOM 5859 O O . GLY B 1 324 ? 6.531 9.484 12.266 1 83.94 324 GLY B O 1
ATOM 5860 N N . ASP B 1 325 ? 7.992 11.18 12.117 1 91.62 325 ASP B N 1
ATOM 5861 C CA . ASP B 1 325 ? 7.48 11.594 10.82 1 91.62 325 ASP B CA 1
ATOM 5862 C C . ASP B 1 325 ? 7.93 10.641 9.719 1 91.62 325 ASP B C 1
ATOM 5864 O O . ASP B 1 325 ? 9.094 10.648 9.32 1 91.62 325 ASP B O 1
ATOM 5868 N N . THR B 1 326 ? 7.023 9.906 9.195 1 93 326 THR B N 1
ATOM 5869 C CA . THR B 1 326 ? 7.344 8.828 8.266 1 93 326 THR B CA 1
ATOM 5870 C C . THR B 1 326 ? 7.922 9.391 6.973 1 93 326 THR B C 1
ATOM 5872 O O . THR B 1 326 ? 8.805 8.773 6.363 1 93 326 THR B O 1
ATOM 5875 N N . TRP B 1 327 ? 7.48 10.508 6.555 1 95.62 327 TRP B N 1
ATOM 5876 C CA . TRP B 1 327 ? 7.941 11.094 5.301 1 95.62 327 TRP B CA 1
ATOM 5877 C C . TRP B 1 327 ? 9.375 11.602 5.426 1 95.62 327 TRP B C 1
ATOM 5879 O O . TRP B 1 327 ? 10.211 11.344 4.562 1 95.62 327 TRP B O 1
ATOM 5889 N N . LEU B 1 328 ? 9.602 12.242 6.531 1 96.69 328 LEU B N 1
ATOM 5890 C CA . LEU B 1 328 ? 10.938 12.766 6.781 1 96.69 328 LEU B CA 1
ATOM 5891 C C . LEU B 1 328 ? 11.938 11.641 6.992 1 96.69 328 LEU B C 1
ATOM 5893 O O . LEU B 1 328 ? 13.055 11.688 6.469 1 96.69 328 LEU B O 1
ATOM 5897 N N . LYS B 1 329 ? 11.555 10.648 7.699 1 95.62 329 LYS B N 1
ATOM 5898 C CA . LYS B 1 329 ? 12.43 9.508 7.941 1 95.62 329 LYS B CA 1
ATOM 5899 C C . LYS B 1 329 ? 12.828 8.828 6.637 1 95.62 329 LYS B C 1
ATOM 5901 O O . LYS B 1 329 ? 13.992 8.477 6.441 1 95.62 329 LYS B O 1
ATOM 5906 N N . ALA B 1 330 ? 11.867 8.688 5.828 1 95.81 330 ALA B N 1
ATOM 5907 C CA . ALA B 1 330 ? 12.141 8.055 4.543 1 95.81 330 ALA B CA 1
ATOM 5908 C C . ALA B 1 330 ? 13.125 8.883 3.721 1 95.81 330 ALA B C 1
ATOM 5910 O O . ALA B 1 330 ? 14.086 8.352 3.162 1 95.81 330 ALA B O 1
ATOM 5911 N N . ALA B 1 331 ? 12.906 10.109 3.666 1 96.94 331 ALA B N 1
ATOM 5912 C CA . ALA B 1 331 ? 13.773 11.008 2.91 1 96.94 331 ALA B CA 1
ATOM 5913 C C . ALA B 1 331 ? 15.188 11.008 3.484 1 96.94 331 ALA B C 1
ATOM 5915 O O . ALA B 1 331 ? 16.172 10.969 2.738 1 96.94 331 ALA B O 1
ATOM 5916 N N . LEU B 1 332 ? 15.273 11.055 4.789 1 97.19 332 LEU B N 1
ATOM 5917 C CA . LEU B 1 332 ? 16.578 11.055 5.453 1 97.19 332 LEU B CA 1
ATOM 5918 C C . LEU B 1 332 ? 17.297 9.727 5.246 1 97.19 332 LEU B C 1
ATOM 5920 O O . LEU B 1 332 ? 18.516 9.695 5.148 1 97.19 332 LEU B O 1
ATOM 5924 N N . GLY B 1 333 ? 16.547 8.664 5.246 1 96.38 333 GLY B N 1
ATOM 5925 C CA . GLY B 1 333 ? 17.141 7.371 4.941 1 96.38 333 GLY B CA 1
ATOM 5926 C C . GLY B 1 333 ? 17.797 7.324 3.574 1 96.38 333 GLY B C 1
ATOM 5927 O O . GLY B 1 333 ? 18.906 6.805 3.434 1 96.38 333 GLY B O 1
ATOM 5928 N N . GLU B 1 334 ? 17.125 7.879 2.654 1 96.44 334 GLU B N 1
ATOM 5929 C CA . GLU B 1 334 ? 17.688 7.945 1.305 1 96.44 334 GLU B CA 1
ATOM 5930 C C . GLU B 1 334 ? 18.938 8.812 1.266 1 96.44 334 GLU B C 1
ATOM 5932 O O . GLU B 1 334 ? 19.922 8.469 0.605 1 96.44 334 GLU B O 1
ATOM 5937 N N . ALA B 1 335 ? 18.828 9.875 1.924 1 97.81 335 ALA B N 1
ATOM 5938 C CA . ALA B 1 335 ? 19.984 10.773 1.989 1 97.81 335 ALA B CA 1
ATOM 5939 C C . ALA B 1 335 ? 21.172 10.094 2.66 1 97.81 335 ALA B C 1
ATOM 5941 O O . ALA B 1 335 ? 22.312 10.234 2.209 1 97.81 335 ALA B O 1
ATOM 5942 N N . ALA B 1 336 ? 20.875 9.406 3.701 1 97.75 336 ALA B N 1
ATOM 5943 C CA . ALA B 1 336 ? 21.922 8.695 4.426 1 97.75 336 ALA B CA 1
ATOM 5944 C C . ALA B 1 336 ? 22.594 7.652 3.537 1 97.75 336 ALA B C 1
ATOM 5946 O O . ALA B 1 336 ? 23.812 7.512 3.539 1 97.75 336 ALA B O 1
ATOM 5947 N N . MET B 1 337 ? 21.797 6.922 2.814 1 97.56 337 MET B N 1
ATOM 5948 C CA . MET B 1 337 ? 22.328 5.922 1.892 1 97.56 337 MET B CA 1
ATOM 5949 C C . MET B 1 337 ? 23.234 6.57 0.845 1 97.56 337 MET B C 1
ATOM 5951 O O . MET B 1 337 ? 24.328 6.07 0.561 1 97.56 337 MET B O 1
ATOM 5955 N N . ALA B 1 338 ? 22.797 7.613 0.322 1 97.62 338 ALA B N 1
ATOM 5956 C CA . ALA B 1 338 ? 23.594 8.336 -0.675 1 97.62 338 ALA B CA 1
ATOM 5957 C C . ALA B 1 338 ? 24.875 8.891 -0.064 1 97.62 338 ALA B C 1
ATOM 5959 O O . ALA B 1 338 ? 25.938 8.789 -0.664 1 97.62 338 ALA B O 1
ATOM 5960 N N . ALA B 1 339 ? 24.766 9.453 1.061 1 97.62 339 ALA B N 1
ATOM 5961 C CA . ALA B 1 339 ? 25.906 10.023 1.758 1 97.62 339 ALA B CA 1
ATOM 5962 C C . ALA B 1 339 ? 26.953 8.953 2.059 1 97.62 339 ALA B C 1
ATOM 5964 O O . ALA B 1 339 ? 28.156 9.219 2.008 1 97.62 339 ALA B O 1
ATOM 5965 N N . SER B 1 340 ? 26.484 7.777 2.379 1 96.38 340 SER B N 1
ATOM 5966 C CA . SER B 1 340 ? 27.375 6.68 2.736 1 96.38 340 SER B CA 1
ATOM 5967 C C . SER B 1 340 ? 28.25 6.273 1.56 1 96.38 340 SER B C 1
ATOM 5969 O O . SER B 1 340 ? 29.312 5.652 1.747 1 96.38 340 SER B O 1
ATOM 5971 N N . ARG B 1 341 ? 27.844 6.668 0.409 1 95.69 341 ARG B N 1
ATOM 5972 C CA . ARG B 1 341 ? 28.547 6.238 -0.796 1 95.69 341 ARG B CA 1
ATOM 5973 C C . ARG B 1 341 ? 29.469 7.34 -1.314 1 95.69 341 ARG B C 1
ATOM 5975 O O . ARG B 1 341 ? 30.172 7.152 -2.314 1 95.69 341 ARG B O 1
ATOM 5982 N N . THR B 1 342 ? 29.438 8.43 -0.649 1 94.56 342 THR B N 1
ATOM 5983 C CA . THR B 1 342 ? 30.312 9.523 -1.062 1 94.56 342 THR B CA 1
ATOM 5984 C C . THR B 1 342 ? 31.766 9.242 -0.646 1 94.56 342 THR B C 1
ATOM 5986 O O . THR B 1 342 ? 32.031 8.336 0.145 1 94.56 342 THR B O 1
ATOM 5989 N N . LYS B 1 343 ? 32.625 10.047 -1.287 1 91.62 343 LYS B N 1
ATOM 5990 C CA . LYS B 1 343 ? 34.062 9.844 -0.996 1 91.62 343 LYS B CA 1
ATOM 5991 C C . LYS B 1 343 ? 34.594 10.992 -0.147 1 91.62 343 LYS B C 1
ATOM 5993 O O . LYS B 1 343 ? 34.281 12.156 -0.372 1 91.62 343 LYS B O 1
ATOM 5998 N N . ASN B 1 344 ? 35.375 10.641 0.81 1 91.81 344 ASN B N 1
ATOM 5999 C CA . ASN B 1 344 ? 36.188 11.57 1.613 1 91.81 344 ASN B CA 1
ATOM 6000 C C . ASN B 1 344 ? 35.281 12.57 2.352 1 91.81 344 ASN B C 1
ATOM 6002 O O . ASN B 1 344 ? 35.594 13.758 2.41 1 91.81 344 ASN B O 1
ATOM 6006 N N . THR B 1 345 ? 34.156 12.141 2.785 1 95.88 345 THR B N 1
ATOM 6007 C CA . THR B 1 345 ? 33.25 12.992 3.555 1 95.88 345 THR B CA 1
ATOM 6008 C C . THR B 1 345 ? 33.125 12.477 4.984 1 95.88 345 THR B C 1
ATOM 6010 O O . THR B 1 345 ? 33.312 11.289 5.25 1 95.88 345 THR B O 1
ATOM 6013 N N . TYR B 1 346 ? 32.781 13.367 5.848 1 96 346 TYR B N 1
ATOM 6014 C CA . TYR B 1 346 ? 32.531 13.023 7.246 1 96 346 TYR B CA 1
ATOM 6015 C C . TYR B 1 346 ? 31.406 12.008 7.375 1 96 346 TYR B C 1
ATOM 6017 O O . TYR B 1 346 ? 31.516 11.039 8.133 1 96 346 TYR B O 1
ATOM 6025 N N . LEU B 1 347 ? 30.344 12.195 6.648 1 97.44 347 LEU B N 1
ATOM 6026 C CA . LEU B 1 347 ? 29.156 11.352 6.75 1 97.44 347 LEU B CA 1
ATOM 6027 C C . LEU B 1 347 ? 29.469 9.93 6.301 1 97.44 347 LEU B C 1
ATOM 6029 O O . LEU B 1 347 ? 29 8.961 6.91 1 97.44 347 LEU B O 1
ATOM 6033 N N . ALA B 1 348 ? 30.234 9.789 5.246 1 96.75 348 ALA B N 1
ATOM 6034 C CA . ALA B 1 348 ? 30.641 8.461 4.797 1 96.75 348 ALA B CA 1
ATOM 6035 C C . ALA B 1 348 ? 31.516 7.777 5.844 1 96.75 348 ALA B C 1
ATOM 6037 O O . ALA B 1 348 ? 31.359 6.586 6.109 1 96.75 348 ALA B O 1
ATOM 6038 N N . ALA B 1 349 ? 32.5 8.555 6.367 1 94.69 349 ALA B N 1
ATOM 6039 C CA . ALA B 1 349 ? 33.375 8.023 7.41 1 94.69 349 ALA B CA 1
ATOM 6040 C C . ALA B 1 349 ? 32.562 7.59 8.633 1 94.69 349 ALA B C 1
ATOM 6042 O O . ALA B 1 349 ? 32.844 6.543 9.227 1 94.69 349 ALA B O 1
ATOM 6043 N N . ARG B 1 350 ? 31.594 8.383 8.945 1 94.81 350 ARG B N 1
ATOM 6044 C CA . ARG B 1 350 ? 30.734 8.062 10.078 1 94.81 350 ARG B CA 1
ATOM 6045 C C . ARG B 1 350 ? 29.953 6.785 9.836 1 94.81 350 ARG B C 1
ATOM 6047 O O . ARG B 1 350 ? 29.828 5.938 10.727 1 94.81 350 ARG B O 1
ATOM 6054 N N . TYR B 1 351 ? 29.391 6.609 8.672 1 96.19 351 TYR B N 1
ATOM 6055 C CA . TYR B 1 351 ? 28.672 5.398 8.312 1 96.19 351 TYR B CA 1
ATOM 6056 C C . TYR B 1 351 ? 29.547 4.164 8.492 1 96.19 351 TYR B C 1
ATOM 6058 O O . TYR B 1 351 ? 29.141 3.197 9.141 1 96.19 351 TYR B O 1
ATOM 6066 N N . ARG B 1 352 ? 30.703 4.211 7.938 1 94.88 352 ARG B N 1
ATOM 6067 C CA . ARG B 1 352 ? 31.594 3.068 7.996 1 94.88 352 ARG B CA 1
ATOM 6068 C C . ARG B 1 352 ? 31.953 2.719 9.438 1 94.88 352 ARG B C 1
ATOM 6070 O O . ARG B 1 352 ? 32 1.542 9.805 1 94.88 352 ARG B O 1
ATOM 6077 N N . ARG B 1 353 ? 32.219 3.705 10.172 1 91.5 353 ARG B N 1
ATOM 6078 C CA . ARG B 1 353 ? 32.562 3.508 11.57 1 91.5 353 ARG B CA 1
ATOM 6079 C C . ARG B 1 353 ? 31.453 2.814 12.336 1 91.5 353 ARG B C 1
ATOM 6081 O O . ARG B 1 353 ? 31.703 1.823 13.031 1 91.5 353 ARG B O 1
ATOM 6088 N N . VAL B 1 354 ? 30.281 3.312 12.172 1 93.5 354 VAL B N 1
ATOM 6089 C CA . VAL B 1 354 ? 29.141 2.773 12.906 1 93.5 354 VAL B CA 1
ATOM 6090 C C . VAL B 1 354 ? 28.766 1.406 12.344 1 93.5 354 VAL B C 1
ATOM 6092 O O . VAL B 1 354 ? 28.406 0.492 13.094 1 93.5 354 VAL B O 1
ATOM 6095 N N . ALA B 1 355 ? 28.797 1.294 11.023 1 94.56 355 ALA B N 1
ATOM 6096 C CA . ALA B 1 355 ? 28.438 0.035 10.375 1 94.56 355 ALA B CA 1
ATOM 6097 C C . ALA B 1 355 ? 29.344 -1.104 10.859 1 94.56 355 ALA B C 1
ATOM 6099 O O . ALA B 1 355 ? 28.875 -2.227 11.055 1 94.56 355 ALA B O 1
ATOM 6100 N N . ALA B 1 356 ? 30.594 -0.885 11.016 1 91.94 356 ALA B N 1
ATOM 6101 C CA . ALA B 1 356 ? 31.562 -1.884 11.469 1 91.94 356 ALA B CA 1
ATOM 6102 C C . ALA B 1 356 ? 31.234 -2.373 12.875 1 91.94 356 ALA B C 1
ATOM 6104 O O . ALA B 1 356 ? 31.438 -3.545 13.195 1 91.94 356 ALA B O 1
ATOM 6105 N N . ARG B 1 357 ? 30.641 -1.527 13.633 1 89 357 ARG B N 1
ATOM 6106 C CA . ARG B 1 357 ? 30.422 -1.839 15.039 1 89 357 ARG B CA 1
ATOM 6107 C C . ARG B 1 357 ? 29 -2.338 15.266 1 89 357 ARG B C 1
ATOM 6109 O O . ARG B 1 357 ? 28.766 -3.207 16.109 1 89 357 ARG B O 1
ATOM 6116 N N . ARG B 1 358 ? 28.078 -1.691 14.578 1 91.62 358 ARG B N 1
ATOM 6117 C CA . ARG B 1 358 ? 26.688 -1.902 14.969 1 91.62 358 ARG B CA 1
ATOM 6118 C C . ARG B 1 358 ? 25.859 -2.381 13.797 1 91.62 358 ARG B C 1
ATOM 6120 O O . ARG B 1 358 ? 24.656 -2.641 13.945 1 91.62 358 ARG B O 1
ATOM 6127 N N . GLY B 1 359 ? 26.438 -2.377 12.609 1 92.25 359 GLY B N 1
ATOM 6128 C CA . GLY B 1 359 ? 25.688 -2.861 11.453 1 92.25 359 GLY B CA 1
ATOM 6129 C C . GLY B 1 359 ? 25.219 -1.747 10.539 1 92.25 359 GLY B C 1
ATOM 6130 O O . GLY B 1 359 ? 25.156 -0.585 10.953 1 92.25 359 GLY B O 1
ATOM 6131 N N . ASN B 1 360 ? 24.844 -2.039 9.391 1 93.88 360 ASN B N 1
ATOM 6132 C CA . ASN B 1 360 ? 24.531 -1.103 8.312 1 93.88 360 ASN B CA 1
ATOM 6133 C C . ASN B 1 360 ? 23.266 -0.301 8.609 1 93.88 360 ASN B C 1
ATOM 6135 O O . ASN B 1 360 ? 23.234 0.915 8.406 1 93.88 360 ASN B O 1
ATOM 6139 N N . LYS B 1 361 ? 22.203 -0.979 9.102 1 92.62 361 LYS B N 1
ATOM 6140 C CA . LYS B 1 361 ? 20.922 -0.304 9.328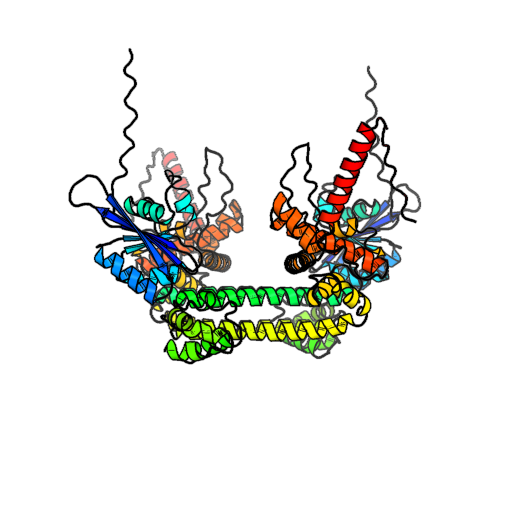 1 92.62 361 LYS B CA 1
ATOM 6141 C C . LYS B 1 361 ? 21.062 0.79 10.383 1 92.62 361 LYS B C 1
ATOM 6143 O O . LYS B 1 361 ? 20.578 1.906 10.203 1 92.62 361 LYS B O 1
ATOM 6148 N N . ARG B 1 362 ? 21.734 0.495 11.445 1 92.62 362 ARG B N 1
ATOM 6149 C CA . ARG B 1 362 ? 21.953 1.475 12.508 1 92.62 362 ARG B CA 1
ATOM 6150 C C . ARG B 1 362 ? 22.859 2.604 12.039 1 92.62 362 ARG B C 1
ATOM 6152 O O . ARG B 1 362 ? 22.703 3.754 12.453 1 92.62 362 ARG B O 1
ATOM 6159 N N . ALA B 1 363 ? 23.797 2.254 11.203 1 95.12 363 ALA B N 1
ATOM 6160 C CA . ALA B 1 363 ? 24.703 3.258 10.648 1 95.12 363 ALA B CA 1
ATOM 6161 C C . ALA B 1 363 ? 23.938 4.277 9.805 1 95.12 363 ALA B C 1
ATOM 6163 O O . ALA B 1 363 ? 24.203 5.477 9.891 1 95.12 363 ALA B O 1
ATOM 6164 N N . LEU B 1 364 ? 22.984 3.795 9.078 1 96.44 364 LEU B N 1
ATOM 6165 C CA . LEU B 1 364 ? 22.172 4.688 8.258 1 96.44 364 LEU B CA 1
ATOM 6166 C C . LEU B 1 364 ? 21.344 5.625 9.125 1 96.44 364 LEU B C 1
ATOM 6168 O O . LEU B 1 364 ? 21.219 6.812 8.805 1 96.44 364 LEU B O 1
ATOM 6172 N N . VAL B 1 365 ? 20.797 5.105 10.195 1 94.69 365 VAL B N 1
ATOM 6173 C CA . VAL B 1 365 ? 20 5.934 11.102 1 94.69 365 VAL B CA 1
ATOM 6174 C C . VAL B 1 365 ? 20.906 6.996 11.734 1 94.69 365 VAL B C 1
ATOM 6176 O O . VAL B 1 365 ? 20.5 8.156 11.875 1 94.69 365 VAL B O 1
ATOM 6179 N N . ALA B 1 366 ? 22.094 6.629 12.117 1 95.44 366 ALA B N 1
ATOM 6180 C CA . ALA B 1 366 ? 23.047 7.566 12.711 1 95.44 366 ALA B CA 1
ATOM 6181 C C . ALA B 1 366 ? 23.391 8.688 11.734 1 95.44 366 ALA B C 1
ATOM 6183 O O . ALA B 1 366 ? 23.469 9.859 12.133 1 95.44 366 ALA B O 1
ATOM 6184 N N . VAL B 1 367 ? 23.641 8.32 10.508 1 97.12 367 VAL B N 1
ATOM 6185 C CA . VAL B 1 367 ? 23.953 9.312 9.484 1 97.12 367 VAL B CA 1
ATOM 6186 C C . VAL B 1 367 ? 22.75 10.219 9.258 1 97.12 367 VAL B C 1
ATOM 6188 O O . VAL B 1 367 ? 22.891 11.438 9.156 1 97.12 367 VAL B O 1
ATOM 6191 N N . ALA B 1 368 ? 21.531 9.633 9.195 1 97.38 368 ALA B N 1
ATOM 6192 C CA . ALA B 1 368 ? 20.312 10.414 9.062 1 97.38 368 ALA B CA 1
ATOM 6193 C C . ALA B 1 368 ? 20.172 11.414 10.203 1 97.38 368 ALA B C 1
ATOM 6195 O O . ALA B 1 368 ? 19.828 12.578 9.984 1 97.38 368 ALA B O 1
ATOM 6196 N N . HIS B 1 369 ? 20.453 10.984 11.367 1 96.69 369 HIS B N 1
ATOM 6197 C CA . HIS B 1 369 ? 20.438 11.836 12.547 1 96.69 369 HIS B CA 1
ATOM 6198 C C . HIS B 1 369 ? 21.406 13.008 12.391 1 96.69 369 HIS B C 1
ATOM 6200 O O . HIS B 1 369 ? 21.062 14.156 12.672 1 96.69 369 HIS B O 1
ATOM 6206 N N . THR B 1 370 ? 22.578 12.711 11.992 1 96.56 370 THR B N 1
ATOM 6207 C CA . THR B 1 370 ? 23.594 13.734 11.82 1 96.56 370 THR B CA 1
ATOM 6208 C C . THR B 1 370 ? 23.172 14.758 10.773 1 96.56 370 THR B C 1
ATOM 6210 O O . THR B 1 370 ? 23.375 15.961 10.961 1 96.56 370 THR B O 1
ATOM 6213 N N . ILE B 1 371 ? 22.594 14.258 9.719 1 97.56 371 ILE B N 1
ATOM 6214 C CA . ILE B 1 371 ? 22.109 15.141 8.664 1 97.56 371 ILE B CA 1
ATOM 6215 C C . ILE B 1 371 ? 21.047 16.078 9.227 1 97.56 371 ILE B C 1
ATOM 6217 O O . ILE B 1 371 ? 21.062 17.281 8.953 1 97.56 371 ILE B O 1
ATOM 6221 N N . LEU B 1 372 ? 20.172 15.594 10.039 1 96.62 372 LEU B N 1
ATOM 6222 C CA . LEU B 1 372 ? 19.078 16.391 10.578 1 96.62 372 LEU B CA 1
ATOM 6223 C C . LEU B 1 372 ? 19.609 17.422 11.586 1 96.62 372 LEU B C 1
ATOM 6225 O O . LEU B 1 372 ? 19.125 18.562 11.625 1 96.62 372 LEU B O 1
ATOM 6229 N N . ILE B 1 373 ? 20.562 17.062 12.367 1 96.06 373 ILE B N 1
ATOM 6230 C CA . ILE B 1 373 ? 21.188 17.984 13.305 1 96.06 373 ILE B CA 1
ATOM 6231 C C . ILE B 1 373 ? 21.844 19.125 12.539 1 96.06 373 ILE B C 1
ATOM 6233 O O . ILE B 1 373 ? 21.656 20.297 12.883 1 96.06 373 ILE B O 1
ATOM 6237 N N . ALA B 1 374 ? 22.609 18.766 11.555 1 96.31 374 ALA B N 1
ATOM 6238 C CA . ALA B 1 374 ? 23.219 19.781 10.719 1 96.31 374 ALA B CA 1
ATOM 6239 C C . ALA B 1 374 ? 22.172 20.703 10.109 1 96.31 374 ALA B C 1
ATOM 6241 O O . ALA B 1 374 ? 22.344 21.922 10.062 1 96.31 374 ALA B O 1
ATOM 6242 N N . THR B 1 375 ? 21.078 20.078 9.648 1 96.19 375 THR B N 1
ATOM 6243 C CA . THR B 1 375 ? 19.984 20.828 9.055 1 96.19 375 THR B CA 1
ATOM 6244 C C . THR B 1 375 ? 19.438 21.875 10.031 1 96.19 375 THR B C 1
ATOM 6246 O O . THR B 1 375 ? 19.25 23.031 9.664 1 96.19 375 THR B O 1
ATOM 6249 N N . TRP B 1 376 ? 19.219 21.5 11.266 1 96.06 376 TRP B N 1
ATOM 6250 C CA . TRP B 1 376 ? 18.719 22.422 12.281 1 96.06 376 TRP B CA 1
ATOM 6251 C C . TRP B 1 376 ? 19.656 23.609 12.445 1 96.06 376 TRP B C 1
ATOM 6253 O O . TRP B 1 376 ? 19.203 24.766 12.445 1 96.06 376 TRP B O 1
ATOM 6263 N N . HIS B 1 377 ? 20.922 23.391 12.539 1 95.19 377 HIS B N 1
ATOM 6264 C CA . HIS B 1 377 ? 21.906 24.453 12.734 1 95.19 377 HIS B CA 1
ATOM 6265 C C . HIS B 1 377 ? 21.969 25.391 11.531 1 95.19 377 HIS B C 1
ATOM 6267 O O . HIS B 1 377 ? 22.078 26.609 11.68 1 95.19 377 HIS B O 1
ATOM 6273 N N . MET B 1 378 ? 21.906 24.75 10.414 1 95.12 378 MET B N 1
ATOM 6274 C CA . MET B 1 378 ? 22 25.531 9.18 1 95.12 378 MET B CA 1
ATOM 6275 C C . MET B 1 378 ? 20.781 26.453 9.031 1 95.12 378 MET B C 1
ATOM 6277 O O . MET B 1 378 ? 20.938 27.609 8.664 1 95.12 378 MET B O 1
ATOM 6281 N N . LEU B 1 379 ? 19.594 25.938 9.328 1 93.44 379 LEU B N 1
ATOM 6282 C CA . LEU B 1 379 ? 18.375 26.734 9.195 1 93.44 379 LEU B CA 1
ATOM 6283 C C . LEU B 1 379 ? 18.312 27.797 10.289 1 93.44 379 LEU B C 1
ATOM 6285 O O . LEU B 1 379 ? 17.812 28.906 10.055 1 93.44 379 LEU B O 1
ATOM 6289 N N . THR B 1 380 ? 18.812 27.469 11.453 1 93.62 380 THR B N 1
ATOM 6290 C CA . THR B 1 380 ? 18.734 28.359 12.602 1 93.62 380 THR B CA 1
ATOM 6291 C C . THR B 1 380 ? 19.75 29.5 12.469 1 93.62 380 THR B C 1
ATOM 6293 O O . THR B 1 380 ? 19.453 30.641 12.805 1 93.62 380 THR B O 1
ATOM 6296 N N . HIS B 1 381 ? 20.938 29.188 11.922 1 91.62 381 HIS B N 1
ATOM 6297 C CA . HIS B 1 381 ? 22.016 30.156 11.922 1 91.62 381 HIS B CA 1
ATOM 6298 C C . HIS B 1 381 ? 22.344 30.641 10.508 1 91.62 381 HIS B C 1
ATOM 6300 O O . HIS B 1 381 ? 23.281 31.391 10.297 1 91.62 381 HIS B O 1
ATOM 6306 N N . ASP B 1 382 ? 21.609 30.172 9.594 1 88.69 382 ASP B N 1
ATOM 6307 C CA . ASP B 1 382 ? 21.781 30.547 8.195 1 88.69 382 ASP B CA 1
ATOM 6308 C C . ASP B 1 382 ? 23.203 30.266 7.715 1 88.69 382 ASP B C 1
ATOM 6310 O O . ASP B 1 382 ? 23.875 31.156 7.188 1 88.69 382 ASP B O 1
ATOM 6314 N N . LEU B 1 383 ? 23.625 29.016 7.883 1 89.75 383 LEU B N 1
ATOM 6315 C CA . LEU B 1 383 ? 24.969 28.562 7.551 1 89.75 383 LEU B CA 1
ATOM 6316 C C . LEU B 1 383 ? 24.938 27.531 6.438 1 89.75 383 LEU B C 1
ATOM 6318 O O . LEU B 1 383 ? 23.906 26.906 6.184 1 89.75 383 LEU B O 1
ATOM 6322 N N . THR B 1 384 ? 26.078 27.438 5.781 1 91.62 384 THR B N 1
ATOM 6323 C CA . THR B 1 384 ? 26.297 26.328 4.852 1 91.62 384 THR B CA 1
ATOM 6324 C C . THR B 1 384 ? 26.953 25.141 5.559 1 91.62 384 THR B C 1
ATOM 6326 O O . THR B 1 384 ? 27.562 25.312 6.621 1 91.62 384 THR B O 1
ATOM 6329 N N . TYR B 1 385 ? 26.766 24.078 4.918 1 94.5 385 TYR B N 1
ATOM 6330 C CA . TYR B 1 385 ? 27.312 22.875 5.5 1 94.5 385 TYR B CA 1
ATOM 6331 C C . TYR B 1 385 ? 28.844 22.875 5.43 1 94.5 385 TYR B C 1
ATOM 6333 O O . TYR B 1 385 ? 29.422 23.203 4.387 1 94.5 385 TYR B O 1
ATOM 6341 N N . HIS B 1 386 ? 29.453 22.547 6.527 1 93.31 386 HIS B N 1
ATOM 6342 C CA . HIS B 1 386 ? 30.906 22.406 6.605 1 93.31 386 HIS B CA 1
ATOM 6343 C C . HIS B 1 386 ? 31.297 20.953 6.844 1 93.31 386 HIS B C 1
ATOM 6345 O O . HIS B 1 386 ? 31.109 20.438 7.945 1 93.31 386 HIS B O 1
ATOM 6351 N N . ASP B 1 387 ? 31.859 20.359 5.836 1 93.88 387 ASP B N 1
ATOM 6352 C CA . ASP B 1 387 ? 32.25 18.953 5.938 1 93.88 387 ASP B CA 1
ATOM 6353 C C . ASP B 1 387 ? 33.531 18.781 6.75 1 93.88 387 ASP B C 1
ATOM 6355 O O . ASP B 1 387 ? 34.531 19.422 6.457 1 93.88 387 ASP B O 1
ATOM 6359 N N . LEU B 1 388 ? 33.531 17.922 7.699 1 90.38 388 LEU B N 1
ATOM 6360 C CA . LEU B 1 388 ? 34.656 17.703 8.594 1 90.38 388 LEU B CA 1
ATOM 6361 C C . LEU B 1 388 ? 35.719 16.797 7.945 1 90.38 388 LEU B C 1
ATOM 6363 O O . LEU B 1 388 ? 36.812 16.672 8.445 1 90.38 388 LEU B O 1
ATOM 6367 N N . GLY B 1 389 ? 35.312 16.156 6.855 1 90.06 389 GLY B N 1
ATOM 6368 C CA . GLY B 1 389 ? 36.25 15.352 6.09 1 90.06 389 GLY B CA 1
ATOM 6369 C C . GLY B 1 389 ? 36.219 13.875 6.434 1 90.06 389 GLY B C 1
ATOM 6370 O O . GLY B 1 389 ? 35.781 13.5 7.523 1 90.06 389 GLY B O 1
ATOM 6371 N N . GLY B 1 390 ? 36.688 13.023 5.535 1 89.56 390 GLY B N 1
ATOM 6372 C CA . GLY B 1 390 ? 36.656 11.578 5.695 1 89.56 390 GLY B CA 1
ATOM 6373 C C . GLY B 1 390 ? 37.656 11.078 6.727 1 89.56 390 GLY B C 1
ATOM 6374 O O . GLY B 1 390 ? 37.531 9.969 7.242 1 89.56 390 GLY B O 1
ATOM 6375 N N . ASP B 1 391 ? 38.625 11.891 7.027 1 86.75 391 ASP B N 1
ATOM 6376 C CA . ASP B 1 391 ? 39.688 11.484 7.941 1 86.75 391 ASP B CA 1
ATOM 6377 C C . ASP B 1 391 ? 39.406 12 9.352 1 86.75 391 ASP B C 1
ATOM 6379 O O . ASP B 1 391 ? 40.281 11.922 10.227 1 86.75 391 ASP B O 1
ATOM 6383 N N . TYR B 1 392 ? 38.312 12.508 9.516 1 86.62 392 TYR B N 1
ATOM 6384 C CA . TYR B 1 392 ? 37.969 13.156 10.773 1 86.62 392 TYR B CA 1
ATOM 6385 C C . TYR B 1 392 ? 38.219 12.227 11.953 1 86.62 392 TYR B C 1
ATOM 6387 O O . TYR B 1 392 ? 38.844 12.609 12.945 1 86.62 392 TYR B O 1
ATOM 6395 N N . PHE B 1 393 ? 37.812 10.984 11.859 1 83.44 393 PHE B N 1
ATOM 6396 C CA . PHE B 1 393 ? 37.906 10.047 12.977 1 83.44 393 PHE B CA 1
ATOM 6397 C C . PHE B 1 393 ? 39.312 9.516 13.133 1 83.44 393 PHE B C 1
ATOM 6399 O O . PHE B 1 393 ? 39.75 9.18 14.234 1 83.44 393 PHE B O 1
ATOM 6406 N N . ILE B 1 394 ? 40 9.406 12.016 1 76.31 394 ILE B N 1
ATOM 6407 C CA . ILE B 1 394 ? 41.375 8.992 12.07 1 76.31 394 ILE B CA 1
ATOM 6408 C C . ILE B 1 394 ? 42.219 10.078 12.75 1 76.31 394 ILE B C 1
ATOM 6410 O O . ILE B 1 394 ? 43 9.781 13.648 1 76.31 394 ILE B O 1
ATOM 6414 N N . GLN B 1 395 ? 42 11.211 12.328 1 74.62 395 GLN B N 1
ATOM 6415 C CA . GLN B 1 395 ? 42.75 12.336 12.891 1 74.62 395 GLN B CA 1
ATOM 6416 C C . GLN B 1 395 ? 42.406 12.523 14.367 1 74.62 395 GLN B C 1
ATOM 6418 O O . GLN B 1 395 ? 43.312 12.805 15.172 1 74.62 395 GLN B O 1
ATOM 6423 N N . ARG B 1 396 ? 41.188 12.266 14.672 1 72.31 396 ARG B N 1
ATOM 6424 C CA . ARG B 1 396 ? 40.781 12.43 16.062 1 72.31 396 ARG B CA 1
ATOM 6425 C C . ARG B 1 396 ? 41.344 11.312 16.938 1 72.31 396 ARG B C 1
ATOM 6427 O O . ARG B 1 396 ? 41.719 11.555 18.078 1 72.31 396 ARG B O 1
ATOM 6434 N N . GLN B 1 397 ? 41.312 10.172 16.406 1 68.25 397 GLN B N 1
ATOM 6435 C CA . GLN B 1 397 ? 41.875 9.055 17.125 1 68.25 397 GLN B CA 1
ATOM 6436 C C . GLN B 1 397 ? 43.406 9.242 17.297 1 68.25 397 GLN B C 1
ATOM 6438 O O . GLN B 1 397 ? 43.938 8.969 18.375 1 68.25 397 GLN B O 1
ATOM 6443 N N . ASP B 1 398 ? 44 9.625 16.125 1 66 398 ASP B N 1
ATOM 6444 C CA . ASP B 1 398 ? 45.438 9.883 16.188 1 66 398 ASP B CA 1
ATOM 6445 C C . ASP B 1 398 ? 45.781 10.961 17.219 1 66 398 ASP B C 1
ATOM 6447 O O . ASP B 1 398 ? 46.75 10.844 17.969 1 66 398 ASP B O 1
ATOM 6451 N N . HIS B 1 399 ? 44.906 11.93 17.219 1 66.88 399 HIS B N 1
ATOM 6452 C CA . HIS B 1 399 ? 45.094 12.984 18.219 1 66.88 399 HIS B CA 1
ATOM 6453 C C . HIS B 1 399 ? 44.906 12.445 19.625 1 66.88 399 HIS B C 1
ATOM 6455 O O . HIS B 1 399 ? 45.719 12.75 20.516 1 66.88 399 HIS B O 1
ATOM 6461 N N . THR B 1 400 ? 43.969 11.641 19.734 1 69.38 400 THR B N 1
ATOM 6462 C CA . THR B 1 400 ? 43.75 11.047 21.047 1 69.38 400 THR B CA 1
ATOM 6463 C C . THR B 1 400 ? 44.875 10.078 21.406 1 69.38 400 THR B C 1
ATOM 6465 O O . THR B 1 400 ? 45.344 10.07 22.531 1 69.38 400 THR B O 1
ATOM 6468 N N . ARG B 1 401 ? 45.156 9.289 20.391 1 67.94 401 ARG B N 1
ATOM 6469 C CA . ARG B 1 401 ? 46.25 8.359 20.609 1 67.94 401 ARG B CA 1
ATOM 6470 C C . ARG B 1 401 ? 47.562 9.102 20.891 1 67.94 401 ARG B C 1
ATOM 6472 O O . ARG B 1 401 ? 48.312 8.727 21.781 1 67.94 401 ARG B O 1
ATOM 6479 N N . GLN B 1 402 ? 47.781 10.102 20.031 1 68.81 402 GLN B N 1
ATOM 6480 C CA . GLN B 1 402 ? 49 10.922 20.234 1 68.81 402 GLN B CA 1
ATOM 6481 C C . GLN B 1 402 ? 48.938 11.617 21.594 1 68.81 402 GLN B C 1
ATOM 6483 O O . GLN B 1 402 ? 49.969 11.688 22.297 1 68.81 402 GLN B O 1
ATOM 6488 N N . THR B 1 403 ? 47.75 12.086 21.906 1 70.38 403 THR B N 1
ATOM 6489 C CA . THR B 1 403 ? 47.594 12.727 23.219 1 70.38 403 THR B CA 1
ATOM 6490 C C . THR B 1 403 ? 47.844 11.727 24.328 1 70.38 403 THR B C 1
ATOM 6492 O O . THR B 1 403 ? 48.562 12.031 25.297 1 70.38 403 THR B O 1
ATOM 6495 N N . ARG B 1 404 ? 47.375 10.617 24.094 1 73.44 404 ARG B N 1
ATOM 6496 C CA . ARG B 1 404 ? 47.594 9.57 25.078 1 73.44 404 ARG B CA 1
ATOM 6497 C C . ARG B 1 404 ? 49.062 9.172 25.125 1 73.44 404 ARG B C 1
ATOM 6499 O O . ARG B 1 404 ? 49.625 8.984 26.203 1 73.44 404 ARG B O 1
ATOM 6506 N N . ARG B 1 405 ? 49.625 8.977 23.969 1 72.12 405 ARG B N 1
ATOM 6507 C CA . ARG B 1 405 ? 51.031 8.617 23.859 1 72.12 405 ARG B CA 1
ATOM 6508 C C . ARG B 1 405 ? 51.906 9.695 24.5 1 72.12 405 ARG B C 1
ATOM 6510 O O . ARG B 1 405 ? 52.812 9.383 25.281 1 72.12 405 ARG B O 1
ATOM 6517 N N . LEU B 1 406 ? 51.625 10.906 24.188 1 73.12 406 LEU B N 1
ATOM 6518 C CA . LEU B 1 406 ? 52.375 12.023 24.734 1 73.12 406 LEU B CA 1
ATOM 6519 C C . LEU B 1 406 ? 52.156 12.156 26.234 1 73.12 406 LEU B C 1
ATOM 6521 O O . LEU B 1 406 ? 53.094 12.414 26.984 1 73.12 406 LEU B O 1
ATOM 6525 N N . THR B 1 407 ? 50.938 11.938 26.641 1 78.69 407 THR B N 1
ATOM 6526 C CA . THR B 1 407 ? 50.656 11.945 28.078 1 78.69 407 THR B CA 1
ATOM 6527 C C . THR B 1 407 ? 51.375 10.812 28.781 1 78.69 407 THR B C 1
ATOM 6529 O O . THR B 1 407 ? 51.938 11.016 29.859 1 78.69 407 THR B O 1
ATOM 6532 N N . ALA B 1 408 ? 51.406 9.711 28.156 1 81.5 408 ALA B N 1
ATOM 6533 C CA . ALA B 1 408 ? 52.125 8.57 28.719 1 81.5 408 ALA B CA 1
ATOM 6534 C C . ALA B 1 408 ? 53.625 8.844 28.797 1 81.5 408 ALA B C 1
ATOM 6536 O O . ALA B 1 408 ? 54.281 8.516 29.797 1 81.5 408 ALA B O 1
ATOM 6537 N N . ARG B 1 409 ? 54.156 9.383 27.75 1 78.25 409 ARG B N 1
ATOM 6538 C CA . ARG B 1 409 ? 55.562 9.734 27.719 1 78.25 409 ARG B CA 1
ATOM 6539 C C . ARG B 1 409 ? 55.906 10.773 28.797 1 78.25 409 ARG B C 1
ATOM 6541 O O . ARG B 1 409 ? 56.938 10.68 29.453 1 78.25 409 ARG B O 1
ATOM 6548 N N . LEU B 1 410 ? 54.969 11.672 28.984 1 79 410 LEU B N 1
ATOM 6549 C CA . LEU B 1 410 ? 55.188 12.688 30.016 1 79 410 LEU B CA 1
ATOM 6550 C C . LEU B 1 410 ? 55.062 12.078 31.406 1 79 410 LEU B C 1
ATOM 6552 O O . LEU B 1 410 ? 55.844 12.43 32.312 1 79 410 LEU B O 1
ATOM 6556 N N . ASN B 1 411 ? 54.25 11.164 31.484 1 82.56 411 ASN B N 1
ATOM 6557 C CA . ASN B 1 411 ? 54.125 10.438 32.75 1 82.56 411 ASN B CA 1
ATOM 6558 C C . ASN B 1 411 ? 55.406 9.625 33.031 1 82.56 411 ASN B C 1
ATOM 6560 O O . ASN B 1 411 ? 55.844 9.57 34.188 1 82.56 411 ASN B O 1
ATOM 6564 N N . GLN B 1 412 ? 55.906 9.117 32 1 83.31 412 GLN B N 1
ATOM 6565 C CA . GLN B 1 412 ? 57.156 8.352 32.156 1 83.31 412 GLN B CA 1
ATOM 6566 C C . GLN B 1 412 ? 58.281 9.258 32.594 1 83.31 412 GLN B C 1
ATOM 6568 O O . GLN B 1 412 ? 59.188 8.812 33.312 1 83.31 412 GLN B O 1
ATOM 6573 N N . LEU B 1 413 ? 58.188 10.398 32.188 1 80.94 413 LEU B N 1
ATOM 6574 C CA . LEU B 1 413 ? 59.219 11.367 32.562 1 80.94 413 LEU B CA 1
ATOM 6575 C C . LEU B 1 413 ? 58.938 11.938 33.969 1 80.94 413 LEU B C 1
ATOM 6577 O O . LEU B 1 413 ? 59.719 12.766 34.469 1 80.94 413 LEU B O 1
ATOM 6581 N N . GLY B 1 414 ? 57.844 11.422 34.594 1 80.81 414 GLY B N 1
ATOM 6582 C CA . GLY B 1 414 ? 57.625 11.75 36 1 80.81 414 GLY B CA 1
ATOM 6583 C C . GLY B 1 414 ? 56.594 12.875 36.188 1 80.81 414 GLY B C 1
ATOM 6584 O O . GLY B 1 414 ? 56.531 13.469 37.25 1 80.81 414 GLY B O 1
ATOM 6585 N N . TYR B 1 415 ? 56 13.227 35.094 1 81.38 415 TYR B N 1
ATOM 6586 C CA . TYR B 1 415 ? 55.062 14.336 35.219 1 81.38 415 TYR B CA 1
ATOM 6587 C C . TYR B 1 415 ? 53.625 13.836 35.312 1 81.38 415 TYR B C 1
ATOM 6589 O O . TYR B 1 415 ? 53.281 12.836 34.688 1 81.38 415 TYR B O 1
ATOM 6597 N N . GLN B 1 416 ? 52.75 14.273 36.219 1 82.44 416 GLN B N 1
ATOM 6598 C CA . GLN B 1 416 ? 51.312 14.07 36.188 1 82.44 416 GLN B CA 1
ATOM 6599 C C . GLN B 1 416 ? 50.656 15.008 35.188 1 82.44 416 GLN B C 1
ATOM 6601 O O . GLN B 1 416 ? 50.688 16.234 35.344 1 82.44 416 GLN B O 1
ATOM 6606 N N . VAL B 1 417 ? 50.25 14.43 34.062 1 77.44 417 VAL B N 1
ATOM 6607 C CA . VAL B 1 417 ? 49.75 15.25 32.969 1 77.44 417 VAL B CA 1
ATOM 6608 C C . VAL B 1 417 ? 48.25 15.516 33.156 1 77.44 417 VAL B C 1
ATOM 6610 O O . VAL B 1 417 ? 47.469 14.586 33.375 1 77.44 417 VAL B O 1
ATOM 6613 N N . ILE B 1 418 ? 47.844 16.703 33.438 1 79.56 418 ILE B N 1
ATOM 6614 C CA . ILE B 1 418 ? 46.469 17.172 33.438 1 79.56 418 ILE B CA 1
ATOM 6615 C C . ILE B 1 418 ? 46.188 17.906 32.125 1 79.56 418 ILE B C 1
ATOM 6617 O O . ILE B 1 418 ? 46.844 18.906 31.828 1 79.56 418 ILE B O 1
ATOM 6621 N N . LEU B 1 419 ? 45.406 17.266 31.312 1 72.94 419 LEU B N 1
ATOM 6622 C CA . LEU B 1 419 ? 45.094 17.891 30.031 1 72.94 419 LEU B CA 1
ATOM 6623 C C . LEU B 1 419 ? 43.844 18.781 30.156 1 72.94 419 LEU B C 1
ATOM 6625 O O . LEU B 1 419 ? 42.781 18.328 30.547 1 72.94 419 LEU B O 1
ATOM 6629 N N . ASN B 1 420 ? 44.094 20.078 30.094 1 71 420 ASN B N 1
ATOM 6630 C CA . ASN B 1 420 ? 42.969 21.031 30.047 1 71 420 ASN B CA 1
ATOM 6631 C C . ASN B 1 420 ? 42.719 21.516 28.625 1 71 420 ASN B C 1
ATOM 6633 O O . ASN B 1 420 ? 43.656 22 27.953 1 71 420 ASN B O 1
ATOM 6637 N N . PRO B 1 421 ? 41.594 21.188 28.094 1 63.06 421 PRO B N 1
ATOM 6638 C CA . PRO B 1 421 ? 41.344 21.641 26.719 1 63.06 421 PRO B CA 1
ATOM 6639 C C . PRO B 1 421 ? 41.5 23.141 26.562 1 63.06 421 PRO B C 1
ATOM 6641 O O . PRO B 1 421 ? 41.156 23.906 27.469 1 63.06 421 PRO B O 1
ATOM 6644 N N . ILE B 1 422 ? 42.344 23.531 25.703 1 62.31 422 ILE B N 1
ATOM 6645 C CA . ILE B 1 422 ? 42.438 24.969 25.453 1 62.31 422 ILE B CA 1
ATOM 6646 C C . ILE B 1 422 ? 41.156 25.484 24.844 1 62.31 422 ILE B C 1
ATOM 6648 O O . ILE B 1 422 ? 40.656 24.938 23.844 1 62.31 422 ILE B O 1
ATOM 6652 N N . PRO B 1 423 ? 40.375 26.266 25.562 1 49.94 423 PRO B N 1
ATOM 6653 C CA . PRO B 1 423 ? 39.188 26.859 24.984 1 49.94 423 PRO B CA 1
ATOM 6654 C C . PRO B 1 423 ? 39.406 27.375 23.562 1 49.94 423 PRO B C 1
ATOM 6656 O O . PRO B 1 423 ? 40.5 27.828 23.234 1 49.94 423 PRO B O 1
ATOM 6659 N N . ALA B 1 424 ? 38.75 26.766 22.672 1 47.81 424 ALA B N 1
ATOM 6660 C CA . ALA B 1 424 ? 38.781 27.359 21.344 1 47.81 424 ALA B CA 1
ATOM 6661 C C . ALA B 1 424 ? 38.688 28.875 21.422 1 47.81 424 ALA B C 1
ATOM 6663 O O . ALA B 1 424 ? 37.75 29.406 22.062 1 47.81 424 ALA B O 1
ATOM 6664 N N . ALA B 1 425 ? 39.594 29.703 21.109 1 40.81 425 ALA B N 1
ATOM 6665 C CA . ALA B 1 425 ? 39.375 31.141 20.906 1 40.81 425 ALA B CA 1
ATOM 6666 C C . ALA B 1 425 ? 38.312 31.391 19.859 1 40.81 425 ALA B C 1
ATOM 6668 O O . ALA B 1 425 ? 38.25 30.703 18.828 1 40.81 425 ALA B O 1
#

Secondary structure (DSSP, 8-state):
---------------S-SSEEEEEE-SSEEEEEEEEE-SSSS-EEEEEEEEESSHHHHHHHHHHHHHTT--EEEEE--TTTHHHHHHHHTTTSEEEEE-HHHHHH-S---TT--HHHHHHHHHHTT-SPBPP---HHHHHHHHHHHHHHHHHHHHHHHHHHHHHHHHHTT--HHHH-S-TTSHHHHHHHHHHHHT---HHHHHTT--GGGGGGHHHHHHHT-S---HHHHHHHHHHHHHHHHHHHHHHHHHHHHHHHTGGGHHHHHHHTTSTT--HHHHHHHHHHH-S-GGGSSSHHHHHHHHT-S----EETTEE---PPPP--HHHHHHHHHHHHHHHT-SS-HHHHHHHHHHHHH-HHHHHHHHHHHHHHHHHHHHHHT-------TTHHHHHHHHHHHHHHHHHHHHHTT-----------/---------------S-SSEEEEEE-SSEEEEEEEEE-SSSSPEEEEEEEEESSHHHHHHHHHHHHHTT--EEEEE--TTTHHHHHHHHTTTSEEEEE-HHHHHH-TT--TT--HHHHHHHHHHTT-SPBPP---HHHHHHHHHHHHHHHHHHHHHHHHHHHHHHHHHTT--HHHH-S-TTSHHHHHHHHHHHHT---HHHHHTT--GGGGGGHHHHHHHT-S---HHHHHHHHHHHHHHHHHHHHHHHHHHHHHHHTGGGHHHHHHHTTSTT--HHHHHHHHHHH-S-GGGSSSHHHHHHHHT-S----EETTEE---PPPP--HHHHHHHHHHHHHHHTSSS-HHHHHHHHHHHHH-HHHHHHHHHHHHHHHHHHHHHHT-------TTHHHHHHHHHHHHHHHHHHHHHTT-----------